Protein AF-0000000078361645 (afdb_homodimer)

Organism: NCBI:txid1165861

Solvent-accessible surface area (backbone atoms only — not comparable to full-atom values): 60610 Å² total; per-residue (Å²): 134,100,82,75,82,81,72,82,81,86,78,85,84,83,75,94,77,79,80,81,69,73,74,61,58,61,58,47,49,52,44,47,50,49,47,46,48,48,45,46,47,45,47,44,44,47,44,43,56,58,52,57,44,58,67,66,58,64,53,67,65,50,66,67,66,60,54,70,45,73,40,42,22,80,38,31,33,18,8,17,56,37,46,72,25,9,45,50,15,46,52,36,37,74,61,53,18,28,19,51,38,14,45,50,29,22,50,48,28,39,22,58,68,38,42,39,22,20,35,68,26,7,18,30,42,32,41,38,33,68,49,66,68,81,76,66,78,32,39,18,38,43,7,52,31,26,33,67,40,12,68,63,49,44,52,48,32,59,75,38,60,73,44,22,52,36,36,17,53,0,41,27,49,52,17,31,59,54,30,49,49,57,45,37,74,73,59,26,70,45,46,54,70,41,64,42,41,45,64,38,30,56,38,22,51,49,35,64,37,44,64,64,44,16,56,53,33,62,33,64,71,50,42,55,61,32,64,76,31,69,74,45,22,74,48,52,29,49,76,51,93,89,34,77,38,46,43,44,63,70,34,78,37,52,40,54,41,31,19,52,43,47,47,49,36,37,74,65,40,66,50,40,57,30,70,31,67,54,26,52,52,50,37,50,47,33,38,72,47,62,21,70,61,50,68,63,52,44,54,68,61,73,51,48,77,45,70,42,42,70,50,61,53,85,50,30,39,42,33,24,36,52,62,28,34,29,17,44,40,50,45,24,31,47,28,26,48,44,86,66,47,59,62,82,41,60,90,45,54,64,58,52,50,52,50,47,54,30,35,28,46,28,41,22,54,51,28,71,52,29,27,62,90,79,47,54,71,70,55,51,49,50,52,50,41,50,52,30,57,68,48,13,44,57,54,37,70,67,64,54,95,66,46,65,76,62,58,74,77,55,58,50,82,26,32,81,80,78,52,51,36,35,37,27,34,15,24,34,23,73,73,56,18,34,27,22,38,33,36,18,14,25,40,76,37,14,11,75,41,58,39,74,77,44,46,47,50,29,13,12,50,46,44,47,32,35,44,78,91,42,58,51,101,79,70,29,35,43,30,79,62,27,47,58,37,60,66,39,41,46,49,39,51,52,46,37,26,42,31,29,37,40,39,84,86,77,69,43,55,41,75,30,35,25,41,23,35,12,26,14,63,43,19,51,43,53,41,52,47,27,52,52,31,42,56,60,58,39,24,68,37,53,26,59,66,49,63,51,60,45,42,58,39,70,67,79,41,35,39,32,24,54,66,45,59,63,72,43,50,54,48,42,48,73,22,61,50,47,75,41,81,36,65,62,68,67,38,57,50,32,44,10,27,33,38,35,45,80,91,78,56,46,33,34,18,15,11,20,29,50,52,55,10,24,39,32,50,69,133,90,76,81,85,84,84,79,84,82,80,84,83,84,80,88,72,79,79,82,66,75,73,60,59,60,58,48,48,52,47,46,49,49,49,47,47,49,46,46,47,47,46,42,45,48,43,42,55,60,53,57,44,58,70,65,57,62,55,67,67,48,66,66,66,59,56,70,44,73,40,43,22,81,37,32,34,18,7,16,57,36,46,73,25,9,45,50,15,45,52,35,38,74,61,52,18,29,17,51,36,13,46,51,28,22,50,49,26,39,21,59,67,39,43,35,20,22,34,67,26,8,18,29,43,34,40,37,34,68,49,64,68,82,75,66,79,33,40,18,40,43,8,52,30,25,33,66,41,11,67,63,48,44,52,48,32,59,75,39,61,71,44,22,51,36,36,18,52,0,41,29,49,55,16,30,57,54,32,48,48,55,46,37,75,72,56,27,70,44,47,53,71,41,66,42,39,45,65,37,32,56,38,24,51,49,34,63,36,44,64,64,44,18,57,55,33,62,33,65,71,51,44,54,61,32,65,75,31,68,74,45,23,77,48,51,30,50,75,49,93,88,34,77,39,46,43,45,62,71,35,78,38,52,39,53,41,31,18,52,44,46,46,50,36,36,72,64,41,66,50,40,56,30,71,31,68,54,26,52,52,49,36,50,47,34,37,72,46,65,21,71,63,50,69,62,53,45,55,67,60,73,50,48,77,45,70,42,40,67,49,62,53,85,50,30,41,42,32,24,37,53,63,28,34,28,18,45,40,51,44,23,32,47,28,26,48,45,84,66,46,59,63,84,41,59,92,46,54,63,58,53,51,53,50,47,52,31,35,27,46,27,41,22,55,51,28,69,51,28,28,62,90,77,48,54,71,70,55,50,50,49,52,51,43,51,53,30,58,68,48,13,45,57,53,37,71,67,62,53,95,65,47,66,77,60,60,72,77,54,57,48,82,24,32,82,78,78,51,52,33,35,36,26,32,17,25,36,24,72,73,56,17,34,28,20,37,34,36,18,15,27,41,70,38,21,10,73,41,58,40,73,76,44,46,46,52,30,12,14,50,46,44,47,31,34,46,78,91,42,58,52,99,80,71,28,36,44,32,77,60,26,47,58,35,60,65,39,42,46,48,38,50,52,46,34,26,42,30,28,37,40,38,84,87,78,71,43,55,40,74,30,35,25,41,21,34,11,24,15,64,42,20,51,42,54,41,51,49,26,53,52,30,42,55,60,58,39,24,69,36,52,26,59,68,49,62,51,60,46,42,60,38,70,67,79,44,35,39,31,24,54,64,44,59,64,71,42,50,54,49,41,46,73,23,62,51,48,75,43,82,37,66,63,68,66,39,56,51,34,44,9,26,34,36,36,44,79,91,80,54,47,32,34,18,15,11,20,30,50,51,55,9,24,40,33,50,70

Foldseek 3Di:
DCPDDPPPDDDDPDDPDDDDPDPVVVVVVVVVVVVVVVVVVCCVCVCVVVVVVPCPVPVVPPPDFFDWDKDWFQFKWKWWLAPVLQVLLVVCLVLVKALLLSVLLSQQQCCQQVVQWFHQQAFFKKWKDFLDAQDDFIKMKGQGFAAAAQVVLLVVCQVPVVLLFFWLSLFGQGRHQQRSVVSCVVPTDSDALLSSLVVSLVVQQKNFHAQLQQVVQQDPVNQVVQVVPPLSQVFAFDQDPNDTGGDHGGDMGHNNLQSVLSNCCSVPNCCCCLQNDVVVLVCVQSVVRPHHHDSVSSNPDHMDMDGWDWDDLVQKIKTKHDPLELQLLLLLLSLLCSVVSPLVDADDLLSVLLSQQSLLLSLLLNLLHAFPVPDDPVSVVSSVLSSDSVNSPVSSVVDDSQADDALVSSPRQADGFWWARKIWMWMAGNSGMIMTIIMGLTGRLANVGARSNNGDRHHSQSSLAFRPPDADPVRGGRRPRRRRDRGTGGRFHWIWIWMWGQDPVPRGIHTFKTKFKGFTVCGSQQRSQLVSVVSNPDDNSCSNAAWTWDDSNPPQEIETEPPHDVVSVVSNVSNPRHYDYDHSLVLRMKMWMWGADPVPGMIITITHCSSDIDMDYD/DCDDDPDDDDPDDDDPDDDDPDPVVVVVVVVVVVVVVVVVVCCVCVCVVVVVVPCCCCVVPPPDFFDWDKDWDQFKWKWWLAPVLQVLLVVCLVLVKAQLLSVLLSQLQCCQQQVQWFHQQAFFKKWKDFLDFQDDFIKMKGQGFAAAAQVVLLVVCQVPVVLLFFWLSLFGQGRHQQRSVVSCVVPTDSDALLSSLVVSLVVQQKNFHAQLQQVQQQDPVNQVVQVVPDLSQVFAFDQDPNDTGGDHGGDMGHNNLQSVLSNCCSVPNCCCCQQNDVLVLVCVQSVVRPHHHDSVSSNPDHMDMDGWDWDDLVQKIKTKHDPLELQLLLLLLSLLCSVVSPLVDADDLLSVLLSQQSLLLSLLLNLLHFFPVPDDPVSVVSSVLSSDSVNSPVSSVVDDSQADDALVSSPRQADGFWWARKIWMWMAGNSGMIMTIMMGLTGRQANVGARSNNGDRHHSQSSLAFRPPDADPVRGGRRPRRRRDRGTGGRFHWIWIWMWGQDPVPRGIHTFKTKFKGFTVCGSQQRSQLVSVVSNPDDNSCSNAAWTWDDSNPPQEIETEPPHDVVSVVSCVSNPRHYDYDHSLVPRMKMWMWGADPVPGMIITITHCSSDIDMDYD

Sequence (1236 aa):
MNKNQQESSYLPLNNQNNNIKNTNNKKNLLGLLILSLISITFIYNWLYSNSTQSTDIYHKPVHQRNPAYLVSGKNGVVASEEGRCSKIGIQVLKDNGTATDAAIATALCVGVVNSFSSGIGGGGFMIIKPASDDNEIPTTIDFRETVPNGDYYSKAFINDPTKSEKGGLSIGIPGELAGFEAAYQKFGGGVSWKRIFQPSIDLAKNFSVGTALASKLSNQDTIDWMNNRQEWRSIFLPTLHHQKVGQEQGDWIQRVNYARTLEIIADQGIKPFYEGDIAKQLVDTINREGGKVSMDDFRTYKPIVDRAINTTYHEYNIWTTGPPSSGVILLHIMNILERYSLHLEPRTELSEHRFIEALKYAFSARTELGDPTFLNSTQLERINLIHSKSFGNNISAKIDDQLTYDYQHYQPKYDIVEDHGTTHLSVIDKFGSVVSLTSTVNLNFGSNVMDPDNGIILNDENDDFSIRGRSNAFDLFSSPLNYPITGKRSVSSMAPIIVDYMDPLSNRSEFFCAIGASGGSRIFSAVTATFLKLLWGYDLSHAIEDPRIHHQLLPNLLYVENSYRPDFLESLVSKNHNISMIDIFYGKAAVQGIHKRVSDGWLFGSSDSRKLGAPEAYMNKNQQESSYLPLNNQNNNIKNTNNKKNLLGLLILSLISITFIYNWLYSNSTQSTDIYHKPVHQRNPAYLVSGKNGVVASEEGRCSKIGIQVLKDNGTATDAAIATALCVGVVNSFSSGIGGGGFMIIKPASDDNEIPTTIDFRETVPNGDYYSKAFINDPTKSEKGGLSIGIPGELAGFEAAYQKFGGGVSWKRIFQPSIDLAKNFSVGTALASKLSNQDTIDWMNNRQEWRSIFLPTLHHQKVGQEQGDWIQRVNYARTLEIIADQGIKPFYEGDIAKQLVDTINREGGKVSMDDFRTYKPIVDRAINTTYHEYNIWTTGPPSSGVILLHIMNILERYSLHLEPRTELSEHRFIEALKYAFSARTELGDPTFLNSTQLERINLIHSKSFGNNISAKIDDQLTYDYQHYQPKYDIVEDHGTTHLSVIDKFGSVVSLTSTVNLNFGSNVMDPDNGIILNDENDDFSIRGRSNAFDLFSSPLNYPITGKRSVSSMAPIIVDYMDPLSNRSEFFCAIGASGGSRIFSAVTATFLKLLWGYDLSHAIEDPRIHHQLLPNLLYVENSYRPDFLESLVSKNHNISMIDIFYGKAAVQGIHKRVSDGWLFGSSDSRKLGAPEAY

Radius of gyration: 38.52 Å; Cα contacts (8 Å, |Δi|>4): 2884; chains: 2; bounding box: 99×131×145 Å

Structure (mmCIF, N/CA/C/O backbone):
data_AF-0000000078361645-model_v1
#
loop_
_entity.id
_entity.type
_entity.pdbx_description
1 polymer 'Glutathione hydrolase'
#
loop_
_atom_site.group_PDB
_atom_site.id
_atom_site.type_symbol
_atom_site.label_atom_id
_atom_site.label_alt_id
_atom_site.label_comp_id
_atom_site.label_asym_id
_atom_site.label_entity_id
_atom_site.label_seq_id
_atom_site.pdbx_PDB_ins_code
_atom_site.Cartn_x
_atom_site.Cartn_y
_atom_site.Cartn_z
_atom_site.occupancy
_atom_site.B_iso_or_equiv
_atom_site.auth_seq_id
_atom_site.auth_comp_id
_atom_site.auth_asym_id
_atom_site.auth_atom_id
_atom_site.pdbx_PDB_model_num
ATOM 1 N N . MET A 1 1 ? 60.5 86.312 -71.312 1 19.91 1 MET A N 1
ATOM 2 C CA . MET A 1 1 ? 60.938 85 -71.688 1 19.91 1 MET A CA 1
ATOM 3 C C . MET A 1 1 ? 59.812 84 -71.625 1 19.91 1 MET A C 1
ATOM 5 O O . MET A 1 1 ? 58.938 84.062 -70.75 1 19.91 1 MET A O 1
ATOM 9 N N . ASN A 1 2 ? 59.562 82.688 -72.5 1 18.84 2 ASN A N 1
ATOM 10 C CA . ASN A 1 2 ? 58.781 82.25 -73.625 1 18.84 2 ASN A CA 1
ATOM 11 C C . ASN A 1 2 ? 57.875 81.062 -73.188 1 18.84 2 ASN A C 1
ATOM 13 O O . ASN A 1 2 ? 58.312 79.875 -73.25 1 18.84 2 ASN A O 1
ATOM 17 N N . LYS A 1 3 ? 57.375 81 -71.938 1 20.67 3 LYS A N 1
ATOM 18 C CA . LYS A 1 3 ? 56.938 80.75 -70.562 1 20.67 3 LYS A CA 1
ATOM 19 C C . LYS A 1 3 ? 55.469 80.312 -70.562 1 20.67 3 LYS A C 1
ATOM 21 O O . LYS A 1 3 ? 54.844 80.375 -69.5 1 20.67 3 LYS A O 1
ATOM 26 N N . ASN A 1 4 ? 54.969 80 -72 1 18.62 4 ASN A N 1
ATOM 27 C CA . ASN A 1 4 ? 53.625 79.938 -72.5 1 18.62 4 ASN A CA 1
ATOM 28 C C . ASN A 1 4 ? 52.875 78.688 -72.062 1 18.62 4 ASN A C 1
ATOM 30 O O . ASN A 1 4 ? 51.781 78.75 -71.5 1 18.62 4 ASN A O 1
ATOM 34 N N . GLN A 1 5 ? 53.094 77.375 -72.875 1 18.81 5 GLN A N 1
ATOM 35 C CA . GLN A 1 5 ? 52.062 76.75 -73.688 1 18.81 5 GLN A CA 1
ATOM 36 C C . GLN A 1 5 ? 51.5 75.5 -73 1 18.81 5 GLN A C 1
ATOM 38 O O . GLN A 1 5 ? 52.062 74.438 -73.062 1 18.81 5 GLN A O 1
ATOM 43 N N . GLN A 1 6 ? 51.156 75.562 -71.75 1 20.77 6 GLN A N 1
ATOM 44 C CA . GLN A 1 6 ? 51.031 74.312 -70.938 1 20.77 6 GLN A CA 1
ATOM 45 C C . GLN A 1 6 ? 49.844 73.5 -71.438 1 20.77 6 GLN A C 1
ATOM 47 O O . GLN A 1 6 ? 48.688 73.812 -71.188 1 20.77 6 GLN A O 1
ATOM 52 N N . GLU A 1 7 ? 49.906 72.812 -72.688 1 19.25 7 GLU A N 1
ATOM 53 C CA . GLU A 1 7 ? 48.812 72.375 -73.562 1 19.25 7 GLU A CA 1
ATOM 54 C C . GLU A 1 7 ? 48.156 71.125 -73 1 19.25 7 GLU A C 1
ATOM 56 O O . GLU A 1 7 ? 48.562 70 -73.375 1 19.25 7 GLU A O 1
ATOM 61 N N . SER A 1 8 ? 48.156 70.812 -71.688 1 21 8 SER A N 1
ATOM 62 C CA . SER A 1 8 ? 48.062 69.375 -71.312 1 21 8 SER A CA 1
ATOM 63 C C . SER A 1 8 ? 46.75 68.75 -71.75 1 21 8 SER A C 1
ATOM 65 O O . SER A 1 8 ? 45.688 69.312 -71.438 1 21 8 SER A O 1
ATOM 67 N N . SER A 1 9 ? 46.781 68 -72.875 1 20.16 9 SER A N 1
ATOM 68 C CA . SER A 1 9 ? 45.844 67.375 -73.812 1 20.16 9 SER A CA 1
ATOM 69 C C . SER A 1 9 ? 44.906 66.438 -73.062 1 20.16 9 SER A C 1
ATOM 71 O O . SER A 1 9 ? 45.281 65.812 -72.062 1 20.16 9 SER A O 1
ATOM 73 N N . TYR A 1 10 ? 43.531 66.438 -73.5 1 19.66 10 TYR A N 1
ATOM 74 C CA . TYR A 1 10 ? 42.156 66.062 -73.25 1 19.66 10 TYR A CA 1
ATOM 75 C C . TYR A 1 10 ? 41.969 64.562 -73.375 1 19.66 10 TYR A C 1
ATOM 77 O O . TYR A 1 10 ? 42.594 63.938 -74.188 1 19.66 10 TYR A O 1
ATOM 85 N N . LEU A 1 11 ? 41.531 63.812 -72.312 1 21.48 11 LEU A N 1
ATOM 86 C CA . LEU A 1 11 ? 41.344 62.531 -71.625 1 21.48 11 LEU A CA 1
ATOM 87 C C . LEU A 1 11 ? 40.281 61.688 -72.312 1 21.48 11 LEU A C 1
ATOM 89 O O . LEU A 1 11 ? 39.969 60.594 -71.812 1 21.48 11 LEU A O 1
ATOM 93 N N . PRO A 1 12 ? 40.281 61.281 -73.75 1 19.36 12 PRO A N 1
ATOM 94 C CA . PRO A 1 12 ? 38.969 60.875 -74.25 1 19.36 12 PRO A CA 1
ATOM 95 C C . PRO A 1 12 ? 38.469 59.531 -73.688 1 19.36 12 PRO A C 1
ATOM 97 O O . PRO A 1 12 ? 39.281 58.625 -73.438 1 19.36 12 PRO A O 1
ATOM 100 N N . LEU A 1 13 ? 37.312 59.375 -73 1 21.39 13 LEU A N 1
ATOM 101 C CA . LEU A 1 13 ? 36.5 58.531 -72.125 1 21.39 13 LEU A CA 1
ATOM 102 C C . LEU A 1 13 ? 35.844 57.406 -72.938 1 21.39 13 LEU A C 1
ATOM 104 O O . LEU A 1 13 ? 34.875 57.656 -73.688 1 21.39 13 LEU A O 1
ATOM 108 N N . ASN A 1 14 ? 36.656 56.562 -73.75 1 19.61 14 ASN A N 1
ATOM 109 C CA . ASN A 1 14 ? 36 55.781 -74.75 1 19.61 14 ASN A CA 1
ATOM 110 C C . ASN A 1 14 ? 35 54.781 -74.188 1 19.61 14 ASN A C 1
ATOM 112 O O . ASN A 1 14 ? 35.156 54.375 -73 1 19.61 14 ASN A O 1
ATOM 116 N N . ASN A 1 15 ? 33.844 54.25 -74.938 1 19.78 15 ASN A N 1
ATOM 117 C CA . ASN A 1 15 ? 32.438 53.844 -75.125 1 19.78 15 ASN A CA 1
ATOM 118 C C . ASN A 1 15 ? 32.25 52.375 -74.875 1 19.78 15 ASN A C 1
ATOM 120 O O . ASN A 1 15 ? 31.141 51.844 -75.062 1 19.78 15 ASN A O 1
ATOM 124 N N . GLN A 1 16 ? 33.219 51.438 -74.625 1 21.81 16 GLN A N 1
ATOM 125 C CA . GLN A 1 16 ? 32.906 50.156 -75.25 1 21.81 16 GLN A CA 1
ATOM 126 C C . GLN A 1 16 ? 31.938 49.375 -74.375 1 21.81 16 GLN A C 1
ATOM 128 O O . GLN A 1 16 ? 32.312 48.906 -73.312 1 21.81 16 GLN A O 1
ATOM 133 N N . ASN A 1 17 ? 30.531 49.594 -74.312 1 19.88 17 ASN A N 1
ATOM 134 C CA . ASN A 1 17 ? 29.422 49.312 -73.375 1 19.88 17 ASN A CA 1
ATOM 135 C C . ASN A 1 17 ? 29.016 47.812 -73.5 1 19.88 17 ASN A C 1
ATOM 137 O O . ASN A 1 17 ? 28.656 47.219 -72.438 1 19.88 17 ASN A O 1
ATOM 141 N N . ASN A 1 18 ? 28.641 47.125 -74.625 1 20.11 18 ASN A N 1
ATOM 142 C CA . ASN A 1 18 ? 27.281 46.625 -74.75 1 20.11 18 ASN A CA 1
ATOM 143 C C . ASN A 1 18 ? 27.188 45.156 -74.25 1 20.11 18 ASN A C 1
ATOM 145 O O . ASN A 1 18 ? 26.125 44.719 -73.812 1 20.11 18 ASN A O 1
ATOM 149 N N . ASN A 1 19 ? 27.984 44.188 -74.688 1 21.91 19 ASN A N 1
ATOM 150 C CA . ASN A 1 19 ? 27.438 42.906 -75.125 1 21.91 19 ASN A CA 1
ATOM 151 C C . ASN A 1 19 ? 27.203 41.938 -74 1 21.91 19 ASN A C 1
ATOM 153 O O . ASN A 1 19 ? 26.922 40.75 -74.25 1 21.91 19 ASN A O 1
ATOM 157 N N . ILE A 1 20 ? 27.5 42.125 -72.812 1 23.05 20 ILE A N 1
ATOM 158 C CA . ILE A 1 20 ? 27.844 40.906 -72 1 23.05 20 ILE A CA 1
ATOM 159 C C . ILE A 1 20 ? 26.562 40.281 -71.438 1 23.05 20 ILE A C 1
ATOM 161 O O . ILE A 1 20 ? 26.625 39.469 -70.562 1 23.05 20 ILE A O 1
ATOM 165 N N . LYS A 1 21 ? 25.312 40.625 -71.938 1 25.45 21 LYS A N 1
ATOM 166 C CA . LYS A 1 21 ? 24.328 40.438 -70.875 1 25.45 21 LYS A CA 1
ATOM 167 C C . LYS A 1 21 ? 23.844 39 -70.812 1 25.45 21 LYS A C 1
ATOM 169 O O . LYS A 1 21 ? 23.125 38.625 -69.875 1 25.45 21 LYS A O 1
ATOM 174 N N . ASN A 1 22 ? 23.922 38.25 -71.875 1 24.81 22 ASN A N 1
ATOM 175 C CA . ASN A 1 22 ? 22.797 37.344 -72.062 1 24.81 22 ASN A CA 1
ATOM 176 C C . ASN A 1 22 ? 22.969 36.094 -71.188 1 24.81 22 ASN A C 1
ATOM 178 O O . ASN A 1 22 ? 22.109 35.219 -71.125 1 24.81 22 ASN A O 1
ATOM 182 N N . THR A 1 23 ? 24.125 35.719 -70.875 1 28.14 23 THR A N 1
ATOM 183 C CA . THR A 1 23 ? 24.281 34.312 -70.5 1 28.14 23 THR A CA 1
ATOM 184 C C . THR A 1 23 ? 23.766 34.062 -69.062 1 28.14 23 THR A C 1
ATOM 186 O O . THR A 1 23 ? 23.859 32.938 -68.562 1 28.14 23 THR A O 1
ATOM 189 N N . ASN A 1 24 ? 23.375 35.188 -68.375 1 28.42 24 ASN A N 1
ATOM 190 C CA . ASN A 1 24 ? 23.328 35 -66.938 1 28.42 24 ASN A CA 1
ATOM 191 C C . ASN A 1 24 ? 22.031 34.312 -66.5 1 28.42 24 ASN A C 1
ATOM 193 O O . ASN A 1 24 ? 21.781 34.156 -65.312 1 28.42 24 ASN A O 1
ATOM 197 N N . ASN A 1 25 ? 21.078 34.188 -67.562 1 32.34 25 ASN A N 1
ATOM 198 C CA . ASN A 1 25 ? 19.75 33.906 -67.062 1 32.34 25 ASN A CA 1
ATOM 199 C C . ASN A 1 25 ? 19.594 32.438 -66.688 1 32.34 25 ASN A C 1
ATOM 201 O O . ASN A 1 25 ? 18.625 32.031 -66 1 32.34 25 ASN A O 1
ATOM 205 N N . LYS A 1 26 ? 20.266 31.547 -67.5 1 39.62 26 LYS A N 1
ATOM 206 C CA . LYS A 1 26 ? 20.016 30.125 -67.312 1 39.62 26 LYS A CA 1
ATOM 207 C C . LYS A 1 26 ? 20.594 29.672 -65.938 1 39.62 26 LYS A C 1
ATOM 209 O O . LYS A 1 26 ? 20.125 28.688 -65.375 1 39.62 26 LYS A O 1
ATOM 214 N N . LYS A 1 27 ? 21.734 30.391 -65.688 1 41.84 27 LYS A N 1
ATOM 215 C CA . LYS A 1 27 ? 22.344 29.984 -64.438 1 41.84 27 LYS A CA 1
ATOM 216 C C . LYS A 1 27 ? 21.453 30.359 -63.25 1 41.84 27 LYS A C 1
ATOM 218 O O . LYS A 1 27 ? 21.453 29.656 -62.219 1 41.84 27 LYS A O 1
ATOM 223 N N . ASN A 1 28 ? 20.578 31.438 -63.656 1 43.75 28 ASN A N 1
ATOM 224 C CA . ASN A 1 28 ? 19.75 31.844 -62.5 1 43.75 28 ASN A CA 1
ATOM 225 C C . ASN A 1 28 ? 18.609 30.859 -62.281 1 43.75 28 ASN A C 1
ATOM 227 O O . ASN A 1 28 ? 18.219 30.625 -61.125 1 43.75 28 ASN A O 1
ATOM 231 N N . LEU A 1 29 ? 18.219 30.297 -63.469 1 51.12 29 LEU A N 1
ATOM 232 C CA . LEU A 1 29 ? 17.062 29.422 -63.312 1 51.12 29 LEU A CA 1
ATOM 233 C C . LEU A 1 29 ? 17.484 28.094 -62.656 1 51.12 29 LEU A C 1
ATOM 235 O O . LEU A 1 29 ? 16.781 27.578 -61.812 1 51.12 29 LEU A O 1
ATOM 239 N N . LEU A 1 30 ? 18.672 27.672 -63.188 1 50.97 30 LEU A N 1
ATOM 240 C CA . LEU A 1 30 ? 19.188 26.453 -62.594 1 50.97 30 LEU A CA 1
ATOM 241 C C . LEU A 1 30 ? 19.516 26.656 -61.094 1 50.97 30 LEU A C 1
ATOM 243 O O . LEU A 1 30 ? 19.266 25.781 -60.281 1 50.97 30 LEU A O 1
ATOM 247 N N . GLY A 1 31 ? 19.984 27.922 -60.875 1 50.28 31 GLY A N 1
ATOM 248 C CA . GLY A 1 31 ? 20.234 28.25 -59.469 1 50.28 31 GLY A CA 1
ATOM 249 C C . GLY A 1 31 ? 18.984 28.266 -58.625 1 50.28 31 GLY A C 1
ATOM 250 O O . GLY A 1 31 ? 19 27.812 -57.469 1 50.28 31 GLY A O 1
ATOM 251 N N . LEU A 1 32 ? 17.922 28.75 -59.375 1 57.38 32 LEU A N 1
ATOM 252 C CA . LEU A 1 32 ? 16.672 28.812 -58.625 1 57.38 32 LEU A CA 1
ATOM 253 C C . LEU A 1 32 ? 16.094 27.406 -58.406 1 57.38 32 LEU A C 1
ATOM 255 O O . LEU A 1 32 ? 15.547 27.125 -57.344 1 57.38 32 LEU A O 1
ATOM 259 N N . LEU A 1 33 ? 16.328 26.562 -59.406 1 57.03 33 LEU A N 1
ATOM 260 C CA . LEU A 1 33 ? 15.852 25.188 -59.25 1 57.03 33 LEU A CA 1
ATOM 261 C C . LEU A 1 33 ? 16.656 24.453 -58.188 1 57.03 33 LEU A C 1
ATOM 263 O O . LEU A 1 33 ? 16.094 23.703 -57.375 1 57.03 33 LEU A O 1
ATOM 267 N N . ILE A 1 34 ? 17.953 24.719 -58.281 1 56.28 34 ILE A N 1
ATOM 268 C CA . ILE A 1 34 ? 18.812 24.094 -57.25 1 56.28 34 ILE A CA 1
ATOM 269 C C . ILE A 1 34 ? 18.5 24.703 -55.875 1 56.28 34 ILE A C 1
ATOM 271 O O . ILE A 1 34 ? 18.406 23.984 -54.906 1 56.28 34 ILE A O 1
ATOM 275 N N . LEU A 1 35 ? 18.188 25.969 -55.875 1 57.94 35 LEU A N 1
ATOM 276 C CA . LEU A 1 35 ? 17.844 26.594 -54.625 1 57.94 35 LEU A CA 1
ATOM 277 C C . LEU A 1 35 ? 16.484 26.094 -54.125 1 57.94 35 LEU A C 1
ATOM 279 O O . LEU A 1 35 ? 16.297 25.875 -52.906 1 57.94 35 LEU A O 1
ATOM 283 N N . SER A 1 36 ? 15.609 25.859 -55.125 1 59.25 36 SER A N 1
ATOM 284 C CA . SER A 1 36 ? 14.32 25.297 -54.719 1 59.25 36 SER A CA 1
ATOM 285 C C . SER A 1 36 ? 14.461 23.859 -54.25 1 59.25 36 SER A C 1
ATOM 287 O O . SER A 1 36 ? 13.82 23.438 -53.281 1 59.25 36 SER A O 1
ATOM 289 N N . LEU A 1 37 ? 15.305 23.141 -54.906 1 58.62 37 LEU A N 1
ATOM 290 C CA . LEU A 1 37 ? 15.547 21.766 -54.469 1 58.62 37 LEU A CA 1
ATOM 291 C C . LEU A 1 37 ? 16.266 21.734 -53.125 1 58.62 37 LEU A C 1
ATOM 293 O O . LEU A 1 37 ? 15.953 20.922 -52.25 1 58.62 37 LEU A O 1
ATOM 297 N N . ILE A 1 38 ? 17.219 22.641 -52.938 1 57.59 38 ILE A N 1
ATOM 298 C CA . ILE A 1 38 ? 17.891 22.766 -51.656 1 57.59 38 ILE A CA 1
ATOM 299 C C . ILE A 1 38 ? 16.891 23.25 -50.594 1 57.59 38 ILE A C 1
ATOM 301 O O . ILE A 1 38 ? 16.875 22.734 -49.469 1 57.59 38 ILE A O 1
ATOM 305 N N . SER A 1 39 ? 16.016 24.125 -50.969 1 58.16 39 SER A N 1
ATOM 306 C CA . SER A 1 39 ? 14.992 24.562 -50.031 1 58.16 39 SER A CA 1
ATOM 307 C C . SER A 1 39 ? 14.008 23.438 -49.719 1 58.16 39 SER A C 1
ATOM 309 O O . SER A 1 39 ? 13.586 23.281 -48.594 1 58.16 39 SER A O 1
ATOM 311 N N . ILE A 1 40 ? 13.688 22.641 -50.688 1 57.28 40 ILE A N 1
ATOM 312 C CA . ILE A 1 40 ? 12.797 21.516 -50.469 1 57.28 40 ILE A CA 1
ATOM 313 C C . ILE A 1 40 ? 13.523 20.453 -49.625 1 57.28 40 ILE A C 1
ATOM 315 O O . ILE A 1 40 ? 12.945 19.875 -48.719 1 57.28 40 ILE A O 1
ATOM 319 N N . THR A 1 41 ? 14.781 20.156 -50 1 54.81 41 THR A N 1
ATOM 320 C CA . THR A 1 41 ? 15.547 19.234 -49.156 1 54.81 41 THR A CA 1
ATOM 321 C C . THR A 1 41 ? 15.789 19.828 -47.781 1 54.81 41 THR A C 1
ATOM 323 O O . THR A 1 41 ? 15.766 19.109 -46.781 1 54.81 41 THR A O 1
ATOM 326 N N . PHE A 1 42 ? 16.094 21.078 -47.625 1 54.31 42 PHE A N 1
ATOM 327 C CA . PHE A 1 42 ? 16.203 21.734 -46.344 1 54.31 42 PHE A CA 1
ATOM 328 C C . PHE A 1 42 ? 14.844 21.75 -45.625 1 54.31 42 PHE A C 1
ATOM 330 O O . PHE A 1 42 ? 14.766 21.5 -44.438 1 54.31 42 PHE A O 1
ATOM 337 N N . ILE A 1 43 ? 13.781 22.094 -46.344 1 53.03 43 ILE A N 1
ATOM 338 C CA . ILE A 1 43 ? 12.453 21.984 -45.781 1 53.03 43 ILE A CA 1
ATOM 339 C C . ILE A 1 43 ? 12.117 20.531 -45.5 1 53.03 43 ILE A C 1
ATOM 341 O O . ILE A 1 43 ? 11.578 20.203 -44.438 1 53.03 43 ILE A O 1
ATOM 345 N N . TYR A 1 44 ? 12.43 19.594 -46.375 1 48.28 44 TYR A N 1
ATOM 346 C CA . TYR A 1 44 ? 12.273 18.172 -46.125 1 48.28 44 TYR A CA 1
ATOM 347 C C . TYR A 1 44 ? 13.18 17.719 -44.969 1 48.28 44 TYR A C 1
ATOM 349 O O . TYR A 1 44 ? 12.742 17.016 -44.062 1 48.28 44 TYR A O 1
ATOM 357 N N . ASN A 1 45 ? 14.508 17.953 -45.031 1 46.97 45 ASN A N 1
ATOM 358 C CA . ASN A 1 45 ? 15.383 17.672 -43.906 1 46.97 45 ASN A CA 1
ATOM 359 C C . ASN A 1 45 ? 15 18.5 -42.688 1 46.97 45 ASN A C 1
ATOM 361 O O . ASN A 1 45 ? 15.078 18.016 -41.531 1 46.97 45 ASN A O 1
ATOM 365 N N . TRP A 1 46 ? 14.68 19.812 -42.812 1 46.94 46 TRP A N 1
ATOM 366 C CA . TRP A 1 46 ? 14.109 20.594 -41.719 1 46.94 46 TRP A CA 1
ATOM 367 C C . TRP A 1 46 ? 12.742 20.047 -41.312 1 46.94 46 TRP A C 1
ATOM 369 O O . TRP A 1 46 ? 12.453 19.906 -40.125 1 46.94 46 TRP A O 1
ATOM 379 N N . LEU A 1 47 ? 11.852 19.688 -42.25 1 42.72 47 LEU A N 1
ATOM 380 C CA . LEU A 1 47 ? 10.625 18.969 -41.906 1 42.72 47 LEU A CA 1
ATOM 381 C C . LEU A 1 47 ? 10.922 17.547 -41.469 1 42.72 47 LEU A C 1
ATOM 383 O O . LEU A 1 47 ? 10.273 17.031 -40.562 1 42.72 47 LEU A O 1
ATOM 387 N N . TYR A 1 48 ? 11.781 16.797 -42.188 1 39.53 48 TYR A N 1
ATOM 388 C CA . TYR A 1 48 ? 12.211 15.477 -41.719 1 39.53 48 TYR A CA 1
ATOM 389 C C . TYR A 1 48 ? 13.039 15.578 -40.438 1 39.53 48 TYR A C 1
ATOM 391 O O . TYR A 1 48 ? 12.914 14.742 -39.531 1 39.53 48 TYR A O 1
ATOM 399 N N . SER A 1 49 ? 14.164 16.391 -40.344 1 38.28 49 SER A N 1
ATOM 400 C CA . SER A 1 49 ? 14.836 16.625 -39.062 1 38.28 49 SER A CA 1
ATOM 401 C C . SER A 1 49 ? 13.875 17.219 -38.031 1 38.28 49 SER A C 1
ATOM 403 O O . SER A 1 49 ? 13.984 16.938 -36.844 1 38.28 49 SER A O 1
ATOM 405 N N . ASN A 1 50 ? 13.047 18.234 -38.375 1 33.28 50 ASN A N 1
ATOM 406 C CA . ASN A 1 50 ? 11.992 18.609 -37.438 1 33.28 50 ASN A CA 1
ATOM 407 C C . ASN A 1 50 ? 10.898 17.562 -37.375 1 33.28 50 ASN A C 1
ATOM 409 O O . ASN A 1 50 ? 10.086 17.562 -36.438 1 33.28 50 ASN A O 1
ATOM 413 N N . SER A 1 51 ? 10.594 16.828 -38.438 1 32.78 51 SER A N 1
ATOM 414 C CA . SER A 1 51 ? 9.609 15.766 -38.312 1 32.78 51 SER A CA 1
ATOM 415 C C . SER A 1 51 ? 10.188 14.555 -37.562 1 32.78 51 SER A C 1
ATOM 417 O O . SER A 1 51 ? 9.438 13.75 -37 1 32.78 51 SER 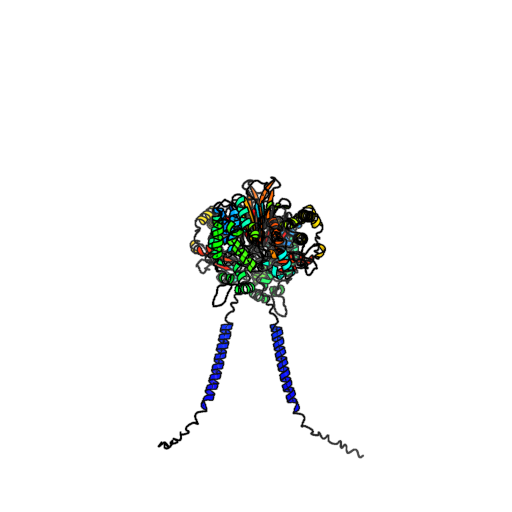A O 1
ATOM 419 N N . THR A 1 52 ? 11.438 14.211 -37.906 1 30.47 52 THR A N 1
ATOM 420 C CA . THR A 1 52 ? 11.992 13.117 -37.094 1 30.47 52 THR A CA 1
ATOM 421 C C . THR A 1 52 ? 12.375 13.609 -35.719 1 30.47 52 THR A C 1
ATOM 423 O O . THR A 1 52 ? 13.133 12.945 -35 1 30.47 52 THR A O 1
ATOM 426 N N . GLN A 1 53 ? 12.484 14.945 -35.469 1 27.61 53 GLN A N 1
ATOM 427 C CA . GLN A 1 53 ? 12.305 15.055 -34.031 1 27.61 53 GLN A CA 1
ATOM 428 C C . GLN A 1 53 ? 11.156 14.164 -33.562 1 27.61 53 GLN A C 1
ATOM 430 O O . GLN A 1 53 ? 9.992 14.461 -33.812 1 27.61 53 GLN A O 1
ATOM 435 N N . SER A 1 54 ? 11.406 12.938 -33.812 1 27.98 54 SER A N 1
ATOM 436 C CA . SER A 1 54 ? 10.586 12.062 -33 1 27.98 54 SER A CA 1
ATOM 437 C C . SER A 1 54 ? 10.172 12.75 -31.703 1 27.98 54 SER A C 1
ATOM 439 O O . SER A 1 54 ? 11.023 13.18 -30.922 1 27.98 54 SER A O 1
ATOM 441 N N . THR A 1 55 ? 9.273 13.664 -31.922 1 27.03 55 THR A N 1
ATOM 442 C CA . THR A 1 55 ? 8.594 13.969 -30.672 1 27.03 55 THR A CA 1
ATOM 443 C C . THR A 1 55 ? 8.641 12.773 -29.734 1 27.03 55 THR A C 1
ATOM 445 O O . THR A 1 55 ? 7.914 11.797 -29.922 1 27.03 55 THR A O 1
ATOM 448 N N . ASP A 1 56 ? 9.844 12.336 -29.578 1 26.55 56 ASP A N 1
ATOM 449 C CA . ASP A 1 56 ? 9.859 11.75 -28.234 1 26.55 56 ASP A CA 1
ATOM 450 C C . ASP A 1 56 ? 8.906 12.484 -27.297 1 26.55 56 ASP A C 1
ATOM 452 O O . ASP A 1 56 ? 9.266 13.5 -26.719 1 26.55 56 ASP A O 1
ATOM 456 N N . ILE A 1 57 ? 7.84 12.852 -27.938 1 27.53 57 ILE A N 1
ATOM 457 C CA . ILE A 1 57 ? 6.809 13.062 -26.938 1 27.53 57 ILE A CA 1
ATOM 458 C C . ILE A 1 57 ? 7.102 12.188 -25.719 1 27.53 57 ILE A C 1
ATOM 460 O O . ILE A 1 57 ? 6.957 10.969 -25.766 1 27.53 57 ILE A O 1
ATOM 464 N N . TYR A 1 58 ? 8.227 12.539 -25.172 1 26.67 58 TYR A N 1
ATOM 465 C CA . TYR A 1 58 ? 8.102 12.195 -23.75 1 26.67 58 TYR A CA 1
ATOM 466 C C . TYR A 1 58 ? 6.637 12.164 -23.328 1 26.67 58 TYR A C 1
ATOM 468 O O . TYR A 1 58 ? 5.984 13.203 -23.25 1 26.67 58 TYR A O 1
ATOM 476 N N . HIS A 1 59 ? 5.883 11.406 -24.109 1 29.8 59 HIS A N 1
ATOM 477 C CA . HIS A 1 59 ? 4.672 11.109 -23.344 1 29.8 59 HIS A CA 1
ATOM 478 C C . HIS A 1 59 ? 4.852 11.438 -21.875 1 29.8 59 HIS A C 1
ATOM 480 O O . HIS A 1 59 ? 5.832 11.016 -21.25 1 29.8 59 HIS A O 1
ATOM 486 N N . LYS A 1 60 ? 4.664 12.672 -21.703 1 34.16 60 LYS A N 1
ATOM 487 C CA . LYS A 1 60 ? 4.613 12.867 -20.25 1 34.16 60 LYS A CA 1
ATOM 488 C C . LYS A 1 60 ? 4.348 11.547 -19.531 1 34.16 60 LYS A C 1
ATOM 490 O O . LYS A 1 60 ? 3.332 10.891 -19.781 1 34.16 60 LYS A O 1
ATOM 495 N N . PRO A 1 61 ? 5.398 10.883 -19.328 1 35.53 61 PRO A N 1
ATOM 496 C CA . PRO A 1 61 ? 5.125 9.625 -18.625 1 35.53 61 PRO A CA 1
ATOM 497 C C . PRO A 1 61 ? 3.783 9.633 -17.906 1 35.53 61 PRO A C 1
ATOM 499 O O . PRO A 1 61 ? 3.342 10.68 -17.422 1 35.53 61 PRO A O 1
ATOM 502 N N . VAL A 1 62 ? 2.797 8.828 -18.297 1 41.41 62 VAL A N 1
ATOM 503 C CA . VAL A 1 62 ? 1.726 8.328 -17.438 1 41.41 62 VAL A CA 1
ATOM 504 C C . VAL A 1 62 ? 2.088 8.555 -15.969 1 41.41 62 VAL A C 1
ATOM 506 O O . VAL A 1 62 ? 3.195 8.219 -15.539 1 41.41 62 VAL A O 1
ATOM 509 N N . HIS A 1 63 ? 1.602 9.602 -15.43 1 49 63 HIS A N 1
ATOM 510 C CA . HIS A 1 63 ? 1.867 10.078 -14.078 1 49 63 HIS A CA 1
ATOM 511 C C . HIS A 1 63 ? 2.262 8.93 -13.156 1 49 63 HIS A C 1
ATOM 513 O O . HIS A 1 63 ? 1.481 7.992 -12.953 1 49 63 HIS A O 1
ATOM 519 N N . GLN A 1 64 ? 3.414 8.57 -13.242 1 62.78 64 GLN A N 1
ATOM 520 C CA . GLN A 1 64 ? 4.039 7.707 -12.242 1 62.78 64 GLN A CA 1
ATOM 521 C C . GLN A 1 64 ? 3.734 8.195 -10.828 1 62.78 64 GLN A C 1
ATOM 523 O O . GLN A 1 64 ? 3.744 9.398 -10.57 1 62.78 64 GLN A O 1
ATOM 528 N N . ARG A 1 65 ? 3.098 7.441 -10.078 1 74.31 65 ARG A N 1
ATOM 529 C CA . ARG A 1 65 ? 2.873 7.746 -8.672 1 74.31 65 ARG A CA 1
ATOM 530 C C . ARG A 1 65 ? 4.16 8.203 -7.996 1 74.31 65 ARG A C 1
ATOM 532 O O . ARG A 1 65 ? 5.25 7.738 -8.344 1 74.31 65 ARG A O 1
ATOM 539 N N . ASN A 1 66 ? 4.027 9.289 -7.215 1 84.44 66 ASN A N 1
ATOM 540 C CA . ASN A 1 66 ? 5.145 9.688 -6.367 1 84.44 66 ASN A CA 1
ATOM 541 C C . ASN A 1 66 ? 5.605 8.539 -5.477 1 84.44 66 ASN A C 1
ATOM 543 O O . ASN A 1 66 ? 4.812 7.672 -5.113 1 84.44 66 ASN A O 1
ATOM 547 N N . PRO A 1 67 ? 6.84 8.547 -5.215 1 87.75 67 PRO A N 1
ATOM 548 C CA . PRO A 1 67 ? 7.316 7.496 -4.309 1 87.75 67 PRO A CA 1
ATOM 549 C C . PRO A 1 67 ? 6.66 7.566 -2.932 1 87.75 67 PRO A C 1
ATOM 551 O O . PRO A 1 67 ? 6.449 8.656 -2.396 1 87.75 67 PRO A O 1
ATOM 554 N N . ALA A 1 68 ? 6.234 6.465 -2.432 1 92.25 68 ALA A N 1
ATOM 555 C CA . ALA A 1 68 ? 5.719 6.305 -1.075 1 92.25 68 ALA A CA 1
ATOM 556 C C . ALA A 1 68 ? 6.68 5.492 -0.213 1 92.25 68 ALA A C 1
ATOM 558 O O . ALA A 1 68 ? 7.312 4.551 -0.695 1 92.25 68 ALA A O 1
ATOM 559 N N . TYR A 1 69 ? 6.824 5.859 1.057 1 95.12 69 TYR A N 1
ATOM 560 C CA . TYR A 1 69 ? 7.828 5.242 1.915 1 95.12 69 TYR A CA 1
ATOM 561 C C . TYR A 1 69 ? 7.195 4.664 3.174 1 95.12 69 TYR A C 1
ATOM 563 O O . TYR A 1 69 ? 6.285 5.27 3.75 1 95.12 69 TYR A O 1
ATOM 571 N N . LEU A 1 70 ? 7.531 3.477 3.49 1 97.69 70 LEU A N 1
ATOM 572 C CA . LEU A 1 70 ? 7.367 2.906 4.824 1 97.69 70 LEU A CA 1
ATOM 573 C C . LEU A 1 70 ? 8.719 2.646 5.473 1 97.69 70 LEU A C 1
ATOM 575 O O . LEU A 1 70 ? 9.414 1.691 5.117 1 97.69 70 LEU A O 1
ATOM 579 N N . VAL A 1 71 ? 9.102 3.482 6.422 1 97.75 71 VAL A N 1
ATOM 580 C CA . VAL A 1 71 ? 10.375 3.295 7.105 1 97.75 71 VAL A CA 1
ATOM 581 C C . VAL A 1 71 ? 10.141 2.715 8.5 1 97.75 71 VAL A C 1
ATOM 583 O O . VAL A 1 71 ? 9.031 2.809 9.031 1 97.75 71 VAL A O 1
ATOM 586 N N . SER A 1 72 ? 11.141 2.113 9.023 1 97.88 72 SER A N 1
ATOM 587 C CA . SER A 1 72 ? 11.008 1.548 10.367 1 97.88 72 SER A CA 1
ATOM 588 C C . SER A 1 72 ? 12.289 1.716 11.172 1 97.88 72 SER A C 1
ATOM 590 O O . SER A 1 72 ? 13.367 1.916 10.602 1 97.88 72 SER A O 1
ATOM 592 N N . GLY A 1 73 ? 12.172 1.768 12.406 1 96.88 73 GLY A N 1
ATOM 593 C CA . GLY A 1 73 ? 13.273 1.853 13.352 1 96.88 73 GLY A CA 1
ATOM 594 C C . GLY A 1 73 ? 12.859 1.514 14.773 1 96.88 73 GLY A C 1
ATOM 595 O O . GLY A 1 73 ? 11.664 1.361 15.062 1 96.88 73 GLY A O 1
ATOM 596 N N . LYS A 1 74 ? 13.805 1.354 15.625 1 95.94 74 LYS A N 1
ATOM 597 C CA . LYS A 1 74 ? 13.516 0.945 17 1 95.94 74 LYS A CA 1
ATOM 598 C C . LYS A 1 74 ? 13.672 2.115 17.969 1 95.94 74 LYS A C 1
ATOM 600 O O . LYS A 1 74 ? 13.18 2.062 19.094 1 95.94 74 LYS A O 1
ATOM 605 N N . ASN A 1 75 ? 14.305 3.236 17.469 1 97.31 75 ASN A N 1
ATOM 606 C CA . ASN A 1 75 ? 14.672 4.285 18.406 1 97.31 75 ASN A CA 1
ATOM 607 C C . ASN A 1 75 ? 13.828 5.539 18.219 1 97.31 75 ASN A C 1
ATOM 609 O O . ASN A 1 75 ? 13.5 6.23 19.172 1 97.31 75 ASN A O 1
ATOM 613 N N . GLY A 1 76 ? 13.547 5.906 17.016 1 98.5 76 GLY A N 1
ATOM 614 C CA . GLY A 1 76 ? 12.789 7.117 16.75 1 98.5 76 GLY A CA 1
ATOM 615 C C . GLY A 1 76 ? 12.367 7.234 15.289 1 98.5 76 GLY A C 1
ATOM 616 O O . GLY A 1 76 ? 12.977 6.629 14.406 1 98.5 76 GLY A O 1
ATOM 617 N N . VAL A 1 77 ? 11.328 7.934 15.086 1 98.94 77 VAL A N 1
ATOM 618 C CA . VAL A 1 77 ? 10.781 8.172 13.75 1 98.94 77 VAL A CA 1
ATOM 619 C C . VAL A 1 77 ? 10.305 9.625 13.641 1 98.94 77 VAL A C 1
ATOM 621 O O . VAL A 1 77 ? 9.75 10.18 14.594 1 98.94 77 VAL A O 1
ATOM 624 N N . VAL A 1 78 ? 10.594 10.273 12.523 1 98.94 78 VAL A N 1
ATOM 625 C CA . VAL A 1 78 ? 10.086 11.594 12.156 1 98.94 78 VAL A CA 1
ATOM 626 C C . VAL A 1 78 ? 9.406 11.516 10.789 1 98.94 78 VAL A C 1
ATOM 628 O O . VAL A 1 78 ? 10.008 11.078 9.805 1 98.94 78 VAL A O 1
ATOM 631 N N . ALA A 1 79 ? 8.203 11.867 10.75 1 98.94 79 ALA A N 1
ATOM 632 C CA . ALA A 1 79 ? 7.461 11.945 9.492 1 98.94 79 ALA A CA 1
ATOM 633 C C . ALA A 1 79 ? 7.047 13.383 9.18 1 98.94 79 ALA A C 1
ATOM 635 O O . ALA A 1 79 ? 6.355 14.023 9.977 1 98.94 79 ALA A O 1
ATOM 636 N N . SER A 1 80 ? 7.43 13.898 8.055 1 98.5 80 SER A N 1
ATOM 637 C CA . SER A 1 80 ? 7.066 15.234 7.598 1 98.5 80 SER A CA 1
ATOM 638 C C . SER A 1 80 ? 6.906 15.273 6.082 1 98.5 80 SER A C 1
ATOM 640 O O . SER A 1 80 ? 7.078 14.258 5.406 1 98.5 80 SER A O 1
ATOM 642 N N . GLU A 1 81 ? 6.562 16.438 5.562 1 96.44 81 GLU A N 1
ATOM 643 C CA . GLU A 1 81 ? 6.262 16.594 4.141 1 96.44 81 GLU A CA 1
ATOM 644 C C . GLU A 1 81 ? 7.535 16.781 3.328 1 96.44 81 GLU A C 1
ATOM 646 O O . GLU A 1 81 ? 7.48 16.922 2.104 1 96.44 81 GLU A O 1
ATOM 651 N N . GLU A 1 82 ? 8.664 16.781 3.979 1 96.75 82 GLU A N 1
ATOM 652 C CA . GLU A 1 82 ? 9.938 17 3.295 1 96.75 82 GLU A CA 1
ATOM 653 C C . GLU A 1 82 ? 11.039 16.125 3.891 1 96.75 82 GLU A C 1
ATOM 655 O O . GLU A 1 82 ? 11.344 16.219 5.082 1 96.75 82 GLU A O 1
ATOM 660 N N . GLY A 1 83 ? 11.695 15.312 2.973 1 96.88 83 GLY A N 1
ATOM 661 C CA . GLY A 1 83 ? 12.68 14.336 3.426 1 96.88 83 GLY A CA 1
ATOM 662 C C . GLY A 1 83 ? 13.844 14.961 4.168 1 96.88 83 GLY A C 1
ATOM 663 O O . GLY A 1 83 ? 14.312 14.422 5.172 1 96.88 83 GLY A O 1
ATOM 664 N N . ARG A 1 84 ? 14.414 16.094 3.684 1 97.31 84 ARG A N 1
ATOM 665 C CA . ARG A 1 84 ? 15.508 16.797 4.352 1 97.31 84 ARG A CA 1
ATOM 666 C C . ARG A 1 84 ? 15.117 17.188 5.777 1 97.31 84 ARG A C 1
ATOM 668 O O . ARG A 1 84 ? 15.953 17.172 6.68 1 97.31 84 ARG A O 1
ATOM 675 N N . CYS A 1 85 ? 13.859 17.562 5.98 1 98.81 85 CYS A N 1
ATOM 676 C CA . CYS A 1 85 ? 13.391 18 7.285 1 98.81 85 CYS A CA 1
ATOM 677 C C . CYS A 1 85 ? 13.219 16.828 8.234 1 98.81 85 CYS A C 1
ATOM 679 O O . CYS A 1 85 ? 13.547 16.922 9.422 1 98.81 85 CYS A O 1
ATOM 681 N N . SER A 1 86 ? 12.688 15.727 7.73 1 98.81 86 SER A N 1
ATOM 682 C CA . SER A 1 86 ? 12.633 14.516 8.539 1 98.81 86 SER A CA 1
ATOM 683 C C . SER A 1 86 ? 14.031 14.094 8.984 1 98.81 86 SER A C 1
ATOM 685 O O . SER A 1 86 ? 14.227 13.672 10.133 1 98.81 86 SER A O 1
ATOM 687 N N . LYS A 1 87 ? 15.008 14.234 8.102 1 98.62 87 LYS A N 1
ATOM 688 C CA . LYS A 1 87 ? 16.391 13.875 8.43 1 98.62 87 LYS A CA 1
ATOM 689 C C . LYS A 1 87 ? 16.938 14.781 9.516 1 98.62 87 LYS A C 1
ATOM 691 O O . LYS A 1 87 ? 17.656 14.32 10.406 1 98.62 87 LYS A O 1
ATOM 696 N N . ILE A 1 88 ? 16.672 16.016 9.406 1 98.88 88 ILE A N 1
ATOM 697 C CA . ILE A 1 88 ? 17.109 16.969 10.422 1 98.88 88 ILE A CA 1
ATOM 698 C C . ILE A 1 88 ? 16.516 16.578 11.773 1 98.88 88 ILE A C 1
ATOM 700 O O . ILE A 1 88 ? 17.203 16.594 12.797 1 98.88 88 ILE A O 1
ATOM 704 N N . GLY A 1 89 ? 15.211 16.281 11.781 1 98.94 89 GLY A N 1
ATOM 705 C CA . GLY A 1 89 ? 14.594 15.82 13.008 1 98.94 89 GLY A CA 1
ATOM 706 C C . GLY A 1 89 ? 15.273 14.594 13.594 1 98.94 89 GLY A C 1
ATOM 707 O O . GLY A 1 89 ? 15.523 14.539 14.805 1 98.94 89 GLY A O 1
ATOM 708 N N . ILE A 1 90 ? 15.625 13.633 12.781 1 98.88 90 ILE A N 1
ATOM 709 C CA . ILE A 1 90 ? 16.266 12.406 13.227 1 98.88 90 ILE A CA 1
ATOM 710 C C . ILE A 1 90 ? 17.656 12.734 13.797 1 98.88 90 ILE A C 1
ATOM 712 O O . ILE A 1 90 ? 18.078 12.141 14.789 1 98.88 90 ILE A O 1
ATOM 716 N N . GLN A 1 91 ? 18.375 13.633 13.117 1 98.88 91 GLN A N 1
ATOM 717 C CA . GLN A 1 91 ? 19.688 14.008 13.625 1 98.88 91 GLN A CA 1
ATOM 718 C C . GLN A 1 91 ? 19.594 14.625 15.016 1 98.88 91 GLN A C 1
ATOM 720 O O . GLN A 1 91 ? 20.453 14.398 15.867 1 98.88 91 GLN A O 1
ATOM 725 N N . VAL A 1 92 ? 18.562 15.398 15.242 1 98.88 92 VAL A N 1
ATOM 726 C CA . VAL A 1 92 ? 18.328 15.953 16.578 1 98.88 92 VAL A CA 1
ATOM 727 C C . VAL A 1 92 ? 18.094 14.828 17.578 1 98.88 92 VAL A C 1
ATOM 729 O O . VAL A 1 92 ? 18.625 14.859 18.688 1 98.88 92 VAL A O 1
ATOM 732 N N . LEU A 1 93 ? 17.312 13.867 17.203 1 98.81 93 LEU A N 1
ATOM 733 C CA . LEU A 1 93 ? 17.062 12.727 18.062 1 98.81 93 LEU A CA 1
ATOM 734 C C . LEU A 1 93 ? 18.359 11.977 18.359 1 98.81 93 LEU A C 1
ATOM 736 O O . LEU A 1 93 ? 18.594 11.57 19.5 1 98.81 93 LEU A O 1
ATOM 740 N N . LYS A 1 94 ? 19.188 11.789 17.359 1 98.62 94 LYS A N 1
ATOM 741 C CA . LYS A 1 94 ? 20.453 11.086 17.516 1 98.62 94 LYS A CA 1
ATOM 742 C C . LYS A 1 94 ? 21.391 11.844 18.469 1 98.62 94 LYS A C 1
ATOM 744 O O . LYS A 1 94 ? 22.219 11.234 19.141 1 98.62 94 LYS A O 1
ATOM 749 N N . ASP A 1 95 ? 21.25 13.148 18.516 1 98.5 95 ASP A N 1
ATOM 750 C CA . ASP A 1 95 ? 22.031 13.992 19.422 1 98.5 95 ASP A CA 1
ATOM 751 C C . ASP A 1 95 ? 21.406 14.023 20.812 1 98.5 95 ASP A C 1
ATOM 753 O O . ASP A 1 95 ? 21.672 14.938 21.609 1 98.5 95 ASP A O 1
ATOM 757 N N . ASN A 1 96 ? 20.531 13.156 21.062 1 97.94 96 ASN A N 1
ATOM 758 C CA . ASN A 1 96 ? 19.875 12.969 22.344 1 97.94 96 ASN A CA 1
ATOM 759 C C . ASN A 1 96 ? 18.781 14.008 22.562 1 97.94 96 ASN A C 1
ATOM 761 O O . ASN A 1 96 ? 18.422 14.312 23.703 1 97.94 96 ASN A O 1
ATOM 765 N N . GLY A 1 97 ? 18.297 14.594 21.5 1 98.62 97 GLY A N 1
ATOM 766 C CA . GLY A 1 97 ? 17.141 15.469 21.594 1 98.62 97 GLY A CA 1
ATOM 767 C C . GLY A 1 97 ? 15.859 14.719 21.891 1 98.62 97 GLY A C 1
ATOM 768 O O . GLY A 1 97 ? 15.742 13.531 21.609 1 98.62 97 GLY A O 1
ATOM 769 N N . THR A 1 98 ? 14.898 15.453 22.469 1 98.31 98 THR A N 1
ATOM 770 C CA . THR A 1 98 ? 13.57 14.906 22.703 1 98.31 98 THR A CA 1
ATOM 771 C C . THR A 1 98 ? 12.719 14.977 21.453 1 98.31 98 THR A C 1
ATOM 773 O O . THR A 1 98 ? 13.117 15.594 20.453 1 98.31 98 THR A O 1
ATOM 776 N N . ALA A 1 99 ? 11.578 14.312 21.5 1 98.81 99 ALA A N 1
ATOM 777 C CA . ALA A 1 99 ? 10.625 14.43 20.406 1 98.81 99 ALA A CA 1
ATOM 778 C C . ALA A 1 99 ? 10.258 15.891 20.156 1 98.81 99 ALA A C 1
ATOM 780 O O . ALA A 1 99 ? 10.055 16.297 19.016 1 98.81 99 ALA A O 1
ATOM 781 N N . THR A 1 100 ? 10.117 16.656 21.203 1 98.81 100 THR A N 1
ATOM 782 C CA . THR A 1 100 ? 9.773 18.062 21.094 1 98.81 100 THR A CA 1
ATOM 783 C C . THR A 1 100 ? 10.883 18.828 20.375 1 98.81 100 THR A C 1
ATOM 785 O O . THR A 1 100 ? 10.609 19.625 19.469 1 98.81 100 THR A O 1
ATOM 788 N N . ASP A 1 101 ? 12.156 18.547 20.766 1 98.88 101 ASP A N 1
ATOM 789 C CA . ASP A 1 101 ? 13.281 19.172 20.078 1 98.88 101 ASP A CA 1
ATOM 790 C C . ASP A 1 101 ? 13.25 18.891 18.594 1 98.88 101 ASP A C 1
ATOM 792 O O . ASP A 1 101 ? 13.414 19.797 17.766 1 98.88 101 ASP A O 1
ATOM 796 N N . ALA A 1 102 ? 13.047 17.656 18.297 1 98.94 102 ALA A N 1
ATOM 797 C CA . ALA A 1 102 ? 13.055 17.203 16.906 1 98.94 102 ALA A CA 1
ATOM 798 C C . ALA A 1 102 ? 11.875 17.797 16.141 1 98.94 102 ALA A C 1
ATOM 800 O O . ALA A 1 102 ? 12.016 18.141 14.961 1 98.94 102 ALA A O 1
ATOM 801 N N . ALA A 1 103 ? 10.734 17.875 16.781 1 98.94 103 ALA A N 1
ATOM 802 C CA . ALA A 1 103 ? 9.555 18.438 16.125 1 98.94 103 ALA A CA 1
ATOM 803 C C . ALA A 1 103 ? 9.781 19.906 15.758 1 98.94 103 ALA A C 1
ATOM 805 O O . ALA A 1 103 ? 9.453 20.344 14.656 1 98.94 103 ALA A O 1
ATOM 806 N N . ILE A 1 104 ? 10.32 20.656 16.672 1 98.94 104 ILE A N 1
ATOM 807 C CA . ILE A 1 104 ? 10.586 22.062 16.438 1 98.94 104 ILE A CA 1
ATOM 808 C C . ILE A 1 104 ? 11.602 22.219 15.305 1 98.94 104 ILE A C 1
ATOM 810 O O . ILE A 1 104 ? 11.398 23.016 14.383 1 98.94 104 ILE A O 1
ATOM 814 N N . ALA A 1 105 ? 12.648 21.438 15.336 1 98.94 105 ALA A N 1
ATOM 815 C CA . ALA A 1 105 ? 13.664 21.484 14.289 1 98.94 105 ALA A CA 1
ATOM 816 C C . ALA A 1 105 ? 13.062 21.172 12.922 1 98.94 105 ALA A C 1
ATOM 818 O O . ALA A 1 105 ? 13.375 21.828 11.93 1 98.94 105 ALA A O 1
ATOM 819 N N . THR A 1 106 ? 12.266 20.141 12.898 1 98.94 106 THR A N 1
ATOM 820 C CA . THR A 1 106 ? 11.617 19.719 11.664 1 98.94 106 THR A CA 1
ATOM 821 C C . THR A 1 106 ? 10.688 20.812 11.133 1 98.94 106 THR A C 1
ATOM 823 O O . THR A 1 106 ? 10.695 21.109 9.938 1 98.94 106 THR A O 1
ATOM 826 N N . ALA A 1 107 ? 9.922 21.406 11.992 1 98.88 107 ALA A N 1
ATOM 827 C CA . ALA A 1 107 ? 8.984 22.453 11.594 1 98.88 107 ALA A CA 1
ATOM 828 C C . ALA A 1 107 ? 9.719 23.672 11.047 1 98.88 107 ALA A C 1
ATOM 830 O O . ALA A 1 107 ? 9.297 24.266 10.055 1 98.88 107 ALA A O 1
ATOM 831 N N . LEU A 1 108 ? 10.797 24.047 11.711 1 98.88 108 LEU A N 1
ATOM 832 C CA . LEU A 1 108 ? 11.594 25.172 11.25 1 98.88 108 LEU A CA 1
ATOM 833 C C . LEU A 1 108 ? 12.133 24.906 9.844 1 98.88 108 LEU A C 1
ATOM 835 O O . LEU A 1 108 ? 12.125 25.812 8.992 1 98.88 108 LEU A O 1
ATOM 839 N N . CYS A 1 109 ? 12.578 23.719 9.648 1 98.81 109 CYS A N 1
ATOM 840 C CA . CYS A 1 109 ? 13.078 23.328 8.336 1 98.81 109 CYS A CA 1
ATOM 841 C C . CYS A 1 109 ? 11.992 23.469 7.273 1 98.81 109 CYS A C 1
ATOM 843 O O . CYS A 1 109 ? 12.227 24.031 6.207 1 98.81 109 CYS A O 1
ATOM 845 N N . VAL A 1 110 ? 10.812 22.953 7.551 1 98.38 110 VAL A N 1
ATOM 846 C CA . VAL A 1 110 ? 9.703 23.031 6.602 1 98.38 110 VAL A CA 1
ATOM 847 C C . VAL A 1 110 ? 9.383 24.484 6.305 1 98.38 110 VAL A C 1
ATOM 849 O O . VAL A 1 110 ? 9.125 24.859 5.156 1 98.38 110 VAL A O 1
ATOM 852 N N . GLY A 1 111 ? 9.453 25.297 7.312 1 97.88 111 GLY A N 1
ATOM 853 C CA . GLY A 1 111 ? 9.211 26.719 7.156 1 97.88 111 GLY A CA 1
ATOM 854 C C . GLY A 1 111 ? 10.203 27.406 6.238 1 97.88 111 GLY A C 1
ATOM 855 O O . GLY A 1 111 ? 9.93 28.469 5.703 1 97.88 111 GLY A O 1
ATOM 856 N N . VAL A 1 112 ? 11.367 26.797 6.062 1 98.19 112 VAL A N 1
ATOM 857 C CA . VAL A 1 112 ? 12.383 27.344 5.168 1 98.19 112 VAL A CA 1
ATOM 858 C C . VAL A 1 112 ? 12.172 26.797 3.756 1 98.19 112 VAL A C 1
ATOM 860 O O . VAL A 1 112 ? 12.008 27.578 2.809 1 98.19 112 VAL A O 1
ATOM 863 N N . VAL A 1 113 ? 12.039 25.5 3.59 1 97.31 113 VAL A N 1
ATOM 864 C CA . VAL A 1 113 ? 12.141 24.891 2.268 1 97.31 113 VAL A CA 1
ATOM 865 C C . VAL A 1 113 ? 10.758 24.828 1.629 1 97.31 113 VAL A C 1
ATOM 867 O O . VAL A 1 113 ? 10.633 24.797 0.402 1 97.31 113 VAL A O 1
ATOM 870 N N . ASN A 1 114 ? 9.797 24.719 2.455 1 96.19 114 ASN A N 1
ATOM 871 C CA . ASN A 1 114 ? 8.406 24.781 2.016 1 96.19 114 ASN A CA 1
ATOM 872 C C . ASN A 1 114 ? 7.68 25.969 2.629 1 96.19 114 ASN A C 1
ATOM 874 O O . ASN A 1 114 ? 6.594 25.828 3.195 1 96.19 114 ASN A O 1
ATOM 878 N N . SER A 1 115 ? 8.242 27.094 2.418 1 96.19 115 SER A N 1
ATOM 879 C CA . SER A 1 115 ? 7.77 28.312 3.053 1 96.19 115 SER A CA 1
ATOM 880 C C . SER A 1 115 ? 6.375 28.688 2.561 1 96.19 115 SER A C 1
ATOM 882 O O . SER A 1 115 ? 5.723 29.578 3.131 1 96.19 115 SER A O 1
ATOM 884 N N . PHE A 1 116 ? 5.879 28.031 1.576 1 94.81 116 PHE A N 1
ATOM 885 C CA . PHE A 1 116 ? 4.543 28.328 1.065 1 94.81 116 PHE A CA 1
ATOM 886 C C . PHE A 1 116 ? 3.475 27.828 2.025 1 94.81 116 PHE A C 1
ATOM 888 O O . PHE A 1 116 ? 2.326 28.266 1.979 1 94.81 116 PHE A O 1
ATOM 895 N N . SER A 1 117 ? 3.83 26.938 2.906 1 93.25 117 SER A N 1
ATOM 896 C CA . SER A 1 117 ? 2.781 26.312 3.699 1 93.25 117 SER A CA 1
ATOM 897 C C . SER A 1 117 ? 2.908 26.672 5.176 1 93.25 117 SER A C 1
ATOM 899 O O . SER A 1 117 ? 1.939 26.562 5.93 1 93.25 117 SER A O 1
ATOM 901 N N . SER A 1 118 ? 4.105 26.969 5.594 1 95.69 118 SER A N 1
ATOM 902 C CA . SER A 1 118 ? 4.305 27.234 7.012 1 95.69 118 SER A CA 1
ATOM 903 C C . SER A 1 118 ? 5.551 28.078 7.242 1 95.69 118 SER A C 1
ATOM 905 O O . SER A 1 118 ? 6.273 28.406 6.297 1 95.69 118 SER A O 1
ATOM 907 N N . GLY A 1 119 ? 5.738 28.453 8.562 1 97.81 119 GLY A N 1
ATOM 908 C CA . GLY A 1 119 ? 6.863 29.266 8.992 1 97.81 119 GLY A CA 1
ATOM 909 C C . GLY A 1 119 ? 6.57 30.078 10.234 1 97.81 119 GLY A C 1
ATOM 910 O O . GLY A 1 119 ? 5.422 30.156 10.68 1 97.81 119 GLY A O 1
ATOM 911 N N . ILE A 1 120 ? 7.566 30.797 10.656 1 98.69 120 ILE A N 1
ATOM 912 C CA . ILE A 1 120 ? 7.477 31.469 11.953 1 98.69 120 ILE A CA 1
ATOM 913 C C . ILE A 1 120 ? 6.531 32.656 11.852 1 98.69 120 ILE A C 1
ATOM 915 O O . ILE A 1 120 ? 6.133 33.25 12.867 1 98.69 120 ILE A O 1
ATOM 919 N N . GLY A 1 121 ? 6.117 33.031 10.68 1 98.69 121 GLY A N 1
ATOM 920 C CA . GLY A 1 121 ? 5.098 34.062 10.477 1 98.69 121 GLY A CA 1
ATOM 921 C C . GLY A 1 121 ? 3.688 33.531 10.633 1 98.69 121 GLY A C 1
ATOM 922 O O . GLY A 1 121 ? 2.717 34.281 10.477 1 98.69 121 GLY A O 1
ATOM 923 N N . GLY A 1 122 ? 3.582 32.281 10.938 1 98.19 122 GLY A N 1
ATOM 924 C CA . GLY A 1 122 ? 2.283 31.625 11.062 1 98.19 122 GLY A CA 1
ATOM 925 C C . GLY A 1 122 ? 1.999 31.125 12.469 1 98.19 122 GLY A C 1
ATOM 926 O O . GLY A 1 122 ? 2.408 31.75 13.453 1 98.19 122 GLY A O 1
ATOM 927 N N . GLY A 1 123 ? 1.128 30.125 12.555 1 98.12 123 GLY A N 1
ATOM 928 C CA . GLY A 1 123 ? 0.702 29.5 13.797 1 98.12 123 GLY A CA 1
ATOM 929 C C . GLY A 1 123 ? 0.133 28.109 13.609 1 98.12 123 GLY A C 1
ATOM 930 O O . GLY A 1 123 ? 0.225 27.547 12.523 1 98.12 123 GLY A O 1
ATOM 931 N N . GLY A 1 124 ? -0.33 27.578 14.719 1 97.94 124 GLY A N 1
ATOM 932 C CA . GLY A 1 124 ? -0.822 26.219 14.633 1 97.94 124 GLY A CA 1
ATOM 933 C C . GLY A 1 124 ? -1.138 25.609 15.984 1 97.94 124 GLY A C 1
ATOM 934 O O . GLY A 1 124 ? -1.54 26.312 16.906 1 97.94 124 GLY A O 1
ATOM 935 N N . PHE A 1 125 ? -1.135 24.25 16.016 1 98.56 125 PHE A N 1
ATOM 936 C CA . PHE A 1 125 ? -1.457 23.453 17.203 1 98.56 125 PHE A CA 1
ATOM 937 C C . PHE A 1 125 ? -0.512 22.266 17.328 1 98.56 125 PHE A C 1
ATOM 939 O O . PHE A 1 125 ? -0.099 21.688 16.312 1 98.56 125 PHE A O 1
ATOM 946 N N . MET A 1 126 ? -0.193 21.922 18.547 1 98.44 126 MET A N 1
ATOM 947 C CA . MET A 1 126 ? 0.567 20.688 18.75 1 98.44 126 MET A CA 1
ATOM 948 C C . MET A 1 126 ? 0.081 19.953 19.984 1 98.44 126 MET A C 1
ATOM 950 O O . MET A 1 126 ? -0.468 20.578 20.906 1 98.44 126 MET A O 1
ATOM 954 N N . ILE A 1 127 ? 0.146 18.734 19.938 1 98.69 127 ILE A N 1
ATOM 955 C CA . ILE A 1 127 ? -0.086 17.875 21.094 1 98.69 127 ILE A CA 1
ATOM 956 C C . ILE A 1 127 ? 1.184 17.078 21.406 1 98.69 127 ILE A C 1
ATOM 958 O O . ILE A 1 127 ? 1.866 16.609 20.5 1 98.69 127 ILE A O 1
ATOM 962 N N . ILE A 1 128 ? 1.55 17.016 22.688 1 98.38 128 ILE A N 1
ATOM 963 C CA . ILE A 1 128 ? 2.771 16.375 23.156 1 98.38 128 ILE A CA 1
ATOM 964 C C . ILE A 1 128 ? 2.428 15.359 24.25 1 98.38 128 ILE A C 1
ATOM 966 O O . ILE A 1 128 ? 1.805 15.703 25.25 1 98.38 128 ILE A O 1
ATOM 970 N N . LYS A 1 129 ? 2.789 14.18 23.984 1 97.38 129 LYS A N 1
ATOM 971 C CA . LYS A 1 129 ? 2.689 13.125 25 1 97.38 129 LYS A CA 1
ATOM 972 C C . LYS A 1 129 ? 4.066 12.742 25.531 1 97.38 129 LYS A C 1
ATOM 974 O O . LYS A 1 129 ? 4.883 12.172 24.812 1 97.38 129 LYS A O 1
ATOM 979 N N . PRO A 1 130 ? 4.328 13.055 26.781 1 93.81 130 PRO A N 1
ATOM 980 C CA . PRO A 1 130 ? 5.633 12.703 27.344 1 93.81 130 PRO A CA 1
ATOM 981 C C . PRO A 1 130 ? 5.801 11.195 27.531 1 93.81 130 PRO A C 1
ATOM 983 O O . PRO A 1 130 ? 4.82 10.453 27.5 1 93.81 130 PRO A O 1
ATOM 986 N N . ALA A 1 131 ? 7.145 10.695 27.641 1 86.81 131 ALA A N 1
ATOM 987 C CA . ALA A 1 131 ? 7.492 9.289 27.781 1 86.81 131 ALA A CA 1
ATOM 988 C C . ALA A 1 131 ? 6.863 8.695 29.047 1 86.81 131 ALA A C 1
ATOM 990 O O . ALA A 1 131 ? 6.617 7.488 29.109 1 86.81 131 ALA A O 1
ATOM 991 N N . SER A 1 132 ? 6.441 9.516 29.922 1 70.19 132 SER A N 1
ATOM 992 C CA . SER A 1 132 ? 6.156 9.094 31.281 1 70.19 132 SER A CA 1
ATOM 993 C C . SER A 1 132 ? 5.02 8.078 31.328 1 70.19 132 SER A C 1
ATOM 995 O O . SER A 1 132 ? 4.387 7.812 30.312 1 70.19 132 SER A O 1
ATOM 997 N N . ASP A 1 133 ? 4.688 7.621 32.562 1 58.84 133 ASP A N 1
ATOM 998 C CA . ASP A 1 133 ? 3.787 6.59 33.062 1 58.84 133 ASP A CA 1
ATOM 999 C C . ASP A 1 133 ? 2.383 6.762 32.5 1 58.84 133 ASP A C 1
ATOM 1001 O O . ASP A 1 133 ? 1.985 7.867 32.125 1 58.84 133 ASP A O 1
ATOM 1005 N N . ASP A 1 134 ? 1.647 5.684 32.156 1 59.38 134 ASP A N 1
ATOM 1006 C CA . ASP A 1 134 ? 0.396 5.262 31.531 1 59.38 134 ASP A CA 1
ATOM 1007 C C . ASP A 1 134 ? -0.714 6.277 31.797 1 59.38 134 ASP A C 1
ATOM 1009 O O . ASP A 1 134 ? -1.643 6.406 30.984 1 59.38 134 ASP A O 1
ATOM 1013 N N . ASN A 1 135 ? -0.323 7.371 32.719 1 64.62 135 ASN A N 1
ATOM 1014 C CA . ASN A 1 135 ? -1.567 8.039 33.094 1 64.62 135 ASN A CA 1
ATOM 1015 C C . ASN A 1 135 ? -1.471 9.547 32.906 1 64.62 135 ASN A C 1
ATOM 1017 O O . ASN A 1 135 ? -2.365 10.289 33.312 1 64.62 135 ASN A O 1
ATOM 1021 N N . GLU A 1 136 ? -0.565 9.883 32.156 1 81.25 136 GLU A N 1
ATOM 1022 C CA . GLU A 1 136 ? -0.494 11.344 32.031 1 81.25 136 GLU A CA 1
ATOM 1023 C C . GLU A 1 136 ? -1.249 11.844 30.812 1 81.25 136 GLU A C 1
ATOM 1025 O O . GLU A 1 136 ? -1.155 11.258 29.734 1 81.25 136 GLU A O 1
ATOM 1030 N N . ILE A 1 137 ? -2.084 12.898 31.078 1 92.75 137 ILE A N 1
ATOM 1031 C CA . ILE A 1 137 ? -2.812 13.562 30 1 92.75 137 ILE A CA 1
ATOM 1032 C C . ILE A 1 137 ? -1.84 14.359 29.141 1 92.75 137 ILE A C 1
ATOM 1034 O O . ILE A 1 137 ? -1.056 15.164 29.656 1 92.75 137 ILE A O 1
ATOM 1038 N N . PRO A 1 138 ? -1.821 14.086 27.828 1 97.31 138 PRO A N 1
ATOM 1039 C CA . PRO A 1 138 ? -0.948 14.867 26.953 1 97.31 138 PRO A CA 1
ATOM 1040 C C . PRO A 1 138 ? -1.216 16.359 27.031 1 97.31 138 PRO A C 1
ATOM 1042 O O . PRO A 1 138 ? -2.311 16.781 27.422 1 97.31 138 PRO A O 1
ATOM 1045 N N . THR A 1 139 ? -0.232 17.109 26.719 1 98 139 THR A N 1
ATOM 1046 C CA . THR A 1 139 ? -0.318 18.562 26.719 1 98 139 THR A CA 1
ATOM 1047 C C . THR A 1 139 ? -0.56 19.094 25.312 1 98 139 THR A C 1
ATOM 1049 O O . THR A 1 139 ? 0.033 18.609 24.344 1 98 139 THR A O 1
ATOM 1052 N N . THR A 1 140 ? -1.458 20.062 25.234 1 98.56 140 THR A N 1
ATOM 1053 C CA . THR A 1 140 ? -1.646 20.75 23.969 1 98.56 140 THR A CA 1
ATOM 1054 C C . THR A 1 140 ? -1.138 22.188 24.047 1 98.56 140 THR A C 1
ATOM 1056 O O . THR A 1 140 ? -1.177 22.812 25.109 1 98.56 140 THR A O 1
ATOM 1059 N N . ILE A 1 141 ? -0.618 22.641 22.969 1 98.81 141 ILE A N 1
ATOM 1060 C CA . ILE A 1 141 ? -0.212 24.031 22.828 1 98.81 141 ILE A CA 1
ATOM 1061 C C . ILE A 1 141 ? -0.888 24.656 21.609 1 98.81 141 ILE A C 1
ATOM 1063 O O . ILE A 1 141 ? -0.643 24.234 20.469 1 98.81 141 ILE A O 1
ATOM 1067 N N . ASP A 1 142 ? -1.767 25.594 21.875 1 98.75 142 ASP A N 1
ATOM 1068 C CA . ASP A 1 142 ? -2.404 26.422 20.844 1 98.75 142 ASP A CA 1
ATOM 1069 C C . ASP A 1 142 ? -1.597 27.688 20.594 1 98.75 142 ASP A C 1
ATOM 1071 O O . ASP A 1 142 ? -1.541 28.594 21.438 1 98.75 142 ASP A O 1
ATOM 1075 N N . PHE A 1 143 ? -0.997 27.719 19.484 1 98.75 143 PHE A N 1
ATOM 1076 C CA . PHE A 1 143 ? -0.228 28.891 19.094 1 98.75 143 PHE A CA 1
ATOM 1077 C C . PHE A 1 143 ? -0.79 29.516 17.828 1 98.75 143 PHE A C 1
ATOM 1079 O O . PHE A 1 143 ? -0.036 30.016 16.984 1 98.75 143 PHE A O 1
ATOM 1086 N N . ARG A 1 144 ? -2.049 29.344 17.625 1 98.12 144 ARG A N 1
ATOM 1087 C CA . ARG A 1 144 ? -2.787 29.969 16.531 1 98.12 144 ARG A CA 1
ATOM 1088 C C . ARG A 1 144 ? -2.715 31.484 16.625 1 98.12 144 ARG A C 1
ATOM 1090 O O . ARG A 1 144 ? -2.67 32.031 17.734 1 98.12 144 ARG A O 1
ATOM 1097 N N . GLU A 1 145 ? -2.777 32.125 15.539 1 98.06 145 GLU A N 1
ATOM 1098 C CA . GLU A 1 145 ? -2.676 33.594 15.453 1 98.06 145 GLU A CA 1
ATOM 1099 C C . GLU A 1 145 ? -3.889 34.25 16.094 1 98.06 145 GLU A C 1
ATOM 1101 O O . GLU A 1 145 ? -4.98 33.688 16.125 1 98.06 145 GLU A O 1
ATOM 1106 N N . THR A 1 146 ? -3.693 35.469 16.562 1 98 146 THR A N 1
ATOM 1107 C CA . THR A 1 146 ? -4.789 36.281 17.094 1 98 146 THR A CA 1
ATOM 1108 C C . THR A 1 146 ? -5.039 37.5 16.219 1 98 146 THR A C 1
ATOM 1110 O O . THR A 1 146 ? -4.113 38.031 15.594 1 98 146 THR A O 1
ATOM 1113 N N . VAL A 1 147 ? -6.262 37.906 16.219 1 96.69 147 VAL A N 1
ATOM 1114 C CA . VAL A 1 147 ? -6.582 39.125 15.469 1 96.69 147 VAL A CA 1
ATOM 1115 C C . VAL A 1 147 ? -6.336 40.375 16.328 1 96.69 147 VAL A C 1
ATOM 1117 O O . VAL A 1 147 ? -6.84 40.438 17.453 1 96.69 147 VAL A O 1
ATOM 1120 N N . PRO A 1 148 ? -5.543 41.375 15.992 1 92.81 148 PRO A N 1
ATOM 1121 C CA . PRO A 1 148 ? -5.102 42.5 16.812 1 92.81 148 PRO A CA 1
ATOM 1122 C C . PRO A 1 148 ? -6.199 43.531 17.031 1 92.81 148 PRO A C 1
ATOM 1124 O O . PRO A 1 148 ? -6.293 44.125 18.094 1 92.81 148 PRO A O 1
ATOM 1127 N N . ASN A 1 149 ? -6.984 43.969 16.219 1 89.25 149 ASN A N 1
ATOM 1128 C CA . ASN A 1 149 ? -8.07 44.938 16.234 1 89.25 149 ASN A CA 1
ATOM 1129 C C . ASN A 1 149 ? -9.328 44.406 15.578 1 89.25 149 ASN A C 1
ATOM 1131 O O . ASN A 1 149 ? -9.664 44.781 14.461 1 89.25 149 ASN A O 1
ATOM 1135 N N . GLY A 1 150 ? -10.016 43.781 16.359 1 88.69 150 GLY A N 1
ATOM 1136 C CA . GLY A 1 150 ? -11.156 43.062 15.82 1 88.69 150 GLY A CA 1
ATOM 1137 C C . GLY A 1 150 ? -12.172 43.969 15.141 1 88.69 150 GLY A C 1
ATOM 1138 O O . GLY A 1 150 ? -12.742 43.594 14.109 1 88.69 150 GLY A O 1
ATOM 1139 N N . ASP A 1 151 ? -12.344 45.094 15.625 1 89.88 151 ASP A N 1
ATOM 1140 C CA . ASP A 1 151 ? -13.32 46 15.062 1 89.88 151 ASP A CA 1
ATOM 1141 C C . ASP A 1 151 ? -12.859 46.531 13.703 1 89.88 151 ASP A C 1
ATOM 1143 O O . ASP A 1 151 ? -13.656 46.594 12.766 1 89.88 151 ASP A O 1
ATOM 1147 N N . TYR A 1 152 ? -11.688 46.875 13.672 1 91.06 152 TYR A N 1
ATOM 1148 C CA . TYR A 1 152 ? -11.117 47.406 12.43 1 91.06 152 TYR A CA 1
ATOM 1149 C C . TYR A 1 152 ? -11.188 46.344 11.336 1 91.06 152 TYR A C 1
ATOM 1151 O O . TYR A 1 152 ? -11.641 46.625 10.219 1 91.06 152 TYR A O 1
ATOM 1159 N N . TYR A 1 153 ? -10.805 45.25 11.609 1 89.81 153 TYR A N 1
ATOM 1160 C CA . TYR A 1 153 ? -10.734 44.156 10.641 1 89.81 153 TYR A CA 1
ATOM 1161 C C . TYR A 1 153 ? -12.133 43.688 10.234 1 89.81 153 TYR A C 1
ATOM 1163 O O . TYR A 1 153 ? -12.398 43.438 9.055 1 89.81 153 TYR A O 1
ATOM 1171 N N . SER A 1 154 ? -12.992 43.594 11.211 1 90.94 154 SER A N 1
ATOM 1172 C CA . SER A 1 154 ? -14.367 43.188 10.914 1 90.94 154 SER A CA 1
ATOM 1173 C C . SER A 1 154 ? -15.008 44.156 9.922 1 90.94 154 SER A C 1
ATOM 1175 O O . SER A 1 154 ? -15.656 43.719 8.961 1 90.94 154 SER A O 1
ATOM 1177 N N . LYS A 1 155 ? -14.844 45.375 10.125 1 91.38 155 LYS A N 1
ATOM 1178 C CA . LYS A 1 155 ? -15.414 46.406 9.25 1 91.38 155 LYS A CA 1
ATOM 1179 C C . LYS A 1 155 ? -14.82 46.312 7.844 1 91.38 155 LYS A C 1
ATOM 1181 O O . LYS A 1 155 ? -15.547 46.469 6.852 1 91.38 155 LYS A O 1
ATOM 1186 N N . ALA A 1 156 ? -13.641 46.125 7.801 1 91 156 ALA A N 1
ATOM 1187 C CA . ALA A 1 156 ? -12.969 46.031 6.508 1 91 156 ALA A CA 1
ATOM 1188 C C . ALA A 1 156 ? -13.492 44.844 5.699 1 91 156 ALA A C 1
ATOM 1190 O O . ALA A 1 156 ? -13.688 44.969 4.488 1 91 156 ALA A O 1
ATOM 1191 N N . PHE A 1 157 ? -13.711 43.75 6.375 1 89.94 157 PHE A N 1
ATOM 1192 C CA . PHE A 1 157 ? -14.156 42.531 5.691 1 89.94 157 PHE A CA 1
ATOM 1193 C C . PHE A 1 157 ? -15.586 42.688 5.207 1 89.94 157 PHE A C 1
ATOM 1195 O O . PHE A 1 157 ? -15.953 42.156 4.16 1 89.94 157 PHE A O 1
ATOM 1202 N N . ILE A 1 158 ? -16.375 43.344 5.977 1 86.88 158 ILE A N 1
ATOM 1203 C CA . ILE A 1 158 ? -17.75 43.625 5.574 1 86.88 158 ILE A CA 1
ATOM 1204 C C . ILE A 1 158 ? -17.766 44.469 4.309 1 86.88 158 ILE A C 1
ATOM 1206 O O . ILE A 1 158 ? -18.547 44.219 3.391 1 86.88 158 ILE A O 1
ATOM 1210 N N . ASN A 1 159 ? -16.906 45.375 4.266 1 89.69 159 ASN A N 1
ATOM 1211 C CA . ASN A 1 159 ? -16.828 46.281 3.137 1 89.69 159 ASN A CA 1
ATOM 1212 C C . ASN A 1 159 ? -16.297 45.594 1.886 1 89.69 159 ASN A C 1
ATOM 1214 O O . ASN A 1 159 ? -16.734 45.906 0.772 1 89.69 159 ASN A O 1
ATOM 1218 N N . ASP A 1 160 ? -15.273 44.812 2.043 1 91.12 160 ASP A N 1
ATOM 1219 C CA . ASP A 1 160 ? -14.641 44.094 0.934 1 91.12 160 ASP A CA 1
ATOM 1220 C C . ASP A 1 160 ? -14.109 42.75 1.382 1 91.12 160 ASP A C 1
ATOM 1222 O O . ASP A 1 160 ? -12.961 42.625 1.809 1 91.12 160 ASP A O 1
ATOM 1226 N N . PRO A 1 161 ? -14.789 41.75 1.116 1 84.81 161 PRO A N 1
ATOM 1227 C CA . PRO A 1 161 ? -14.43 40.406 1.597 1 84.81 161 PRO A CA 1
ATOM 1228 C C . PRO A 1 161 ? -13.117 39.906 0.995 1 84.81 161 PRO A C 1
ATOM 1230 O O . PRO A 1 161 ? -12.461 39.031 1.581 1 84.81 161 PRO A O 1
ATOM 1233 N N . THR A 1 162 ? -12.711 40.344 -0.062 1 84.62 162 THR A N 1
ATOM 1234 C CA . THR A 1 162 ? -11.5 39.875 -0.722 1 84.62 162 THR A CA 1
ATOM 1235 C C . THR A 1 162 ? -10.258 40.344 0.039 1 84.62 162 THR A C 1
ATOM 1237 O O . THR A 1 162 ? -9.172 39.781 -0.145 1 84.62 162 THR A O 1
ATOM 1240 N N . LYS A 1 163 ? -10.445 41.25 0.885 1 88.94 163 LYS A N 1
ATOM 1241 C CA . LYS A 1 163 ? -9.32 41.844 1.61 1 88.94 163 LYS A CA 1
ATOM 1242 C C . LYS A 1 163 ? -8.883 40.938 2.76 1 88.94 163 LYS A C 1
ATOM 1244 O O . LYS A 1 163 ? -7.816 41.156 3.34 1 88.94 163 LYS A O 1
ATOM 1249 N N . SER A 1 164 ? -9.648 39.969 3.029 1 88.81 164 SER A N 1
ATOM 1250 C CA . SER A 1 164 ? -9.281 39.031 4.102 1 88.81 164 SER A CA 1
ATOM 1251 C C . SER A 1 164 ? -8.242 38.031 3.629 1 88.81 164 SER A C 1
ATOM 1253 O O . SER A 1 164 ? -7.602 37.375 4.445 1 88.81 164 SER A O 1
ATOM 1255 N N . GLU A 1 165 ? -7.953 37.938 2.371 1 91 165 GLU A N 1
ATOM 1256 C CA . GLU A 1 165 ? -7.141 36.875 1.83 1 91 165 GLU A CA 1
ATOM 1257 C C . GLU A 1 165 ? -5.684 37.312 1.664 1 91 165 GLU A C 1
ATOM 1259 O O . GLU A 1 165 ? -4.773 36.469 1.725 1 91 165 GLU A O 1
ATOM 1264 N N . LYS A 1 166 ? -5.516 38.562 1.419 1 94.69 166 LYS A N 1
ATOM 1265 C CA . LYS A 1 166 ? -4.172 39.031 1.11 1 94.69 166 LYS A CA 1
ATOM 1266 C C . LYS A 1 166 ? -3.904 40.375 1.768 1 94.69 166 LYS A C 1
ATOM 1268 O O . LYS A 1 166 ? -4.84 41.094 2.152 1 94.69 166 LYS A O 1
ATOM 1273 N N . GLY A 1 167 ? -2.643 40.656 1.974 1 96.25 167 GLY A N 1
ATOM 1274 C CA . GLY A 1 167 ? -2.252 41.969 2.484 1 96.25 167 GLY A CA 1
ATOM 1275 C C . GLY A 1 167 ? -2.336 42.062 3.996 1 96.25 167 GLY A C 1
ATOM 1276 O O . GLY A 1 167 ? -2.57 41.062 4.676 1 96.25 167 GLY A O 1
ATOM 1277 N N . GLY A 1 168 ? -2.135 43.25 4.48 1 96.62 168 GLY A N 1
ATOM 1278 C CA . GLY A 1 168 ? -2.016 43.469 5.91 1 96.62 168 GLY A CA 1
ATOM 1279 C C . GLY A 1 168 ? -3.285 43.156 6.676 1 96.62 168 GLY A C 1
ATOM 1280 O O . GLY A 1 168 ? -3.23 42.719 7.832 1 96.62 168 GLY A O 1
ATOM 1281 N N . LEU A 1 169 ? -4.414 43.344 6.035 1 95.12 169 LEU A N 1
ATOM 1282 C CA . LEU A 1 169 ? -5.699 43.062 6.672 1 95.12 169 LEU A CA 1
ATOM 1283 C C . LEU A 1 169 ? -5.891 41.594 6.934 1 95.12 169 LEU A C 1
ATOM 1285 O O . LEU A 1 169 ? -6.684 41.188 7.793 1 95.12 169 LEU A O 1
ATOM 1289 N N . SER A 1 170 ? -5.18 40.812 6.227 1 96.06 170 SER A N 1
ATOM 1290 C CA . SER A 1 170 ? -5.344 39.375 6.336 1 96.06 170 SER A CA 1
ATOM 1291 C C . SER A 1 170 ? -4.449 38.781 7.43 1 96.06 170 SER A C 1
ATOM 1293 O O . SER A 1 170 ? -4.586 37.625 7.801 1 96.06 170 SER A O 1
ATOM 1295 N N . ILE A 1 171 ? -3.6 39.531 8.008 1 97.81 171 ILE A N 1
ATOM 1296 C CA . ILE A 1 171 ? -2.514 39.031 8.844 1 97.81 171 ILE A CA 1
ATOM 1297 C C . ILE A 1 171 ? -2.939 39.062 10.312 1 97.81 171 ILE A C 1
ATOM 1299 O O . ILE A 1 171 ? -3.357 40.094 10.828 1 97.81 171 ILE A O 1
ATOM 1303 N N . GLY A 1 172 ? -2.906 37.906 10.984 1 97.88 172 GLY A N 1
ATOM 1304 C CA . GLY A 1 172 ? -2.961 37.812 12.438 1 97.88 172 GLY A CA 1
ATOM 1305 C C . GLY A 1 172 ? -1.59 37.812 13.086 1 97.88 172 GLY A C 1
ATOM 1306 O O . GLY A 1 172 ? -0.573 37.656 12.406 1 97.88 172 GLY A O 1
ATOM 1307 N N . ILE A 1 173 ? -1.548 38.094 14.414 1 98.69 173 ILE A N 1
ATOM 1308 C CA . ILE A 1 173 ? -0.282 38.094 15.133 1 98.69 173 ILE A CA 1
ATOM 1309 C C . ILE A 1 173 ? 0.31 36.688 15.133 1 98.69 173 ILE A C 1
ATOM 1311 O O . ILE A 1 173 ? -0.308 35.75 15.648 1 98.69 173 ILE A O 1
ATOM 1315 N N . PRO A 1 174 ? 1.503 36.469 14.594 1 98.69 174 PRO A N 1
ATOM 1316 C CA . PRO A 1 174 ? 2.086 35.156 14.484 1 98.69 174 PRO A CA 1
ATOM 1317 C C . PRO A 1 174 ? 2.328 34.5 15.852 1 98.69 174 PRO A C 1
ATOM 1319 O O . PRO A 1 174 ? 2.746 35.188 16.797 1 98.69 174 PRO A O 1
ATOM 1322 N N . GLY A 1 175 ? 2.078 33.156 15.961 1 98.81 175 GLY A N 1
ATOM 1323 C CA . GLY A 1 175 ? 2.203 32.531 17.25 1 98.81 175 GLY A CA 1
ATOM 1324 C C . GLY A 1 175 ? 3.186 31.359 17.25 1 98.81 175 GLY A C 1
ATOM 1325 O O . GLY A 1 175 ? 3.502 30.797 18.297 1 98.81 175 GLY A O 1
ATOM 1326 N N . GLU A 1 176 ? 3.773 30.969 16.125 1 98.62 176 GLU A N 1
ATOM 1327 C CA . GLU A 1 176 ? 4.547 29.734 15.984 1 98.62 176 GLU A CA 1
ATOM 1328 C C . GLU A 1 176 ? 5.738 29.734 16.938 1 98.62 176 GLU A C 1
ATOM 1330 O O . GLU A 1 176 ? 5.945 28.766 17.672 1 98.62 176 GLU A O 1
ATOM 1335 N N . LEU A 1 177 ? 6.504 30.828 16.984 1 98.81 177 LEU A N 1
ATOM 1336 C CA . LEU A 1 177 ? 7.695 30.875 17.812 1 98.81 177 LEU A CA 1
ATOM 1337 C C . LEU A 1 177 ? 7.328 30.812 19.297 1 98.81 177 LEU A C 1
ATOM 1339 O O . LEU A 1 177 ? 8.023 30.172 20.078 1 98.81 177 LEU A O 1
ATOM 1343 N N . ALA A 1 178 ? 6.305 31.531 19.672 1 98.88 178 ALA A N 1
ATOM 1344 C CA . ALA A 1 178 ? 5.855 31.469 21.062 1 98.88 178 ALA A CA 1
ATOM 1345 C C . ALA A 1 178 ? 5.441 30.062 21.453 1 98.88 178 ALA A C 1
ATOM 1347 O O . ALA A 1 178 ? 5.727 29.609 22.562 1 98.88 178 ALA A O 1
ATOM 1348 N N . GLY A 1 179 ? 4.754 29.406 20.562 1 98.88 179 GLY A N 1
ATOM 1349 C CA . GLY A 1 179 ? 4.391 28.016 20.797 1 98.88 179 GLY A CA 1
ATOM 1350 C C . GLY A 1 179 ? 5.59 27.109 20.938 1 98.88 179 GLY A C 1
ATOM 1351 O O . GLY A 1 179 ? 5.621 26.234 21.812 1 98.88 179 GLY A O 1
ATOM 1352 N N . PHE A 1 180 ? 6.562 27.266 20.078 1 98.88 180 PHE A N 1
ATOM 1353 C CA . PHE A 1 180 ? 7.777 26.453 20.094 1 98.88 180 PHE A CA 1
ATOM 1354 C C . PHE A 1 180 ? 8.547 26.672 21.391 1 98.88 180 PHE A C 1
ATOM 1356 O O . PHE A 1 180 ? 9.07 25.734 21.984 1 98.88 180 PHE A O 1
ATOM 1363 N N . GLU A 1 181 ? 8.617 27.891 21.781 1 98.81 181 GLU A N 1
ATOM 1364 C CA . GLU A 1 181 ? 9.312 28.172 23.031 1 98.81 181 GLU A CA 1
ATOM 1365 C C . GLU A 1 181 ? 8.609 27.516 24.219 1 98.81 181 GLU A C 1
ATOM 1367 O O . GLU A 1 181 ? 9.258 26.938 25.094 1 98.81 181 GLU A O 1
ATOM 1372 N N . ALA A 1 182 ? 7.277 27.688 24.266 1 98.81 182 ALA A N 1
ATOM 1373 C CA . ALA A 1 182 ? 6.512 27.062 25.344 1 98.81 182 ALA A CA 1
ATOM 1374 C C . ALA A 1 182 ? 6.754 25.547 25.391 1 98.81 182 ALA A C 1
ATOM 1376 O O . ALA A 1 182 ? 6.922 24.969 26.469 1 98.81 182 ALA A O 1
ATOM 1377 N N . ALA A 1 183 ? 6.777 24.922 24.281 1 98.81 183 ALA A N 1
ATOM 1378 C CA . ALA A 1 183 ? 7.027 23.5 24.172 1 98.81 183 ALA A CA 1
ATOM 1379 C C . ALA A 1 183 ? 8.438 23.141 24.641 1 98.81 183 ALA A C 1
ATOM 1381 O O . ALA A 1 183 ? 8.633 22.188 25.391 1 98.81 183 ALA A O 1
ATOM 1382 N N . TYR A 1 184 ? 9.406 23.891 24.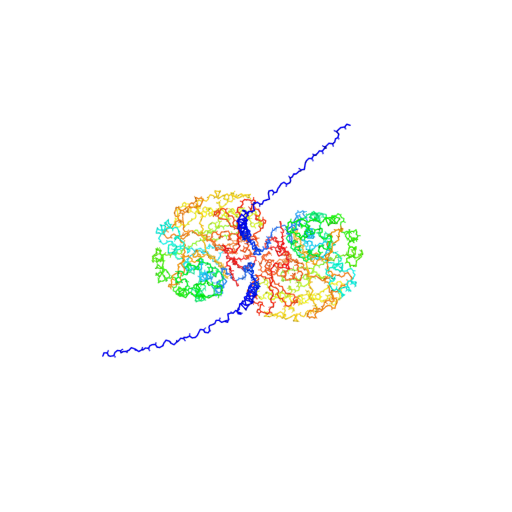156 1 98.69 184 TYR A N 1
ATOM 1383 C CA . TYR A 1 184 ? 10.805 23.641 24.469 1 98.69 184 TYR A CA 1
ATOM 1384 C C . TYR A 1 184 ? 11.047 23.75 25.969 1 98.69 184 TYR A C 1
ATOM 1386 O O . TYR A 1 184 ? 11.734 22.906 26.562 1 98.69 184 TYR A O 1
ATOM 1394 N N . GLN A 1 185 ? 10.484 24.75 26.578 1 98.25 185 GLN A N 1
ATOM 1395 C CA . GLN A 1 185 ? 10.68 24.984 28 1 98.25 185 GLN A CA 1
ATOM 1396 C C . GLN A 1 185 ? 10.102 23.844 28.828 1 98.25 185 GLN A C 1
ATOM 1398 O O . GLN A 1 185 ? 10.68 23.469 29.859 1 98.25 185 GLN A O 1
ATOM 1403 N N . LYS A 1 186 ? 9.094 23.312 28.344 1 97.25 186 LYS A N 1
ATOM 1404 C CA . LYS A 1 186 ? 8.398 22.297 29.141 1 97.25 186 LYS A CA 1
ATOM 1405 C C . LYS A 1 186 ? 8.914 20.906 28.828 1 97.25 186 LYS A C 1
ATOM 1407 O O . LYS A 1 186 ? 8.961 20.047 29.719 1 97.25 186 LYS A O 1
ATOM 1412 N N . PHE A 1 187 ? 9.211 20.625 27.578 1 96.94 187 PHE A N 1
ATOM 1413 C CA . PHE A 1 187 ? 9.422 19.234 27.188 1 96.94 187 PHE A CA 1
ATOM 1414 C C . PHE A 1 187 ? 10.719 19.094 26.406 1 96.94 187 PHE A C 1
ATOM 1416 O O . PHE A 1 187 ? 11.109 17.969 26.047 1 96.94 187 PHE A O 1
ATOM 1423 N N . GLY A 1 188 ? 11.305 20.219 26.062 1 97.38 188 GLY A N 1
ATOM 1424 C CA . GLY A 1 188 ? 12.555 20.188 25.312 1 97.38 188 GLY A CA 1
ATOM 1425 C C . GLY A 1 188 ? 13.781 20.125 26.203 1 97.38 188 GLY A C 1
ATOM 1426 O O . GLY A 1 188 ? 13.742 19.562 27.297 1 97.38 188 GLY A O 1
ATOM 1427 N N . GLY A 1 189 ? 14.922 20.469 25.656 1 96.75 189 GLY A N 1
ATOM 1428 C CA . GLY A 1 189 ? 16.141 20.594 26.453 1 96.75 189 GLY A CA 1
ATOM 1429 C C . GLY A 1 189 ? 17.094 19.438 26.266 1 96.75 189 GLY A C 1
ATOM 1430 O O . GLY A 1 189 ? 18.156 19.391 26.891 1 96.75 189 GLY A O 1
ATOM 1431 N N . GLY A 1 190 ? 16.734 18.469 25.484 1 97.69 190 GLY A N 1
ATOM 1432 C CA . GLY A 1 190 ? 17.719 17.438 25.156 1 97.69 190 GLY A CA 1
ATOM 1433 C C . GLY A 1 190 ? 18.906 17.969 24.391 1 97.69 190 GLY A C 1
ATOM 1434 O O . GLY A 1 190 ? 20.016 17.453 24.516 1 97.69 190 GLY A O 1
ATOM 1435 N N . VAL A 1 191 ? 18.594 18.953 23.547 1 98.56 191 VAL A N 1
ATOM 1436 C CA . VAL A 1 191 ? 19.625 19.75 22.891 1 98.56 191 VAL A CA 1
ATOM 1437 C C . VAL A 1 191 ? 19.344 21.234 23.094 1 98.56 191 VAL A C 1
ATOM 1439 O O . VAL A 1 191 ? 18.25 21.609 23.547 1 98.56 191 VAL A O 1
ATOM 1442 N N . SER A 1 192 ? 20.344 22 22.766 1 98.69 192 SER A N 1
ATOM 1443 C CA . SER A 1 192 ? 20.188 23.422 23 1 98.69 192 SER A CA 1
ATOM 1444 C C . SER A 1 192 ? 19.234 24.062 21.969 1 98.69 192 SER A C 1
ATOM 1446 O O . SER A 1 192 ? 19.109 23.547 20.859 1 98.69 192 SER A O 1
ATOM 1448 N N . TRP A 1 193 ? 18.594 25.156 22.422 1 98.62 193 TRP A N 1
ATOM 1449 C CA . TRP A 1 193 ? 17.75 25.953 21.531 1 98.62 193 TRP A CA 1
ATOM 1450 C C . TRP A 1 193 ? 18.516 26.328 20.266 1 98.62 193 TRP A C 1
ATOM 1452 O O . TRP A 1 193 ? 18 26.203 19.156 1 98.62 193 TRP A O 1
ATOM 1462 N N . LYS A 1 194 ? 19.719 26.703 20.344 1 98.62 194 LYS A N 1
ATOM 1463 C CA . LYS A 1 194 ? 20.547 27.094 19.219 1 98.62 194 LYS A CA 1
ATOM 1464 C C . LYS A 1 194 ? 20.797 25.906 18.281 1 98.62 194 LYS A C 1
ATOM 1466 O O . LYS A 1 194 ? 20.75 26.062 17.047 1 98.62 194 LYS A O 1
ATOM 1471 N N . ARG A 1 195 ? 21.047 24.75 18.875 1 98.5 195 ARG A N 1
ATOM 1472 C CA . ARG A 1 195 ? 21.281 23.562 18.078 1 98.5 195 ARG A CA 1
ATOM 1473 C C . ARG A 1 195 ? 20.062 23.219 17.219 1 98.5 195 ARG A C 1
ATOM 1475 O O . ARG A 1 195 ? 20.203 22.719 16.094 1 98.5 195 ARG A O 1
ATOM 1482 N N . ILE A 1 196 ? 18.891 23.469 17.734 1 98.88 196 ILE A N 1
ATOM 1483 C CA . ILE A 1 196 ? 17.641 23.172 17.047 1 98.88 196 ILE A CA 1
ATOM 1484 C C . ILE A 1 196 ? 17.516 24.047 15.797 1 98.88 196 ILE A C 1
ATOM 1486 O O . ILE A 1 196 ? 17.062 23.578 14.75 1 98.88 196 ILE A O 1
ATOM 1490 N N . PHE A 1 197 ? 17.953 25.266 15.82 1 98.88 197 PHE A N 1
ATOM 1491 C CA . PHE A 1 197 ? 17.766 26.25 14.766 1 98.88 197 PHE A CA 1
ATOM 1492 C C . PHE A 1 197 ? 18.828 26.125 13.695 1 98.88 197 PHE A C 1
ATOM 1494 O O . PHE A 1 197 ? 18.609 26.469 12.531 1 98.88 197 PHE A O 1
ATOM 1501 N N . GLN A 1 198 ? 19.984 25.594 14 1 98.81 198 GLN A N 1
ATOM 1502 C CA . GLN A 1 198 ? 21.188 25.703 13.18 1 98.81 198 GLN A CA 1
ATOM 1503 C C . GLN A 1 198 ? 20.969 25.094 11.797 1 98.81 198 GLN A C 1
ATOM 1505 O O . GLN A 1 198 ? 21.328 25.672 10.781 1 98.81 198 GLN A O 1
ATOM 1510 N N . PRO A 1 199 ? 20.391 23.906 11.734 1 98.81 199 PRO A N 1
ATOM 1511 C CA . PRO A 1 199 ? 20.219 23.328 10.398 1 98.81 199 PRO A CA 1
ATOM 1512 C C . PRO A 1 199 ? 19.344 24.203 9.484 1 98.81 199 PRO A C 1
ATOM 1514 O O . PRO A 1 199 ? 19.625 24.297 8.289 1 98.81 199 PRO A O 1
ATOM 1517 N N . SER A 1 200 ? 18.359 24.797 10.031 1 98.81 200 SER A N 1
ATOM 1518 C CA . SER A 1 200 ? 17.469 25.641 9.242 1 98.81 200 SER A CA 1
ATOM 1519 C C . SER A 1 200 ? 18.141 26.953 8.852 1 98.81 200 SER A C 1
ATOM 1521 O O . SER A 1 200 ? 17.891 27.5 7.773 1 98.81 200 SER A O 1
ATOM 1523 N N . ILE A 1 201 ? 19.016 27.484 9.742 1 98.88 201 ILE A N 1
ATOM 1524 C CA . ILE A 1 201 ? 19.828 28.641 9.414 1 98.88 201 ILE A CA 1
ATOM 1525 C C . ILE A 1 201 ? 20.703 28.344 8.203 1 98.88 201 ILE A C 1
ATOM 1527 O O . ILE A 1 201 ? 20.75 29.125 7.25 1 98.88 201 ILE A O 1
ATOM 1531 N N . ASP A 1 202 ? 21.328 27.203 8.211 1 98.75 202 ASP A N 1
ATOM 1532 C CA . ASP A 1 202 ? 22.203 26.781 7.121 1 98.75 202 ASP A CA 1
ATOM 1533 C C . ASP A 1 202 ? 21.422 26.609 5.82 1 98.75 202 ASP A C 1
ATOM 1535 O O . ASP A 1 202 ? 21.891 27.031 4.754 1 98.75 202 ASP A O 1
ATOM 1539 N N . LEU A 1 203 ? 20.25 26.062 5.898 1 98.5 203 LEU A N 1
ATOM 1540 C CA . LEU A 1 203 ? 19.422 25.859 4.715 1 98.5 203 LEU A CA 1
ATOM 1541 C C . LEU A 1 203 ? 18.953 27.203 4.152 1 98.5 203 LEU A C 1
ATOM 1543 O O . LEU A 1 203 ? 18.922 27.391 2.934 1 98.5 203 LEU A O 1
ATOM 1547 N N . ALA A 1 204 ? 18.562 28.062 5.059 1 98.56 204 ALA A N 1
ATOM 1548 C CA . ALA A 1 204 ? 18.031 29.344 4.609 1 98.56 204 ALA A CA 1
ATOM 1549 C C . ALA A 1 204 ? 19.094 30.125 3.836 1 98.56 204 ALA A C 1
ATOM 1551 O O . ALA A 1 204 ? 18.766 30.922 2.955 1 98.56 204 ALA A O 1
ATOM 1552 N N . LYS A 1 205 ? 20.359 29.906 4.105 1 98.38 205 LYS A N 1
ATOM 1553 C CA . LYS A 1 205 ? 21.453 30.562 3.391 1 98.38 205 LYS A CA 1
ATOM 1554 C C . LYS A 1 205 ? 21.5 30.125 1.931 1 98.38 205 LYS A C 1
ATOM 1556 O O . LYS A 1 205 ? 21.828 30.922 1.045 1 98.38 205 LYS A O 1
ATOM 1561 N N . ASN A 1 206 ? 21.234 28.859 1.814 1 96.75 206 ASN A N 1
ATOM 1562 C CA . ASN A 1 206 ? 21.203 28.297 0.465 1 96.75 206 ASN A CA 1
ATOM 1563 C C . ASN A 1 206 ? 20.609 26.906 0.451 1 96.75 206 ASN A C 1
ATOM 1565 O O . ASN A 1 206 ? 21.141 25.984 1.078 1 96.75 206 ASN A O 1
ATOM 1569 N N . PHE A 1 207 ? 19.531 26.719 -0.246 1 96.81 207 PHE A N 1
ATOM 1570 C CA . PHE A 1 207 ? 18.953 25.375 -0.343 1 96.81 207 PHE A CA 1
ATOM 1571 C C . PHE A 1 207 ? 18.469 25.094 -1.759 1 96.81 207 PHE A C 1
ATOM 1573 O O . PHE A 1 207 ? 18.156 26.031 -2.504 1 96.81 207 PHE A O 1
ATOM 1580 N N . SER A 1 208 ? 18.422 23.828 -2.127 1 95.31 208 SER A N 1
ATOM 1581 C CA . SER A 1 208 ? 17.875 23.406 -3.414 1 95.31 208 SER A CA 1
ATOM 1582 C C . SER A 1 208 ? 16.359 23.328 -3.373 1 95.31 208 SER A C 1
ATOM 1584 O O . SER A 1 208 ? 15.781 22.859 -2.385 1 95.31 208 SER A O 1
ATOM 1586 N N . VAL A 1 209 ? 15.727 23.781 -4.41 1 95.25 209 VAL A N 1
ATOM 1587 C CA . VAL A 1 209 ? 14.273 23.797 -4.512 1 95.25 209 VAL A CA 1
ATOM 1588 C C . VAL A 1 209 ? 13.758 22.359 -4.656 1 95.25 209 VAL A C 1
ATOM 1590 O O . VAL A 1 209 ? 14.18 21.625 -5.559 1 95.25 209 VAL A O 1
ATOM 1593 N N . GLY A 1 210 ? 12.922 21.922 -3.752 1 92.5 210 GLY A N 1
ATOM 1594 C CA . GLY A 1 210 ? 12.266 20.625 -3.854 1 92.5 210 GLY A CA 1
ATOM 1595 C C . GLY A 1 210 ? 11.07 20.641 -4.785 1 92.5 210 GLY A C 1
ATOM 1596 O O . GLY A 1 210 ? 10.633 21.703 -5.238 1 92.5 210 GLY A O 1
ATOM 1597 N N . THR A 1 211 ? 10.508 19.5 -4.992 1 88.69 211 THR A N 1
ATOM 1598 C CA . THR A 1 211 ? 9.43 19.328 -5.961 1 88.69 211 THR A CA 1
ATOM 1599 C C . THR A 1 211 ? 8.172 20.078 -5.508 1 88.69 211 THR A C 1
ATOM 1601 O O . THR A 1 211 ? 7.469 20.672 -6.324 1 88.69 211 THR A O 1
ATOM 1604 N N . ALA A 1 212 ? 7.875 20.016 -4.219 1 90 212 ALA A N 1
ATOM 1605 C CA . ALA A 1 212 ? 6.664 20.656 -3.711 1 90 212 ALA A CA 1
ATOM 1606 C C . ALA A 1 212 ? 6.723 22.172 -3.912 1 90 212 ALA A C 1
ATOM 1608 O O . ALA A 1 212 ? 5.754 22.781 -4.379 1 90 212 ALA A O 1
ATOM 1609 N N . LEU A 1 213 ? 7.781 22.781 -3.58 1 93.62 213 LEU A N 1
ATOM 1610 C CA . LEU A 1 213 ? 7.945 24.219 -3.758 1 93.62 213 LEU A CA 1
ATOM 1611 C C . LEU A 1 213 ? 7.953 24.578 -5.238 1 93.62 213 LEU A C 1
ATOM 1613 O O . LEU A 1 213 ? 7.34 25.578 -5.637 1 93.62 213 LEU A O 1
ATOM 1617 N N . ALA A 1 214 ? 8.633 23.812 -6.047 1 92.75 214 ALA A N 1
ATOM 1618 C CA . ALA A 1 214 ? 8.695 24.047 -7.484 1 92.75 214 ALA A CA 1
ATOM 1619 C C . ALA A 1 214 ? 7.297 24.078 -8.102 1 92.75 214 ALA A C 1
ATOM 1621 O O . ALA A 1 214 ? 7.016 24.891 -8.984 1 92.75 214 ALA A O 1
ATOM 1622 N N . SER A 1 215 ? 6.531 23.188 -7.621 1 88.25 215 SER A N 1
ATOM 1623 C CA . SER A 1 215 ? 5.172 23.109 -8.141 1 88.25 215 SER A CA 1
ATOM 1624 C C . SER A 1 215 ? 4.398 24.391 -7.863 1 88.25 215 SER A C 1
ATOM 1626 O O . SER A 1 215 ? 3.629 24.859 -8.711 1 88.25 215 SER A O 1
ATOM 1628 N N . LYS A 1 216 ? 4.594 24.984 -6.723 1 91.69 216 LYS A N 1
ATOM 1629 C CA . LYS A 1 216 ? 3.922 26.234 -6.375 1 91.69 216 LYS A CA 1
ATOM 1630 C C . LYS A 1 216 ? 4.484 27.406 -7.18 1 91.69 216 LYS A C 1
ATOM 1632 O O . LYS A 1 216 ? 3.738 28.297 -7.605 1 91.69 216 LYS A O 1
ATOM 1637 N N . LEU A 1 217 ? 5.715 27.359 -7.434 1 93.88 217 LEU A N 1
ATOM 1638 C CA . LEU A 1 217 ? 6.395 28.453 -8.102 1 93.88 217 LEU A CA 1
ATOM 1639 C C . LEU A 1 217 ? 6.168 28.406 -9.609 1 93.88 217 LEU A C 1
ATOM 1641 O O . LEU A 1 217 ? 6.418 29.375 -10.32 1 93.88 217 LEU A O 1
ATOM 1645 N N . SER A 1 218 ? 5.684 27.266 -10.078 1 91.06 218 SER A N 1
ATOM 1646 C CA . SER A 1 218 ? 5.426 27.109 -11.508 1 91.06 218 SER A CA 1
ATOM 1647 C C . SER A 1 218 ? 4.027 27.594 -11.875 1 91.06 218 SER A C 1
ATOM 1649 O O . SER A 1 218 ? 3.713 27.781 -13.047 1 91.06 218 SER A O 1
ATOM 1651 N N . ASN A 1 219 ? 3.283 27.859 -10.875 1 91.25 219 ASN A N 1
ATOM 1652 C CA . ASN A 1 219 ? 1.938 28.359 -11.109 1 91.25 219 ASN A CA 1
ATOM 1653 C C . ASN A 1 219 ? 1.966 29.797 -11.625 1 91.25 219 ASN A C 1
ATOM 1655 O O . ASN A 1 219 ? 2.551 30.688 -10.992 1 91.25 219 ASN A O 1
ATOM 1659 N N . GLN A 1 220 ? 1.241 30.062 -12.68 1 91.56 220 GLN A N 1
ATOM 1660 C CA . GLN A 1 220 ? 1.292 31.359 -13.336 1 91.56 220 GLN A CA 1
ATOM 1661 C C . GLN A 1 220 ? 0.749 32.469 -12.422 1 91.56 220 GLN A C 1
ATOM 1663 O O . GLN A 1 220 ? 1.254 33.594 -12.422 1 91.56 220 GLN A O 1
ATOM 1668 N N . ASP A 1 221 ? -0.281 32.156 -11.711 1 92.25 221 ASP A N 1
ATOM 1669 C CA . ASP A 1 221 ? -0.825 33.156 -10.766 1 92.25 221 ASP A CA 1
ATOM 1670 C C . ASP A 1 221 ? 0.217 33.531 -9.727 1 92.25 221 ASP A C 1
ATOM 1672 O O . ASP A 1 221 ? 0.315 34.719 -9.359 1 92.25 221 ASP A O 1
ATOM 1676 N N . THR A 1 222 ? 0.97 32.594 -9.25 1 93.94 222 THR A N 1
ATOM 1677 C CA . THR A 1 222 ? 2.029 32.844 -8.273 1 93.94 222 THR A CA 1
ATOM 1678 C C . THR A 1 222 ? 3.133 33.719 -8.875 1 93.94 222 THR A C 1
ATOM 1680 O O . THR A 1 222 ? 3.592 34.656 -8.25 1 93.94 222 THR A O 1
ATOM 1683 N N . ILE A 1 223 ? 3.484 33.406 -10.102 1 92.5 223 ILE A N 1
ATOM 1684 C CA . ILE A 1 223 ? 4.523 34.156 -10.797 1 92.5 223 ILE A CA 1
ATOM 1685 C C . ILE A 1 223 ? 4.078 35.625 -10.977 1 92.5 223 ILE A C 1
ATOM 1687 O O . ILE A 1 223 ? 4.859 36.531 -10.758 1 92.5 223 ILE A O 1
ATOM 1691 N N . ASP A 1 224 ? 2.867 35.781 -11.312 1 93.06 224 ASP A N 1
ATOM 1692 C CA . ASP A 1 224 ? 2.348 37.125 -11.625 1 93.06 224 ASP A CA 1
ATOM 1693 C C . ASP A 1 224 ? 2.4 38.031 -10.406 1 93.06 224 ASP A C 1
ATOM 1695 O O . ASP A 1 224 ? 2.916 39.156 -10.484 1 93.06 224 ASP A O 1
ATOM 1699 N N . TRP A 1 225 ? 1.882 37.594 -9.305 1 93.5 225 TRP A N 1
ATOM 1700 C CA . TRP A 1 225 ? 1.855 38.5 -8.164 1 93.5 225 TRP A CA 1
ATOM 1701 C C . TRP A 1 225 ? 3.248 38.656 -7.562 1 93.5 225 TRP A C 1
ATOM 1703 O O . TRP A 1 225 ? 3.6 39.75 -7.078 1 93.5 225 TRP A O 1
ATOM 1713 N N . MET A 1 226 ? 4.09 37.688 -7.598 1 94.69 226 MET A N 1
ATOM 1714 C CA . MET A 1 226 ? 5.449 37.781 -7.074 1 94.69 226 MET A CA 1
ATOM 1715 C C . MET A 1 226 ? 6.281 38.75 -7.906 1 94.69 226 MET A C 1
ATOM 1717 O O . MET A 1 226 ? 7.137 39.469 -7.375 1 94.69 226 MET A O 1
ATOM 1721 N N . ASN A 1 227 ? 6.039 38.719 -9.164 1 91.94 227 ASN A N 1
ATOM 1722 C CA . ASN A 1 227 ? 6.789 39.594 -10.078 1 91.94 227 ASN A CA 1
ATOM 1723 C C . ASN A 1 227 ? 6.555 41.062 -9.773 1 91.94 227 ASN A C 1
ATOM 1725 O O . ASN A 1 227 ? 7.41 41.906 -10.055 1 91.94 227 ASN A O 1
ATOM 1729 N N . ASN A 1 228 ? 5.52 41.344 -9.211 1 92.31 228 ASN A N 1
ATOM 1730 C CA . ASN A 1 228 ? 5.16 42.75 -8.93 1 92.31 228 ASN A CA 1
ATOM 1731 C C . ASN A 1 228 ? 5.676 43.188 -7.562 1 92.31 228 ASN A C 1
ATOM 1733 O O . ASN A 1 228 ? 5.461 44.312 -7.156 1 92.31 228 ASN A O 1
ATOM 1737 N N . ARG A 1 229 ? 6.375 42.312 -6.895 1 94.12 229 ARG A N 1
ATOM 1738 C CA . ARG A 1 229 ? 6.914 42.625 -5.57 1 94.12 229 ARG A CA 1
ATOM 1739 C C . ARG A 1 229 ? 8.406 42.312 -5.504 1 94.12 229 ARG A C 1
ATOM 1741 O O . ARG A 1 229 ? 8.805 41.125 -5.453 1 94.12 229 ARG A O 1
ATOM 1748 N N . GLN A 1 230 ? 9.148 43.281 -5.305 1 92.38 230 GLN A N 1
ATOM 1749 C CA . GLN A 1 230 ? 10.594 43.188 -5.434 1 92.38 230 GLN A CA 1
ATOM 1750 C C . GLN A 1 230 ? 11.164 42.188 -4.434 1 92.38 230 GLN A C 1
ATOM 1752 O O . GLN A 1 230 ? 12.086 41.406 -4.762 1 92.38 230 GLN A O 1
ATOM 1757 N N . GLU A 1 231 ? 10.688 42.188 -3.17 1 93.62 231 GLU A N 1
ATOM 1758 C CA . GLU A 1 231 ? 11.227 41.312 -2.131 1 93.62 231 GLU A CA 1
ATOM 1759 C C . GLU A 1 231 ? 10.953 39.844 -2.447 1 93.62 231 GLU A C 1
ATOM 1761 O O . GLU A 1 231 ? 11.672 38.969 -1.983 1 93.62 231 GLU A O 1
ATOM 1766 N N . TRP A 1 232 ? 9.938 39.562 -3.242 1 95.88 232 TRP A N 1
ATOM 1767 C CA . TRP A 1 232 ? 9.625 38.188 -3.658 1 95.88 232 TRP A CA 1
ATOM 1768 C C . TRP A 1 232 ? 10.398 37.812 -4.914 1 95.88 232 TRP A C 1
ATOM 1770 O O . TRP A 1 232 ? 10.984 36.719 -4.984 1 95.88 232 TRP A O 1
ATOM 1780 N N . ARG A 1 233 ? 10.344 38.688 -5.906 1 92.75 233 ARG A N 1
ATOM 1781 C CA . ARG A 1 233 ? 10.961 38.469 -7.207 1 92.75 233 ARG A CA 1
ATOM 1782 C C . ARG A 1 233 ? 12.453 38.156 -7.062 1 92.75 233 ARG A C 1
ATOM 1784 O O . ARG A 1 233 ? 12.984 37.281 -7.742 1 92.75 233 ARG A O 1
ATOM 1791 N N . SER A 1 234 ? 13.078 38.812 -6.23 1 91.31 234 SER A N 1
ATOM 1792 C CA . SER A 1 234 ? 14.523 38.656 -6.051 1 91.31 234 SER A CA 1
ATOM 1793 C C . SER A 1 234 ? 14.883 37.312 -5.441 1 91.31 234 SER A C 1
ATOM 1795 O O . SER A 1 234 ? 16 36.844 -5.609 1 91.31 234 SER A O 1
ATOM 1797 N N . ILE A 1 235 ? 13.984 36.656 -4.793 1 93.81 235 ILE A N 1
ATOM 1798 C CA . ILE A 1 235 ? 14.273 35.438 -4.078 1 93.81 235 ILE A CA 1
ATOM 1799 C C . ILE A 1 235 ? 13.766 34.25 -4.891 1 93.81 235 ILE A C 1
ATOM 1801 O O . ILE A 1 235 ? 14.477 33.25 -5.055 1 93.81 235 ILE A O 1
ATOM 1805 N N . PHE A 1 236 ? 12.578 34.344 -5.469 1 94.06 236 PHE A N 1
ATOM 1806 C CA . PHE A 1 236 ? 11.891 33.156 -5.957 1 94.06 236 PHE A CA 1
ATOM 1807 C C . PHE A 1 236 ? 11.828 33.156 -7.477 1 94.06 236 PHE A C 1
ATOM 1809 O O . PHE A 1 236 ? 11.539 32.125 -8.086 1 94.06 236 PHE A O 1
ATOM 1816 N N . LEU A 1 237 ? 12.102 34.312 -8.039 1 89.69 237 LEU A N 1
ATOM 1817 C CA . LEU A 1 237 ? 12 34.406 -9.492 1 89.69 237 LEU A CA 1
ATOM 1818 C C . LEU A 1 237 ? 13.32 34.844 -10.102 1 89.69 237 LEU A C 1
ATOM 1820 O O . LEU A 1 237 ? 13.477 36.031 -10.453 1 89.69 237 LEU A O 1
ATOM 1824 N N . PRO A 1 238 ? 14.164 33.906 -10.234 1 74.69 238 PRO A N 1
ATOM 1825 C CA . PRO A 1 238 ? 15.414 34.312 -10.883 1 74.69 238 PRO A CA 1
ATOM 1826 C C . PRO A 1 238 ? 15.203 34.75 -12.328 1 74.69 238 PRO A C 1
ATOM 1828 O O . PRO A 1 238 ? 14.195 34.406 -12.945 1 74.69 238 PRO A O 1
ATOM 1831 N N . THR A 1 239 ? 16 35.688 -12.617 1 67.56 239 THR A N 1
ATOM 1832 C CA . THR A 1 239 ? 15.961 36.125 -14 1 67.56 239 THR A CA 1
ATOM 1833 C C . THR A 1 239 ? 16.766 35.219 -14.906 1 67.56 239 THR A C 1
ATOM 1835 O O . THR A 1 239 ? 17.969 35.031 -14.703 1 67.56 239 THR A O 1
ATOM 1838 N N . LEU A 1 240 ? 16 34.375 -15.602 1 58.5 240 LEU A N 1
ATOM 1839 C CA . LEU A 1 240 ? 16.656 33.562 -16.641 1 58.5 240 LEU A CA 1
ATOM 1840 C C . LEU A 1 240 ? 16.266 34.062 -18.031 1 58.5 240 LEU A C 1
ATOM 1842 O O . LEU A 1 240 ? 15.078 34.156 -18.344 1 58.5 240 LEU A O 1
ATOM 1846 N N . HIS A 1 241 ? 17.234 34.312 -18.844 1 51.66 241 HIS A N 1
ATOM 1847 C CA . HIS A 1 241 ? 17.078 34.812 -20.203 1 51.66 241 HIS A CA 1
ATOM 1848 C C . HIS A 1 241 ? 16.078 35.969 -20.266 1 51.66 241 HIS A C 1
ATOM 1850 O O . HIS A 1 241 ? 15.172 35.969 -21.094 1 51.66 241 HIS A O 1
ATOM 1856 N N . HIS A 1 242 ? 16.203 36.75 -19.406 1 56.75 242 HIS A N 1
ATOM 1857 C CA . HIS A 1 242 ? 15.445 38 -19.359 1 56.75 242 HIS A CA 1
ATOM 1858 C C . HIS A 1 242 ? 13.984 37.75 -18.984 1 56.75 242 HIS A C 1
ATOM 1860 O O . HIS A 1 242 ? 13.125 38.594 -19.219 1 56.75 242 HIS A O 1
ATOM 1866 N N . GLN A 1 243 ? 13.711 36.531 -18.766 1 60.75 243 GLN A N 1
ATOM 1867 C CA . GLN A 1 243 ? 12.359 36.219 -18.297 1 60.75 243 GLN A CA 1
ATOM 1868 C C . GLN A 1 243 ? 12.375 35.719 -16.844 1 60.75 243 GLN A C 1
ATOM 1870 O O . GLN A 1 243 ? 13.305 35.031 -16.438 1 60.75 243 GLN A O 1
ATOM 1875 N N . LYS A 1 244 ? 11.406 36.188 -16.172 1 62.53 244 LYS A N 1
ATOM 1876 C CA . LYS A 1 244 ? 11.203 35.719 -14.805 1 62.53 244 LYS A CA 1
ATOM 1877 C C . LYS A 1 244 ? 10.492 34.375 -14.789 1 62.53 244 LYS A C 1
ATOM 1879 O O . LYS A 1 244 ? 9.414 34.219 -15.367 1 62.53 244 LYS A O 1
ATOM 1884 N N . VAL A 1 245 ? 11.234 33.469 -14.383 1 72.56 245 VAL A N 1
ATOM 1885 C CA . VAL A 1 245 ? 10.68 32.094 -14.359 1 72.56 245 VAL A CA 1
ATOM 1886 C C . VAL A 1 245 ? 10.727 31.547 -12.938 1 72.56 245 VAL A C 1
ATOM 1888 O O . VAL A 1 245 ? 11.656 31.844 -12.18 1 72.56 245 VAL A O 1
ATOM 1891 N N . GLY A 1 246 ? 9.586 30.953 -12.602 1 79.94 246 GLY A N 1
ATOM 1892 C CA . GLY A 1 246 ? 9.602 30.266 -11.312 1 79.94 246 GLY A CA 1
ATOM 1893 C C . GLY A 1 246 ? 10.734 29.266 -11.188 1 79.94 246 GLY A C 1
ATOM 1894 O O . GLY A 1 246 ? 11.07 28.578 -12.148 1 79.94 246 GLY A O 1
ATOM 1895 N N . GLN A 1 247 ? 11.273 29.219 -9.961 1 79.5 247 GLN A N 1
ATOM 1896 C CA . GLN A 1 247 ? 12.352 28.266 -9.703 1 79.5 247 GLN A CA 1
ATOM 1897 C C . GLN A 1 247 ? 11.867 26.828 -9.906 1 79.5 247 GLN A C 1
ATOM 1899 O O . GLN A 1 247 ? 10.734 26.5 -9.57 1 79.5 247 GLN A O 1
ATOM 1904 N N . GLU A 1 248 ? 12.688 26.047 -10.562 1 81.88 248 GLU A N 1
ATOM 1905 C CA . GLU A 1 248 ? 12.406 24.641 -10.844 1 81.88 248 GLU A CA 1
ATOM 1906 C C . GLU A 1 248 ? 13.109 23.734 -9.844 1 81.88 248 GLU A C 1
ATOM 1908 O O . GLU A 1 248 ? 14 24.172 -9.117 1 81.88 248 GLU A O 1
ATOM 1913 N N . GLN A 1 249 ? 12.625 22.547 -9.82 1 86.69 249 GLN A N 1
ATOM 1914 C CA . GLN A 1 249 ? 13.273 21.562 -8.961 1 86.69 249 GLN A CA 1
ATOM 1915 C C . GLN A 1 249 ? 14.773 21.5 -9.227 1 86.69 249 GLN A C 1
ATOM 1917 O O . GLN A 1 249 ? 15.211 21.469 -10.375 1 86.69 249 GLN A O 1
ATOM 1922 N N . GLY A 1 250 ? 15.555 21.562 -8.148 1 88.31 250 GLY A N 1
ATOM 1923 C CA . GLY A 1 250 ? 17 21.484 -8.281 1 88.31 250 GLY A CA 1
ATOM 1924 C C . GLY A 1 250 ? 17.672 22.844 -8.305 1 88.31 250 GLY A C 1
ATOM 1925 O O . GLY A 1 250 ? 18.891 22.938 -8.07 1 88.31 250 GLY A O 1
ATOM 1926 N N . ASP A 1 251 ? 16.906 23.875 -8.578 1 90.38 251 ASP A N 1
ATOM 1927 C CA . ASP A 1 251 ? 17.469 25.219 -8.477 1 90.38 251 ASP A CA 1
ATOM 1928 C C . ASP A 1 251 ? 17.828 25.562 -7.027 1 90.38 251 ASP A C 1
ATOM 1930 O O . ASP A 1 251 ? 17.484 24.812 -6.109 1 90.38 251 ASP A O 1
ATOM 1934 N N . TRP A 1 252 ? 18.562 26.734 -6.941 1 93.12 252 TRP A N 1
ATOM 1935 C CA . TRP A 1 252 ? 19 27.125 -5.605 1 93.12 252 TRP A CA 1
ATOM 1936 C C . TRP A 1 252 ? 18.359 28.438 -5.184 1 93.12 252 TRP A C 1
ATOM 1938 O O . TRP A 1 252 ? 18.219 29.359 -5.996 1 93.12 252 TRP A O 1
ATOM 1948 N N . ILE A 1 253 ? 17.938 28.531 -3.943 1 95.25 253 ILE A N 1
ATOM 1949 C CA . ILE A 1 253 ? 17.344 29.719 -3.359 1 95.25 253 ILE A CA 1
ATOM 1950 C C . ILE A 1 253 ? 18.125 30.141 -2.123 1 95.25 253 ILE A C 1
ATOM 1952 O O . ILE A 1 253 ? 18.578 29.297 -1.342 1 95.25 253 ILE A O 1
ATOM 1956 N N . GLN A 1 254 ? 18.312 31.438 -2.092 1 96.19 254 GLN A N 1
ATOM 1957 C CA . GLN A 1 254 ? 18.938 32.031 -0.91 1 96.19 254 GLN A CA 1
ATOM 1958 C C . GLN A 1 254 ? 17.969 32.969 -0.202 1 96.19 254 GLN A C 1
ATOM 1960 O O . GLN A 1 254 ? 17.5 33.938 -0.802 1 96.19 254 GLN A O 1
ATOM 1965 N N . ARG A 1 255 ? 17.719 32.688 1.059 1 97.62 255 ARG A N 1
ATOM 1966 C CA . ARG A 1 255 ? 16.938 33.594 1.91 1 97.62 255 ARG A CA 1
ATOM 1967 C C . ARG A 1 255 ? 17.797 34.156 3.035 1 97.62 255 ARG A C 1
ATOM 1969 O O . ARG A 1 255 ? 17.531 33.906 4.211 1 97.62 255 ARG A O 1
ATOM 1976 N N . VAL A 1 256 ? 18.656 35 2.658 1 97.62 256 VAL A N 1
ATOM 1977 C CA . VAL A 1 256 ? 19.734 35.469 3.523 1 97.62 256 VAL A CA 1
ATOM 1978 C C . VAL A 1 256 ? 19.172 36.281 4.676 1 97.62 256 VAL A C 1
ATOM 1980 O O . VAL A 1 256 ? 19.625 36.188 5.812 1 97.62 256 VAL A O 1
ATOM 1983 N N . ASN A 1 257 ? 18.234 37.188 4.434 1 98.31 257 ASN A N 1
ATOM 1984 C CA . ASN A 1 257 ? 17.609 37.969 5.504 1 98.31 257 ASN A CA 1
ATOM 1985 C C . ASN A 1 257 ? 16.906 37.062 6.516 1 98.31 257 ASN A C 1
ATOM 1987 O O . ASN A 1 257 ? 16.984 37.312 7.723 1 98.31 257 ASN A O 1
ATOM 1991 N N . TYR A 1 258 ? 16.281 36.062 5.996 1 98.69 258 TYR A N 1
ATOM 1992 C CA . TYR A 1 258 ? 15.602 35.125 6.879 1 98.69 258 TYR A CA 1
ATOM 1993 C C . TYR A 1 258 ? 16.594 34.312 7.707 1 98.69 258 TYR A C 1
ATOM 1995 O O . TYR A 1 258 ? 16.359 34.062 8.891 1 98.69 258 TYR A O 1
ATOM 2003 N N . ALA A 1 259 ? 17.719 33.938 7.094 1 98.81 259 ALA A N 1
ATOM 2004 C CA . ALA A 1 259 ? 18.781 33.219 7.828 1 98.81 259 ALA A CA 1
ATOM 2005 C C . ALA A 1 259 ? 19.266 34.062 9.008 1 98.81 259 ALA A C 1
ATOM 2007 O O . ALA A 1 259 ? 19.453 33.531 10.109 1 98.81 259 ALA A O 1
ATOM 2008 N N . ARG A 1 260 ? 19.469 35.312 8.727 1 98.69 260 ARG A N 1
ATOM 2009 C CA . ARG A 1 260 ? 19.906 36.219 9.781 1 98.69 260 ARG A CA 1
ATOM 2010 C C . ARG A 1 260 ? 18.859 36.312 10.891 1 98.69 260 ARG A C 1
ATOM 2012 O O . ARG A 1 260 ? 19.203 36.344 12.07 1 98.69 260 ARG A O 1
ATOM 2019 N N . THR A 1 261 ? 17.656 36.406 10.484 1 98.88 261 THR A N 1
ATOM 2020 C CA . THR A 1 261 ? 16.562 36.469 11.453 1 98.88 261 THR A CA 1
ATOM 2021 C C . THR A 1 261 ? 16.562 35.219 12.336 1 98.88 261 THR A C 1
ATOM 2023 O O . THR A 1 261 ? 16.453 35.312 13.555 1 98.88 261 THR A O 1
ATOM 2026 N N . LEU A 1 262 ? 16.656 34 11.766 1 98.88 262 LEU A N 1
ATOM 2027 C CA . LEU A 1 262 ? 16.703 32.781 12.523 1 98.88 262 LEU A CA 1
ATOM 2028 C C . LEU A 1 262 ? 17.922 32.75 13.453 1 98.88 262 LEU A C 1
ATOM 2030 O O . LEU A 1 262 ? 17.844 32.219 14.57 1 98.88 262 LEU A O 1
ATOM 2034 N N . GLU A 1 263 ? 19 33.281 12.977 1 98.81 263 GLU A N 1
ATOM 2035 C CA . GLU A 1 263 ? 20.203 33.344 13.805 1 98.81 263 GLU A CA 1
ATOM 2036 C C . GLU A 1 263 ? 19.969 34.219 15.047 1 98.81 263 GLU A C 1
ATOM 2038 O O . GLU A 1 263 ? 20.406 33.875 16.141 1 98.81 263 GLU A O 1
ATOM 2043 N N . ILE A 1 264 ? 19.375 35.344 14.859 1 98.81 264 ILE A N 1
ATOM 2044 C CA . ILE A 1 264 ? 19.062 36.219 15.977 1 98.81 264 ILE A CA 1
ATOM 2045 C C . ILE A 1 264 ? 18.188 35.5 17 1 98.81 264 ILE A C 1
ATOM 2047 O O . ILE A 1 264 ? 18.453 35.531 18.203 1 98.81 264 ILE A O 1
ATOM 2051 N N . ILE A 1 265 ? 17.203 34.844 16.547 1 98.81 265 ILE A N 1
ATOM 2052 C CA . ILE A 1 265 ? 16.281 34.125 17.422 1 98.81 265 ILE A CA 1
ATOM 2053 C C . ILE A 1 265 ? 17.016 32.969 18.109 1 98.81 265 ILE A C 1
ATOM 2055 O O . ILE A 1 265 ? 16.781 32.688 19.281 1 98.81 265 ILE A O 1
ATOM 2059 N N . ALA A 1 266 ? 17.875 32.25 17.359 1 98.81 266 ALA A N 1
ATOM 2060 C CA . ALA A 1 266 ? 18.656 31.156 17.906 1 98.81 266 ALA A CA 1
ATOM 2061 C C . ALA A 1 266 ? 19.531 31.656 19.062 1 98.81 266 ALA A C 1
ATOM 2063 O O . ALA A 1 266 ? 19.703 30.953 20.062 1 98.81 266 ALA A O 1
ATOM 2064 N N . ASP A 1 267 ? 20.031 32.844 18.938 1 98.5 267 ASP A N 1
ATOM 2065 C CA . ASP A 1 267 ? 21.016 33.375 19.891 1 98.5 267 ASP A CA 1
ATOM 2066 C C . ASP A 1 267 ? 20.328 34.062 21.062 1 98.5 267 ASP A C 1
ATOM 2068 O O . ASP A 1 267 ? 20.781 34 22.203 1 98.5 267 ASP A O 1
ATOM 2072 N N . GLN A 1 268 ? 19.234 34.719 20.766 1 98.38 268 GLN A N 1
ATOM 2073 C CA . GLN A 1 268 ? 18.688 35.656 21.766 1 98.38 268 GLN A CA 1
ATOM 2074 C C . GLN A 1 268 ? 17.312 35.188 22.25 1 98.38 268 GLN A C 1
ATOM 2076 O O . GLN A 1 268 ? 16.703 35.844 23.094 1 98.38 268 GLN A O 1
ATOM 2081 N N . GLY A 1 269 ? 16.891 34.094 21.766 1 98.19 269 GLY A N 1
ATOM 2082 C CA . GLY A 1 269 ? 15.531 33.688 22.062 1 98.19 269 GLY A CA 1
ATOM 2083 C C . GLY A 1 269 ? 14.484 34.406 21.25 1 98.19 269 GLY A C 1
ATOM 2084 O O . GLY A 1 269 ? 14.805 35.031 20.234 1 98.19 269 GLY A O 1
ATOM 2085 N N . ILE A 1 270 ? 13.234 34.375 21.734 1 98.62 270 ILE A N 1
ATOM 2086 C CA . ILE A 1 270 ? 12.156 34.844 20.859 1 98.62 270 ILE A CA 1
ATOM 2087 C C . ILE A 1 270 ? 11.859 36.312 21.172 1 98.62 270 ILE A C 1
ATOM 2089 O O . ILE A 1 270 ? 11.016 36.938 20.5 1 98.62 270 ILE A O 1
ATOM 2093 N N . LYS A 1 271 ? 12.477 36.969 22.078 1 98.06 271 LYS A N 1
ATOM 2094 C CA . LYS A 1 271 ? 12.203 38.344 22.5 1 98.06 271 LYS A CA 1
ATOM 2095 C C . LYS A 1 271 ? 12.336 39.312 21.344 1 98.06 271 LYS A C 1
ATOM 2097 O O . LYS A 1 271 ? 11.508 40.219 21.188 1 98.06 271 LYS A O 1
ATOM 2102 N N . PRO A 1 272 ? 13.359 39.219 20.5 1 98.56 272 PRO A N 1
ATOM 2103 C CA . PRO A 1 272 ? 13.453 40.156 19.375 1 98.56 272 PRO A CA 1
ATOM 2104 C C . PRO A 1 272 ? 12.219 40.094 18.469 1 98.56 272 PRO A C 1
ATOM 2106 O O . PRO A 1 272 ? 11.844 41.094 17.875 1 98.56 272 PRO A O 1
ATOM 2109 N N . PHE A 1 273 ? 11.609 39 18.391 1 98.75 273 PHE A N 1
ATOM 2110 C CA . PHE A 1 273 ? 10.461 38.781 17.516 1 98.75 273 PHE A CA 1
ATOM 2111 C C . PHE A 1 273 ? 9.211 39.438 18.094 1 98.75 273 PHE A C 1
ATOM 2113 O O . PHE A 1 273 ? 8.367 39.938 17.359 1 98.75 273 PHE A O 1
ATOM 2120 N N . TYR A 1 274 ? 9.078 39.5 19.375 1 98.62 274 TYR A N 1
ATOM 2121 C CA . TYR A 1 274 ? 7.828 39.938 19.984 1 98.62 274 TYR A CA 1
ATOM 2122 C C . TYR A 1 274 ? 7.984 41.312 20.625 1 98.62 274 TYR A C 1
ATOM 2124 O O . TYR A 1 274 ? 7 42.031 20.828 1 98.62 274 TYR A O 1
ATOM 2132 N N . GLU A 1 275 ? 9.234 41.719 20.891 1 98 275 GLU A N 1
ATOM 2133 C CA . GLU A 1 275 ? 9.422 42.969 21.625 1 98 275 GLU A CA 1
ATOM 2134 C C . GLU A 1 275 ? 10.555 43.812 21.031 1 98 275 GLU A C 1
ATOM 2136 O O . GLU A 1 275 ? 10.688 45 21.328 1 98 275 GLU A O 1
ATOM 2141 N N . GLY A 1 276 ? 11.281 43.25 20.172 1 98 276 GLY A N 1
ATOM 2142 C CA . GLY A 1 276 ? 12.492 43.875 19.703 1 98 276 GLY A CA 1
ATOM 2143 C C . GLY A 1 276 ? 12.367 44.438 18.297 1 98 276 GLY A C 1
ATOM 2144 O O . GLY A 1 276 ? 11.297 44.906 17.891 1 98 276 GLY A O 1
ATOM 2145 N N . ASP A 1 277 ? 13.547 44.469 17.656 1 97.56 277 ASP A N 1
ATOM 2146 C CA . ASP A 1 277 ? 13.648 45.125 16.344 1 97.56 277 ASP A CA 1
ATOM 2147 C C . ASP A 1 277 ? 12.844 44.344 15.297 1 97.56 277 ASP A C 1
ATOM 2149 O O . ASP A 1 277 ? 12.258 44.938 14.391 1 97.56 277 ASP A O 1
ATOM 2153 N N . ILE A 1 278 ? 12.836 43.062 15.414 1 98.69 278 ILE A N 1
ATOM 2154 C CA . ILE A 1 278 ? 12.07 42.281 14.461 1 98.69 278 ILE A CA 1
ATOM 2155 C C . ILE A 1 278 ? 10.586 42.594 14.594 1 98.69 278 ILE A C 1
ATOM 2157 O O . ILE A 1 278 ? 9.883 42.75 13.594 1 98.69 278 ILE A O 1
ATOM 2161 N N . ALA A 1 279 ? 10.117 42.719 15.812 1 98.62 279 ALA A N 1
ATOM 2162 C CA . ALA A 1 279 ? 8.727 43.094 16.047 1 98.62 279 ALA A CA 1
ATOM 2163 C C . ALA A 1 279 ? 8.406 44.438 15.406 1 98.62 279 ALA A C 1
ATOM 2165 O O . ALA A 1 279 ? 7.355 44.594 14.773 1 98.62 279 ALA A O 1
ATOM 2166 N N . LYS A 1 280 ? 9.289 45.406 15.578 1 98.5 280 LYS A N 1
ATOM 2167 C CA . LYS A 1 280 ? 9.102 46.719 15.008 1 98.5 280 LYS A CA 1
ATOM 2168 C C . LYS A 1 280 ? 8.992 46.656 13.484 1 98.5 280 LYS A C 1
ATOM 2170 O O . LYS A 1 280 ? 8.148 47.312 12.883 1 98.5 280 LYS A O 1
ATOM 2175 N N . GLN A 1 281 ? 9.867 45.938 12.938 1 98.62 281 GLN A N 1
ATOM 2176 C CA . GLN A 1 281 ? 9.859 45.781 11.492 1 98.62 281 GLN A CA 1
ATOM 2177 C C . GLN A 1 281 ? 8.547 45.156 11.016 1 98.62 281 GLN A C 1
ATOM 2179 O O . GLN A 1 281 ? 7.969 45.594 10.023 1 98.62 281 GLN A O 1
ATOM 2184 N N . LEU A 1 282 ? 8.086 44.156 11.719 1 98.75 282 LEU A N 1
ATOM 2185 C CA . LEU A 1 282 ? 6.855 43.469 11.352 1 98.75 282 LEU A CA 1
ATOM 2186 C C . LEU A 1 282 ? 5.648 44.406 11.484 1 98.75 282 LEU A C 1
ATOM 2188 O O . LEU A 1 282 ? 4.766 44.406 10.625 1 98.75 282 LEU A O 1
ATOM 2192 N N . VAL A 1 283 ? 5.59 45.156 12.586 1 98.44 283 VAL A N 1
ATOM 2193 C CA . VAL A 1 283 ? 4.512 46.125 12.789 1 98.44 283 VAL A CA 1
ATOM 2194 C C . VAL A 1 283 ? 4.48 47.125 11.625 1 98.44 283 VAL A C 1
ATOM 2196 O O . VAL A 1 283 ? 3.42 47.406 11.062 1 98.44 283 VAL A O 1
ATOM 2199 N N . ASP A 1 284 ? 5.648 47.594 11.25 1 98.5 284 ASP A N 1
ATOM 2200 C CA . ASP A 1 284 ? 5.754 48.562 10.148 1 98.5 284 ASP A CA 1
ATOM 2201 C C . ASP A 1 284 ? 5.281 47.938 8.844 1 98.5 284 ASP A C 1
ATOM 2203 O O . ASP A 1 284 ? 4.508 48.531 8.102 1 98.5 284 ASP A O 1
ATOM 2207 N N . THR A 1 285 ? 5.738 46.812 8.602 1 98.31 285 THR A N 1
ATOM 2208 C CA . THR A 1 285 ? 5.406 46.125 7.359 1 98.31 285 THR A CA 1
ATOM 2209 C C . THR A 1 285 ? 3.91 45.844 7.273 1 98.31 285 THR A C 1
ATOM 2211 O O . THR A 1 285 ? 3.281 46.094 6.246 1 98.31 285 THR A O 1
ATOM 2214 N N . ILE A 1 286 ? 3.287 45.281 8.312 1 98.31 286 ILE A N 1
ATOM 2215 C CA . ILE A 1 286 ? 1.867 44.938 8.328 1 98.31 286 ILE A CA 1
ATOM 2216 C C . ILE A 1 286 ? 1.034 46.188 8.102 1 98.31 286 ILE A C 1
ATOM 2218 O O . ILE A 1 286 ? 0.103 46.188 7.289 1 98.31 286 ILE A O 1
ATOM 2222 N N . ASN A 1 287 ? 1.413 47.25 8.727 1 97.75 287 ASN A N 1
ATOM 2223 C CA . ASN A 1 287 ? 0.666 48.5 8.617 1 97.75 287 ASN A CA 1
ATOM 2224 C C . ASN A 1 287 ? 0.845 49.156 7.238 1 97.75 287 ASN A C 1
ATOM 2226 O O . ASN A 1 287 ? -0.101 49.688 6.68 1 97.75 287 ASN A O 1
ATOM 2230 N N . ARG A 1 288 ? 1.984 49 6.707 1 97.5 288 ARG A N 1
ATOM 2231 C CA . ARG A 1 288 ? 2.232 49.531 5.359 1 97.5 288 ARG A CA 1
ATOM 2232 C C . ARG A 1 288 ? 1.382 48.781 4.332 1 97.5 288 ARG A C 1
ATOM 2234 O O . ARG A 1 288 ? 0.974 49.375 3.324 1 97.5 288 ARG A O 1
ATOM 2241 N N . GLU A 1 289 ? 1.099 47.625 4.633 1 96.75 289 GLU A N 1
ATOM 2242 C CA . GLU A 1 289 ? 0.347 46.781 3.705 1 96.75 289 GLU A CA 1
ATOM 2243 C C . GLU A 1 289 ? -1.149 46.844 4 1 96.75 289 GLU A C 1
ATOM 2245 O O . GLU A 1 289 ? -1.912 46 3.527 1 96.75 289 GLU A O 1
ATOM 2250 N N . GLY A 1 290 ? -1.561 47.688 4.836 1 95.06 290 GLY A N 1
ATOM 2251 C CA . GLY A 1 290 ? -2.977 47.969 5.023 1 95.06 290 GLY A CA 1
ATOM 2252 C C . GLY A 1 290 ? -3.523 47.406 6.328 1 95.06 290 GLY A C 1
ATOM 2253 O O . GLY A 1 290 ? -4.703 47.594 6.637 1 95.06 290 GLY A O 1
ATOM 2254 N N . GLY A 1 291 ? -2.664 46.812 7.148 1 96.19 291 GLY A N 1
ATOM 2255 C CA . GLY A 1 291 ? -3.098 46.312 8.445 1 96.19 291 GLY A CA 1
ATOM 2256 C C . GLY A 1 291 ? -3.104 47.375 9.523 1 96.19 291 GLY A C 1
ATOM 2257 O O . GLY A 1 291 ? -2.852 48.531 9.25 1 96.19 291 GLY A O 1
ATOM 2258 N N . LYS A 1 292 ? -3.518 46.969 10.648 1 96.19 292 LYS A N 1
ATOM 2259 C CA . LYS A 1 292 ? -3.486 47.812 11.844 1 96.19 292 LYS A CA 1
ATOM 2260 C C . LYS A 1 292 ? -3.055 47 13.062 1 96.19 292 LYS A C 1
ATOM 2262 O O . LYS A 1 292 ? -3.887 46.375 13.734 1 96.19 292 LYS A O 1
ATOM 2267 N N . VAL A 1 293 ? -1.817 47.125 13.359 1 97.38 293 VAL A N 1
ATOM 2268 C CA . VAL A 1 293 ? -1.226 46.406 14.469 1 97.38 293 VAL A CA 1
ATOM 2269 C C . VAL A 1 293 ? -0.303 47.312 15.266 1 97.38 293 VAL A C 1
ATOM 2271 O O . VAL A 1 293 ? 0.161 48.344 14.75 1 97.38 293 VAL A O 1
ATOM 2274 N N . SER A 1 294 ? -0.124 46.969 16.516 1 97.19 294 SER A N 1
ATOM 2275 C CA . SER A 1 294 ? 0.763 47.75 17.391 1 97.19 294 SER A CA 1
ATOM 2276 C C . SER A 1 294 ? 1.831 46.844 18.016 1 97.19 294 SER A C 1
ATOM 2278 O O . SER A 1 294 ? 1.729 45.625 17.953 1 97.19 294 SER A O 1
ATOM 2280 N N . MET A 1 295 ? 2.816 47.5 18.562 1 97.94 295 MET A N 1
ATOM 2281 C CA . MET A 1 295 ? 3.834 46.75 19.312 1 97.94 295 MET A CA 1
ATOM 2282 C C . MET A 1 295 ? 3.211 46 20.469 1 97.94 295 MET A C 1
ATOM 2284 O O . MET A 1 295 ? 3.67 44.906 20.828 1 97.94 295 MET A O 1
ATOM 2288 N N . ASP A 1 296 ? 2.211 46.531 21.047 1 97.62 296 ASP A N 1
ATOM 2289 C CA . ASP A 1 296 ? 1.553 45.875 22.172 1 97.62 296 ASP A CA 1
ATOM 2290 C C . ASP A 1 296 ? 0.9 44.562 21.766 1 97.62 296 ASP A C 1
ATOM 2292 O O . ASP A 1 296 ? 0.871 43.594 22.531 1 97.62 296 ASP A O 1
ATOM 2296 N N . ASP A 1 297 ? 0.369 44.531 20.578 1 97.81 297 ASP A N 1
ATOM 2297 C CA . ASP A 1 297 ? -0.214 43.281 20.062 1 97.81 297 ASP A CA 1
ATOM 2298 C C . ASP A 1 297 ? 0.82 42.156 20.047 1 97.81 297 ASP A C 1
ATOM 2300 O O . ASP A 1 297 ? 0.51 41.031 20.391 1 97.81 297 ASP A O 1
ATOM 2304 N N . PHE A 1 298 ? 2.014 42.438 19.594 1 98.44 298 PHE A N 1
ATOM 2305 C CA . PHE A 1 298 ? 3.094 41.438 19.578 1 98.44 298 PHE A CA 1
ATOM 2306 C C . PHE A 1 298 ? 3.551 41.094 20.984 1 98.44 298 PHE A C 1
ATOM 2308 O O . PHE A 1 298 ? 3.684 39.938 21.328 1 98.44 298 PHE A O 1
ATOM 2315 N N . ARG A 1 299 ? 3.719 42.062 21.781 1 97.62 299 ARG A N 1
ATOM 2316 C CA . ARG A 1 299 ? 4.258 41.906 23.125 1 97.62 299 ARG A CA 1
ATOM 2317 C C . ARG A 1 299 ? 3.324 41.031 23.984 1 97.62 299 ARG A C 1
ATOM 2319 O O . ARG A 1 299 ? 3.779 40.281 24.844 1 97.62 299 ARG A O 1
ATOM 2326 N N . THR A 1 300 ? 2.068 41.156 23.781 1 96.94 300 THR A N 1
ATOM 2327 C CA . THR A 1 300 ? 1.104 40.531 24.688 1 96.94 300 THR A CA 1
ATOM 2328 C C . THR A 1 300 ? 0.678 39.156 24.156 1 96.94 300 THR A C 1
ATOM 2330 O O . THR A 1 300 ? -0.081 38.438 24.812 1 96.94 300 THR A O 1
ATOM 2333 N N . TYR A 1 301 ? 1.135 38.812 22.984 1 98.06 301 TYR A N 1
ATOM 2334 C CA . TYR A 1 301 ? 0.763 37.5 22.469 1 98.06 301 TYR A CA 1
ATOM 2335 C C . TYR A 1 301 ? 1.263 36.406 23.375 1 98.06 301 TYR A C 1
ATOM 2337 O O . TYR A 1 301 ? 2.414 36.406 23.812 1 98.06 301 TYR A O 1
ATOM 2345 N N . LYS A 1 302 ? 0.38 35.406 23.594 1 97.75 302 LYS A N 1
ATOM 2346 C CA . LYS A 1 302 ? 0.737 34.219 24.344 1 97.75 302 LYS A CA 1
ATOM 2347 C C . LYS A 1 302 ? 0.06 32.969 23.75 1 97.75 302 LYS A C 1
ATOM 2349 O O . LYS A 1 302 ? -1.119 33.031 23.391 1 97.75 302 LYS A O 1
ATOM 2354 N N . PRO A 1 303 ? 0.865 31.891 23.656 1 98.56 303 PRO A N 1
ATOM 2355 C CA . PRO A 1 303 ? 0.187 30.641 23.344 1 98.56 303 PRO A CA 1
ATOM 2356 C C . PRO A 1 303 ? -0.661 30.109 24.5 1 98.56 303 PRO A C 1
ATOM 2358 O O . PRO A 1 303 ? -0.495 30.562 25.641 1 98.56 303 PRO A O 1
ATOM 2361 N N . ILE A 1 304 ? -1.591 29.234 24.203 1 98.56 304 ILE A N 1
ATOM 2362 C CA . ILE A 1 304 ? -2.4 28.609 25.234 1 98.56 304 ILE A CA 1
ATOM 2363 C C . ILE A 1 304 ? -1.91 27.172 25.469 1 98.56 304 ILE A C 1
ATOM 2365 O O . ILE A 1 304 ? -1.938 26.344 24.562 1 98.56 304 ILE A O 1
ATOM 2369 N N . VAL A 1 305 ? -1.352 26.906 26.609 1 98.38 305 VAL A N 1
ATOM 2370 C CA . VAL A 1 305 ? -0.942 25.578 27.047 1 98.38 305 VAL A CA 1
ATOM 2371 C C . VAL A 1 305 ? -2.055 24.938 27.859 1 98.38 305 VAL A C 1
ATOM 2373 O O . VAL A 1 305 ? -2.455 25.469 28.906 1 98.38 305 VAL A O 1
ATOM 2376 N N . ASP A 1 306 ? -2.549 23.844 27.422 1 97.44 306 ASP A N 1
ATOM 2377 C CA . ASP A 1 306 ? -3.703 23.219 28.062 1 97.44 306 ASP A CA 1
ATOM 2378 C C . ASP A 1 306 ? -3.604 21.688 28 1 97.44 306 ASP A C 1
ATOM 2380 O O . ASP A 1 306 ? -2.613 21.141 27.5 1 97.44 306 ASP A O 1
ATOM 2384 N N . ARG A 1 307 ? -4.602 21.031 28.578 1 97.31 307 ARG A N 1
ATOM 2385 C CA . ARG A 1 307 ? -4.707 19.578 28.516 1 97.31 307 ARG A CA 1
ATOM 2386 C C . ARG A 1 307 ? -5.387 19.141 27.219 1 97.31 307 ARG A C 1
ATOM 2388 O O . ARG A 1 307 ? -6.328 19.781 26.75 1 97.31 307 ARG A O 1
ATOM 2395 N N . ALA A 1 308 ? -4.891 17.984 26.734 1 98.12 308 ALA A N 1
ATOM 2396 C CA . ALA A 1 308 ? -5.539 17.391 25.562 1 98.12 308 ALA A CA 1
ATOM 2397 C C . ALA A 1 308 ? -6.949 16.922 25.891 1 98.12 308 ALA A C 1
ATOM 2399 O O . ALA A 1 308 ? -7.242 16.594 27.047 1 98.12 308 ALA A O 1
ATOM 2400 N N . ILE A 1 309 ? -7.812 16.922 24.922 1 98.38 309 ILE A N 1
ATOM 2401 C CA . ILE A 1 309 ? -9.117 16.281 25.047 1 98.38 309 ILE A CA 1
ATOM 2402 C C . ILE A 1 309 ? -9.07 14.906 24.375 1 98.38 309 ILE A C 1
ATOM 2404 O O . ILE A 1 309 ? -8.141 14.602 23.625 1 98.38 309 ILE A O 1
ATOM 2408 N N . ASN A 1 310 ? -10.039 14.039 24.719 1 98.12 310 ASN A N 1
ATOM 2409 C CA . ASN A 1 310 ? -9.969 12.688 24.172 1 98.12 310 ASN A CA 1
ATOM 2410 C C . ASN A 1 310 ? -11.352 12.047 24.094 1 98.12 310 ASN A C 1
ATOM 2412 O O . ASN A 1 310 ? -12.32 12.586 24.609 1 98.12 310 ASN A O 1
ATOM 2416 N N . THR A 1 311 ? -11.555 11.109 23.359 1 98.25 311 THR A N 1
ATOM 2417 C CA . THR A 1 311 ? -12.562 10.062 23.469 1 98.25 311 THR A CA 1
ATOM 2418 C C . THR A 1 311 ? -11.93 8.68 23.297 1 98.25 311 THR A C 1
ATOM 2420 O O . THR A 1 311 ? -10.727 8.57 23.047 1 98.25 311 THR A O 1
ATOM 2423 N N . THR A 1 312 ? -12.688 7.641 23.594 1 97.5 312 THR A N 1
ATOM 2424 C CA . THR A 1 312 ? -12.25 6.281 23.312 1 97.5 312 THR A CA 1
ATOM 2425 C C . THR A 1 312 ? -13.039 5.691 22.141 1 97.5 312 THR A C 1
ATOM 2427 O O . THR A 1 312 ? -14.219 5.992 21.969 1 97.5 312 THR A O 1
ATOM 2430 N N . TYR A 1 313 ? -12.406 5.047 21.312 1 98.12 313 TYR A N 1
ATOM 2431 C CA . TYR A 1 313 ? -12.984 4.109 20.359 1 98.12 313 TYR A CA 1
ATOM 2432 C C . TYR A 1 313 ? -12.648 2.67 20.734 1 98.12 313 TYR A C 1
ATOM 2434 O O . TYR A 1 313 ? -11.648 2.119 20.266 1 98.12 313 TYR A O 1
ATOM 2442 N N . HIS A 1 314 ? -13.523 2.113 21.641 1 96.19 314 HIS A N 1
ATOM 2443 C CA . HIS A 1 314 ? -13.258 0.826 22.266 1 96.19 314 HIS A CA 1
ATOM 2444 C C . HIS A 1 314 ? -11.906 0.832 22.984 1 96.19 314 HIS A C 1
ATOM 2446 O O . HIS A 1 314 ? -11.68 1.636 23.891 1 96.19 314 HIS A O 1
ATOM 2452 N N . GLU A 1 315 ? -10.906 0.093 22.5 1 95.38 315 GLU A N 1
ATOM 2453 C CA . GLU A 1 315 ? -9.625 -0.057 23.188 1 95.38 315 GLU A CA 1
ATOM 2454 C C . GLU A 1 315 ? -8.633 1.02 22.75 1 95.38 315 GLU A C 1
ATOM 2456 O O . GLU A 1 315 ? -7.453 0.963 23.094 1 95.38 315 GLU A O 1
ATOM 2461 N N . TYR A 1 316 ? -9.094 1.996 22.016 1 97.25 316 TYR A N 1
ATOM 2462 C CA . TYR A 1 316 ? -8.203 3.041 21.531 1 97.25 316 TYR A CA 1
ATOM 2463 C C . TYR A 1 316 ? -8.57 4.395 22.125 1 97.25 316 TYR A C 1
ATOM 2465 O O . TYR A 1 316 ? -9.695 4.863 21.969 1 97.25 316 TYR A O 1
ATOM 2473 N N . ASN A 1 317 ? -7.617 4.984 22.828 1 97.12 317 ASN A N 1
ATOM 2474 C CA . ASN A 1 317 ? -7.773 6.332 23.359 1 97.12 317 ASN A CA 1
ATOM 2475 C C . ASN A 1 317 ? -7.211 7.387 22.422 1 97.12 317 ASN A C 1
ATOM 2477 O O . ASN A 1 317 ? -6.004 7.445 22.188 1 97.12 317 ASN A O 1
ATOM 2481 N N . ILE A 1 318 ? -8.039 8.242 21.891 1 98.62 318 ILE A N 1
ATOM 2482 C CA . ILE A 1 318 ? -7.656 9.227 20.891 1 98.62 318 ILE A CA 1
ATOM 2483 C C . ILE A 1 318 ? -7.535 10.602 21.531 1 98.62 318 ILE A C 1
ATOM 2485 O O . ILE A 1 318 ? -8.531 11.18 21.984 1 98.62 318 ILE A O 1
ATOM 2489 N N . TRP A 1 319 ? -6.348 11.109 21.562 1 98.31 319 TRP A N 1
ATOM 2490 C CA . TRP A 1 319 ? -6.051 12.422 22.109 1 98.31 319 TRP A CA 1
ATOM 2491 C C . TRP A 1 319 ? -5.91 13.461 21.016 1 98.31 319 TRP A C 1
ATOM 2493 O O . TRP A 1 319 ? -5.352 13.172 19.953 1 98.31 319 TRP A O 1
ATOM 2503 N N . THR A 1 320 ? -6.395 14.672 21.25 1 98.69 320 THR A N 1
ATOM 2504 C CA . THR A 1 320 ? -6.254 15.75 20.281 1 98.69 320 THR A CA 1
ATOM 2505 C C . THR A 1 320 ? -6.387 17.109 20.953 1 98.69 320 THR A C 1
ATOM 2507 O O . THR A 1 320 ? -6.391 17.203 22.188 1 98.69 320 THR A O 1
ATOM 2510 N N . THR A 1 321 ? -6.312 18.156 20.188 1 98.19 321 THR A N 1
ATOM 2511 C CA . THR A 1 321 ? -6.398 19.531 20.672 1 98.19 321 THR A CA 1
ATOM 2512 C C . THR A 1 321 ? -7.852 19.984 20.766 1 98.19 321 THR A C 1
ATOM 2514 O O . THR A 1 321 ? -8.719 19.469 20.062 1 98.19 321 THR A O 1
ATOM 2517 N N . GLY A 1 322 ? -8.141 20.906 21.656 1 97.56 322 GLY A N 1
ATOM 2518 C CA . GLY A 1 322 ? -9.453 21.5 21.797 1 97.56 322 GLY A CA 1
ATOM 2519 C C . GLY A 1 322 ? -9.672 22.688 20.875 1 97.56 322 GLY A C 1
ATOM 2520 O O . GLY A 1 322 ? -8.75 23.109 20.172 1 97.56 322 GLY A O 1
ATOM 2521 N N . PRO A 1 323 ? -10.938 23.234 20.828 1 96.94 323 PRO A N 1
ATOM 2522 C CA . PRO A 1 323 ? -11.188 24.438 20.047 1 96.94 323 PRO A CA 1
ATOM 2523 C C . PRO A 1 323 ? -10.25 25.578 20.406 1 96.94 323 PRO A C 1
ATOM 2525 O O . PRO A 1 323 ? -9.797 25.688 21.547 1 96.94 323 PRO A O 1
ATOM 2528 N N . PRO A 1 324 ? -9.914 26.453 19.484 1 96.19 324 PRO A N 1
ATOM 2529 C CA . PRO A 1 324 ? -10.609 26.609 18.188 1 96.19 324 PRO A CA 1
ATOM 2530 C C . PRO A 1 324 ? -10.109 25.609 17.141 1 96.19 324 PRO A C 1
ATOM 2532 O O . PRO A 1 324 ? -10.539 25.672 15.984 1 96.19 324 PRO A O 1
ATOM 2535 N N . SER A 1 325 ? -9.172 24.672 17.484 1 96.25 325 SER A N 1
ATOM 2536 C CA . SER A 1 325 ? -8.906 23.562 16.578 1 96.25 325 SER A CA 1
ATOM 2537 C C . SER A 1 325 ? -10.125 22.672 16.438 1 96.25 325 SER A C 1
ATOM 2539 O O . SER A 1 325 ? -11.109 22.828 17.156 1 96.25 325 SER A O 1
ATOM 2541 N N . SER A 1 326 ? -10.039 21.766 15.5 1 95.88 326 SER A N 1
ATOM 2542 C CA . SER A 1 326 ? -11.219 20.953 15.258 1 95.88 326 SER A CA 1
ATOM 2543 C C . SER A 1 326 ? -11.023 19.531 15.773 1 95.88 326 SER A C 1
ATOM 2545 O O . SER A 1 326 ? -11.578 18.578 15.219 1 95.88 326 SER A O 1
ATOM 2547 N N . GLY A 1 327 ? -10.25 19.375 16.781 1 97.94 327 GLY A N 1
ATOM 2548 C CA . GLY A 1 327 ? -10.117 18.078 17.438 1 97.94 327 GLY A CA 1
ATOM 2549 C C . GLY A 1 327 ? -11.438 17.5 17.906 1 97.94 327 GLY A C 1
ATOM 2550 O O . GLY A 1 327 ? -11.688 16.312 17.75 1 97.94 327 GLY A O 1
ATOM 2551 N N . VAL A 1 328 ? -12.32 18.359 18.438 1 98.12 328 VAL A N 1
ATOM 2552 C CA . VAL A 1 328 ? -13.617 17.953 18.969 1 98.12 328 VAL A CA 1
ATOM 2553 C C . VAL A 1 328 ? -14.453 17.328 17.844 1 98.12 328 VAL A C 1
ATOM 2555 O O . VAL A 1 328 ? -15.211 16.391 18.078 1 98.12 328 VAL A O 1
ATOM 2558 N N . ILE A 1 329 ? -14.305 17.844 16.688 1 97.62 329 ILE A N 1
ATOM 2559 C CA . ILE A 1 329 ? -15.07 17.375 15.539 1 97.62 329 ILE A CA 1
ATOM 2560 C C . ILE A 1 329 ? -14.586 15.992 15.125 1 97.62 329 ILE A C 1
ATOM 2562 O O . ILE A 1 329 ? -15.383 15.102 14.82 1 97.62 329 ILE A O 1
ATOM 2566 N N . LEU A 1 330 ? -13.289 15.812 15.078 1 98.44 330 LEU A N 1
ATOM 2567 C CA . LEU A 1 330 ? -12.727 14.492 14.781 1 98.44 330 LEU A CA 1
ATOM 2568 C C . LEU A 1 330 ? -13.172 13.469 15.812 1 98.44 330 LEU A C 1
ATOM 2570 O O . LEU A 1 330 ? -13.547 12.344 15.461 1 98.44 330 LEU A O 1
ATOM 2574 N N . LEU A 1 331 ? -13.117 13.852 17.094 1 98.81 331 LEU A N 1
ATOM 2575 C CA . LEU A 1 331 ? -13.586 12.953 18.141 1 98.81 331 LEU A CA 1
ATOM 2576 C C . LEU A 1 331 ? -15.062 12.633 17.969 1 98.81 331 LEU A C 1
ATOM 2578 O O . LEU A 1 331 ? -15.492 11.508 18.25 1 98.81 331 LEU A O 1
ATOM 2582 N N . HIS A 1 332 ? -15.836 13.617 17.531 1 98.81 332 HIS A N 1
ATOM 2583 C CA . HIS A 1 332 ? -17.25 13.414 17.281 1 98.81 332 HIS A CA 1
ATOM 2584 C C . HIS A 1 332 ? -17.484 12.367 16.188 1 98.81 332 HIS A C 1
ATOM 2586 O O . HIS A 1 332 ? -18.375 11.523 16.312 1 98.81 332 HIS A O 1
ATOM 2592 N N . ILE A 1 333 ? -16.719 12.375 15.125 1 98.88 333 ILE A N 1
ATOM 2593 C CA . ILE A 1 333 ? -16.781 11.359 14.078 1 98.88 333 ILE A CA 1
ATOM 2594 C C . ILE A 1 333 ? -16.594 9.977 14.695 1 98.88 333 ILE A C 1
ATOM 2596 O O . ILE A 1 333 ? -17.344 9.047 14.422 1 98.88 333 ILE A O 1
ATOM 2600 N N . MET A 1 334 ? -15.562 9.844 15.516 1 98.81 334 MET A N 1
ATOM 2601 C CA . MET A 1 334 ? -15.234 8.555 16.109 1 98.81 334 MET A CA 1
ATOM 2602 C C . MET A 1 334 ? -16.328 8.102 17.062 1 98.81 334 MET A C 1
ATOM 2604 O O . MET A 1 334 ? -16.625 6.906 17.156 1 98.81 334 MET A O 1
ATOM 2608 N N . ASN A 1 335 ? -16.938 9.086 17.828 1 98.88 335 ASN A N 1
ATOM 2609 C CA . ASN A 1 335 ? -18.062 8.758 18.688 1 98.88 335 ASN A CA 1
ATOM 2610 C C . ASN A 1 335 ? -19.25 8.227 17.875 1 98.88 335 ASN A C 1
ATOM 2612 O O . ASN A 1 335 ? -19.922 7.285 18.297 1 98.88 335 ASN A O 1
ATOM 2616 N N . ILE A 1 336 ? -19.516 8.836 16.75 1 98.88 336 ILE A N 1
ATOM 2617 C CA . ILE A 1 336 ? -20.625 8.414 15.883 1 98.88 336 ILE A CA 1
ATOM 2618 C C . ILE A 1 336 ? -20.375 6.992 15.391 1 98.88 336 ILE A C 1
ATOM 2620 O O . ILE A 1 336 ? -21.297 6.172 15.344 1 98.88 336 ILE A O 1
ATOM 2624 N N . LEU A 1 337 ? -19.156 6.652 15.086 1 98.75 337 LEU A N 1
ATOM 2625 C CA . LEU A 1 337 ? -18.828 5.387 14.438 1 98.75 337 LEU A CA 1
ATOM 2626 C C . LEU A 1 337 ? -18.688 4.273 15.469 1 98.75 337 LEU A C 1
ATOM 2628 O O . LEU A 1 337 ? -18.672 3.092 15.117 1 98.75 337 LEU A O 1
ATOM 2632 N N . GLU A 1 338 ? -18.562 4.617 16.75 1 98.38 338 GLU A N 1
ATOM 2633 C CA . GLU A 1 338 ? -18.203 3.643 17.781 1 98.38 338 GLU A CA 1
ATOM 2634 C C . GLU A 1 338 ? -19.234 2.512 17.844 1 98.38 338 GLU A C 1
ATOM 2636 O O . GLU A 1 338 ? -18.859 1.348 18.016 1 98.38 338 GLU A O 1
ATOM 2641 N N . ARG A 1 339 ? -20.484 2.824 17.703 1 97 339 ARG A N 1
ATOM 2642 C CA . ARG A 1 339 ? -21.547 1.836 17.844 1 97 339 ARG A CA 1
ATOM 2643 C C . ARG A 1 339 ? -21.406 0.721 16.812 1 97 339 ARG A C 1
ATOM 2645 O O . ARG A 1 339 ? -21.891 -0.395 17.031 1 97 339 ARG A O 1
ATOM 2652 N N . TYR A 1 340 ? -20.781 0.992 15.711 1 97.94 340 TYR A N 1
ATOM 2653 C CA . TYR A 1 340 ? -20.719 0.038 14.617 1 97.94 340 TYR A CA 1
ATOM 2654 C C . TYR A 1 340 ? -19.531 -0.909 14.773 1 97.94 340 TYR A C 1
ATOM 2656 O O . TYR A 1 340 ? -19.438 -1.918 14.078 1 97.94 340 TYR A O 1
ATOM 2664 N N . SER A 1 341 ? -18.594 -0.622 15.656 1 97.5 341 SER A N 1
ATOM 2665 C CA . SER A 1 341 ? -17.422 -1.468 15.891 1 97.5 341 SER A CA 1
ATOM 2666 C C . SER A 1 341 ? -16.781 -1.904 14.578 1 97.5 341 SER A C 1
ATOM 2668 O O . SER A 1 341 ? -16.547 -3.096 14.367 1 97.5 341 SER A O 1
ATOM 2670 N N . LEU A 1 342 ? -16.469 -0.914 13.758 1 97.12 342 LEU A N 1
ATOM 2671 C CA . LEU A 1 342 ? -16.047 -1.173 12.391 1 97.12 342 LEU A CA 1
ATOM 2672 C C . LEU A 1 342 ? -14.781 -2.021 12.367 1 97.12 342 LEU A C 1
ATOM 2674 O O . LEU A 1 342 ? -14.57 -2.812 11.445 1 97.12 342 LEU A O 1
ATOM 2678 N N . HIS A 1 343 ? -13.891 -1.895 13.344 1 93.06 343 HIS A N 1
ATOM 2679 C CA . HIS A 1 343 ? -12.594 -2.555 13.367 1 93.06 343 HIS A CA 1
ATOM 2680 C C . HIS A 1 343 ? -12.734 -4.047 13.648 1 93.06 343 HIS A C 1
ATOM 2682 O O . HIS A 1 343 ? -11.781 -4.812 13.469 1 93.06 343 HIS A O 1
ATOM 2688 N N . LEU A 1 344 ? -13.914 -4.465 14.133 1 94.25 344 LEU A N 1
ATOM 2689 C CA . LEU A 1 344 ? -14.164 -5.871 14.422 1 94.25 344 LEU A CA 1
ATOM 2690 C C . LEU A 1 344 ? -14.695 -6.594 13.188 1 94.25 344 LEU A C 1
ATOM 2692 O O . LEU A 1 344 ? -14.875 -7.816 13.211 1 94.25 344 LEU A O 1
ATOM 2696 N N . GLU A 1 345 ? -14.922 -5.848 12.094 1 94.88 345 GLU A N 1
ATOM 2697 C CA . GLU A 1 345 ? -15.375 -6.375 10.812 1 94.88 345 GLU A CA 1
ATOM 2698 C C . GLU A 1 345 ? -14.438 -5.969 9.68 1 94.88 345 GLU A C 1
ATOM 2700 O O . GLU A 1 345 ? -13.633 -5.047 9.836 1 94.88 345 GLU A O 1
ATOM 2705 N N . PRO A 1 346 ? -14.555 -6.758 8.531 1 95.5 346 PRO A N 1
ATOM 2706 C CA . PRO A 1 346 ? -13.773 -6.301 7.375 1 95.5 346 PRO A CA 1
ATOM 2707 C C . PRO A 1 346 ? -14.25 -4.949 6.844 1 95.5 346 PRO A C 1
ATOM 2709 O O . PRO A 1 346 ? -15.367 -4.523 7.137 1 95.5 346 PRO A O 1
ATOM 2712 N N . ARG A 1 347 ? -13.359 -4.215 6.168 1 96.56 347 ARG A N 1
ATOM 2713 C CA . ARG A 1 347 ? -13.758 -3.023 5.43 1 96.56 347 ARG A CA 1
ATOM 2714 C C . ARG A 1 347 ? -14.789 -3.367 4.359 1 96.56 347 ARG A C 1
ATOM 2716 O O . ARG A 1 347 ? -14.539 -4.203 3.49 1 96.56 347 ARG A O 1
ATOM 2723 N N . THR A 1 348 ? -15.984 -2.775 4.418 1 96.19 348 THR A N 1
ATOM 2724 C CA . THR A 1 348 ? -17.094 -3.092 3.518 1 96.19 348 THR A CA 1
ATOM 2725 C C . THR A 1 348 ? -17.672 -1.822 2.896 1 96.19 348 THR A C 1
ATOM 2727 O O . THR A 1 348 ? -17.312 -0.712 3.297 1 96.19 348 THR A O 1
ATOM 2730 N N . GLU A 1 349 ? -18.547 -2.035 1.932 1 96.44 349 GLU A N 1
ATOM 2731 C CA . GLU A 1 349 ? -19.266 -0.932 1.307 1 96.44 349 GLU A CA 1
ATOM 2732 C C . GLU A 1 349 ? -20.094 -0.165 2.332 1 96.44 349 GLU A C 1
ATOM 2734 O O . GLU A 1 349 ? -20.188 1.063 2.273 1 96.44 349 GLU A O 1
ATOM 2739 N N . LEU A 1 350 ? -20.656 -0.883 3.268 1 97.88 350 LEU A N 1
ATOM 2740 C CA . LEU A 1 350 ? -21.5 -0.26 4.281 1 97.88 350 LEU A CA 1
ATOM 2741 C C . LEU A 1 350 ? -20.672 0.588 5.234 1 97.88 350 LEU A C 1
ATOM 2743 O O . LEU A 1 350 ? -21.094 1.665 5.652 1 97.88 350 LEU A O 1
ATOM 2747 N N . SER A 1 351 ? -19.547 0.058 5.652 1 98.06 351 SER A N 1
ATOM 2748 C CA . SER A 1 351 ? -18.672 0.834 6.531 1 98.06 351 SER A CA 1
ATOM 2749 C C . SER A 1 351 ? -18.266 2.15 5.879 1 98.06 351 SER A C 1
ATOM 2751 O O . SER A 1 351 ? -18.156 3.174 6.559 1 98.06 351 SER A O 1
ATOM 2753 N N . GLU A 1 352 ? -18.016 2.16 4.531 1 98.12 352 GLU A N 1
ATOM 2754 C CA . GLU A 1 352 ? -17.688 3.387 3.811 1 98.12 352 GLU A CA 1
ATOM 2755 C C . GLU A 1 352 ? -18.844 4.387 3.869 1 98.12 352 GLU A C 1
ATOM 2757 O O . GLU A 1 352 ? -18.609 5.582 4.09 1 98.12 352 GLU A O 1
ATOM 2762 N N . HIS A 1 353 ? -20.031 3.887 3.629 1 98.69 353 HIS A N 1
ATOM 2763 C CA . HIS A 1 353 ? -21.219 4.727 3.703 1 98.69 353 HIS A CA 1
ATOM 2764 C C . HIS A 1 353 ? -21.359 5.355 5.086 1 98.69 353 HIS A C 1
ATOM 2766 O O . HIS A 1 353 ? -21.609 6.559 5.199 1 98.69 353 HIS A O 1
ATOM 2772 N N . ARG A 1 354 ? -21.234 4.559 6.125 1 98.81 354 ARG A N 1
ATOM 2773 C CA . ARG A 1 354 ? -21.375 5.027 7.5 1 98.81 354 ARG A CA 1
ATOM 2774 C C . ARG A 1 354 ? -20.312 6.078 7.828 1 98.81 354 ARG A C 1
ATOM 2776 O O . ARG A 1 354 ? -20.594 7.055 8.531 1 98.81 354 ARG A O 1
ATOM 2783 N N . PHE A 1 355 ? -19.156 5.883 7.309 1 98.75 355 PHE A N 1
ATOM 2784 C CA . PHE A 1 355 ? -18.078 6.855 7.484 1 98.75 355 PHE A CA 1
ATOM 2785 C C . PHE A 1 355 ? -18.453 8.188 6.84 1 98.75 355 PHE A C 1
ATOM 2787 O O . PHE A 1 355 ? -18.281 9.25 7.453 1 98.75 355 PHE A O 1
ATOM 2794 N N . ILE A 1 356 ? -18.969 8.141 5.621 1 98.81 356 ILE A N 1
ATOM 2795 C CA . ILE A 1 356 ? -19.375 9.344 4.895 1 98.81 356 ILE A CA 1
ATOM 2796 C C . ILE A 1 356 ? -20.484 10.062 5.656 1 98.81 356 ILE A C 1
ATOM 2798 O O . ILE A 1 356 ? -20.438 11.289 5.816 1 98.81 356 ILE A O 1
ATOM 2802 N N . GLU A 1 357 ? -21.438 9.305 6.133 1 98.88 357 GLU A N 1
ATOM 2803 C CA . GLU A 1 357 ? -22.531 9.898 6.898 1 98.88 357 GLU A CA 1
ATOM 2804 C C . GLU A 1 357 ? -22.016 10.547 8.18 1 98.88 357 GLU A C 1
ATOM 2806 O O . GLU A 1 357 ? -22.484 11.617 8.57 1 98.88 357 GLU A O 1
ATOM 2811 N N . ALA A 1 358 ? -21.109 9.898 8.828 1 98.88 358 ALA A N 1
ATOM 2812 C CA . ALA A 1 358 ? -20.5 10.469 10.031 1 98.88 358 ALA A CA 1
ATOM 2813 C C . ALA A 1 358 ? -19.812 11.789 9.719 1 98.88 358 ALA A C 1
ATOM 2815 O O . ALA A 1 358 ? -19.875 12.734 10.508 1 98.88 358 ALA A O 1
ATOM 2816 N N . LEU A 1 359 ? -19.141 11.859 8.594 1 98.62 359 LEU A N 1
ATOM 2817 C CA . LEU A 1 359 ? -18.5 13.102 8.172 1 98.62 359 LEU A CA 1
ATOM 2818 C C . LEU A 1 359 ? -19.531 14.219 8.016 1 98.62 359 LEU A C 1
ATOM 2820 O O . LEU A 1 359 ? -19.297 15.344 8.477 1 98.62 359 LEU A O 1
ATOM 2824 N N . LYS A 1 360 ? -20.609 13.93 7.379 1 98.44 360 LYS A N 1
ATOM 2825 C CA . LYS A 1 360 ? -21.625 14.938 7.141 1 98.44 360 LYS A CA 1
ATOM 2826 C C . LYS A 1 360 ? -22.156 15.508 8.453 1 98.44 360 LYS A C 1
ATOM 2828 O O . LYS A 1 360 ? -22.297 16.719 8.602 1 98.44 360 LYS A O 1
ATOM 2833 N N . TYR A 1 361 ? -22.438 14.625 9.391 1 98.62 361 TYR A N 1
ATOM 2834 C CA . TYR A 1 361 ? -22.922 15.078 10.695 1 98.62 361 TYR A CA 1
ATOM 2835 C C . TYR A 1 361 ? -21.844 15.867 11.43 1 98.62 361 TYR A C 1
ATOM 2837 O O . TYR A 1 361 ? -22.141 16.844 12.125 1 98.62 361 TYR A O 1
ATOM 2845 N N . ALA A 1 362 ? -20.656 15.438 11.305 1 97.94 362 ALA A N 1
ATOM 2846 C CA . ALA A 1 362 ? -19.547 16.125 11.961 1 97.94 362 ALA A CA 1
ATOM 2847 C C . ALA A 1 362 ? -19.359 17.531 11.398 1 97.94 362 ALA A C 1
ATOM 2849 O O . ALA A 1 362 ? -19.109 18.484 12.148 1 97.94 362 ALA A O 1
ATOM 2850 N N . PHE A 1 363 ? -19.484 17.641 10.109 1 96.94 363 PHE A N 1
ATOM 2851 C CA . PHE A 1 363 ? -19.328 18.953 9.484 1 96.94 363 PHE A CA 1
ATOM 2852 C C . PHE A 1 363 ? -20.484 19.859 9.867 1 96.94 363 PHE A C 1
ATOM 2854 O O . PHE A 1 363 ? -20.312 21.078 9.984 1 96.94 363 PHE A O 1
ATOM 2861 N N . SER A 1 364 ? -21.656 19.297 10.023 1 97.19 364 SER A N 1
ATOM 2862 C CA . SER A 1 364 ? -22.75 20.078 10.562 1 97.19 364 SER A CA 1
ATOM 2863 C C . SER A 1 364 ? -22.422 20.625 11.953 1 97.19 364 SER A C 1
ATOM 2865 O O . SER A 1 364 ? -22.625 21.812 12.227 1 97.19 364 SER A O 1
ATOM 2867 N N . ALA A 1 365 ? -21.859 19.812 12.773 1 97.44 365 ALA A N 1
ATOM 2868 C CA . ALA A 1 365 ? -21.5 20.219 14.125 1 97.44 365 ALA A CA 1
ATOM 2869 C C . ALA A 1 365 ? -20.391 21.266 14.117 1 97.44 365 ALA A C 1
ATOM 2871 O O . ALA A 1 365 ? -20.375 22.156 14.969 1 97.44 365 ALA A O 1
ATOM 2872 N N . ARG A 1 366 ? -19.484 21.219 13.195 1 96.25 366 ARG A N 1
ATOM 2873 C CA . ARG A 1 366 ? -18.344 22.109 13.117 1 96.25 366 ARG A CA 1
ATOM 2874 C C . ARG A 1 366 ? -18.781 23.562 12.969 1 96.25 366 ARG A C 1
ATOM 2876 O O . ARG A 1 366 ? -18.062 24.469 13.375 1 96.25 366 ARG A O 1
ATOM 2883 N N . THR A 1 367 ? -19.969 23.75 12.414 1 95.25 367 THR A N 1
ATOM 2884 C CA . THR A 1 367 ? -20.453 25.109 12.188 1 95.25 367 THR A CA 1
ATOM 2885 C C . THR A 1 367 ? -20.672 25.844 13.516 1 95.25 367 THR A C 1
ATOM 2887 O O . THR A 1 367 ? -20.828 27.062 13.539 1 95.25 367 THR A O 1
ATOM 2890 N N . GLU A 1 368 ? -20.625 25.094 14.57 1 96.12 368 GLU A N 1
ATOM 2891 C CA . GLU A 1 368 ? -20.953 25.656 15.883 1 96.12 368 GLU A CA 1
ATOM 2892 C C . GLU A 1 368 ? -19.688 25.844 16.734 1 96.12 368 GLU A C 1
ATOM 2894 O O . GLU A 1 368 ? -19.781 26.156 17.922 1 96.12 368 GLU A O 1
ATOM 2899 N N . LEU A 1 369 ? -18.562 25.719 16.141 1 95.69 369 LEU A N 1
ATOM 2900 C CA . LEU A 1 369 ? -17.297 25.875 16.859 1 95.69 369 LEU A CA 1
ATOM 2901 C C . LEU A 1 369 ? -16.875 27.328 16.906 1 95.69 369 LEU A C 1
ATOM 2903 O O . LEU A 1 369 ? -17.266 28.125 16.047 1 95.69 369 LEU A O 1
ATOM 2907 N N . GLY A 1 370 ? -16.094 27.688 17.875 1 96.31 370 GLY A N 1
ATOM 2908 C CA . GLY A 1 370 ? -15.492 29 18.062 1 96.31 370 GLY A CA 1
ATOM 2909 C C . GLY A 1 370 ? -14.375 28.984 19.094 1 96.31 370 GLY A C 1
ATOM 2910 O O . GLY A 1 370 ? -14.086 27.953 19.703 1 96.31 370 GLY A O 1
ATOM 2911 N N . ASP A 1 371 ? -13.758 30.062 19.234 1 97.62 371 ASP A N 1
ATOM 2912 C CA . ASP A 1 371 ? -12.773 30.266 20.281 1 97.62 371 ASP A CA 1
ATOM 2913 C C . ASP A 1 371 ? -13.43 30.281 21.656 1 97.62 371 ASP A C 1
ATOM 2915 O O . ASP A 1 371 ? -14.219 31.188 21.969 1 97.62 371 ASP A O 1
ATOM 2919 N N . PRO A 1 372 ? -13.031 29.344 22.484 1 97.81 372 PRO A N 1
ATOM 2920 C CA . PRO A 1 372 ? -13.727 29.219 23.766 1 97.81 372 PRO A CA 1
ATOM 2921 C C . PRO A 1 372 ? -13.641 30.469 24.625 1 97.81 372 PRO A C 1
ATOM 2923 O O . PRO A 1 372 ? -14.547 30.766 25.406 1 97.81 372 PRO A O 1
ATOM 2926 N N . THR A 1 373 ? -12.617 31.219 24.5 1 96.56 373 THR A N 1
ATOM 2927 C CA . THR A 1 373 ? -12.414 32.406 25.297 1 96.56 373 THR A CA 1
ATOM 2928 C C . THR A 1 373 ? -13.492 33.438 25 1 96.56 373 THR A C 1
ATOM 2930 O O . THR A 1 373 ? -13.742 34.344 25.828 1 96.56 373 THR A O 1
ATOM 2933 N N . PHE A 1 374 ? -14.156 33.312 23.953 1 97.25 374 PHE A N 1
ATOM 2934 C CA . PHE A 1 374 ? -15.102 34.344 23.516 1 97.25 374 PHE A CA 1
ATOM 2935 C C . PHE A 1 374 ? -16.516 33.781 23.422 1 97.25 374 PHE A C 1
ATOM 2937 O O . PHE A 1 374 ? -17.391 34.375 22.797 1 97.25 374 PHE A O 1
ATOM 2944 N N . LEU A 1 375 ? -16.688 32.656 23.953 1 97.75 375 LEU A N 1
ATOM 2945 C CA . LEU A 1 375 ? -18 32 23.953 1 97.75 375 LEU A CA 1
ATOM 2946 C C . LEU A 1 375 ? -18.672 32.125 25.312 1 97.75 375 LEU A C 1
ATOM 2948 O O . LEU A 1 375 ? -18 32.125 26.344 1 97.75 375 LEU A O 1
ATOM 295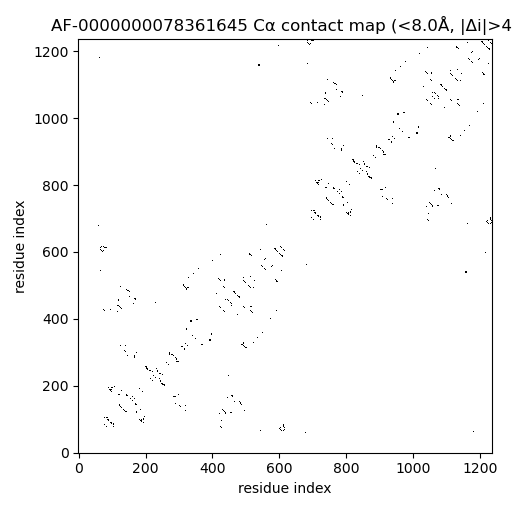2 N N . ASN A 1 376 ? -20 32.156 25.297 1 97.38 376 ASN A N 1
ATOM 2953 C CA . ASN A 1 376 ? -20.75 32.156 26.562 1 97.38 376 ASN A CA 1
ATOM 2954 C C . ASN A 1 376 ? -20.984 30.734 27.078 1 97.38 376 ASN A C 1
ATOM 2956 O O . ASN A 1 376 ? -20.547 29.766 26.453 1 97.38 376 ASN A O 1
ATOM 2960 N N . SER A 1 377 ? -21.656 30.656 28.188 1 97.56 377 SER A N 1
ATOM 2961 C CA . SER A 1 377 ? -21.812 29.375 28.875 1 97.56 377 SER A CA 1
ATOM 2962 C C . SER A 1 377 ? -22.625 28.391 28.031 1 97.56 377 SER A C 1
ATOM 2964 O O . SER A 1 377 ? -22.312 27.203 27.984 1 97.56 377 SER A O 1
ATOM 2966 N N . THR A 1 378 ? -23.625 28.891 27.422 1 97.38 378 THR A N 1
ATOM 2967 C CA . THR A 1 378 ? -24.484 28.047 26.609 1 97.38 378 THR A CA 1
ATOM 2968 C C . THR A 1 378 ? -23.719 27.5 25.406 1 97.38 378 THR A C 1
ATOM 2970 O O . THR A 1 378 ? -23.859 26.328 25.047 1 97.38 378 THR A O 1
ATOM 2973 N N . GLN A 1 379 ? -22.922 28.344 24.828 1 97.06 379 GLN A N 1
ATOM 2974 C CA . GLN A 1 379 ? -22.109 27.953 23.672 1 97.06 379 GLN A CA 1
ATOM 2975 C C . GLN A 1 379 ? -21.031 26.969 24.062 1 97.06 379 GLN A C 1
ATOM 2977 O O . GLN A 1 379 ? -20.734 26.031 23.328 1 97.06 379 GLN A O 1
ATOM 2982 N N . LEU A 1 380 ? -20.438 27.141 25.172 1 97.94 380 LEU A N 1
ATOM 2983 C CA . LEU A 1 380 ? -19.438 26.203 25.688 1 97.94 380 LEU A CA 1
ATOM 2984 C C . LEU A 1 380 ? -20.062 24.844 26 1 97.94 380 LEU A C 1
ATOM 2986 O O . LEU A 1 380 ? -19.453 23.812 25.734 1 97.94 380 LEU A O 1
ATOM 2990 N N . GLU A 1 381 ? -21.281 24.844 26.547 1 97.94 381 GLU A N 1
ATOM 2991 C CA . GLU A 1 381 ? -22 23.594 26.812 1 97.94 381 GLU A CA 1
ATOM 2992 C C . GLU A 1 381 ? -22.297 22.844 25.516 1 97.94 381 GLU A C 1
ATOM 2994 O O . GLU A 1 381 ? -22.281 21.609 25.5 1 97.94 381 GLU A O 1
ATOM 2999 N N . ARG A 1 382 ? -22.594 23.578 24.5 1 97.81 382 ARG A N 1
ATOM 3000 C CA . ARG A 1 382 ? -22.859 22.969 23.203 1 97.81 382 ARG A CA 1
ATOM 3001 C C . ARG A 1 382 ? -21.609 22.25 22.688 1 97.81 382 ARG A C 1
ATOM 3003 O O . ARG A 1 382 ? -21.703 21.141 22.156 1 97.81 382 ARG A O 1
ATOM 3010 N N . ILE A 1 383 ? -20.469 22.875 22.797 1 97.88 383 ILE A N 1
ATOM 3011 C CA . ILE A 1 383 ? -19.219 22.266 22.391 1 97.88 383 ILE A CA 1
ATOM 3012 C C . ILE A 1 383 ? -18.969 20.984 23.203 1 97.88 383 ILE A C 1
ATOM 3014 O O . ILE A 1 383 ? -18.547 19.969 22.656 1 97.88 383 ILE A O 1
ATOM 3018 N N . ASN A 1 384 ? -19.281 21.062 24.469 1 98.12 384 ASN A N 1
ATOM 3019 C CA . ASN A 1 384 ? -19.141 19.891 25.328 1 98.12 384 ASN A CA 1
ATOM 3020 C C . ASN A 1 384 ? -20.094 18.766 24.891 1 98.12 384 ASN A C 1
ATOM 3022 O O . ASN A 1 384 ? -19.734 17.594 24.953 1 98.12 384 ASN A O 1
ATOM 3026 N N . LEU A 1 385 ? -21.25 19.156 24.516 1 98.38 385 LEU A N 1
ATOM 3027 C CA . LEU A 1 385 ? -22.219 18.188 24.047 1 98.38 385 LEU A CA 1
ATOM 3028 C C . LEU A 1 385 ? -21.719 17.5 22.766 1 98.38 385 LEU A C 1
ATOM 3030 O O . LEU A 1 385 ? -21.812 16.281 22.641 1 98.38 385 LEU A O 1
ATOM 3034 N N . ILE A 1 386 ? -21.188 18.25 21.891 1 98.31 386 ILE A N 1
ATOM 3035 C CA . ILE A 1 386 ? -20.641 17.734 20.641 1 98.31 386 ILE A CA 1
ATOM 3036 C C . ILE A 1 386 ? -19.531 16.734 20.938 1 98.31 386 ILE A C 1
ATOM 3038 O O . ILE A 1 386 ? -19.406 15.703 20.266 1 98.31 386 ILE A O 1
ATOM 3042 N N . HIS A 1 387 ? -18.766 17.031 21.938 1 98.06 387 HIS A N 1
ATOM 3043 C CA . HIS A 1 387 ? -17.641 16.203 22.344 1 98.06 387 HIS A CA 1
ATOM 3044 C C . HIS A 1 387 ? -18.109 14.914 23.016 1 98.06 387 HIS A C 1
ATOM 3046 O O . HIS A 1 387 ? -17.375 13.922 23.047 1 98.06 387 HIS A O 1
ATOM 3052 N N . SER A 1 388 ? -19.328 14.805 23.469 1 98.56 388 SER A N 1
ATOM 3053 C CA . SER A 1 388 ? -19.797 13.742 24.344 1 98.56 388 SER A CA 1
ATOM 3054 C C . SER A 1 388 ? -20.125 12.477 23.562 1 98.56 388 SER A C 1
ATOM 3056 O O . SER A 1 388 ? -20.578 12.555 22.422 1 98.56 388 SER A O 1
ATOM 3058 N N . LYS A 1 389 ? -19.953 11.359 24.156 1 98.19 389 LYS A N 1
ATOM 3059 C CA . LYS A 1 389 ? -20.297 10.062 23.578 1 98.19 389 LYS A CA 1
ATOM 3060 C C . LYS A 1 389 ? -21.812 9.945 23.375 1 98.19 389 LYS A C 1
ATOM 3062 O O . LYS A 1 389 ? -22.266 9.336 22.406 1 98.19 389 LYS A O 1
ATOM 3067 N N . SER A 1 390 ? -22.578 10.469 24.344 1 98.19 390 SER A N 1
ATOM 3068 C CA . SER A 1 390 ? -24.047 10.391 24.266 1 98.19 390 SER A CA 1
ATOM 3069 C C . SER A 1 390 ? -24.562 11.07 23.016 1 98.19 390 SER A C 1
ATOM 3071 O O . SER A 1 390 ? -25.438 10.531 22.328 1 98.19 390 SER A O 1
ATOM 3073 N N . PHE A 1 391 ? -24.031 12.25 22.734 1 98.5 391 PHE A N 1
ATOM 3074 C CA . PHE A 1 391 ? -24.438 12.953 21.516 1 98.5 391 PHE A CA 1
ATOM 3075 C C . PHE A 1 391 ? -24.031 12.164 20.281 1 98.5 391 PHE A C 1
ATOM 3077 O O . PHE A 1 391 ? -24.828 12.023 19.344 1 98.5 391 PHE A O 1
ATOM 3084 N N . GLY A 1 392 ? -22.797 11.648 20.25 1 98.62 392 GLY A N 1
ATOM 3085 C CA . GLY A 1 392 ? -22.344 10.812 19.156 1 98.62 392 GLY A CA 1
ATOM 3086 C C . GLY A 1 392 ? -23.25 9.617 18.906 1 98.62 392 GLY A C 1
ATOM 3087 O O . GLY A 1 392 ? -23.578 9.305 17.766 1 98.62 392 GLY A O 1
ATOM 3088 N N . ASN A 1 393 ? -23.609 8.93 19.922 1 98.25 393 ASN A N 1
ATOM 3089 C CA . ASN A 1 393 ? -24.5 7.773 19.828 1 98.25 393 ASN A CA 1
ATOM 3090 C C . ASN A 1 393 ? -25.875 8.156 19.281 1 98.25 393 ASN A C 1
ATOM 3092 O O . ASN A 1 393 ? -26.453 7.406 18.5 1 98.25 393 ASN A O 1
ATOM 3096 N N . ASN A 1 394 ? -26.406 9.25 19.797 1 98.31 394 ASN A N 1
ATOM 3097 C CA . ASN A 1 394 ? -27.688 9.742 19.297 1 98.31 394 ASN A CA 1
ATOM 3098 C C . ASN A 1 394 ? -27.641 10.039 17.797 1 98.31 394 ASN A C 1
ATOM 3100 O O . ASN A 1 394 ? -28.578 9.734 17.078 1 98.31 394 ASN A O 1
ATOM 3104 N N . ILE A 1 395 ? -26.562 10.688 17.391 1 98.62 395 ILE A N 1
ATOM 3105 C CA . ILE A 1 395 ? -26.406 11 15.977 1 98.62 395 ILE A CA 1
ATOM 3106 C C . ILE A 1 395 ? -26.234 9.711 15.18 1 98.62 395 ILE A C 1
ATOM 3108 O O . ILE A 1 395 ? -26.781 9.57 14.086 1 98.62 395 ILE A O 1
ATOM 3112 N N . SER A 1 396 ? -25.422 8.797 15.719 1 98.5 396 SER A N 1
ATOM 3113 C CA . SER A 1 396 ? -25.203 7.508 15.07 1 98.5 396 SER A CA 1
ATOM 3114 C C . SER A 1 396 ? -26.516 6.82 14.742 1 98.5 396 SER A C 1
ATOM 3116 O O . SER A 1 396 ? -26.656 6.207 13.688 1 98.5 396 SER A O 1
ATOM 3118 N N . ALA A 1 397 ? -27.5 6.898 15.617 1 98 397 ALA A N 1
ATOM 3119 C CA . ALA A 1 397 ? -28.797 6.254 15.469 1 98 397 ALA A CA 1
ATOM 3120 C C . ALA A 1 397 ? -29.578 6.871 14.312 1 98 397 ALA A C 1
ATOM 3122 O O . ALA A 1 397 ? -30.531 6.27 13.812 1 98 397 ALA A O 1
ATOM 3123 N N . LYS A 1 398 ? -29.203 7.992 13.852 1 98.12 398 LYS A N 1
ATOM 3124 C CA . LYS A 1 398 ? -29.906 8.688 12.781 1 98.12 398 LYS A CA 1
ATOM 3125 C C . LYS A 1 398 ? -29.375 8.273 11.414 1 98.12 398 LYS A C 1
ATOM 3127 O O . LYS A 1 398 ? -30.016 8.547 10.391 1 98.12 398 LYS A O 1
ATOM 3132 N N . ILE A 1 399 ? -28.266 7.625 11.359 1 98.62 399 ILE A N 1
ATOM 3133 C CA . ILE A 1 399 ? -27.672 7.215 10.086 1 98.62 399 ILE A CA 1
ATOM 3134 C C . ILE A 1 399 ? -28.531 6.121 9.453 1 98.62 399 ILE A C 1
ATOM 3136 O O . ILE A 1 399 ? -28.859 5.121 10.102 1 98.62 399 ILE A O 1
ATOM 3140 N N . ASP A 1 400 ? -28.938 6.348 8.211 1 98.38 400 ASP A N 1
ATOM 3141 C CA . ASP A 1 400 ? -29.641 5.363 7.391 1 98.38 400 ASP A CA 1
ATOM 3142 C C . ASP A 1 400 ? -28.656 4.527 6.574 1 98.38 400 ASP A C 1
ATOM 3144 O O . ASP A 1 400 ? -27.953 5.059 5.707 1 98.38 400 ASP A O 1
ATOM 3148 N N . ASP A 1 401 ? -28.672 3.264 6.773 1 98.25 401 ASP A N 1
ATOM 3149 C CA . ASP A 1 401 ? -27.703 2.375 6.137 1 98.25 401 ASP A CA 1
ATOM 3150 C C . ASP A 1 401 ? -28 2.203 4.652 1 98.25 401 ASP A C 1
ATOM 3152 O O . ASP A 1 401 ? -27.188 1.685 3.898 1 98.25 401 ASP A O 1
ATOM 3156 N N . GLN A 1 402 ? -29.125 2.732 4.184 1 97.5 402 GLN A N 1
ATOM 3157 C CA . GLN A 1 402 ? -29.547 2.428 2.824 1 97.5 402 GLN A CA 1
ATOM 3158 C C . GLN A 1 402 ? -29.438 3.652 1.923 1 97.5 402 GLN A C 1
ATOM 3160 O O . GLN A 1 402 ? -29.391 3.525 0.697 1 97.5 402 GLN A O 1
ATOM 3165 N N . LEU A 1 403 ? -29.469 4.816 2.549 1 96.75 403 LEU A N 1
ATOM 3166 C CA . LEU A 1 403 ? -29.484 5.996 1.689 1 96.75 403 LEU A CA 1
ATOM 3167 C C . LEU A 1 403 ? -28.875 7.199 2.404 1 96.75 403 LEU A C 1
ATOM 3169 O O . LEU A 1 403 ? -28.812 7.227 3.637 1 96.75 403 LEU A O 1
ATOM 3173 N N . THR A 1 404 ? -28.375 8.133 1.659 1 98.25 404 THR A N 1
ATOM 3174 C CA . THR A 1 404 ? -27.938 9.438 2.131 1 98.25 404 THR A CA 1
ATOM 3175 C C . THR A 1 404 ? -29 10.5 1.83 1 98.25 404 THR A C 1
ATOM 3177 O O . THR A 1 404 ? -29.984 10.219 1.151 1 98.25 404 THR A O 1
ATOM 3180 N N . TYR A 1 405 ? -28.859 11.703 2.375 1 97.69 405 TYR A N 1
ATOM 3181 C CA . TYR A 1 405 ? -29.875 12.742 2.273 1 97.69 405 TYR A CA 1
ATOM 3182 C C . TYR A 1 405 ? -29.266 14.07 1.856 1 97.69 405 TYR A C 1
ATOM 3184 O O . TYR A 1 405 ? -28.031 14.195 1.771 1 97.69 405 TYR A O 1
ATOM 3192 N N . ASP A 1 406 ? -30.125 15.016 1.578 1 95.94 406 ASP A N 1
ATOM 3193 C CA . ASP A 1 406 ? -29.672 16.375 1.306 1 95.94 406 ASP A CA 1
ATOM 3194 C C . ASP A 1 406 ? -29.203 17.062 2.586 1 95.94 406 ASP A C 1
ATOM 3196 O O . ASP A 1 406 ? -29.469 16.578 3.689 1 95.94 406 ASP A O 1
ATOM 3200 N N . TYR A 1 407 ? -28.547 18.188 2.424 1 94.12 407 TYR A N 1
ATOM 3201 C CA . TYR A 1 407 ? -27.828 18.828 3.521 1 94.12 407 TYR A CA 1
ATOM 3202 C C . TYR A 1 407 ? -28.781 19.219 4.648 1 94.12 407 TYR A C 1
ATOM 3204 O O . TYR A 1 407 ? -28.391 19.219 5.82 1 94.12 407 TYR A O 1
ATOM 3212 N N . GLN A 1 408 ? -30.094 19.469 4.336 1 95.25 408 GLN A N 1
ATOM 3213 C CA . GLN A 1 408 ? -31.047 19.938 5.336 1 95.25 408 GLN A CA 1
ATOM 3214 C C . GLN A 1 408 ? -31.281 18.875 6.398 1 95.25 408 GLN A C 1
ATOM 3216 O O . GLN A 1 408 ? -31.531 19.188 7.566 1 95.25 408 GLN A O 1
ATOM 3221 N N . HIS A 1 409 ? -31.125 17.672 5.949 1 96.81 409 HIS A N 1
ATOM 3222 C CA . HIS A 1 409 ? -31.328 16.547 6.836 1 96.81 409 HIS A CA 1
ATOM 3223 C C . HIS A 1 409 ? -30.359 16.578 8.008 1 96.81 409 HIS A C 1
ATOM 3225 O O . HIS A 1 409 ? -30.703 16.172 9.125 1 96.81 409 HIS A O 1
ATOM 3231 N N . TYR A 1 410 ? -29.188 17.094 7.84 1 97.44 410 TYR A N 1
ATOM 3232 C CA . TYR A 1 410 ? -28.094 17.062 8.812 1 97.44 410 TYR A CA 1
ATOM 3233 C C . TYR A 1 410 ? -28.109 18.312 9.688 1 97.44 410 TYR A C 1
ATOM 3235 O O . TYR A 1 410 ? -27.328 18.406 10.633 1 97.44 410 TYR A O 1
ATOM 3243 N N . GLN A 1 411 ? -28.859 19.312 9.359 1 94.81 411 GLN A N 1
ATOM 3244 C CA . GLN A 1 411 ? -29.25 20.469 10.156 1 94.81 411 GLN A CA 1
ATOM 3245 C C . GLN A 1 411 ? -28.031 21.312 10.539 1 94.81 411 GLN A C 1
ATOM 3247 O O . GLN A 1 411 ? -27.812 21.609 11.719 1 94.81 411 GLN A O 1
ATOM 3252 N N . PRO A 1 412 ? -27.219 21.75 9.547 1 95.5 412 PRO A N 1
ATOM 3253 C CA . PRO A 1 412 ? -26.172 22.703 9.891 1 95.5 412 PRO A CA 1
ATOM 3254 C C . PRO A 1 412 ? -26.734 24.031 10.398 1 95.5 412 PRO A C 1
ATOM 3256 O O . PRO A 1 412 ? -27.734 24.531 9.859 1 95.5 412 PRO A O 1
ATOM 3259 N N . LYS A 1 413 ? -26.141 24.531 11.43 1 93.5 413 LYS A N 1
ATOM 3260 C CA . LYS A 1 413 ? -26.625 25.812 11.977 1 93.5 413 LYS A CA 1
ATOM 3261 C C . LYS A 1 413 ? -26.094 26.984 11.156 1 93.5 413 LYS A C 1
ATOM 3263 O O . LYS A 1 413 ? -26.797 27.984 10.992 1 93.5 413 LYS A O 1
ATOM 3268 N N . TYR A 1 414 ? -24.875 26.859 10.688 1 92.25 414 TYR A N 1
ATOM 3269 C CA . TYR A 1 414 ? -24.219 27.922 9.922 1 92.25 414 TYR A CA 1
ATOM 3270 C C . TYR A 1 414 ? -23.516 27.359 8.703 1 92.25 414 TYR A C 1
ATOM 3272 O O . TYR A 1 414 ? -23.594 26.156 8.422 1 92.25 414 TYR A O 1
ATOM 3280 N N . ASP A 1 415 ? -22.875 28.266 8 1 87.31 415 ASP A N 1
ATOM 3281 C CA . ASP A 1 415 ? -22.172 27.875 6.781 1 87.31 415 ASP A CA 1
ATOM 3282 C C . ASP A 1 415 ? -20.875 27.141 7.105 1 87.31 415 ASP A C 1
ATOM 3284 O O . ASP A 1 415 ? -20.359 27.234 8.227 1 87.31 415 ASP A O 1
ATOM 3288 N N . ILE A 1 416 ? -20.469 26.422 6.098 1 80.88 416 ILE A N 1
ATOM 3289 C CA . ILE A 1 416 ? -19.234 25.656 6.223 1 80.88 416 ILE A CA 1
ATOM 3290 C C . ILE A 1 416 ? -18.031 26.531 5.879 1 80.88 416 ILE A C 1
ATOM 3292 O O . ILE A 1 416 ? -18.047 27.234 4.863 1 80.88 416 ILE A O 1
ATOM 3296 N N . VAL A 1 417 ? -17.094 26.547 6.773 1 73.5 417 VAL A N 1
ATOM 3297 C CA . VAL A 1 417 ? -15.891 27.328 6.562 1 73.5 417 VAL A CA 1
ATOM 3298 C C . VAL A 1 417 ? -14.82 26.469 5.898 1 73.5 417 VAL A C 1
ATOM 3300 O O . VAL A 1 417 ? -14.602 25.328 6.301 1 73.5 417 VAL A O 1
ATOM 3303 N N . GLU A 1 418 ? -14.266 26.984 4.793 1 71.38 418 GLU A N 1
ATOM 3304 C CA . GLU A 1 418 ? -13.156 26.266 4.164 1 71.38 418 GLU A CA 1
ATOM 3305 C C . GLU A 1 418 ? -11.812 26.906 4.52 1 71.38 418 GLU A C 1
ATOM 3307 O O . GLU A 1 418 ? -11.648 28.125 4.398 1 71.38 418 GLU A O 1
ATOM 3312 N N . ASP A 1 419 ? -11.055 26.188 5.211 1 69.25 419 ASP A N 1
ATOM 3313 C CA . ASP A 1 419 ? -9.688 26.641 5.426 1 69.25 419 ASP A CA 1
ATOM 3314 C C . ASP A 1 419 ? -8.703 25.844 4.57 1 69.25 419 ASP A C 1
ATOM 3316 O O . ASP A 1 419 ? -9.102 24.969 3.814 1 69.25 419 ASP A O 1
ATOM 3320 N N . HIS A 1 420 ? -7.332 26.359 4.527 1 70.19 420 HIS A N 1
ATOM 3321 C CA . HIS A 1 420 ? -6.449 25.891 3.465 1 70.19 420 HIS A CA 1
ATOM 3322 C C . HIS A 1 420 ? -5.129 25.375 4.031 1 70.19 420 HIS A C 1
ATOM 3324 O O . HIS A 1 420 ? -5.117 24.641 5.02 1 70.19 420 HIS A O 1
ATOM 3330 N N . GLY A 1 421 ? -4.094 25.578 3.301 1 65.12 421 GLY A N 1
ATOM 3331 C CA . GLY A 1 421 ? -2.697 25.172 3.283 1 65.12 421 GLY A CA 1
ATOM 3332 C C . GLY A 1 421 ? -2.137 24.906 4.668 1 65.12 421 GLY A C 1
ATOM 3333 O O . GLY A 1 421 ? -2.359 25.688 5.594 1 65.12 421 GLY A O 1
ATOM 3334 N N . THR A 1 422 ? -1.531 23.906 4.859 1 82.69 422 THR A N 1
ATOM 3335 C CA . THR A 1 422 ? -1.076 23.453 6.172 1 82.69 422 THR A CA 1
ATOM 3336 C C . THR A 1 422 ? 0.067 22.453 6.035 1 82.69 422 THR A C 1
ATOM 3338 O O . THR A 1 422 ? 0.373 22 4.934 1 82.69 422 THR A O 1
ATOM 3341 N N . THR A 1 423 ? 0.943 22.453 7.023 1 94.88 423 THR A N 1
ATOM 3342 C CA . THR A 1 423 ? 1.898 21.359 7.191 1 94.88 423 THR A CA 1
ATOM 3343 C C . THR A 1 423 ? 1.575 20.547 8.438 1 94.88 423 THR A C 1
ATOM 3345 O O . THR A 1 423 ? 0.848 21.016 9.32 1 94.88 423 THR A O 1
ATOM 3348 N N . HIS A 1 424 ? 2 19.312 8.414 1 98.12 424 HIS A N 1
ATOM 3349 C CA . HIS A 1 424 ? 1.914 18.453 9.594 1 98.12 424 HIS A CA 1
ATOM 3350 C C . HIS A 1 424 ? 3.176 17.625 9.75 1 98.12 424 HIS A C 1
ATOM 3352 O O . HIS A 1 424 ? 3.854 17.312 8.766 1 98.12 424 HIS A O 1
ATOM 3358 N N . LEU A 1 425 ? 3.531 17.312 11 1 98.75 425 LEU A N 1
ATOM 3359 C CA . LEU A 1 425 ? 4.598 16.359 11.258 1 98.75 425 LEU A CA 1
ATOM 3360 C C . LEU A 1 425 ? 4.301 15.531 12.508 1 98.75 425 LEU A C 1
ATOM 3362 O O . LEU A 1 425 ? 3.561 15.984 13.391 1 98.75 425 LEU A O 1
ATOM 3366 N N . SER A 1 426 ? 4.785 14.344 12.602 1 98.94 426 SER A N 1
ATOM 3367 C CA . SER A 1 426 ? 4.707 13.422 13.727 1 98.94 426 SER A CA 1
ATOM 3368 C C . SER A 1 426 ? 6.082 12.891 14.109 1 98.94 426 SER A C 1
ATOM 3370 O O . SER A 1 426 ? 6.871 12.523 13.234 1 98.94 426 SER A O 1
ATOM 3372 N N . VAL A 1 427 ? 6.387 12.883 15.445 1 98.94 427 VAL A N 1
ATOM 3373 C CA . VAL A 1 427 ? 7.703 12.477 15.922 1 98.94 427 VAL A CA 1
ATOM 3374 C C . VAL A 1 427 ? 7.555 11.578 17.141 1 98.94 427 VAL A C 1
ATOM 3376 O O . VAL A 1 427 ? 6.703 11.82 18 1 98.94 427 VAL A O 1
ATOM 3379 N N . ILE A 1 428 ? 8.328 10.555 17.234 1 98.75 428 ILE A N 1
ATOM 3380 C CA . ILE A 1 428 ? 8.516 9.781 18.453 1 98.75 428 ILE A CA 1
ATOM 3381 C C . ILE A 1 428 ? 10.008 9.602 18.734 1 98.75 428 ILE A C 1
ATOM 3383 O O . ILE A 1 428 ? 10.797 9.383 17.812 1 98.75 428 ILE A O 1
ATOM 3387 N N . ASP A 1 429 ? 10.445 9.781 19.953 1 98.56 429 ASP A N 1
ATOM 3388 C CA . ASP A 1 429 ? 11.852 9.633 20.312 1 98.56 429 ASP A CA 1
ATOM 3389 C C . ASP A 1 429 ? 12.094 8.32 21.062 1 98.56 429 ASP A C 1
ATOM 3391 O 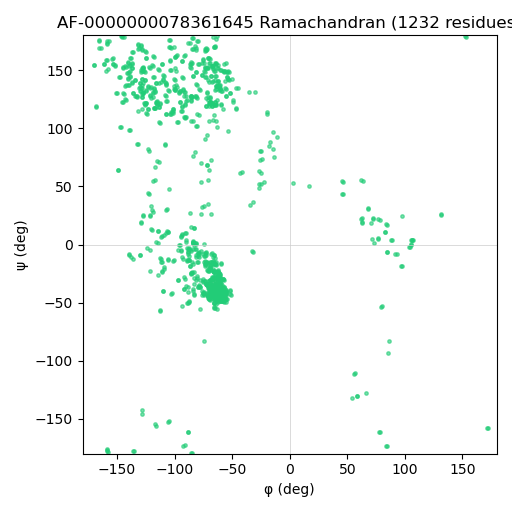O . ASP A 1 429 ? 11.156 7.559 21.297 1 98.56 429 ASP A O 1
ATOM 3395 N N . LYS A 1 430 ? 13.344 8.023 21.375 1 97.19 430 LYS A N 1
ATOM 3396 C CA . LYS A 1 430 ? 13.742 6.762 22 1 97.19 430 LYS A CA 1
ATOM 3397 C C . LYS A 1 430 ? 13.227 6.66 23.422 1 97.19 430 LYS A C 1
ATOM 3399 O O . LYS A 1 430 ? 13.188 5.57 24 1 97.19 430 LYS A O 1
ATOM 3404 N N . PHE A 1 431 ? 12.805 7.758 23.984 1 95.38 431 PHE A N 1
ATOM 3405 C CA . PHE A 1 431 ? 12.312 7.773 25.359 1 95.38 431 PHE A CA 1
ATOM 3406 C C . PHE A 1 431 ? 10.828 7.434 25.406 1 95.38 431 PHE A C 1
ATOM 3408 O O . PHE A 1 431 ? 10.289 7.133 26.484 1 95.38 431 PHE A O 1
ATOM 3415 N N . GLY A 1 432 ? 10.148 7.562 24.25 1 95.31 432 GLY A N 1
ATOM 3416 C CA . GLY A 1 432 ? 8.734 7.254 24.172 1 9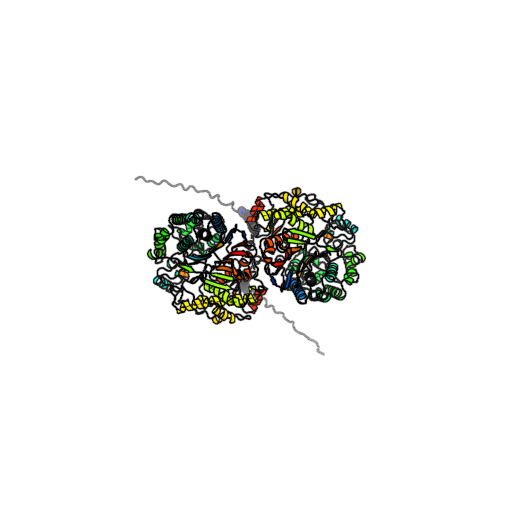5.31 432 GLY A CA 1
ATOM 3417 C C . GLY A 1 432 ? 7.855 8.492 24.094 1 95.31 432 GLY A C 1
ATOM 3418 O O . GLY A 1 432 ? 6.629 8.383 24.062 1 95.31 432 GLY A O 1
ATOM 3419 N N . SER A 1 433 ? 8.453 9.672 24.109 1 97.31 433 SER A N 1
ATOM 3420 C CA . SER A 1 433 ? 7.676 10.898 23.922 1 97.31 433 SER A CA 1
ATOM 3421 C C . SER A 1 433 ? 7.227 11.055 22.469 1 97.31 433 SER A C 1
ATOM 3423 O O . SER A 1 433 ? 7.965 10.711 21.547 1 97.31 433 SER A O 1
ATOM 3425 N N . VAL A 1 434 ? 6.039 11.594 22.328 1 98.38 434 VAL A N 1
ATOM 3426 C CA . VAL A 1 434 ? 5.449 11.727 21 1 98.38 434 VAL A CA 1
ATOM 3427 C C . VAL A 1 434 ? 4.949 13.156 20.812 1 98.38 434 VAL A C 1
ATOM 3429 O O . VAL A 1 434 ? 4.395 13.758 21.734 1 98.38 434 VAL A O 1
ATOM 3432 N N . VAL A 1 435 ? 5.176 13.688 19.609 1 98.88 435 VAL A N 1
ATOM 3433 C CA . VAL A 1 435 ? 4.652 14.992 19.234 1 98.88 435 VAL A CA 1
ATOM 3434 C C . VAL A 1 435 ? 3.891 14.891 17.922 1 98.88 435 VAL A C 1
ATOM 3436 O O . VAL A 1 435 ? 4.359 14.25 16.969 1 98.88 435 VAL A O 1
ATOM 3439 N N . SER A 1 436 ? 2.738 15.391 17.844 1 98.88 436 SER A N 1
ATOM 3440 C CA . SER A 1 436 ? 1.945 15.648 16.641 1 98.88 436 SER A CA 1
ATOM 3441 C C . SER A 1 436 ? 1.677 17.141 16.469 1 98.88 436 SER A C 1
ATOM 3443 O O . SER A 1 436 ? 1.021 17.766 17.312 1 98.88 436 SER A O 1
ATOM 3445 N N . LEU A 1 437 ? 2.201 17.719 15.352 1 98.75 437 LEU A N 1
ATOM 3446 C CA . LEU A 1 437 ? 2.232 19.172 15.203 1 98.75 437 LEU A CA 1
ATOM 3447 C C . LEU A 1 437 ? 1.712 19.578 13.828 1 98.75 437 LEU A C 1
ATOM 3449 O O . LEU A 1 437 ? 2.152 19.047 12.805 1 98.75 437 LEU A O 1
ATOM 3453 N N . THR A 1 438 ? 0.74 20.484 13.789 1 98 438 THR A N 1
ATOM 3454 C CA . THR A 1 438 ? 0.244 21.109 12.57 1 98 438 THR A CA 1
ATOM 3455 C C . THR A 1 438 ? 0.457 22.609 12.602 1 98 438 THR A C 1
ATOM 3457 O O . THR A 1 438 ? 0.157 23.266 13.602 1 98 438 THR A O 1
ATOM 3460 N N . SER A 1 439 ? 1.019 23.125 11.555 1 97.31 439 SER A N 1
ATOM 3461 C CA . SER A 1 439 ? 1.302 24.547 11.453 1 97.31 439 SER A CA 1
ATOM 3462 C C . SER A 1 439 ? 0.962 25.078 10.062 1 97.31 439 SER A C 1
ATOM 3464 O O . SER A 1 439 ? 0.801 24.312 9.117 1 97.31 439 SER A O 1
ATOM 3466 N N . THR A 1 440 ? 0.779 26.469 9.977 1 96.75 440 THR A N 1
ATOM 3467 C CA . THR A 1 440 ? 0.357 27 8.688 1 96.75 440 THR A CA 1
ATOM 3468 C C . THR A 1 440 ? 0.645 28.5 8.617 1 96.75 440 THR A C 1
ATOM 3470 O O . THR A 1 440 ? 0.794 29.156 9.648 1 96.75 440 THR A O 1
ATOM 3473 N N . VAL A 1 441 ? 0.775 28.922 7.379 1 96.88 441 VAL A N 1
ATOM 3474 C CA . VAL A 1 441 ? 0.584 30.328 7.078 1 96.88 441 VAL A CA 1
ATOM 3475 C C . VAL A 1 441 ? -0.738 30.531 6.34 1 96.88 441 VAL A C 1
ATOM 3477 O O . VAL A 1 441 ? -0.986 31.594 5.777 1 96.88 441 VAL A O 1
ATOM 3480 N N . ASN A 1 442 ? -1.534 29.453 6.301 1 93.94 442 ASN A N 1
ATOM 3481 C CA . ASN A 1 442 ? -2.906 29.391 5.809 1 93.94 442 ASN A CA 1
ATOM 3482 C C . ASN A 1 442 ? -2.949 29.172 4.301 1 93.94 442 ASN A C 1
ATOM 3484 O O . ASN A 1 442 ? -2.783 28.047 3.826 1 93.94 442 ASN A O 1
ATOM 3488 N N . LEU A 1 443 ? -3.033 30.219 3.447 1 92.5 443 LEU A N 1
ATOM 3489 C CA . LEU A 1 443 ? -2.943 30.016 2.004 1 92.5 443 LEU A CA 1
ATOM 3490 C C . LEU A 1 443 ? -1.49 29.891 1.562 1 92.5 443 LEU A C 1
ATOM 3492 O O . LEU A 1 443 ? -0.574 30.109 2.355 1 92.5 443 LEU A O 1
ATOM 3496 N N . ASN A 1 444 ? -1.316 29.453 0.316 1 92.56 444 ASN A N 1
ATOM 3497 C CA . ASN A 1 444 ? 0.053 29.344 -0.178 1 92.56 444 ASN A CA 1
ATOM 3498 C C . ASN A 1 444 ? 0.78 30.688 -0.107 1 92.56 444 ASN A C 1
ATOM 3500 O O . ASN A 1 444 ? 0.348 31.656 -0.719 1 92.56 444 ASN A O 1
ATOM 3504 N N . PHE A 1 445 ? 1.796 30.688 0.696 1 95.56 445 PHE A N 1
ATOM 3505 C CA . PHE A 1 445 ? 2.65 31.844 0.945 1 95.56 445 PHE A CA 1
ATOM 3506 C C . PHE A 1 445 ? 1.911 32.906 1.755 1 95.56 445 PHE A C 1
ATOM 3508 O O . PHE A 1 445 ? 2.264 34.094 1.712 1 95.56 445 PHE A O 1
ATOM 3515 N N . GLY A 1 446 ? 0.865 32.5 2.387 1 95.69 446 GLY A N 1
ATOM 3516 C CA . GLY A 1 446 ? 0.17 33.344 3.344 1 95.69 446 GLY A CA 1
ATOM 3517 C C . GLY A 1 446 ? -0.479 34.562 2.707 1 95.69 446 GLY A C 1
ATOM 3518 O O . GLY A 1 446 ? -1.204 34.438 1.718 1 95.69 446 GLY A O 1
ATOM 3519 N N . SER A 1 447 ? -0.165 35.75 3.268 1 96.81 447 SER A N 1
ATOM 3520 C CA . SER A 1 447 ? -0.773 37.031 2.889 1 96.81 447 SER A CA 1
ATOM 3521 C C . SER A 1 447 ? -0.111 37.625 1.644 1 96.81 447 SER A C 1
ATOM 3523 O O . SER A 1 447 ? -0.469 38.719 1.194 1 96.81 447 SER A O 1
ATOM 3525 N N . ASN A 1 448 ? 0.82 36.938 1.13 1 96.94 448 ASN A N 1
ATOM 3526 C CA . ASN A 1 448 ? 1.687 37.438 0.073 1 96.94 448 ASN A CA 1
ATOM 3527 C C . ASN A 1 448 ? 2.51 38.656 0.55 1 96.94 448 ASN A C 1
ATOM 3529 O O . ASN A 1 448 ? 2.871 39.5 -0.245 1 96.94 448 ASN A O 1
ATOM 3533 N N . VAL A 1 449 ? 2.672 38.75 1.826 1 98.12 449 VAL A N 1
ATOM 3534 C CA . VAL A 1 449 ? 3.506 39.781 2.418 1 98.12 449 VAL A CA 1
ATOM 3535 C C . VAL A 1 449 ? 4.742 39.156 3.057 1 98.12 449 VAL A C 1
ATOM 3537 O O . VAL A 1 449 ? 4.629 38.25 3.895 1 98.12 449 VAL A O 1
ATOM 3540 N N . MET A 1 450 ? 5.863 39.594 2.584 1 98.44 450 MET A N 1
ATOM 3541 C CA . MET A 1 450 ? 7.148 39.219 3.186 1 98.44 450 MET A CA 1
ATOM 3542 C C . MET A 1 450 ? 7.883 40.469 3.66 1 98.44 450 MET A C 1
ATOM 3544 O O . MET A 1 450 ? 8 41.469 2.916 1 98.44 450 MET A O 1
ATOM 3548 N N . ASP A 1 451 ? 8.258 40.469 4.898 1 98.31 451 ASP A N 1
ATOM 3549 C CA . ASP A 1 451 ? 9.062 41.594 5.363 1 98.31 451 ASP A CA 1
ATOM 3550 C C . ASP A 1 451 ? 10.438 41.594 4.699 1 98.31 451 ASP A C 1
ATOM 3552 O O . ASP A 1 451 ? 11.203 40.656 4.836 1 98.31 451 ASP A O 1
ATOM 3556 N N . PRO A 1 452 ? 10.805 42.625 4.016 1 96.12 452 PRO A N 1
ATOM 3557 C CA . PRO A 1 452 ? 12.055 42.625 3.246 1 96.12 452 PRO A CA 1
ATOM 3558 C C . PRO A 1 452 ? 13.297 42.656 4.137 1 96.12 452 PRO A C 1
ATOM 3560 O O . PRO A 1 452 ? 14.383 42.25 3.699 1 96.12 452 PRO A O 1
ATOM 3563 N N . ASP A 1 453 ? 13.164 43.125 5.344 1 96.75 453 ASP A N 1
ATOM 3564 C CA . ASP A 1 453 ? 14.312 43.281 6.227 1 96.75 453 ASP A CA 1
ATOM 3565 C C . ASP A 1 453 ? 14.641 41.969 6.938 1 96.75 453 ASP A C 1
ATOM 3567 O O . ASP A 1 453 ? 15.812 41.625 7.113 1 96.75 453 ASP A O 1
ATOM 3571 N N . ASN A 1 454 ? 13.625 41.281 7.336 1 98.19 454 ASN A N 1
ATOM 3572 C CA . ASN A 1 454 ? 13.867 40.094 8.125 1 98.19 454 ASN A CA 1
ATOM 3573 C C . ASN A 1 454 ? 13.5 38.844 7.348 1 98.19 454 ASN A C 1
ATOM 3575 O O . ASN A 1 454 ? 13.875 37.719 7.734 1 98.19 454 ASN A O 1
ATOM 3579 N N . GLY A 1 455 ? 12.836 38.906 6.258 1 98.44 455 GLY A N 1
ATOM 3580 C CA . GLY A 1 455 ? 12.57 37.781 5.363 1 98.44 455 GLY A CA 1
ATOM 3581 C C . GLY A 1 455 ? 11.398 36.938 5.805 1 98.44 455 GLY A C 1
ATOM 3582 O O . GLY A 1 455 ? 11.148 35.875 5.234 1 98.44 455 GLY A O 1
ATOM 3583 N N . ILE A 1 456 ? 10.586 37.344 6.777 1 98.81 456 ILE A N 1
ATOM 3584 C CA . ILE A 1 456 ? 9.484 36.531 7.309 1 98.81 456 ILE A CA 1
ATOM 3585 C C . ILE A 1 456 ? 8.273 36.656 6.383 1 98.81 456 ILE A C 1
ATOM 3587 O O . ILE A 1 456 ? 7.859 37.75 6.023 1 98.81 456 ILE A O 1
ATOM 3591 N N . ILE A 1 457 ? 7.793 35.5 5.98 1 98.5 457 ILE A N 1
ATOM 3592 C CA . ILE A 1 457 ? 6.52 35.438 5.27 1 98.5 457 ILE A CA 1
ATOM 3593 C C . ILE A 1 457 ? 5.371 35.375 6.273 1 98.5 457 ILE A C 1
ATOM 3595 O O . ILE A 1 457 ? 5.348 34.531 7.16 1 98.5 457 ILE A O 1
ATOM 3599 N N . LEU A 1 458 ? 4.438 36.281 6.105 1 98.62 458 LEU A N 1
ATOM 3600 C CA . LEU A 1 458 ? 3.395 36.469 7.109 1 98.62 458 LEU A CA 1
ATOM 3601 C C . LEU A 1 458 ? 2.115 35.75 6.691 1 98.62 458 LEU A C 1
ATOM 3603 O O . LEU A 1 458 ? 1.803 35.656 5.5 1 98.62 458 LEU A O 1
ATOM 3607 N N . ASN A 1 459 ? 1.379 35.312 7.668 1 97.69 459 ASN A N 1
ATOM 3608 C CA . ASN A 1 459 ? 0.157 34.531 7.484 1 97.69 459 ASN A CA 1
ATOM 3609 C C . ASN A 1 459 ? -0.983 35.406 6.957 1 97.69 459 ASN A C 1
ATOM 3611 O O . ASN A 1 459 ? -0.859 36.625 6.887 1 97.69 459 ASN A O 1
ATOM 3615 N N . ASP A 1 460 ? -2.07 34.688 6.496 1 96.62 460 ASP A N 1
ATOM 3616 C CA . ASP A 1 460 ? -3.344 35.344 6.219 1 96.62 460 ASP A CA 1
ATOM 3617 C C . ASP A 1 460 ? -4.473 34.719 7.035 1 96.62 460 ASP A C 1
ATOM 3619 O O . ASP A 1 460 ? -5.559 34.469 6.512 1 96.62 460 ASP A O 1
ATOM 3623 N N . GLU A 1 461 ? -4.188 34.469 8.281 1 95.12 461 GLU A N 1
ATOM 3624 C CA . GLU A 1 461 ? -5.066 33.688 9.133 1 95.12 461 GLU A CA 1
ATOM 3625 C C . GLU A 1 461 ? -6.391 34.406 9.375 1 95.12 461 GLU A C 1
ATOM 3627 O O . GLU A 1 461 ? -7.395 33.781 9.711 1 95.12 461 GLU A O 1
ATOM 3632 N N . ASN A 1 462 ? -6.449 35.719 9.234 1 94.38 462 ASN A N 1
ATOM 3633 C CA . ASN A 1 462 ? -7.707 36.406 9.43 1 94.38 462 ASN A CA 1
ATOM 3634 C C . ASN A 1 462 ? -8.758 36 8.398 1 94.38 462 ASN A C 1
ATOM 3636 O O . ASN A 1 462 ? -9.945 36.25 8.586 1 94.38 462 ASN A O 1
ATOM 3640 N N . ASP A 1 463 ? -8.242 35.375 7.367 1 92.81 463 ASP A N 1
ATOM 3641 C CA . ASP A 1 463 ? -9.141 34.875 6.336 1 92.81 463 ASP A CA 1
ATOM 3642 C C . ASP A 1 463 ? -10.031 33.75 6.879 1 92.81 463 ASP A C 1
ATOM 3644 O O . ASP A 1 463 ? -11.055 33.438 6.281 1 92.81 463 ASP A O 1
ATOM 3648 N N . ASP A 1 464 ? -9.695 33.219 7.926 1 92.44 464 ASP A N 1
ATOM 3649 C CA . ASP A 1 464 ? -10.43 32.062 8.484 1 92.44 464 ASP A CA 1
ATOM 3650 C C . ASP A 1 464 ? -11.594 32.531 9.352 1 92.44 464 ASP A C 1
ATOM 3652 O O . ASP A 1 464 ? -12.414 31.734 9.789 1 92.44 464 ASP A O 1
ATOM 3656 N N . PHE A 1 465 ? -11.711 33.812 9.555 1 93.06 465 PHE A N 1
ATOM 3657 C CA . PHE A 1 465 ? -12.836 34.344 10.305 1 93.06 465 PHE A CA 1
ATOM 3658 C C . PHE A 1 465 ? -14.086 34.438 9.43 1 93.06 465 PHE A C 1
ATOM 3660 O O . PHE A 1 465 ? -13.984 34.562 8.211 1 93.06 465 PHE A O 1
ATOM 3667 N N . SER A 1 466 ? -15.164 34.406 10.102 1 91.19 466 SER A N 1
ATOM 3668 C CA . SER A 1 466 ? -16.453 34.625 9.445 1 91.19 466 SER A CA 1
ATOM 3669 C C . SER A 1 466 ? -16.625 36.125 9.109 1 91.19 466 SER A C 1
ATOM 3671 O O . SER A 1 466 ? -16.062 36.969 9.773 1 91.19 466 SER A O 1
ATOM 3673 N N . ILE A 1 467 ? -17.328 36.281 8.055 1 88.5 467 ILE A N 1
ATOM 3674 C CA . ILE A 1 467 ? -17.672 37.625 7.672 1 88.5 467 ILE A CA 1
ATOM 3675 C C . ILE A 1 467 ? -19.156 37.875 7.949 1 88.5 467 ILE A C 1
ATOM 3677 O O . ILE A 1 467 ? -20.016 37.219 7.395 1 88.5 467 ILE A O 1
ATOM 3681 N N . ARG A 1 468 ? -19.391 38.875 8.711 1 87.31 468 ARG A N 1
ATOM 3682 C CA . ARG A 1 468 ? -20.75 39.188 9.133 1 87.31 468 ARG A CA 1
ATOM 3683 C C . ARG A 1 468 ? -21.641 39.5 7.938 1 87.31 468 ARG A C 1
ATOM 3685 O O . ARG A 1 468 ? -21.25 40.25 7.047 1 87.31 468 ARG A O 1
ATOM 3692 N N . GLY A 1 469 ? -22.828 38.875 7.965 1 80.38 469 GLY A N 1
ATOM 3693 C CA . GLY A 1 469 ? -23.844 39.188 6.969 1 80.38 469 GLY A CA 1
ATOM 3694 C C . GLY A 1 469 ? -23.672 38.406 5.688 1 80.38 469 GLY A C 1
ATOM 3695 O O . GLY A 1 469 ? -24.516 38.469 4.797 1 80.38 469 GLY A O 1
ATOM 3696 N N . ARG A 1 470 ? -22.672 37.688 5.543 1 78.56 470 ARG A N 1
ATOM 3697 C CA . ARG A 1 470 ? -22.422 36.906 4.336 1 78.56 470 ARG A CA 1
ATOM 3698 C C . ARG A 1 470 ? -23.125 35.531 4.414 1 78.56 470 ARG A C 1
ATOM 3700 O O . ARG A 1 470 ? -23.062 34.875 5.441 1 78.56 470 ARG A O 1
ATOM 3707 N N . SER A 1 471 ? -23.875 35.25 3.395 1 75.62 471 SER A N 1
ATOM 3708 C CA . SER A 1 471 ? -24.547 33.969 3.273 1 75.62 471 SER A CA 1
ATOM 3709 C C . SER A 1 471 ? -24.094 33.219 2.012 1 75.62 471 SER A C 1
ATOM 3711 O O . SER A 1 471 ? -23.594 33.844 1.068 1 75.62 471 SER A O 1
ATOM 3713 N N . ASN A 1 472 ? -24.203 31.875 2.064 1 73.88 472 ASN A N 1
ATOM 3714 C CA . ASN A 1 472 ? -23.828 31.078 0.895 1 73.88 472 ASN A CA 1
ATOM 3715 C C . ASN A 1 472 ? -25.047 30.812 -0.004 1 73.88 472 ASN A C 1
ATOM 3717 O O . ASN A 1 472 ? -26.094 31.438 0.161 1 73.88 472 ASN A O 1
ATOM 3721 N N . ALA A 1 473 ? -24.75 29.938 -1.03 1 67.81 473 ALA A N 1
ATOM 3722 C CA . ALA A 1 473 ? -25.766 29.656 -2.039 1 67.81 473 ALA A CA 1
ATOM 3723 C C . ALA A 1 473 ? -26.938 28.875 -1.434 1 67.81 473 ALA A C 1
ATOM 3725 O O . ALA A 1 473 ? -28 28.781 -2.045 1 67.81 473 ALA A O 1
ATOM 3726 N N . PHE A 1 474 ? -26.766 28.484 -0.202 1 70.06 474 PHE A N 1
ATOM 3727 C CA . PHE A 1 474 ? -27.781 27.672 0.446 1 70.06 474 PHE A CA 1
ATOM 3728 C C . PHE A 1 474 ? -28.469 28.453 1.568 1 70.06 474 PHE A C 1
ATOM 3730 O O . PHE A 1 474 ? -29.125 27.875 2.43 1 70.06 474 PHE A O 1
ATOM 3737 N N . ASP A 1 475 ? -28.156 29.688 1.666 1 74.25 475 ASP A N 1
ATOM 3738 C CA . ASP A 1 475 ? -28.766 30.641 2.598 1 74.25 475 ASP A CA 1
ATOM 3739 C C . ASP A 1 475 ? -28.312 30.375 4.027 1 74.25 475 ASP A C 1
ATOM 3741 O O . ASP A 1 475 ? -29.062 30.578 4.977 1 74.25 475 ASP A O 1
ATOM 3745 N N . LEU A 1 476 ? -27.297 29.781 4.121 1 78.69 476 LEU A N 1
ATOM 3746 C CA . LEU A 1 476 ? -26.656 29.656 5.43 1 78.69 476 LEU A CA 1
ATOM 3747 C C . LEU A 1 476 ? -25.672 30.797 5.668 1 78.69 476 LEU A C 1
ATOM 3749 O O . LEU A 1 476 ? -24.812 31.062 4.824 1 78.69 476 LEU A O 1
ATOM 3753 N N . PHE A 1 477 ? -25.828 31.359 6.797 1 86.12 477 PHE A N 1
ATOM 3754 C CA . PHE A 1 477 ? -24.953 32.469 7.152 1 86.12 477 PHE A CA 1
ATOM 3755 C C . PHE A 1 477 ? -23.656 31.969 7.762 1 86.12 477 PHE A C 1
ATOM 3757 O O . PHE A 1 477 ? -23.609 30.875 8.32 1 86.12 477 PHE A O 1
ATOM 3764 N N . SER A 1 478 ? -22.672 32.906 7.621 1 90.25 478 SER A N 1
ATOM 3765 C CA . SER A 1 478 ? -21.438 32.625 8.328 1 90.25 478 SER A CA 1
ATOM 3766 C C . SER A 1 478 ? -21.641 32.625 9.836 1 90.25 478 SER A C 1
ATOM 3768 O O . SER A 1 478 ? -22.453 33.406 10.352 1 90.25 478 SER A O 1
ATOM 3770 N N . SER A 1 479 ? -20.938 31.891 10.57 1 93.38 479 SER A N 1
ATOM 3771 C CA . SER A 1 479 ? -21.141 31.688 12 1 93.38 479 SER A CA 1
ATOM 3772 C C . SER A 1 479 ? -20.734 32.906 12.805 1 93.38 479 SER A C 1
ATOM 3774 O O . SER A 1 479 ? -19.609 33.375 12.711 1 93.38 479 SER A O 1
ATOM 3776 N N . PRO A 1 480 ? -21.625 33.375 13.609 1 93.94 480 PRO A N 1
ATOM 3777 C CA . PRO A 1 480 ? -21.266 34.5 14.492 1 93.94 480 PRO A CA 1
ATOM 3778 C C . PRO A 1 480 ? -20.25 34.094 15.562 1 93.94 480 PRO A C 1
ATOM 3780 O O . PRO A 1 480 ? -19.625 34.969 16.188 1 93.94 480 PRO A O 1
ATOM 3783 N N . LEU A 1 481 ? -20.109 32.875 15.797 1 95.75 481 LEU A N 1
ATOM 3784 C CA . LEU A 1 481 ? -19.203 32.375 16.812 1 95.75 481 LEU A CA 1
ATOM 3785 C C . LEU A 1 481 ? -17.75 32.531 16.359 1 95.75 481 LEU A C 1
ATOM 3787 O O . LEU A 1 481 ? -16.828 32.438 17.172 1 95.75 481 LEU A O 1
ATOM 3791 N N . ASN A 1 482 ? -17.531 32.906 15.102 1 95.19 482 ASN A N 1
ATOM 3792 C CA . ASN A 1 482 ? -16.188 33.031 14.531 1 95.19 482 ASN A CA 1
ATOM 3793 C C . ASN A 1 482 ? -15.969 34.406 13.891 1 95.19 482 ASN A C 1
ATOM 3795 O O . ASN A 1 482 ? -15.164 34.531 12.969 1 95.19 482 ASN A O 1
ATOM 3799 N N . TYR A 1 483 ? -16.672 35.406 14.312 1 94.44 483 TYR A N 1
ATOM 3800 C CA . TYR A 1 483 ? -16.391 36.781 13.891 1 94.44 483 TYR A CA 1
ATOM 3801 C C . TYR A 1 483 ? -15.117 37.281 14.547 1 94.44 483 TYR A C 1
ATOM 3803 O O . TYR A 1 483 ? -14.766 36.875 15.656 1 94.44 483 TYR A O 1
ATOM 3811 N N . PRO A 1 484 ? -14.461 38.188 13.891 1 94.88 484 PRO A N 1
ATOM 3812 C CA . PRO A 1 484 ? -13.25 38.75 14.492 1 94.88 484 PRO A CA 1
ATOM 3813 C C . PRO A 1 484 ? -13.547 39.625 15.711 1 94.88 484 PRO A C 1
ATOM 3815 O O . PRO A 1 484 ? -14.336 40.562 15.617 1 94.88 484 PRO A O 1
ATOM 3818 N N . ILE A 1 485 ? -12.984 39.281 16.75 1 96 485 ILE A N 1
ATOM 3819 C CA . ILE A 1 485 ? -12.93 40.062 17.984 1 96 485 ILE A CA 1
ATOM 3820 C C . ILE A 1 485 ? -11.477 40.188 18.469 1 96 485 ILE A C 1
ATOM 3822 O O . ILE A 1 485 ? -10.727 39.188 18.391 1 96 485 ILE A O 1
ATOM 3826 N N . THR A 1 486 ? -11.117 41.406 18.906 1 96.62 486 THR A N 1
ATOM 3827 C CA . THR A 1 486 ? -9.727 41.656 19.281 1 96.62 486 THR A CA 1
ATOM 3828 C C . THR A 1 486 ? -9.234 40.562 20.219 1 96.62 486 THR A C 1
ATOM 3830 O O . THR A 1 486 ? -9.844 40.281 21.25 1 96.62 486 THR A O 1
ATOM 3833 N N . GLY A 1 487 ? -8.117 39.875 19.781 1 97.06 487 GLY A N 1
ATOM 3834 C CA . GLY A 1 487 ? -7.496 38.844 20.594 1 97.06 487 GLY A CA 1
ATOM 3835 C C . GLY A 1 487 ? -8.023 37.438 20.281 1 97.06 487 GLY A C 1
ATOM 3836 O O . GLY A 1 487 ? -7.473 36.469 20.766 1 97.06 487 GLY A O 1
ATOM 3837 N N . LYS A 1 488 ? -9.047 37.344 19.484 1 97.62 488 LYS A N 1
ATOM 3838 C CA . LYS A 1 488 ? -9.695 36.094 19.172 1 97.62 488 LYS A CA 1
ATOM 3839 C C . LYS A 1 488 ? -8.875 35.281 18.188 1 97.62 488 LYS A C 1
ATOM 3841 O O . LYS A 1 488 ? -8.141 35.844 17.359 1 97.62 488 LYS A O 1
ATOM 3846 N N . ARG A 1 489 ? -8.922 33.969 18.344 1 97.62 489 ARG A N 1
ATOM 3847 C CA . ARG A 1 489 ? -8.359 33 17.406 1 97.62 489 ARG A CA 1
ATOM 3848 C C . ARG A 1 489 ? -9.445 32.406 16.516 1 97.62 489 ARG A C 1
ATOM 3850 O O . ARG A 1 489 ? -10.508 32 17.016 1 97.62 489 ARG A O 1
ATOM 3857 N N . SER A 1 490 ? -9.172 32.344 15.234 1 95.19 490 SER A N 1
ATOM 3858 C CA . SER A 1 490 ? -10.164 31.812 14.305 1 95.19 490 SER A CA 1
ATOM 3859 C C . SER A 1 490 ? -10.242 30.297 14.383 1 95.19 490 SER A C 1
ATOM 3861 O O . SER A 1 490 ? -9.273 29.641 14.789 1 95.19 490 SER A O 1
ATOM 3863 N N . VAL A 1 491 ? -11.375 29.75 13.992 1 95.25 491 VAL A N 1
ATOM 3864 C CA . VAL A 1 491 ? -11.57 28.312 13.945 1 95.25 491 VAL A CA 1
ATOM 3865 C C . VAL A 1 491 ? -10.664 27.703 12.875 1 95.25 491 VAL A C 1
ATOM 3867 O O . VAL A 1 491 ? -10.469 28.281 11.805 1 95.25 491 VAL A O 1
ATOM 3870 N N . SER A 1 492 ? -10.109 26.531 13.211 1 95.06 492 SER A N 1
ATOM 3871 C CA . SER A 1 492 ? -9.227 25.812 12.297 1 95.06 492 SER A CA 1
ATOM 3872 C C . SER A 1 492 ? -9.656 24.359 12.125 1 95.06 492 SER A C 1
ATOM 3874 O O . SER A 1 492 ? -10.188 23.766 13.062 1 95.06 492 SER A O 1
ATOM 3876 N N . SER A 1 493 ? -9.398 23.781 10.922 1 94.25 493 SER A N 1
ATOM 3877 C CA . SER A 1 493 ? -9.664 22.375 10.68 1 94.25 493 SER A CA 1
ATOM 3878 C C . SER A 1 493 ? -8.562 21.484 11.25 1 94.25 493 SER A C 1
ATOM 3880 O O . SER A 1 493 ? -8.695 20.266 11.273 1 94.25 493 SER A O 1
ATOM 3882 N N . MET A 1 494 ? -7.469 22.062 11.742 1 96.25 494 MET A N 1
ATOM 3883 C CA . MET A 1 494 ? -6.348 21.281 12.258 1 96.25 494 MET A CA 1
ATOM 3884 C C . MET A 1 494 ? -6.789 20.391 13.406 1 96.25 494 MET A C 1
ATOM 3886 O O . MET A 1 494 ? -7.531 20.812 14.289 1 96.25 494 MET A O 1
ATOM 3890 N N . ALA A 1 495 ? -6.398 19.125 13.328 1 97.12 495 ALA A N 1
ATOM 3891 C CA . ALA A 1 495 ? -6.773 18.156 14.344 1 97.12 495 ALA A CA 1
ATOM 3892 C C . ALA A 1 495 ? -5.695 17.078 14.492 1 97.12 495 ALA A C 1
ATOM 3894 O O . ALA A 1 495 ? -5.961 15.891 14.289 1 97.12 495 ALA A O 1
ATOM 3895 N N . PRO A 1 496 ? -4.48 17.422 14.922 1 98.38 496 PRO A N 1
ATOM 3896 C CA . PRO A 1 496 ? -3.469 16.391 15.18 1 98.38 496 PRO A CA 1
ATOM 3897 C C . PRO A 1 496 ? -3.875 15.43 16.281 1 98.38 496 PRO A C 1
ATOM 3899 O O . PRO A 1 496 ? -4.434 15.852 17.297 1 98.38 496 PRO A O 1
ATOM 3902 N N . ILE A 1 497 ? -3.564 14.141 16.094 1 98.81 497 ILE A N 1
ATOM 3903 C CA . ILE A 1 497 ? -3.994 13.188 17.109 1 98.81 497 ILE A CA 1
ATOM 3904 C C . ILE A 1 497 ? -2.807 12.336 17.562 1 98.81 497 ILE A C 1
ATOM 3906 O O . ILE A 1 497 ? -1.835 12.18 16.812 1 98.81 497 ILE A O 1
ATOM 3910 N N . ILE A 1 498 ? -2.834 11.875 18.766 1 98.56 498 ILE A N 1
ATOM 3911 C CA . ILE A 1 498 ? -2.055 10.781 19.344 1 98.56 498 ILE A CA 1
ATOM 3912 C C . ILE A 1 498 ? -2.992 9.703 19.891 1 98.56 498 ILE A C 1
ATOM 3914 O O . ILE A 1 498 ? -3.924 10.008 20.641 1 98.56 498 ILE A O 1
ATOM 3918 N N . VAL A 1 499 ? -2.764 8.477 19.484 1 98.25 499 VAL A N 1
ATOM 3919 C CA . VAL A 1 499 ? -3.652 7.383 19.875 1 98.25 499 VAL A CA 1
ATOM 3920 C C . VAL A 1 499 ? -2.881 6.359 20.703 1 98.25 499 VAL A C 1
ATOM 3922 O O . VAL A 1 499 ? -1.79 5.934 20.312 1 98.25 499 VAL A O 1
ATOM 3925 N N . ASP A 1 500 ? -3.498 6.008 21.797 1 96.12 500 ASP A N 1
ATOM 3926 C CA . ASP A 1 500 ? -2.982 4.926 22.625 1 96.12 500 ASP A CA 1
ATOM 3927 C C . ASP A 1 500 ? -3.861 3.68 22.516 1 96.12 500 ASP A C 1
ATOM 3929 O O . ASP A 1 500 ? -5.086 3.785 22.422 1 96.12 500 ASP A O 1
ATOM 3933 N N . TYR A 1 501 ? -3.219 2.568 22.469 1 95.25 501 TYR A N 1
ATOM 3934 C CA . TYR A 1 501 ? -3.918 1.295 22.594 1 95.25 501 TYR A CA 1
ATOM 3935 C C . TYR A 1 501 ? -4.004 0.87 24.062 1 95.25 501 TYR A C 1
ATOM 3937 O O . TYR A 1 501 ? -2.984 0.778 24.75 1 95.25 501 TYR A O 1
ATOM 3945 N N . MET A 1 502 ? -5.234 0.663 24.484 1 93.38 502 MET A N 1
ATOM 3946 C CA . MET A 1 502 ? -5.473 0.195 25.844 1 93.38 502 MET A CA 1
ATOM 3947 C C . MET A 1 502 ? -5.668 -1.316 25.875 1 93.38 502 MET A C 1
ATOM 3949 O O . MET A 1 502 ? -6.746 -1.812 25.547 1 93.38 502 MET A O 1
ATOM 3953 N N . ASP A 1 503 ? -4.73 -2.027 26.312 1 88.62 503 ASP A N 1
ATOM 3954 C CA . ASP A 1 503 ? -4.82 -3.482 26.375 1 88.62 503 ASP A CA 1
ATOM 3955 C C . ASP A 1 503 ? -5.898 -3.92 27.375 1 88.62 503 ASP A C 1
ATOM 3957 O O . ASP A 1 503 ? -5.777 -3.672 28.578 1 88.62 503 ASP A O 1
ATOM 3961 N N . PRO A 1 504 ? -6.82 -4.594 26.906 1 85.56 504 PRO A N 1
ATOM 3962 C CA . PRO A 1 504 ? -7.91 -4.969 27.797 1 85.56 504 PRO A CA 1
ATOM 3963 C C . PRO A 1 504 ? -7.48 -6 28.844 1 85.56 504 PRO A C 1
ATOM 3965 O O . PRO A 1 504 ? -8.117 -6.117 29.891 1 85.56 504 PRO A O 1
ATOM 3968 N N . LEU A 1 505 ? -6.461 -6.73 28.578 1 85.31 505 LEU A N 1
ATOM 3969 C CA . LEU A 1 505 ? -6.016 -7.773 29.5 1 85.31 505 LEU A CA 1
ATOM 3970 C C . LEU A 1 505 ? -5.133 -7.191 30.594 1 85.31 505 LEU A C 1
ATOM 3972 O O . LEU A 1 505 ? -5.309 -7.512 31.766 1 85.31 505 LEU A O 1
ATOM 3976 N N . SER A 1 506 ? -4.219 -6.312 30.281 1 81.69 506 SER A N 1
ATOM 3977 C CA . SER A 1 506 ? -3.254 -5.793 31.25 1 81.69 506 SER A CA 1
ATOM 3978 C C . SER A 1 506 ? -3.666 -4.414 31.75 1 81.69 506 SER A C 1
ATOM 3980 O O . SER A 1 506 ? -3.123 -3.926 32.75 1 81.69 506 SER A O 1
ATOM 3982 N N . ASN A 1 507 ? -4.559 -3.811 31.125 1 80.94 507 ASN A N 1
ATOM 3983 C CA . ASN A 1 507 ? -4.984 -2.449 31.438 1 80.94 507 ASN A CA 1
ATOM 3984 C C . ASN A 1 507 ? -3.848 -1.45 31.25 1 80.94 507 ASN A C 1
ATOM 3986 O O . ASN A 1 507 ? -3.824 -0.402 31.906 1 80.94 507 ASN A O 1
ATOM 3990 N N . ARG A 1 508 ? -2.953 -1.89 30.562 1 84.81 508 ARG A N 1
ATOM 3991 C CA . ARG A 1 508 ? -1.858 -0.986 30.219 1 84.81 508 ARG A CA 1
ATOM 3992 C C . ARG A 1 508 ? -2.111 -0.294 28.891 1 84.81 508 ARG A C 1
ATOM 3994 O O . ARG A 1 508 ? -2.738 -0.867 28 1 84.81 508 ARG A O 1
ATOM 4001 N N . SER A 1 509 ? -1.676 0.987 28.859 1 90.31 509 SER A N 1
ATOM 4002 C CA . SER A 1 509 ? -1.792 1.769 27.641 1 90.31 509 SER A CA 1
ATOM 4003 C C . SER A 1 509 ? -0.44 1.926 26.953 1 90.31 509 SER A C 1
ATOM 4005 O O . SER A 1 509 ? 0.582 2.111 27.609 1 90.31 509 SER A O 1
ATOM 4007 N N . GLU A 1 510 ? -0.413 1.695 25.719 1 91.75 510 GLU A N 1
ATOM 4008 C CA . GLU A 1 510 ? 0.803 1.924 24.938 1 91.75 510 GLU A CA 1
ATOM 4009 C C . GLU A 1 510 ? 0.52 2.775 23.703 1 91.75 510 GLU A C 1
ATOM 4011 O O . GLU A 1 510 ? -0.582 2.73 23.156 1 91.75 510 GLU A O 1
ATOM 4016 N N . PHE A 1 511 ? 1.576 3.541 23.359 1 95.62 511 PHE A N 1
ATOM 4017 C CA . PHE A 1 511 ? 1.464 4.355 22.156 1 95.62 511 PHE A CA 1
ATOM 4018 C C . PHE A 1 511 ? 1.109 3.494 20.938 1 95.62 511 PHE A C 1
ATOM 4020 O O . PHE A 1 511 ? 1.678 2.416 20.75 1 95.62 511 PHE A O 1
ATOM 4027 N N . PHE A 1 512 ? 0.153 3.957 20.172 1 97.19 512 PHE A N 1
ATOM 4028 C CA . PHE A 1 512 ? -0.272 3.213 18.984 1 97.19 512 PHE A CA 1
ATOM 4029 C C . PHE A 1 512 ? 0.087 3.969 17.719 1 97.19 512 PHE A C 1
ATOM 4031 O O . PHE A 1 512 ? 0.807 3.449 16.859 1 97.19 512 PHE A O 1
ATOM 4038 N N . CYS A 1 513 ? -0.382 5.215 17.578 1 98.75 513 CYS A N 1
ATOM 4039 C CA . CYS A 1 513 ? -0.005 5.996 16.406 1 98.75 513 CYS A CA 1
ATOM 4040 C C . CYS A 1 513 ? -0.188 7.488 16.672 1 98.75 513 CYS A C 1
ATOM 4042 O O . CYS A 1 513 ? -0.861 7.879 17.625 1 98.75 513 CYS A O 1
ATOM 4044 N N . ALA A 1 514 ? 0.458 8.328 15.938 1 98.88 514 ALA A N 1
ATOM 4045 C CA . ALA A 1 514 ? 0.24 9.766 15.805 1 98.88 514 ALA A CA 1
ATOM 4046 C C . ALA A 1 514 ? 0.052 10.164 14.344 1 98.88 514 ALA A C 1
ATOM 4048 O O . ALA A 1 514 ? 0.906 9.875 13.5 1 98.88 514 ALA A O 1
ATOM 4049 N N . ILE A 1 515 ? -1.086 10.75 14.086 1 98.75 515 ILE A N 1
ATOM 4050 C CA . ILE A 1 515 ? -1.471 11.07 12.711 1 98.75 515 ILE A CA 1
ATOM 4051 C C . ILE A 1 515 ? -2.014 12.492 12.648 1 98.75 515 ILE A C 1
ATOM 4053 O O . ILE A 1 515 ? -2.727 12.938 13.555 1 98.75 515 ILE A O 1
ATOM 4057 N N . GLY A 1 516 ? -1.706 13.172 11.641 1 98.25 516 GLY A N 1
ATOM 4058 C CA . GLY A 1 516 ? -2.26 14.461 11.266 1 98.25 516 GLY A CA 1
ATOM 4059 C C . GLY A 1 516 ? -2.088 14.789 9.797 1 98.25 516 GLY A C 1
ATOM 4060 O O . GLY A 1 516 ? -1.427 14.047 9.062 1 98.25 516 GLY A O 1
ATOM 4061 N N . ALA A 1 517 ? -2.701 15.852 9.43 1 97 517 ALA A N 1
ATOM 4062 C CA . ALA A 1 517 ? -2.68 16.141 8 1 97 517 ALA A CA 1
ATOM 4063 C C . ALA A 1 517 ? -2.777 17.641 7.75 1 97 517 ALA A C 1
ATOM 4065 O O . ALA A 1 517 ? -3.254 18.391 8.609 1 97 517 ALA A O 1
ATOM 4066 N N . SER A 1 518 ? -2.25 17.984 6.637 1 94.31 518 SER A N 1
ATOM 4067 C CA . SER A 1 518 ? -2.602 19.266 6.008 1 94.31 518 SER A CA 1
ATOM 4068 C C . SER A 1 518 ? -3.738 19.078 5.004 1 94.31 518 SER A C 1
ATOM 4070 O O . SER A 1 518 ? -4.051 17.953 4.605 1 94.31 518 SER A O 1
ATOM 4072 N N . GLY A 1 519 ? -4.434 20.156 4.711 1 91 519 GLY A N 1
ATOM 4073 C CA . GLY A 1 519 ? -5.434 20.047 3.66 1 91 519 GLY A CA 1
ATOM 4074 C C . GLY A 1 519 ? -6.781 20.609 4.055 1 91 519 GLY A C 1
ATOM 4075 O O . GLY A 1 519 ? -7.82 20.172 3.566 1 91 519 GLY A O 1
ATOM 4076 N N . GLY A 1 520 ? -6.805 21.531 4.961 1 89.81 520 GLY A N 1
ATOM 4077 C CA . GLY A 1 520 ? -8.047 22.188 5.328 1 89.81 520 GLY A CA 1
ATOM 4078 C C . GLY A 1 520 ? -9.109 21.234 5.832 1 89.81 520 GLY A C 1
ATOM 4079 O O . GLY A 1 520 ? -8.836 20.391 6.703 1 89.81 520 GLY A O 1
ATOM 4080 N N . SER A 1 521 ? -10.273 21.391 5.262 1 88.88 521 SER A N 1
ATOM 4081 C CA . SER A 1 521 ? -11.406 20.609 5.746 1 88.88 521 SER A CA 1
ATOM 4082 C C . SER A 1 521 ? -11.211 19.109 5.477 1 88.88 521 SER A C 1
ATOM 4084 O O . SER A 1 521 ? -11.852 18.266 6.105 1 88.88 521 SER A O 1
ATOM 4086 N N . ARG A 1 522 ? -10.312 18.781 4.656 1 93.06 522 ARG A N 1
ATOM 4087 C CA . ARG A 1 522 ? -10.102 17.391 4.277 1 93.06 522 ARG A CA 1
ATOM 4088 C C . ARG A 1 522 ? -9.266 16.656 5.32 1 93.06 522 ARG A C 1
ATOM 4090 O O . ARG A 1 522 ? -9.094 15.438 5.238 1 93.06 522 ARG A O 1
ATOM 4097 N N . ILE A 1 523 ? -8.828 17.375 6.305 1 94.62 523 ILE A N 1
ATOM 4098 C CA . ILE A 1 523 ? -8.023 16.781 7.375 1 94.62 523 ILE A CA 1
ATOM 4099 C C . ILE A 1 523 ? -8.836 15.711 8.094 1 94.62 523 ILE A C 1
ATOM 4101 O O . ILE A 1 523 ? -8.32 14.633 8.391 1 94.62 523 ILE A O 1
ATOM 4105 N N . PHE A 1 524 ? -10.156 15.922 8.281 1 93.94 524 PHE A N 1
ATOM 4106 C CA . PHE A 1 524 ? -10.977 15.008 9.062 1 93.94 524 PHE A CA 1
ATOM 4107 C C . PHE A 1 524 ? -11.07 13.648 8.383 1 93.94 524 PHE A C 1
ATOM 4109 O O . PHE A 1 524 ? -10.828 12.617 9.008 1 93.94 524 PHE A O 1
ATOM 4116 N N . SER A 1 525 ? -11.414 13.734 7.094 1 96 525 SER A N 1
ATOM 4117 C CA . SER A 1 525 ? -11.57 12.477 6.371 1 96 525 SER A CA 1
ATOM 4118 C C . SER A 1 525 ? -10.227 11.766 6.215 1 96 525 SER A C 1
ATOM 4120 O O . SER A 1 525 ? -10.156 10.539 6.355 1 96 525 SER A O 1
ATOM 4122 N N . ALA A 1 526 ? -9.164 12.516 5.953 1 96.69 526 ALA A N 1
ATOM 4123 C CA . ALA A 1 526 ? -7.855 11.922 5.719 1 96.69 526 ALA A CA 1
ATOM 4124 C C . ALA A 1 526 ? -7.328 11.242 6.984 1 96.69 526 ALA A C 1
ATOM 4126 O O . ALA A 1 526 ? -6.875 10.102 6.941 1 96.69 526 ALA A O 1
ATOM 4127 N N . VAL A 1 527 ? -7.406 11.922 8.102 1 98.38 527 VAL A N 1
ATOM 4128 C CA . VAL A 1 527 ? -6.859 11.43 9.367 1 98.38 527 VAL A CA 1
ATOM 4129 C C . VAL A 1 527 ? -7.699 10.258 9.867 1 98.38 527 VAL A C 1
ATOM 4131 O O . VAL A 1 527 ? -7.16 9.211 10.234 1 98.38 527 VAL A O 1
ATOM 4134 N N . THR A 1 528 ? -9.031 10.375 9.859 1 98.56 528 THR A N 1
ATOM 4135 C CA . THR A 1 528 ? -9.922 9.344 10.375 1 98.56 528 THR A CA 1
ATOM 4136 C C . THR A 1 528 ? -9.844 8.086 9.508 1 98.56 528 THR A C 1
ATOM 4138 O O . THR A 1 528 ? -9.797 6.969 10.023 1 98.56 528 THR A O 1
ATOM 4141 N N . ALA A 1 529 ? -9.82 8.32 8.219 1 98.25 529 ALA A N 1
ATOM 4142 C CA . ALA A 1 529 ? -9.727 7.18 7.312 1 98.25 529 ALA A CA 1
ATOM 4143 C C . ALA A 1 529 ? -8.422 6.422 7.52 1 98.25 529 ALA A C 1
ATOM 4145 O O . ALA A 1 529 ? -8.398 5.191 7.5 1 98.25 529 ALA A O 1
ATOM 4146 N N . THR A 1 530 ? -7.309 7.121 7.629 1 98.69 530 THR A N 1
ATOM 4147 C CA . THR A 1 530 ? -6.016 6.484 7.859 1 98.69 530 THR A CA 1
ATOM 4148 C C . THR A 1 530 ? -6.043 5.648 9.133 1 98.69 530 THR A C 1
ATOM 4150 O O . THR A 1 530 ? -5.574 4.512 9.148 1 98.69 530 THR A O 1
ATOM 4153 N N . PHE A 1 531 ? -6.641 6.219 10.211 1 98.81 531 PHE A N 1
ATOM 4154 C CA . PHE A 1 531 ? -6.754 5.504 11.477 1 98.81 531 PHE A CA 1
ATOM 4155 C C . PHE A 1 531 ? -7.594 4.242 11.312 1 98.81 531 PHE A C 1
ATOM 4157 O O . PHE A 1 531 ? -7.191 3.162 11.75 1 98.81 531 PHE A O 1
ATOM 4164 N N . LEU A 1 532 ? -8.727 4.348 10.672 1 98.69 532 LEU A N 1
ATOM 4165 C CA . LEU A 1 532 ? -9.602 3.199 10.461 1 98.69 532 LEU A CA 1
ATOM 4166 C C . LEU A 1 532 ? -8.898 2.123 9.641 1 98.69 532 LEU A C 1
ATOM 4168 O O . LEU A 1 532 ? -9.039 0.931 9.922 1 98.69 532 LEU A O 1
ATOM 4172 N N . LYS A 1 533 ? -8.172 2.518 8.656 1 98.44 533 LYS A N 1
ATOM 4173 C CA . LYS A 1 533 ? -7.469 1.557 7.812 1 98.44 533 LYS A CA 1
ATOM 4174 C C . LYS A 1 533 ? -6.387 0.821 8.602 1 98.44 533 LYS A C 1
ATOM 4176 O O . LYS A 1 533 ? -6.164 -0.373 8.391 1 98.44 533 LYS A O 1
ATOM 4181 N N . LEU A 1 534 ? -5.68 1.532 9.484 1 98.12 534 LEU A N 1
ATOM 4182 C CA . LEU A 1 534 ? -4.754 0.84 10.375 1 98.12 534 LEU A CA 1
ATOM 4183 C C . LEU A 1 534 ? -5.477 -0.248 11.164 1 98.12 534 LEU A C 1
ATOM 4185 O O . LEU A 1 534 ? -4.953 -1.353 11.328 1 98.12 534 LEU A O 1
ATOM 4189 N N . LEU A 1 535 ? -6.68 0.095 11.625 1 97.31 535 LEU A N 1
ATOM 4190 C CA . LEU A 1 535 ? -7.449 -0.865 12.414 1 97.31 535 LEU A CA 1
ATOM 4191 C C . LEU A 1 535 ? -7.891 -2.043 11.547 1 97.31 535 LEU A C 1
ATOM 4193 O O . LEU A 1 535 ? -8.062 -3.156 12.047 1 97.31 535 LEU A O 1
ATOM 4197 N N . TRP A 1 536 ? -8.055 -1.773 10.266 1 97.38 536 TRP A N 1
ATOM 4198 C CA . TRP A 1 536 ? -8.484 -2.82 9.344 1 97.38 536 TRP A CA 1
ATOM 4199 C C . TRP A 1 536 ? -7.297 -3.641 8.859 1 97.38 536 TRP A C 1
ATOM 4201 O O . TRP A 1 536 ? -7.438 -4.492 7.98 1 97.38 536 TRP A O 1
ATOM 4211 N N . GLY A 1 537 ? -6.129 -3.338 9.312 1 95.94 537 GLY A N 1
ATOM 4212 C CA . GLY A 1 537 ? -4.988 -4.207 9.078 1 95.94 537 GLY A CA 1
ATOM 4213 C C . GLY A 1 537 ? -4.027 -3.664 8.039 1 95.94 537 GLY A C 1
ATOM 4214 O O . GLY A 1 537 ? -3.045 -4.32 7.691 1 95.94 537 GLY A O 1
ATOM 4215 N N . TYR A 1 538 ? -4.238 -2.494 7.523 1 97.94 538 TYR A N 1
ATOM 4216 C CA . TYR A 1 538 ? -3.293 -1.87 6.605 1 97.94 538 TYR A CA 1
ATOM 4217 C C . TYR A 1 538 ? -2.002 -1.495 7.32 1 97.94 538 TYR A C 1
ATOM 4219 O O . TYR A 1 538 ? -2.016 -1.164 8.508 1 97.94 538 TYR A O 1
ATOM 4227 N N . ASP A 1 539 ? -0.834 -1.614 6.605 1 98.25 539 ASP A N 1
ATOM 4228 C CA . ASP A 1 539 ? 0.33 -0.926 7.152 1 98.25 539 ASP A CA 1
ATOM 4229 C C . ASP A 1 539 ? 0.206 0.586 6.98 1 98.25 539 ASP A C 1
ATOM 4231 O O . ASP A 1 539 ? -0.688 1.065 6.281 1 98.25 539 ASP A O 1
ATOM 4235 N N . LEU A 1 540 ? 1.053 1.294 7.617 1 98.75 540 LEU A N 1
ATOM 4236 C CA . LEU A 1 540 ? 0.896 2.74 7.711 1 98.75 540 LEU A CA 1
ATOM 4237 C C . LEU A 1 540 ? 0.991 3.389 6.336 1 98.75 540 LEU A C 1
ATOM 4239 O O . LEU A 1 540 ? 0.216 4.293 6.012 1 98.75 540 LEU A O 1
ATOM 4243 N N . SER A 1 541 ? 1.962 3.01 5.523 1 98.38 541 SER A N 1
ATOM 4244 C CA . SER A 1 541 ? 2.107 3.604 4.195 1 98.38 541 SER A CA 1
ATOM 4245 C C . SER A 1 541 ? 0.888 3.32 3.328 1 98.38 541 SER A C 1
ATOM 4247 O O . SER A 1 541 ? 0.369 4.223 2.666 1 98.38 541 SER A O 1
ATOM 4249 N N . HIS A 1 542 ? 0.453 2.09 3.311 1 98.19 542 HIS A N 1
ATOM 4250 C CA . HIS A 1 542 ? -0.737 1.73 2.549 1 98.19 542 HIS A CA 1
ATOM 4251 C C . HIS A 1 542 ? -1.959 2.502 3.039 1 98.19 542 HIS A C 1
ATOM 4253 O O . HIS A 1 542 ? -2.781 2.945 2.234 1 98.19 542 HIS A O 1
ATOM 4259 N N . ALA A 1 543 ? -2.111 2.643 4.312 1 98.5 543 ALA A N 1
ATOM 4260 C CA . ALA A 1 543 ? -3.234 3.373 4.895 1 98.5 543 ALA A CA 1
ATOM 4261 C C . ALA A 1 543 ? -3.256 4.82 4.418 1 98.5 543 ALA A C 1
ATOM 4263 O O . ALA A 1 543 ? -4.324 5.383 4.16 1 98.5 543 ALA A O 1
ATOM 4264 N N . ILE A 1 544 ? -2.111 5.391 4.309 1 97.56 544 ILE A N 1
ATOM 4265 C CA . ILE A 1 544 ? -1.977 6.793 3.924 1 97.56 544 ILE A CA 1
ATOM 4266 C C . ILE A 1 544 ? -2.162 6.934 2.414 1 97.56 544 ILE A C 1
ATOM 4268 O O . ILE A 1 544 ? -2.811 7.871 1.946 1 97.56 544 ILE A O 1
ATOM 4272 N N . GLU A 1 545 ? -1.673 5.961 1.645 1 95.12 545 GLU A N 1
ATOM 4273 C CA . GLU A 1 545 ? -1.615 6.082 0.191 1 95.12 545 GLU A CA 1
ATOM 4274 C C . GLU A 1 545 ? -2.93 5.648 -0.452 1 95.12 545 GLU A C 1
ATOM 4276 O O . GLU A 1 545 ? -3.229 6.031 -1.585 1 95.12 545 GLU A O 1
ATOM 4281 N N . ASP A 1 546 ? -3.664 4.812 0.243 1 94.81 546 ASP A N 1
ATOM 4282 C CA . ASP A 1 546 ? -4.914 4.297 -0.31 1 94.81 546 ASP A CA 1
ATOM 4283 C C . ASP A 1 546 ? -5.84 5.438 -0.731 1 94.81 546 ASP A C 1
ATOM 4285 O O . ASP A 1 546 ? -5.914 6.465 -0.054 1 94.81 546 ASP A O 1
ATOM 4289 N N . PRO A 1 547 ? -6.617 5.27 -1.841 1 93.5 547 PRO A N 1
ATOM 4290 C CA . PRO A 1 547 ? -7.523 6.324 -2.303 1 93.5 547 PRO A CA 1
ATOM 4291 C C . PRO A 1 547 ? -8.539 6.738 -1.238 1 93.5 547 PRO A C 1
ATOM 4293 O O . PRO A 1 547 ? -9.039 5.891 -0.499 1 93.5 547 PRO A O 1
ATOM 4296 N N . ARG A 1 548 ? -8.922 8.039 -1.312 1 94.88 548 ARG A N 1
ATOM 4297 C CA . ARG A 1 548 ? -9.719 8.594 -0.225 1 94.88 548 ARG A CA 1
ATOM 4298 C C . ARG A 1 548 ? -11.078 9.062 -0.731 1 94.88 548 ARG A C 1
ATOM 4300 O O . ARG A 1 548 ? -11.258 9.273 -1.933 1 94.88 548 ARG A O 1
ATOM 4307 N N . ILE A 1 549 ? -11.953 9.211 0.237 1 96.56 549 ILE A N 1
ATOM 4308 C CA . ILE A 1 549 ? -13.25 9.867 0.038 1 96.56 549 ILE A CA 1
ATOM 4309 C C . ILE A 1 549 ? -13.375 11.055 0.984 1 96.56 549 ILE A C 1
ATOM 4311 O O . ILE A 1 549 ? -12.734 11.094 2.039 1 96.56 549 ILE A O 1
ATOM 4315 N N . HIS A 1 550 ? -14.164 12.039 0.571 1 95.88 550 HIS A N 1
ATOM 4316 C CA . HIS A 1 550 ? -14.391 13.219 1.398 1 95.88 550 HIS A CA 1
ATOM 4317 C C . HIS A 1 550 ? -15.766 13.82 1.138 1 95.88 550 HIS A C 1
ATOM 4319 O O . HIS A 1 550 ? -16.172 13.992 -0.016 1 95.88 550 HIS A O 1
ATOM 4325 N N . HIS A 1 551 ? -16.469 14.062 2.143 1 96.88 551 HIS A N 1
ATOM 4326 C CA . HIS A 1 551 ? -17.719 14.82 2.119 1 96.88 551 HIS A CA 1
ATOM 4327 C C . HIS A 1 551 ? -17.75 15.844 3.248 1 96.88 551 HIS A C 1
ATOM 4329 O O . HIS A 1 551 ? -17.578 15.5 4.418 1 96.88 551 HIS A O 1
ATOM 4335 N N . GLN A 1 552 ? -18.016 17.094 2.949 1 94.88 552 GLN A N 1
ATOM 4336 C CA . GLN A 1 552 ? -18 18.125 3.973 1 94.88 552 GLN A CA 1
ATOM 4337 C C . GLN A 1 552 ? -19.344 18.828 4.078 1 94.88 552 GLN A C 1
ATOM 4339 O O . GLN A 1 552 ? -19.406 20 4.477 1 94.88 552 GLN A O 1
ATOM 4344 N N . LEU A 1 553 ? -20.422 18.125 3.65 1 95.12 553 LEU A N 1
ATOM 4345 C CA . LEU A 1 553 ? -21.828 18.5 3.754 1 95.12 553 LEU A CA 1
ATOM 4346 C C . LEU A 1 553 ? -22.203 19.5 2.654 1 95.12 553 LEU A C 1
ATOM 4348 O O . LEU A 1 553 ? -23.172 19.281 1.929 1 95.12 553 LEU A O 1
ATOM 4352 N N . LEU A 1 554 ? -21.438 20.625 2.521 1 92.12 554 LEU A N 1
ATOM 4353 C CA . LEU A 1 554 ? -21.672 21.578 1.444 1 92.12 554 LEU A CA 1
ATOM 4354 C C . LEU A 1 554 ? -20.391 21.875 0.671 1 92.12 554 LEU A C 1
ATOM 4356 O O . LEU A 1 554 ? -19.375 22.234 1.263 1 92.12 554 LEU A O 1
ATOM 4360 N N . PRO A 1 555 ? -20.359 21.797 -0.658 1 91.44 555 PRO A N 1
ATOM 4361 C CA . PRO A 1 555 ? -21.484 21.328 -1.472 1 91.44 555 PRO A CA 1
ATOM 4362 C C . PRO A 1 555 ? -21.828 19.859 -1.221 1 91.44 555 PRO A C 1
ATOM 4364 O O . PRO A 1 555 ? -21 19.109 -0.676 1 91.44 555 PRO A O 1
ATOM 4367 N N . ASN A 1 556 ? -23.031 19.562 -1.507 1 94.19 556 ASN A N 1
ATOM 4368 C CA . ASN A 1 556 ? -23.469 18.188 -1.317 1 94.19 556 ASN A CA 1
ATOM 4369 C C . ASN A 1 556 ? -22.859 17.25 -2.361 1 94.19 556 ASN A C 1
ATOM 4371 O O . ASN A 1 556 ? -23.578 16.688 -3.188 1 94.19 556 ASN A O 1
ATOM 4375 N N . LEU A 1 557 ? -21.609 17.062 -2.27 1 95.44 557 LEU A N 1
ATOM 4376 C CA . LEU A 1 557 ? -20.828 16.266 -3.205 1 95.44 557 LEU A CA 1
ATOM 4377 C C . LEU A 1 557 ? -19.844 15.359 -2.461 1 95.44 557 LEU A C 1
ATOM 4379 O O . LEU A 1 557 ? -19.172 15.797 -1.528 1 95.44 557 LEU A O 1
ATOM 4383 N N . LEU A 1 558 ? -19.891 14.117 -2.865 1 97.44 558 LEU A N 1
ATOM 4384 C CA . LEU A 1 558 ? -18.875 13.172 -2.385 1 97.44 558 LEU A CA 1
ATOM 4385 C C . LEU A 1 558 ? -17.672 13.141 -3.312 1 97.44 558 LEU A C 1
ATOM 4387 O O . LEU A 1 558 ? -17.766 12.664 -4.445 1 97.44 558 LEU A O 1
ATOM 4391 N N . TYR A 1 559 ? -16.578 13.656 -2.857 1 95.31 559 TYR A N 1
ATOM 4392 C CA . TYR A 1 559 ? -15.336 13.586 -3.623 1 95.31 559 TYR A CA 1
ATOM 4393 C C . TYR A 1 559 ? -14.656 12.234 -3.432 1 95.31 559 TYR A C 1
ATOM 4395 O O . TYR A 1 559 ? -14.461 11.789 -2.301 1 95.31 559 TYR A O 1
ATOM 4403 N N . VAL A 1 560 ? -14.32 11.578 -4.527 1 95.19 560 VAL A N 1
ATOM 4404 C CA . VAL A 1 560 ? -13.672 10.273 -4.5 1 95.19 560 VAL A CA 1
ATOM 4405 C C . VAL A 1 560 ? -12.414 10.305 -5.375 1 95.19 560 VAL A C 1
ATOM 4407 O O . VAL A 1 560 ? -12.469 10.727 -6.531 1 95.19 560 VAL A O 1
ATOM 4410 N N . GLU A 1 561 ? -11.312 9.906 -4.793 1 92.06 561 GLU A N 1
ATOM 4411 C CA . GLU A 1 561 ? -10.078 9.859 -5.562 1 92.06 561 GLU A CA 1
ATOM 4412 C C . GLU A 1 561 ? -10.102 8.719 -6.578 1 92.06 561 GLU A C 1
ATOM 4414 O O . GLU A 1 561 ? -10.672 7.656 -6.312 1 92.06 561 GLU A O 1
ATOM 4419 N N . ASN A 1 562 ? -9.398 8.922 -7.605 1 86.88 562 ASN A N 1
ATOM 4420 C CA . ASN A 1 562 ? -9.312 7.883 -8.625 1 86.88 562 ASN A CA 1
ATOM 4421 C C . ASN A 1 562 ? -8.672 6.609 -8.078 1 86.88 562 ASN A C 1
ATOM 4423 O O . ASN A 1 562 ? -7.895 6.66 -7.121 1 86.88 562 ASN A O 1
ATOM 4427 N N . SER A 1 563 ? -9.039 5.406 -8.672 1 83.44 563 SER A N 1
ATOM 4428 C CA . SER A 1 563 ? -8.547 4.074 -8.336 1 83.44 563 SER A CA 1
ATOM 4429 C C . SER A 1 563 ? -9.188 3.551 -7.059 1 83.44 563 SER A C 1
ATOM 4431 O O . SER A 1 563 ? -8.727 2.561 -6.484 1 83.44 563 SER A O 1
ATOM 4433 N N . TYR A 1 564 ? -10.18 4.398 -6.574 1 91.62 564 TYR A N 1
ATOM 4434 C CA . TYR A 1 564 ? -10.984 3.863 -5.484 1 91.62 564 TYR A CA 1
ATOM 4435 C C . TYR A 1 564 ? -11.648 2.555 -5.887 1 91.62 564 TYR A C 1
ATOM 4437 O O . TYR A 1 564 ? -11.922 2.328 -7.066 1 91.62 564 TYR A O 1
ATOM 4445 N N . ARG A 1 565 ? -11.875 1.673 -4.969 1 91.31 565 ARG A N 1
ATOM 4446 C CA . ARG A 1 565 ? -12.438 0.356 -5.242 1 91.31 565 ARG A CA 1
ATOM 4447 C C . ARG A 1 565 ? -13.766 0.473 -5.984 1 91.31 565 ARG A C 1
ATOM 4449 O O . ARG A 1 565 ? -14.688 1.139 -5.512 1 91.31 565 ARG A O 1
ATOM 4456 N N . PRO A 1 566 ? -13.914 -0.207 -7.102 1 89.38 566 PRO A N 1
ATOM 4457 C CA . PRO A 1 566 ? -15.125 -0.065 -7.918 1 89.38 566 PRO A CA 1
ATOM 4458 C C . PRO A 1 566 ? -16.375 -0.613 -7.227 1 89.38 566 PRO A C 1
ATOM 4460 O O . PRO A 1 566 ? -17.469 -0.07 -7.395 1 89.38 566 PRO A O 1
ATOM 4463 N N . ASP A 1 567 ? -16.203 -1.659 -6.488 1 89.69 567 ASP A N 1
ATOM 4464 C CA . ASP A 1 567 ? -17.359 -2.234 -5.805 1 89.69 567 ASP A CA 1
ATOM 4465 C C . ASP A 1 567 ? -17.906 -1.278 -4.742 1 89.69 567 ASP A C 1
ATOM 4467 O O . ASP A 1 567 ? -19.109 -1.18 -4.547 1 89.69 567 ASP A O 1
ATOM 4471 N N . PHE A 1 568 ? -17.047 -0.558 -4.051 1 95.88 568 PHE A N 1
ATOM 4472 C CA . PHE A 1 568 ? -17.469 0.453 -3.09 1 95.88 568 PHE A CA 1
ATOM 4473 C C . PHE A 1 568 ? -18.188 1.602 -3.793 1 95.88 568 PHE A C 1
ATOM 4475 O O . PHE A 1 568 ? -19.219 2.088 -3.314 1 95.88 568 PHE A O 1
ATOM 4482 N N . LEU A 1 569 ? -17.656 1.989 -4.941 1 95.62 569 LEU A N 1
ATOM 4483 C CA . LEU A 1 569 ? -18.234 3.092 -5.703 1 95.62 569 LEU A CA 1
ATOM 4484 C C . LEU A 1 569 ? -19.656 2.764 -6.141 1 95.62 569 LEU A C 1
ATOM 4486 O O . LEU A 1 569 ? -20.547 3.607 -6.047 1 95.62 569 LEU A O 1
ATOM 4490 N N . GLU A 1 570 ? -19.844 1.58 -6.645 1 95.12 570 GLU A N 1
ATOM 4491 C CA . GLU A 1 570 ? -21.172 1.151 -7.098 1 95.12 570 GLU A CA 1
ATOM 4492 C C . GLU A 1 570 ? -22.172 1.182 -5.957 1 95.12 570 GLU A C 1
ATOM 4494 O O . GLU A 1 570 ? -23.328 1.598 -6.145 1 95.12 570 GLU A O 1
ATOM 4499 N N . SER A 1 571 ? -21.719 0.752 -4.82 1 97.06 571 SER A N 1
ATOM 4500 C CA . SER A 1 571 ? -22.594 0.75 -3.648 1 97.06 571 SER A CA 1
ATOM 4501 C C . SER A 1 571 ? -22.953 2.17 -3.229 1 97.06 571 SER A C 1
ATOM 4503 O O . SER A 1 571 ? -24.094 2.438 -2.846 1 97.06 571 SER A O 1
ATOM 4505 N N . LEU A 1 572 ? -22.031 3.088 -3.256 1 98.12 572 LEU A N 1
ATOM 4506 C CA . LEU A 1 572 ? -22.266 4.473 -2.863 1 98.12 572 LEU A CA 1
ATOM 4507 C C . LEU A 1 572 ? -23.25 5.152 -3.812 1 98.12 572 LEU A C 1
ATOM 4509 O O . LEU A 1 572 ? -24.109 5.918 -3.377 1 98.12 572 LEU A O 1
ATOM 4513 N N . VAL A 1 573 ? -23.141 4.832 -5.094 1 97.31 573 VAL A N 1
ATOM 4514 C CA . VAL A 1 573 ? -24.078 5.352 -6.078 1 97.31 573 VAL A CA 1
ATOM 4515 C C . VAL A 1 573 ? -25.469 4.824 -5.785 1 97.31 573 VAL A C 1
ATOM 4517 O O . VAL A 1 573 ? -26.453 5.582 -5.809 1 97.31 573 VAL A O 1
ATOM 4520 N N . SER A 1 574 ? -25.547 3.566 -5.508 1 97.56 574 SER A N 1
ATOM 4521 C CA . SER A 1 574 ? -26.828 2.93 -5.242 1 97.56 574 SER A CA 1
ATOM 4522 C C . SER A 1 574 ? -27.5 3.514 -3.994 1 97.56 574 SER A C 1
ATOM 4524 O O . SER A 1 574 ? -28.719 3.426 -3.83 1 97.56 574 SER A O 1
ATOM 4526 N N . LYS A 1 575 ? -26.719 4.086 -3.098 1 98.25 575 LYS A N 1
ATOM 4527 C CA . LYS A 1 575 ? -27.234 4.691 -1.872 1 98.25 575 LYS A CA 1
ATOM 4528 C C . LYS A 1 575 ? -27.453 6.191 -2.055 1 98.25 575 LYS A C 1
ATOM 4530 O O . LYS A 1 575 ? -27.625 6.922 -1.077 1 98.25 575 LYS A O 1
ATOM 4535 N N . ASN A 1 576 ? -27.312 6.703 -3.277 1 97.62 576 ASN A N 1
ATOM 4536 C CA . ASN A 1 576 ? -27.703 8.031 -3.742 1 97.62 576 ASN A CA 1
ATOM 4537 C C . ASN A 1 576 ? -26.625 9.07 -3.434 1 97.62 576 ASN A C 1
ATOM 4539 O O . ASN A 1 576 ? -26.906 10.258 -3.342 1 97.62 576 ASN A O 1
ATOM 4543 N N . HIS A 1 577 ? -25.438 8.625 -3.139 1 98.38 577 HIS A N 1
ATOM 4544 C CA . HIS A 1 577 ? -24.359 9.594 -3.027 1 98.38 577 HIS A CA 1
ATOM 4545 C C . HIS A 1 577 ? -24.094 10.273 -4.367 1 98.38 577 HIS A C 1
ATOM 4547 O O . HIS A 1 577 ? -24.078 9.617 -5.41 1 98.38 577 HIS A O 1
ATOM 4553 N N . ASN A 1 578 ? -23.953 11.609 -4.375 1 97.56 578 ASN A N 1
ATOM 4554 C CA . ASN A 1 578 ? -23.531 12.359 -5.551 1 97.56 578 ASN A CA 1
ATOM 4555 C C . ASN A 1 578 ? -22 12.414 -5.652 1 97.56 578 ASN A C 1
ATOM 4557 O O . ASN A 1 578 ? -21.359 13.227 -4.992 1 97.56 578 ASN A O 1
ATOM 4561 N N . ILE A 1 579 ? -21.453 11.656 -6.578 1 96.81 579 ILE A N 1
ATOM 4562 C CA . ILE A 1 579 ? -20.016 11.398 -6.566 1 96.81 579 ILE A CA 1
ATOM 4563 C C . ILE A 1 579 ? -19.312 12.312 -7.574 1 96.81 579 ILE A C 1
ATOM 4565 O O . ILE A 1 579 ? -19.797 12.477 -8.703 1 96.81 579 ILE A O 1
ATOM 4569 N N . SER A 1 580 ? -18.266 12.914 -7.164 1 94.69 580 SER A N 1
ATOM 4570 C CA . SER A 1 580 ? -17.312 13.609 -8.023 1 94.69 580 SER A CA 1
ATOM 4571 C C . SER A 1 580 ? -15.938 12.969 -7.941 1 94.69 580 SER A C 1
ATOM 4573 O O . SER A 1 580 ? -15.297 12.992 -6.891 1 94.69 580 SER A O 1
ATOM 4575 N N . MET A 1 581 ? -15.469 12.438 -9.094 1 92.12 581 MET A N 1
ATOM 4576 C CA . MET A 1 581 ? -14.141 11.828 -9.133 1 92.12 581 MET A CA 1
ATOM 4577 C C . MET A 1 581 ? -13.055 12.891 -9.203 1 92.12 581 MET A C 1
ATOM 4579 O O . MET A 1 581 ? -13.172 13.859 -9.953 1 92.12 581 MET A O 1
ATOM 4583 N N . ILE A 1 582 ? -12.062 12.68 -8.336 1 88.81 582 ILE A N 1
ATOM 4584 C CA . ILE A 1 582 ? -10.953 13.625 -8.375 1 88.81 582 ILE A CA 1
ATOM 4585 C C . ILE A 1 582 ? -9.633 12.875 -8.508 1 88.81 582 ILE A C 1
ATOM 4587 O O . ILE A 1 582 ? -9.539 11.695 -8.141 1 88.81 582 ILE A O 1
ATOM 4591 N N . ASP A 1 583 ? -8.711 13.578 -9.102 1 85.56 583 ASP A N 1
ATOM 4592 C CA . ASP A 1 583 ? -7.387 12.984 -9.25 1 85.56 583 ASP A CA 1
ATOM 4593 C C . ASP A 1 583 ? -6.676 12.883 -7.902 1 85.56 583 ASP A C 1
ATOM 4595 O O . ASP A 1 583 ? -6.762 13.797 -7.082 1 85.56 583 ASP A O 1
ATOM 4599 N N . ILE A 1 584 ? -6.012 11.805 -7.727 1 77.69 584 ILE A N 1
ATOM 4600 C CA . ILE A 1 584 ? -5.336 11.508 -6.465 1 77.69 584 ILE A CA 1
ATOM 4601 C C . ILE A 1 584 ? -4.227 12.523 -6.227 1 77.69 584 ILE A C 1
ATOM 4603 O O . ILE A 1 584 ? -3.891 12.828 -5.078 1 77.69 584 ILE A O 1
ATOM 4607 N N . PHE A 1 585 ? -3.629 13.133 -7.219 1 68.12 585 PHE A N 1
ATOM 4608 C CA . PHE A 1 585 ? -2.504 14.047 -7.047 1 68.12 585 PHE A CA 1
ATOM 4609 C C . PHE A 1 585 ? -2.992 15.477 -6.844 1 68.12 585 PHE A C 1
ATOM 4611 O O . PHE A 1 585 ? -2.189 16.391 -6.629 1 68.12 585 PHE A O 1
ATOM 4618 N N . TYR A 1 586 ? -4.289 15.539 -6.93 1 60.78 586 TYR A N 1
ATOM 4619 C CA . TYR A 1 586 ? -4.773 16.875 -6.605 1 60.78 586 TYR A CA 1
ATOM 4620 C C . TYR A 1 586 ? -4.566 17.188 -5.129 1 60.78 586 TYR A C 1
ATOM 4622 O O . TYR A 1 586 ? -4.773 18.328 -4.695 1 60.78 586 TYR A O 1
ATOM 4630 N N . GLY A 1 587 ? -3.637 16.578 -4.586 1 58 587 GLY A N 1
ATOM 4631 C CA . GLY A 1 587 ? -2.945 16.688 -3.311 1 58 587 GLY A CA 1
ATOM 4632 C C . GLY A 1 587 ? -3.703 17.516 -2.285 1 58 587 GLY A C 1
ATOM 4633 O O . GLY A 1 587 ? -3.111 18.328 -1.58 1 58 587 GLY A O 1
ATOM 4634 N N . LYS A 1 588 ? -4.965 17.156 -2.133 1 72.5 588 LYS A N 1
ATOM 4635 C CA . LYS A 1 588 ? -5.645 18.156 -1.305 1 72.5 588 LYS A CA 1
ATOM 4636 C C . LYS A 1 588 ? -5.406 17.875 0.179 1 72.5 588 LYS A C 1
ATOM 4638 O O . LYS A 1 588 ? -5.293 18.812 0.974 1 72.5 588 LYS A O 1
ATOM 4643 N N . ALA A 1 589 ? -5.207 16.719 0.604 1 90.31 589 ALA A N 1
ATOM 4644 C CA . ALA A 1 589 ? -4.84 16.438 1.99 1 90.31 589 ALA A CA 1
ATOM 4645 C C . ALA A 1 589 ? -3.607 15.539 2.061 1 90.31 589 ALA A C 1
ATOM 4647 O O . ALA A 1 589 ? -3.475 14.594 1.28 1 90.31 589 ALA A O 1
ATOM 4648 N N . ALA A 1 590 ? -2.625 15.906 2.883 1 94.94 590 ALA A N 1
ATOM 4649 C CA . ALA A 1 590 ? -1.394 15.133 3.018 1 94.94 590 ALA A CA 1
ATOM 4650 C C . ALA A 1 590 ? -1.168 14.711 4.469 1 94.94 590 ALA A C 1
ATOM 4652 O O . ALA A 1 590 ? -0.99 15.555 5.348 1 94.94 590 ALA A O 1
ATOM 4653 N N . VAL A 1 591 ? -1.172 13.43 4.695 1 97.75 591 VAL A N 1
ATOM 4654 C CA . VAL A 1 591 ? -1.047 12.852 6.031 1 97.75 591 VAL A CA 1
ATOM 4655 C C . VAL A 1 591 ? 0.42 12.555 6.328 1 97.75 591 VAL A C 1
ATOM 4657 O O . VAL A 1 591 ? 1.156 12.094 5.453 1 97.75 591 VAL A O 1
ATOM 4660 N N . GLN A 1 592 ? 0.913 12.922 7.496 1 98.56 592 GLN A N 1
ATOM 4661 C CA . GLN A 1 592 ? 2.172 12.477 8.086 1 98.56 592 GLN A CA 1
ATOM 4662 C C . GLN A 1 592 ? 1.929 11.648 9.336 1 98.56 592 GLN A C 1
ATOM 4664 O O . GLN A 1 592 ? 1.314 12.125 10.297 1 98.56 592 GLN A O 1
ATOM 4669 N N . GLY A 1 593 ? 2.363 10.359 9.312 1 98.81 593 GLY A N 1
ATOM 4670 C CA . GLY A 1 593 ? 1.995 9.492 10.422 1 98.81 593 GLY A CA 1
ATOM 4671 C C . GLY A 1 593 ? 3.143 8.625 10.906 1 98.81 593 GLY A C 1
ATOM 4672 O O . GLY A 1 593 ? 4.078 8.352 10.156 1 98.81 593 GLY A O 1
ATOM 4673 N N . ILE A 1 594 ? 3.1 8.273 12.195 1 98.88 594 ILE A N 1
ATOM 4674 C CA . ILE A 1 594 ? 3.947 7.254 12.812 1 98.88 594 ILE A CA 1
ATOM 4675 C C . ILE A 1 594 ? 3.078 6.215 13.516 1 98.88 594 ILE A C 1
ATOM 4677 O O . ILE A 1 594 ? 1.964 6.516 13.945 1 98.88 594 ILE A O 1
ATOM 4681 N N . HIS A 1 595 ? 3.529 5.016 13.562 1 98.81 595 HIS A N 1
ATOM 4682 C CA . HIS A 1 595 ? 2.789 3.881 14.109 1 98.81 595 HIS A CA 1
ATOM 4683 C C . HIS A 1 595 ? 3.719 2.91 14.828 1 98.81 595 HIS A C 1
ATOM 4685 O O . HIS A 1 595 ? 4.805 2.598 14.328 1 98.81 595 HIS A O 1
ATOM 4691 N N . LYS A 1 596 ? 3.354 2.566 16.016 1 97.31 596 LYS A N 1
ATOM 4692 C CA . LYS A 1 596 ? 4.059 1.516 16.734 1 97.31 596 LYS A CA 1
ATOM 4693 C C . LYS A 1 596 ? 3.285 0.201 16.688 1 97.31 596 LYS A C 1
ATOM 4695 O O . LYS A 1 596 ? 2.146 0.125 17.156 1 97.31 596 LYS A O 1
ATOM 4700 N N . ARG A 1 597 ? 3.859 -0.753 16.094 1 93.38 597 ARG A N 1
ATOM 4701 C CA . ARG A 1 597 ? 3.227 -2.068 16.109 1 93.38 597 ARG A CA 1
ATOM 4702 C C . ARG A 1 597 ? 3.334 -2.711 17.5 1 93.38 597 ARG A C 1
ATOM 4704 O O . ARG A 1 597 ? 4.43 -3.068 17.938 1 93.38 597 ARG A O 1
ATOM 4711 N N . VAL A 1 598 ? 2.318 -2.977 18.094 1 85.75 598 VAL A N 1
ATOM 4712 C CA . VAL A 1 598 ? 2.24 -3.355 19.5 1 85.75 598 VAL A CA 1
ATOM 4713 C C . VAL A 1 598 ? 2.857 -4.738 19.703 1 85.75 598 VAL A C 1
ATOM 4715 O O . VAL A 1 598 ? 3.457 -5.012 20.75 1 85.75 598 VAL A O 1
ATOM 4718 N N . SER A 1 599 ? 2.785 -5.602 18.719 1 83.62 599 SER A N 1
ATOM 4719 C CA . SER A 1 599 ? 3.205 -6.992 18.844 1 83.62 599 SER A CA 1
ATOM 4720 C C . SER A 1 599 ? 4.715 -7.098 19.031 1 83.62 599 SER A C 1
ATOM 4722 O O . SER A 1 599 ? 5.199 -8 19.719 1 83.62 599 SER A O 1
ATOM 4724 N N . ASP A 1 600 ? 5.488 -6.172 18.484 1 87.88 600 ASP A N 1
ATOM 4725 C CA . ASP A 1 600 ? 6.938 -6.344 18.531 1 87.88 600 ASP A CA 1
ATOM 4726 C C . ASP A 1 600 ? 7.641 -5.02 18.828 1 87.88 600 ASP A C 1
ATOM 4728 O O . ASP A 1 600 ? 8.859 -4.98 19 1 87.88 600 ASP A O 1
ATOM 4732 N N . GLY A 1 601 ? 6.91 -3.994 18.812 1 91.62 601 GLY A N 1
ATOM 4733 C CA . GLY A 1 601 ? 7.434 -2.715 19.25 1 91.62 601 GLY A CA 1
ATOM 4734 C C . GLY A 1 601 ? 8.109 -1.924 18.156 1 91.62 601 GLY A C 1
ATOM 4735 O O . GLY A 1 601 ? 8.641 -0.838 18.391 1 91.62 601 GLY A O 1
ATOM 4736 N N . TRP A 1 602 ? 8.125 -2.363 16.891 1 95.75 602 TRP A N 1
ATOM 4737 C CA . TRP A 1 602 ? 8.703 -1.624 15.766 1 95.75 602 TRP A CA 1
ATOM 4738 C C . TRP A 1 602 ? 7.949 -0.316 15.539 1 95.75 602 TRP A C 1
ATOM 4740 O O . TRP A 1 602 ? 6.723 -0.268 15.656 1 95.75 602 TRP A O 1
ATOM 4750 N N . LEU A 1 603 ? 8.75 0.702 15.32 1 98.38 603 LEU A N 1
ATOM 4751 C CA . LEU A 1 603 ? 8.195 2 14.953 1 98.38 603 LEU A CA 1
ATOM 4752 C C . LEU A 1 603 ? 8.211 2.191 13.445 1 98.38 603 LEU A C 1
ATOM 4754 O O . LEU A 1 603 ? 9.219 1.903 12.789 1 98.38 603 LEU A O 1
ATOM 4758 N N . PHE A 1 604 ? 7.09 2.605 12.93 1 98.81 604 PHE A N 1
ATOM 4759 C CA . PHE A 1 604 ? 6.969 2.848 11.492 1 98.81 604 PHE A CA 1
ATOM 4760 C C . PHE A 1 604 ? 6.637 4.309 11.219 1 98.81 604 PHE A C 1
ATOM 4762 O O . PHE A 1 604 ? 5.945 4.957 12.008 1 98.81 604 PHE A O 1
ATOM 4769 N N . GLY A 1 605 ? 7.172 4.867 10.141 1 98.81 605 GLY A N 1
ATOM 4770 C CA . GLY A 1 605 ? 6.84 6.195 9.656 1 98.81 605 GLY A CA 1
ATOM 4771 C C . GLY A 1 605 ? 6.461 6.215 8.188 1 98.81 605 GLY A C 1
ATOM 4772 O O . GLY A 1 605 ? 7.027 5.465 7.383 1 98.81 605 GLY A O 1
ATOM 4773 N N . SER A 1 606 ? 5.539 7.004 7.875 1 98.75 606 SER A N 1
ATOM 4774 C CA . SER A 1 606 ? 5.141 7.242 6.488 1 98.75 606 SER A CA 1
ATOM 4775 C C . SER A 1 606 ? 4.645 8.672 6.293 1 98.75 606 SER A C 1
ATOM 4777 O O . SER A 1 606 ? 4.09 9.273 7.215 1 98.75 606 SER A O 1
ATOM 4779 N N . SER A 1 607 ? 4.941 9.227 5.145 1 97.88 607 SER A N 1
ATOM 4780 C CA . SER A 1 607 ? 4.516 10.562 4.727 1 97.88 607 SER A CA 1
ATOM 4781 C C . SER A 1 607 ? 3.797 10.516 3.385 1 97.88 607 SER A C 1
ATOM 4783 O O . SER A 1 607 ? 4.188 9.766 2.49 1 97.88 607 SER A O 1
ATOM 4785 N N . ASP A 1 608 ? 2.852 11.258 3.26 1 96.38 608 ASP A N 1
ATOM 4786 C CA . ASP A 1 608 ? 1.938 11.211 2.121 1 96.38 608 ASP A CA 1
ATOM 4787 C C . ASP A 1 608 ? 2.654 11.586 0.827 1 96.38 608 ASP A C 1
ATOM 4789 O O . ASP A 1 608 ? 3.162 12.703 0.696 1 96.38 608 ASP A O 1
ATOM 4793 N N . SER A 1 609 ? 2.605 10.688 -0.117 1 92.5 609 SER A N 1
ATOM 4794 C CA . SER A 1 609 ? 3.281 10.93 -1.387 1 92.5 609 SER A CA 1
ATOM 4795 C C . SER A 1 609 ? 2.592 12.031 -2.182 1 92.5 609 SER A C 1
ATOM 4797 O O . SER A 1 609 ? 3.199 12.641 -3.066 1 92.5 609 SER A O 1
ATOM 4799 N N . ARG A 1 610 ? 1.36 12.328 -1.878 1 90.44 610 ARG A N 1
ATOM 4800 C CA . ARG A 1 610 ? 0.592 13.359 -2.562 1 90.44 610 ARG A CA 1
ATOM 4801 C C . ARG A 1 610 ? 1.294 14.711 -2.473 1 90.44 610 ARG A C 1
ATOM 4803 O O . ARG A 1 610 ? 1.144 15.555 -3.359 1 90.44 610 ARG A O 1
ATOM 4810 N N . LYS A 1 611 ? 2.02 14.891 -1.411 1 89.62 611 LYS A N 1
ATOM 4811 C CA . LYS A 1 611 ? 2.783 16.125 -1.225 1 89.62 611 LYS A CA 1
ATOM 4812 C C . LYS A 1 611 ? 4.285 15.844 -1.237 1 89.62 611 LYS A C 1
ATOM 4814 O O . LYS A 1 611 ? 5.07 16.641 -0.729 1 89.62 611 LYS A O 1
ATOM 4819 N N . LEU A 1 612 ? 4.613 14.641 -1.637 1 90.25 612 LEU A N 1
ATOM 4820 C CA . LEU A 1 612 ? 5.992 14.195 -1.81 1 90.25 612 LEU A CA 1
ATOM 4821 C C . LEU A 1 612 ? 6.707 14.102 -0.466 1 90.25 612 LEU A C 1
ATOM 4823 O O . LEU A 1 612 ? 7.906 14.383 -0.376 1 90.25 612 LEU A O 1
ATOM 4827 N N . GLY A 1 613 ? 5.945 13.797 0.547 1 93.88 613 GLY A N 1
ATOM 4828 C CA . GLY A 1 613 ? 6.527 13.648 1.871 1 93.88 613 GLY A CA 1
ATOM 4829 C C . GLY A 1 613 ? 7.445 12.445 1.987 1 93.88 613 GLY A C 1
ATOM 4830 O O . GLY A 1 613 ? 7.312 11.484 1.231 1 93.88 613 GLY A O 1
ATOM 4831 N N . ALA A 1 614 ? 8.406 12.539 2.91 1 96.25 614 ALA A N 1
ATOM 4832 C CA . ALA A 1 614 ? 9.305 11.422 3.182 1 96.25 614 ALA A CA 1
ATOM 4833 C C . ALA A 1 614 ? 9.672 11.359 4.66 1 96.25 614 ALA A C 1
ATOM 4835 O O . ALA A 1 614 ? 10.156 12.344 5.23 1 96.25 614 ALA A O 1
ATOM 4836 N N . PRO A 1 615 ? 9.414 10.266 5.297 1 98.38 615 PRO A N 1
ATOM 4837 C CA . PRO A 1 615 ? 9.773 10.062 6.699 1 98.38 615 PRO A CA 1
ATOM 4838 C C . PRO A 1 615 ? 11.219 9.594 6.875 1 98.38 615 PRO A C 1
ATOM 4840 O O . PRO A 1 615 ? 11.898 9.297 5.891 1 98.38 615 PRO A O 1
ATOM 4843 N N . GLU A 1 616 ? 11.656 9.625 8.055 1 98.44 616 GLU A N 1
ATOM 4844 C CA . GLU A 1 616 ? 12.953 9.062 8.43 1 98.44 616 GLU A CA 1
ATOM 4845 C C . GLU A 1 616 ? 12.883 8.359 9.781 1 98.44 616 GLU A C 1
ATOM 4847 O O . GLU A 1 616 ? 12.125 8.773 10.664 1 98.44 616 GLU A O 1
ATOM 4852 N N . ALA A 1 617 ? 13.602 7.246 9.914 1 98.44 617 ALA A N 1
ATOM 4853 C CA . ALA A 1 617 ? 13.664 6.477 11.156 1 98.44 617 ALA A CA 1
ATOM 4854 C C . ALA A 1 617 ? 15.094 6.047 11.461 1 98.44 617 ALA A C 1
ATOM 4856 O O . ALA A 1 617 ? 15.977 6.145 10.602 1 98.44 617 ALA A O 1
ATOM 4857 N N . TYR A 1 618 ? 15.336 5.602 12.711 1 96.38 618 TYR A N 1
ATOM 4858 C CA . TYR A 1 618 ? 16.641 5.027 13.047 1 96.38 618 TYR A CA 1
ATOM 4859 C C . TYR A 1 618 ? 16.516 4.004 14.164 1 96.38 618 TYR A C 1
ATOM 4861 O O . TYR A 1 618 ? 15.562 4.047 14.953 1 96.38 618 TYR A O 1
ATOM 4869 N N . MET B 1 1 ? -38.156 -9.695 -111.875 1 19.69 1 MET B N 1
ATOM 4870 C CA . MET B 1 1 ? -36.781 -9.281 -111.562 1 19.69 1 MET B CA 1
ATOM 4871 C C . MET B 1 1 ? -36.719 -7.781 -111.312 1 19.69 1 MET B C 1
ATOM 4873 O O . MET B 1 1 ? -35.625 -7.23 -111.188 1 19.69 1 MET B O 1
ATOM 4877 N N . ASN B 1 2 ? -37.812 -7.055 -111.438 1 19 2 ASN B N 1
ATOM 4878 C CA . ASN B 1 2 ? -37.969 -5.68 -111.938 1 19 2 ASN B CA 1
ATOM 4879 C C . ASN B 1 2 ? -37.688 -4.676 -110.812 1 19 2 ASN B C 1
ATOM 4881 O O . ASN B 1 2 ? -38.531 -4.48 -109.938 1 19 2 ASN B O 1
ATOM 4885 N N . LYS B 1 3 ? -36.375 -4.387 -110.375 1 20.56 3 LYS B N 1
ATOM 4886 C CA . LYS B 1 3 ? -35.656 -4.02 -109.188 1 20.56 3 LYS B CA 1
ATOM 4887 C C . LYS B 1 3 ? -35.688 -2.508 -108.938 1 20.56 3 LYS B C 1
ATOM 4889 O O . LYS B 1 3 ? -35 -1.991 -108.062 1 20.56 3 LYS B O 1
ATOM 4894 N N . ASN B 1 4 ? -36.375 -1.712 -109.75 1 19.94 4 ASN B N 1
ATOM 4895 C CA . ASN B 1 4 ? -35.781 -0.415 -110.062 1 19.94 4 ASN B CA 1
ATOM 4896 C C . ASN B 1 4 ? -35.719 0.475 -108.812 1 19.94 4 ASN B C 1
ATOM 4898 O O . ASN B 1 4 ? -36.469 0.249 -107.812 1 19.94 4 ASN B O 1
ATOM 4902 N N . GLN B 1 5 ? -35.125 1.854 -108.875 1 20.78 5 GLN B N 1
ATOM 4903 C CA . GLN B 1 5 ? -34.031 2.762 -108.5 1 20.78 5 GLN B CA 1
ATOM 4904 C C . GLN B 1 5 ? -34.531 3.916 -107.625 1 20.78 5 GLN B C 1
ATOM 4906 O O . GLN B 1 5 ? -35.219 4.816 -108.125 1 20.78 5 GLN B O 1
ATOM 4911 N N . GLN B 1 6 ? -35 3.732 -106.375 1 23.27 6 GLN B N 1
ATOM 4912 C CA . GLN B 1 6 ? -35.812 4.648 -105.625 1 23.27 6 GLN B CA 1
ATOM 4913 C C . GLN B 1 6 ? -35 5.863 -105.125 1 23.27 6 GLN B C 1
ATOM 4915 O O . GLN B 1 6 ? -34 5.719 -104.438 1 23.27 6 GLN B O 1
ATOM 4920 N N . GLU B 1 7 ? -34.938 7.008 -105.938 1 21.06 7 GLU B N 1
ATOM 4921 C CA . GLU B 1 7 ? -34.062 8.195 -106 1 21.06 7 GLU B CA 1
ATOM 4922 C C . GLU B 1 7 ? -34.219 9.023 -104.688 1 21.06 7 GLU B C 1
ATOM 4924 O O . GLU B 1 7 ? -35.344 9.383 -104.312 1 21.06 7 GLU B O 1
ATOM 4929 N N . SER B 1 8 ? -33.219 9.016 -103.75 1 21.52 8 SER B N 1
ATOM 4930 C CA . SER B 1 8 ? -32.875 9.281 -102.375 1 21.52 8 SER B CA 1
ATOM 4931 C C . SER B 1 8 ? -32.719 10.773 -102.125 1 21.52 8 SER B C 1
ATOM 4933 O O . SER B 1 8 ? -31.781 11.391 -102.625 1 21.52 8 SER B O 1
ATOM 4935 N N . SER B 1 9 ? -33.812 11.633 -102.125 1 21.11 9 SER B N 1
ATOM 4936 C CA . SER B 1 9 ? -33.812 13.094 -102.188 1 21.11 9 SER B CA 1
ATOM 4937 C C . SER B 1 9 ? -33.188 13.703 -100.938 1 21.11 9 SER B C 1
ATOM 4939 O O . SER B 1 9 ? -33.438 13.273 -99.812 1 21.11 9 SER B O 1
ATOM 4941 N N . TYR B 1 10 ? -31.906 14.398 -101 1 19.97 10 TYR B N 1
ATOM 4942 C CA . TYR B 1 10 ? -30.781 14.93 -100.25 1 19.97 10 TYR B CA 1
ATOM 4943 C C . TYR B 1 10 ? -31.203 16.172 -99.438 1 19.97 10 TYR B C 1
ATOM 4945 O O . TYR B 1 10 ? -31.5 17.219 -100 1 19.97 10 TYR B O 1
ATOM 4953 N N . LEU B 1 11 ? -32.156 16.156 -98.375 1 21.84 11 LEU B N 1
ATOM 4954 C CA . LEU B 1 11 ? -32.75 17.359 -97.812 1 21.84 11 LEU B CA 1
ATOM 4955 C C . LEU B 1 11 ? -31.688 18.156 -97 1 21.84 11 LEU B C 1
ATOM 4957 O O . LEU B 1 11 ? -30.984 17.609 -96.188 1 21.84 11 LEU B O 1
ATOM 4961 N N . PRO B 1 12 ? -31.078 19.391 -97.438 1 21.88 12 PRO B N 1
ATOM 4962 C CA . PRO B 1 12 ? -29.906 20.172 -97 1 21.88 12 PRO B CA 1
ATOM 4963 C C . PRO B 1 12 ? -30.109 20.859 -95.688 1 21.88 12 PRO B C 1
ATOM 4965 O O . PRO B 1 12 ? -31.109 21.578 -95.5 1 21.88 12 PRO B O 1
ATOM 4968 N N . LEU B 1 13 ? -29.719 20.297 -94.5 1 21.7 13 LEU B N 1
ATOM 4969 C CA . LEU B 1 13 ? -29.938 20.656 -93.125 1 21.7 13 LEU B CA 1
ATOM 4970 C C . LEU B 1 13 ? -29.234 21.969 -92.75 1 21.7 13 LEU B C 1
ATOM 4972 O O . LEU B 1 13 ? -28.062 22.141 -93.062 1 21.7 13 LEU B O 1
ATOM 4976 N N . ASN B 1 14 ? -29.953 23.109 -92.562 1 21.56 14 ASN B N 1
ATOM 4977 C CA . ASN B 1 14 ? -29.703 24.531 -92.375 1 21.56 14 ASN B CA 1
ATOM 4978 C C . ASN B 1 14 ? -28.906 24.766 -91.062 1 21.56 14 ASN B C 1
ATOM 4980 O O . ASN B 1 14 ? -29.141 24.125 -90.062 1 21.56 14 ASN B O 1
ATOM 4984 N N . ASN B 1 15 ? -27.641 25.484 -91.062 1 20.66 15 ASN B N 1
ATOM 4985 C CA . ASN B 1 15 ? -26.375 25.812 -90.375 1 20.66 15 ASN B CA 1
ATOM 4986 C C . ASN B 1 15 ? -26.594 26.75 -89.25 1 20.66 15 ASN B C 1
ATOM 4988 O O . ASN B 1 15 ? -25.703 27.547 -88.875 1 20.66 15 ASN B O 1
ATOM 4992 N N . GLN B 1 16 ? -27.688 26.812 -88.438 1 22.41 16 GLN B N 1
ATOM 4993 C CA . GLN B 1 16 ? -27.906 28.031 -87.625 1 22.41 16 GLN B CA 1
ATOM 4994 C C . GLN B 1 16 ? -26.984 28.062 -86.438 1 22.41 16 GLN B C 1
ATOM 4996 O O . GLN B 1 16 ? -27.422 27.828 -85.312 1 22.41 16 GLN B O 1
ATOM 5001 N N . ASN B 1 17 ? -25.688 27.562 -86.312 1 21.02 17 ASN B N 1
ATOM 5002 C CA . ASN B 1 17 ? -25.094 27.078 -85.062 1 21.02 17 ASN B CA 1
ATOM 5003 C C . ASN B 1 17 ? -24.578 28.219 -84.188 1 21.02 17 ASN B C 1
ATOM 5005 O O . ASN B 1 17 ? -24.25 28.016 -83 1 21.02 17 ASN B O 1
ATOM 5009 N N . ASN B 1 18 ? -24.078 29.453 -84.625 1 20.56 18 ASN B N 1
ATOM 5010 C CA . ASN B 1 18 ? -22.734 29.781 -84.125 1 20.56 18 ASN B CA 1
ATOM 5011 C C . ASN B 1 18 ? -22.781 30.484 -82.812 1 20.56 18 ASN B C 1
ATOM 5013 O O . ASN B 1 18 ? -21.766 30.531 -82.062 1 20.56 18 ASN B O 1
ATOM 5017 N N . ASN B 1 19 ? -23.641 31.438 -82.438 1 22.53 19 ASN B N 1
ATOM 5018 C CA . ASN B 1 19 ? -23.125 32.656 -81.812 1 22.53 19 ASN B CA 1
ATOM 5019 C C . ASN B 1 19 ? -22.984 32.5 -80.312 1 22.53 19 ASN B C 1
ATOM 5021 O O . ASN B 1 19 ? -22.641 33.438 -79.625 1 22.53 19 ASN B O 1
ATOM 5025 N N . ILE B 1 20 ? -23.5 31.547 -79.625 1 24.09 20 ILE B N 1
ATOM 5026 C CA . ILE B 1 20 ? -23.922 31.891 -78.25 1 24.09 20 ILE B CA 1
ATOM 5027 C C . ILE B 1 20 ? -22.734 31.734 -77.312 1 24.09 20 ILE B C 1
ATOM 5029 O O . ILE B 1 20 ? -22.922 31.438 -76.125 1 24.09 20 ILE B O 1
ATOM 5033 N N . LYS B 1 21 ? -21.453 31.859 -77.688 1 25.3 21 LYS B N 1
ATOM 5034 C CA . LYS B 1 21 ? -20.484 31.141 -76.875 1 25.3 21 LYS B CA 1
ATOM 5035 C C . LYS B 1 21 ? -20.125 31.969 -75.625 1 25.3 21 LYS B C 1
ATOM 5037 O O . LYS B 1 21 ? -19.625 31.422 -74.625 1 25.3 21 LYS B O 1
ATOM 5042 N N . ASN B 1 22 ? -20.094 33.219 -75.688 1 25.34 22 ASN B N 1
ATOM 5043 C CA . ASN B 1 22 ? -18.984 33.844 -75 1 25.34 22 ASN B CA 1
ATOM 5044 C C . ASN B 1 22 ? -19.281 34 -73.5 1 25.34 22 ASN B C 1
ATOM 5046 O O . ASN B 1 22 ? -18.469 34.562 -72.75 1 25.34 22 ASN B O 1
ATOM 5050 N N . THR B 1 23 ? -20.484 34.031 -73.125 1 28.7 23 THR B N 1
ATOM 5051 C CA . THR B 1 23 ? -20.766 34.656 -71.812 1 28.7 23 THR B CA 1
ATOM 5052 C C . THR B 1 23 ? -20.359 33.719 -70.688 1 28.7 23 THR B C 1
ATOM 5054 O O . THR B 1 23 ? -20.531 34.062 -69.5 1 28.7 23 THR B O 1
ATOM 5057 N N . ASN B 1 24 ? -20 32.469 -71.062 1 28.78 24 ASN B N 1
ATOM 5058 C CA . ASN B 1 24 ? -20.062 31.5 -70 1 28.78 24 ASN B CA 1
ATOM 5059 C C . ASN B 1 24 ? -18.844 31.578 -69.062 1 28.78 24 ASN B C 1
ATOM 5061 O O . ASN B 1 24 ? -18.688 30.766 -68.188 1 28.78 24 ASN B O 1
ATOM 5065 N N . ASN B 1 25 ? -17.844 32.469 -69.5 1 32.06 25 ASN B N 1
ATOM 5066 C CA . ASN B 1 25 ? -16.562 32.25 -68.875 1 32.06 25 ASN B CA 1
ATOM 5067 C C . ASN B 1 25 ? -16.531 32.875 -67.438 1 32.06 25 ASN B C 1
ATOM 5069 O O . ASN B 1 25 ? -15.648 32.562 -66.625 1 32.06 25 ASN B O 1
ATOM 5073 N N . LYS B 1 26 ? -17.234 34.031 -67.312 1 40.03 26 LYS B N 1
ATOM 5074 C CA . LYS B 1 26 ? -17.078 34.75 -66.062 1 40.03 26 LYS B CA 1
ATOM 5075 C C . LYS B 1 26 ? -17.766 34.031 -64.938 1 40.03 26 LYS B C 1
ATOM 5077 O O . LYS B 1 26 ? -17.375 34.156 -63.75 1 40.03 26 LYS B O 1
ATOM 5082 N N . LYS B 1 27 ? -18.891 33.438 -65.375 1 41.94 27 LYS B N 1
ATOM 5083 C CA . LYS B 1 27 ? -19.625 32.719 -64.375 1 41.94 27 LYS B CA 1
ATOM 5084 C C . LYS B 1 27 ? -18.828 31.547 -63.812 1 41.94 27 LYS B C 1
ATOM 5086 O O . LYS B 1 27 ? -18.953 31.172 -62.656 1 41.94 27 LYS B O 1
ATOM 5091 N N . ASN B 1 28 ? -17.891 31.109 -64.812 1 42.94 28 ASN B N 1
ATOM 5092 C CA . ASN B 1 28 ? -17.141 29.953 -64.375 1 42.94 28 ASN B CA 1
ATOM 5093 C C . ASN B 1 28 ? -16.062 30.344 -63.344 1 42.94 28 ASN B C 1
ATOM 5095 O O . ASN B 1 28 ? -15.773 29.578 -62.406 1 42.94 28 ASN B O 1
ATOM 5099 N N . LEU B 1 29 ? -15.648 31.641 -63.594 1 50.94 29 LEU B N 1
ATOM 5100 C CA . LEU B 1 29 ? -14.562 32.031 -62.688 1 50.94 29 LEU B CA 1
ATOM 5101 C C . LEU B 1 29 ? -15.086 32.344 -61.312 1 50.94 29 LEU B C 1
ATOM 5103 O O . LEU B 1 29 ? -14.469 31.953 -60.312 1 50.94 29 LEU B O 1
ATOM 5107 N N . LEU B 1 30 ? -16.25 33.031 -61.375 1 51.69 30 LEU B N 1
ATOM 5108 C CA . LEU B 1 30 ? -16.859 33.344 -60.094 1 51.69 30 LEU B CA 1
ATOM 5109 C C . LEU B 1 30 ? -17.281 32.062 -59.375 1 51.69 30 LEU B C 1
ATOM 5111 O O . LEU B 1 30 ? -17.125 31.938 -58.156 1 51.69 30 LEU B O 1
ATOM 5115 N N . GLY B 1 31 ? -17.75 31.125 -60.25 1 50.56 31 GLY B N 1
ATOM 5116 C CA . GLY B 1 31 ? -18.109 29.828 -59.656 1 50.56 31 GLY B CA 1
ATOM 5117 C C . GLY B 1 31 ? -16.922 29.109 -59.062 1 50.56 31 GLY B C 1
ATOM 5118 O O . GLY B 1 31 ? -17.031 28.5 -58 1 50.56 31 GLY B O 1
ATOM 5119 N N . LEU B 1 32 ? -15.773 29.359 -59.812 1 57.06 32 LEU B N 1
ATOM 5120 C CA . LEU B 1 32 ? -14.57 28.703 -59.312 1 57.06 32 LEU B CA 1
ATOM 5121 C C . LEU B 1 32 ? -14.078 29.375 -58.031 1 57.06 32 LEU B C 1
ATOM 5123 O O . LEU B 1 32 ? -13.602 28.703 -57.125 1 57.06 32 LEU B O 1
ATOM 5127 N N . LEU B 1 33 ? -14.281 30.688 -57.969 1 57.19 33 LEU B N 1
ATOM 5128 C CA . LEU B 1 33 ? -13.867 31.391 -56.781 1 57.19 33 LEU B CA 1
ATOM 5129 C C . LEU B 1 33 ? -14.766 31.047 -55.594 1 57.19 33 LEU B C 1
ATOM 5131 O O . LEU B 1 33 ? -14.281 30.844 -54.469 1 57.19 33 LEU B O 1
ATOM 5135 N N . ILE B 1 34 ? -16.031 30.984 -55.938 1 56.81 34 ILE B N 1
ATOM 5136 C CA . ILE B 1 34 ? -16.969 30.609 -54.875 1 56.81 34 ILE B CA 1
ATOM 5137 C C . ILE B 1 34 ? -16.75 29.141 -54.469 1 56.81 34 ILE B C 1
ATOM 5139 O O . ILE B 1 34 ? -16.734 28.812 -53.281 1 56.81 34 ILE B O 1
ATOM 5143 N N . LEU B 1 35 ? -16.422 28.344 -55.469 1 57.56 35 LEU B N 1
ATOM 5144 C CA . LEU B 1 35 ? -16.141 26.938 -55.156 1 57.56 35 LEU B CA 1
ATOM 5145 C C . LEU B 1 35 ? -14.828 26.812 -54.375 1 57.56 35 LEU B C 1
ATOM 5147 O O . LEU B 1 35 ? -14.734 26 -53.438 1 57.56 35 LEU B O 1
ATOM 5151 N N . SER B 1 36 ? -13.914 27.719 -54.719 1 59.25 36 SER B N 1
ATOM 5152 C CA . SER B 1 36 ? -12.672 27.734 -53.969 1 59.25 36 SER B CA 1
ATOM 5153 C C . SER B 1 36 ? -12.898 28.25 -52.562 1 59.25 36 SER B C 1
ATOM 5155 O O . SER B 1 36 ? -12.328 27.719 -51.594 1 59.25 36 SER B O 1
ATOM 5157 N N . LEU B 1 37 ? -13.719 29.188 -52.406 1 59.16 37 LEU B N 1
ATOM 5158 C CA . LEU B 1 37 ? -14.023 29.703 -51.094 1 59.16 37 LEU B CA 1
ATOM 5159 C C . LEU B 1 37 ? -14.828 28.688 -50.281 1 59.16 37 LEU B C 1
ATOM 5161 O O . LEU B 1 37 ? -14.586 28.516 -49.094 1 59.16 37 LEU B O 1
ATOM 5165 N N . ILE B 1 38 ? -15.773 28.031 -50.906 1 57.53 38 ILE B N 1
ATOM 5166 C CA . ILE B 1 38 ? -16.516 26.969 -50.25 1 57.53 38 ILE B CA 1
ATOM 5167 C C . ILE B 1 38 ? -15.578 25.812 -49.938 1 57.53 38 ILE B C 1
ATOM 5169 O O . ILE B 1 38 ? -15.633 25.234 -48.844 1 57.53 38 ILE B O 1
ATOM 5173 N N . SER B 1 39 ? -14.656 25.516 -50.812 1 57.78 39 SER B N 1
ATOM 5174 C CA . SER B 1 39 ? -13.68 24.484 -50.531 1 57.78 39 SER B CA 1
ATOM 5175 C C . SER B 1 39 ? -12.75 24.891 -49.375 1 57.78 39 SER B C 1
ATOM 5177 O O . SER B 1 39 ? -12.398 24.078 -48.531 1 57.78 39 SER B O 1
ATOM 5179 N N . ILE B 1 40 ? -12.414 26.125 -49.344 1 57.44 40 ILE B N 1
ATOM 5180 C CA . ILE B 1 40 ? -11.578 26.609 -48.25 1 57.44 40 ILE B CA 1
ATOM 5181 C C . ILE B 1 40 ? -12.375 26.641 -46.938 1 57.44 40 ILE B C 1
ATOM 5183 O O . ILE B 1 40 ? -11.875 26.234 -45.906 1 57.44 40 ILE B O 1
ATOM 5187 N N . THR B 1 41 ? -13.609 27.125 -47 1 54.66 41 THR B N 1
ATOM 5188 C CA . THR B 1 41 ? -14.438 27.062 -45.812 1 54.66 41 THR B CA 1
ATOM 5189 C C . THR B 1 41 ? -14.75 25.625 -45.438 1 54.66 41 THR B C 1
ATOM 5191 O O . THR B 1 41 ? -14.797 25.281 -44.25 1 54.66 41 THR B O 1
ATOM 5194 N N . PHE B 1 42 ? -15.055 24.734 -46.344 1 54.56 42 PHE B N 1
ATOM 5195 C CA . PHE B 1 42 ? -15.219 23.312 -46.062 1 54.56 42 PHE B CA 1
ATOM 5196 C C . PHE B 1 42 ? -13.906 22.703 -45.562 1 54.56 42 PHE B C 1
ATOM 5198 O O . PHE B 1 42 ? -13.891 21.922 -44.625 1 54.56 42 PHE B O 1
ATOM 5205 N N . ILE B 1 43 ? -12.797 23.047 -46.219 1 52.72 43 ILE B N 1
ATOM 5206 C CA . ILE B 1 43 ? -11.5 22.609 -45.719 1 52.72 43 ILE B CA 1
ATOM 5207 C C . ILE B 1 43 ? -11.219 23.281 -44.375 1 52.72 43 ILE B C 1
ATOM 5209 O O . ILE B 1 43 ? -10.742 22.625 -43.438 1 52.72 43 ILE B O 1
ATOM 5213 N N . TYR B 1 44 ? -11.523 24.547 -44.188 1 48.25 44 TYR B N 1
ATOM 5214 C CA . TYR B 1 44 ? -11.406 25.203 -42.906 1 48.25 44 TYR B CA 1
ATOM 5215 C C . TYR B 1 44 ? -12.375 24.609 -41.875 1 48.25 44 TYR B C 1
ATOM 5217 O O . TYR B 1 44 ? -12 24.312 -40.75 1 48.25 44 TYR B O 1
ATOM 5225 N N . ASN B 1 45 ? -13.703 24.547 -42.156 1 47.12 45 ASN B N 1
ATOM 5226 C CA . ASN B 1 45 ? -14.641 23.859 -41.281 1 47.12 45 ASN B CA 1
ATOM 5227 C C . ASN B 1 45 ? -14.312 22.375 -41.156 1 47.12 45 ASN B C 1
ATOM 5229 O O . ASN B 1 45 ? -14.453 21.797 -40.094 1 47.12 45 ASN B O 1
ATOM 5233 N N . TRP B 1 46 ? -13.977 21.656 -42.25 1 46.88 46 TRP B N 1
ATOM 5234 C CA . TRP B 1 46 ? -13.445 20.312 -42.156 1 46.88 46 TRP B CA 1
ATOM 5235 C C . TRP B 1 46 ? -12.117 20.281 -41.438 1 46.88 46 TRP B C 1
ATOM 5237 O O . TRP B 1 46 ? -11.883 19.422 -40.594 1 46.88 46 TRP B O 1
ATOM 5247 N N . LEU B 1 47 ? -11.18 21.219 -41.656 1 42.41 47 LEU B N 1
ATOM 5248 C CA . LEU B 1 47 ? -9.984 21.375 -40.844 1 42.41 47 LEU B CA 1
ATOM 5249 C C . LEU B 1 47 ? -10.344 21.891 -39.469 1 42.41 47 LEU B C 1
ATOM 5251 O O . LEU B 1 47 ? -9.766 21.453 -38.469 1 42.41 47 LEU B O 1
ATOM 5255 N N . TYR B 1 48 ? -11.18 22.938 -39.344 1 39.53 48 TYR B N 1
ATOM 5256 C CA . TYR B 1 48 ? -11.656 23.406 -38.031 1 39.53 48 TYR B CA 1
ATOM 5257 C C . TYR B 1 48 ? -12.547 22.359 -37.375 1 39.53 48 TYR B C 1
ATOM 5259 O O . TYR B 1 48 ? -12.477 22.156 -36.156 1 39.53 48 TYR B O 1
ATOM 5267 N N . SER B 1 49 ? -13.672 21.812 -37.969 1 38.53 49 SER B N 1
ATOM 5268 C CA . SER B 1 49 ? -14.406 20.688 -37.406 1 38.53 49 SER B CA 1
ATOM 5269 C C . SER B 1 49 ? -13.492 19.484 -37.188 1 38.53 49 SER B C 1
ATOM 5271 O O . SER B 1 49 ? -13.664 18.719 -36.25 1 38.53 49 SER B O 1
ATOM 5273 N N . ASN B 1 50 ? -12.625 19.094 -38.188 1 32.91 50 ASN B N 1
ATOM 5274 C CA . ASN B 1 50 ? -11.609 18.094 -37.875 1 32.91 50 ASN B CA 1
ATOM 5275 C C . ASN B 1 50 ? -10.547 18.656 -36.938 1 32.91 50 ASN B C 1
ATOM 5277 O O . ASN B 1 50 ? -9.781 17.891 -36.312 1 32.91 50 ASN B O 1
ATOM 5281 N N . SER B 1 51 ? -10.242 19.922 -36.969 1 32.59 51 SER B N 1
ATOM 5282 C CA . SER B 1 51 ? -9.281 20.453 -36 1 32.59 51 SER B CA 1
ATOM 5283 C C . SER B 1 51 ? -9.914 20.625 -34.625 1 32.59 51 SER B C 1
ATOM 5285 O O . SER B 1 51 ? -9.219 20.641 -33.625 1 32.59 51 SER B O 1
ATOM 5287 N N . THR B 1 52 ? -11.148 21.172 -34.594 1 30.83 52 THR B N 1
ATOM 5288 C CA . THR B 1 52 ? -11.766 21.219 -33.281 1 30.83 52 THR B CA 1
ATOM 5289 C C . THR B 1 52 ? -12.227 19.828 -32.844 1 30.83 52 THR B C 1
ATOM 5291 O O . THR B 1 52 ? -13.031 19.688 -31.922 1 30.83 52 THR B O 1
ATOM 5294 N N . GLN B 1 53 ? -12.352 18.844 -33.781 1 27.41 53 GLN B N 1
ATOM 5295 C CA . GLN B 1 53 ? -12.258 17.625 -32.969 1 27.41 53 GLN B CA 1
ATOM 5296 C C . GLN B 1 53 ? -11.172 17.734 -31.906 1 27.41 53 GLN B C 1
ATOM 5298 O O . GLN B 1 53 ? -9.984 17.734 -32.219 1 27.41 53 GLN B O 1
ATOM 5303 N N . SER B 1 54 ? -11.477 18.688 -31.094 1 27.84 54 SER B N 1
ATOM 5304 C CA . SER B 1 54 ? -10.75 18.547 -29.828 1 27.84 54 SER B CA 1
ATOM 5305 C C . SER B 1 54 ? -10.344 17.094 -29.578 1 27.84 54 SER B C 1
ATOM 5307 O O . SER B 1 54 ? -11.195 16.203 -29.547 1 27.84 54 SER B O 1
ATOM 5309 N N . THR B 1 55 ? -9.375 16.75 -30.344 1 26.95 55 THR B N 1
ATOM 5310 C CA . THR B 1 55 ? -8.703 15.578 -29.781 1 26.95 55 THR B CA 1
ATOM 5311 C C . THR B 1 55 ? -8.875 15.531 -28.266 1 26.95 55 THR B C 1
ATOM 5313 O O . THR B 1 55 ? -8.195 16.266 -27.547 1 26.95 55 THR B O 1
ATOM 5316 N N . ASP B 1 56 ? -10.125 15.703 -27.938 1 26.16 56 ASP B N 1
ATOM 5317 C CA . ASP B 1 56 ? -10.219 14.969 -26.672 1 26.16 56 ASP B CA 1
ATOM 5318 C C . ASP B 1 56 ? -9.305 13.742 -26.688 1 26.16 56 ASP B C 1
ATOM 5320 O O . ASP B 1 56 ? -9.695 12.68 -27.172 1 26.16 56 ASP B O 1
ATOM 5324 N N . ILE B 1 57 ? -8.242 13.961 -27.359 1 27.48 57 ILE B N 1
ATOM 5325 C CA . ILE B 1 57 ? -7.273 12.992 -26.859 1 27.48 57 ILE B CA 1
ATOM 5326 C C . ILE B 1 57 ? -7.637 12.578 -25.438 1 27.48 57 ILE B C 1
ATOM 5328 O O . ILE B 1 57 ? -7.512 13.367 -24.5 1 27.48 57 ILE B O 1
ATOM 5332 N N . TYR B 1 58 ? -8.812 12.008 -25.422 1 27.38 58 TYR B N 1
ATOM 5333 C CA . TYR B 1 58 ? -8.766 11.102 -24.281 1 27.38 58 TYR B CA 1
ATOM 5334 C C . TYR B 1 58 ? -7.328 10.75 -23.922 1 27.38 58 TYR B C 1
ATOM 5336 O O . TYR B 1 58 ? -6.652 10.031 -24.656 1 27.38 58 TYR B O 1
ATOM 5344 N N . HIS B 1 59 ? -6.559 11.773 -23.734 1 30.06 59 HIS B N 1
ATOM 5345 C CA . HIS B 1 59 ? -5.402 11.359 -22.953 1 30.06 59 HIS B CA 1
ATOM 5346 C C . HIS B 1 59 ? -5.621 9.984 -22.328 1 30.06 59 HIS B C 1
ATOM 5348 O O . HIS B 1 59 ? -6.625 9.75 -21.656 1 30.06 59 HIS B O 1
ATOM 5354 N N . LYS B 1 60 ? -5.484 9.102 -23.266 1 34.09 60 LYS B N 1
ATOM 5355 C CA . LYS B 1 60 ? -5.453 7.836 -22.531 1 34.09 60 LYS B CA 1
ATOM 5356 C C . LYS B 1 60 ? -5.172 8.062 -21.062 1 34.09 60 LYS B C 1
ATOM 5358 O O . LYS B 1 60 ? -4.152 8.648 -20.688 1 34.09 60 LYS B O 1
ATOM 5363 N N . PRO B 1 61 ? -6.215 8.258 -20.391 1 35.94 61 PRO B N 1
ATOM 5364 C CA . PRO B 1 61 ? -5.918 8.43 -18.953 1 35.94 61 PRO B CA 1
ATOM 5365 C C . PRO B 1 61 ? -4.559 7.859 -18.562 1 35.94 61 PRO B C 1
ATOM 5367 O O . PRO B 1 61 ? -4.105 6.875 -19.156 1 35.94 61 PRO B O 1
ATOM 5370 N N . VAL B 1 62 ? -3.566 8.641 -18.188 1 41.22 62 VAL B N 1
ATOM 5371 C CA . VAL B 1 62 ? -2.479 8.312 -17.266 1 41.22 62 VAL B CA 1
ATOM 5372 C C . VAL B 1 62 ? -2.781 6.996 -16.562 1 41.22 62 VAL B C 1
ATOM 5374 O O . VAL B 1 62 ? -3.875 6.812 -16.016 1 41.22 62 VAL B O 1
ATOM 5377 N N . HIS B 1 63 ? -2.303 5.98 -17.125 1 48.94 63 HIS B N 1
ATOM 5378 C CA . HIS B 1 63 ? -2.512 4.613 -16.672 1 48.94 63 HIS B CA 1
ATOM 5379 C C . HIS B 1 63 ? -2.822 4.574 -15.172 1 48.94 63 HIS B C 1
ATOM 5381 O O . HIS B 1 63 ? -2.006 4.996 -14.352 1 48.94 63 HIS B O 1
ATOM 5387 N N . GLN B 1 64 ? -3.959 4.824 -14.883 1 62.75 64 GLN B N 1
ATOM 5388 C CA . GLN B 1 64 ? -4.5 4.547 -13.555 1 62.75 64 GLN B CA 1
ATOM 5389 C C . GLN B 1 64 ? -4.133 3.135 -13.094 1 62.75 64 GLN B C 1
ATOM 5391 O O . GLN B 1 64 ? -4.172 2.193 -13.891 1 62.75 64 GLN B O 1
ATOM 5396 N N . ARG B 1 65 ? -3.412 3.01 -12.078 1 74.06 65 ARG B N 1
ATOM 5397 C CA . ARG B 1 65 ? -3.119 1.713 -11.484 1 74.06 65 ARG B CA 1
ATOM 5398 C C . ARG B 1 65 ? -4.383 0.864 -11.375 1 74.06 65 ARG B C 1
ATOM 5400 O O . ARG B 1 65 ? -5.473 1.392 -11.156 1 74.06 65 ARG B O 1
ATOM 5407 N N . ASN B 1 66 ? -4.223 -0.404 -11.781 1 84.62 66 ASN B N 1
ATOM 5408 C CA . ASN B 1 66 ? -5.305 -1.35 -11.531 1 84.62 66 ASN B CA 1
ATOM 5409 C C . ASN B 1 66 ? -5.695 -1.382 -10.055 1 84.62 66 ASN B C 1
ATOM 5411 O O . ASN B 1 66 ? -4.863 -1.119 -9.188 1 84.62 66 ASN B O 1
ATOM 5415 N N . PRO B 1 67 ? -6.914 -1.633 -9.844 1 87.62 67 PRO B N 1
ATOM 5416 C CA . PRO B 1 67 ? -7.316 -1.735 -8.445 1 87.62 67 PRO B CA 1
ATOM 5417 C C . PRO B 1 67 ? -6.586 -2.852 -7.699 1 87.62 67 PRO B C 1
ATOM 5419 O O . PRO B 1 67 ? -6.371 -3.932 -8.258 1 87.62 67 PRO B O 1
ATOM 5422 N N . ALA B 1 68 ? -6.113 -2.574 -6.539 1 92.31 68 ALA B N 1
ATOM 5423 C CA . ALA B 1 68 ? -5.516 -3.539 -5.621 1 92.31 68 ALA B CA 1
ATOM 5424 C C . ALA B 1 68 ? -6.41 -3.764 -4.406 1 92.31 68 ALA B C 1
ATOM 5426 O O . ALA B 1 68 ? -7.043 -2.826 -3.91 1 92.31 68 ALA B O 1
ATOM 5427 N N . TYR B 1 69 ? -6.488 -4.992 -3.932 1 95.06 69 TYR B N 1
ATOM 5428 C CA . TYR B 1 69 ? -7.434 -5.332 -2.873 1 95.06 69 TYR B CA 1
ATOM 5429 C C . TYR B 1 69 ? -6.715 -5.969 -1.688 1 95.06 69 TYR B C 1
ATOM 5431 O O . TYR B 1 69 ? -5.785 -6.758 -1.868 1 95.06 69 TYR B O 1
ATOM 5439 N N . LEU B 1 70 ? -7.012 -5.523 -0.529 1 97.69 70 LEU B N 1
ATOM 5440 C CA . LEU B 1 70 ? -6.762 -6.238 0.719 1 97.69 70 LEU B CA 1
ATOM 5441 C C . LEU B 1 70 ? -8.078 -6.637 1.387 1 97.69 70 LEU B C 1
ATOM 5443 O O . LEU B 1 70 ? -8.766 -5.793 1.966 1 97.69 70 LEU B O 1
ATOM 5447 N N . VAL B 1 71 ? -8.43 -7.898 1.316 1 97.75 71 VAL B N 1
ATOM 5448 C CA . VAL B 1 71 ? -9.656 -8.367 1.942 1 97.75 71 VAL B CA 1
ATOM 5449 C C . VAL B 1 71 ? -9.328 -9.117 3.229 1 97.75 71 VAL B C 1
ATOM 5451 O O . VAL B 1 71 ? -8.203 -9.578 3.418 1 97.75 71 VAL B O 1
ATOM 5454 N N . SER B 1 72 ? -10.297 -9.203 4.07 1 97.88 72 SER B N 1
ATOM 5455 C CA . SER B 1 72 ? -10.078 -9.922 5.32 1 97.88 72 SER B CA 1
ATOM 5456 C C . SER B 1 72 ? -11.32 -10.703 5.734 1 97.88 72 SER B C 1
ATOM 5458 O O . SER B 1 72 ? -12.43 -10.398 5.285 1 97.88 72 SER B O 1
ATOM 5460 N N . GLY B 1 73 ? -11.133 -11.711 6.453 1 96.88 73 GLY B N 1
ATOM 5461 C CA . GLY B 1 73 ? -12.188 -12.547 7.016 1 96.88 73 GLY B CA 1
ATOM 5462 C C . GLY B 1 73 ? -11.688 -13.469 8.117 1 96.88 73 GLY B C 1
ATOM 5463 O O . GLY B 1 73 ? -10.484 -13.586 8.336 1 96.88 73 GLY B O 1
ATOM 5464 N N . LYS B 1 74 ? -12.594 -14.07 8.797 1 95.88 74 LYS B N 1
ATOM 5465 C CA . LYS B 1 74 ? -12.219 -14.914 9.93 1 95.88 74 LYS B CA 1
ATOM 5466 C C . LYS B 1 74 ? -12.359 -16.391 9.586 1 95.88 74 LYS B C 1
ATOM 5468 O O . LYS B 1 74 ? -11.812 -17.25 10.281 1 95.88 74 LYS B O 1
ATOM 5473 N N . ASN B 1 75 ? -13.047 -16.688 8.422 1 97.31 75 ASN B N 1
ATOM 5474 C CA . ASN B 1 75 ? -13.391 -18.078 8.164 1 97.31 75 ASN B CA 1
ATOM 5475 C C . ASN B 1 75 ? -12.586 -18.656 7.008 1 97.31 75 ASN B C 1
ATOM 5477 O O . ASN B 1 75 ? -12.234 -19.828 7.016 1 97.31 75 ASN B O 1
ATOM 5481 N N . GLY B 1 76 ? -12.375 -17.922 5.98 1 98.5 76 GLY B N 1
ATOM 5482 C CA . GLY B 1 76 ? -11.664 -18.406 4.812 1 98.5 76 GLY B CA 1
ATOM 5483 C C . GLY B 1 76 ? -11.32 -17.312 3.822 1 98.5 76 GLY B C 1
ATOM 5484 O O . GLY B 1 76 ? -11.961 -16.266 3.801 1 98.5 76 GLY B O 1
ATOM 5485 N N . VAL B 1 77 ? -10.305 -17.547 3.082 1 98.94 77 VAL B N 1
ATOM 5486 C CA . VAL B 1 77 ? -9.836 -16.609 2.061 1 98.94 77 VAL B CA 1
ATOM 5487 C C . VAL B 1 77 ? -9.406 -17.391 0.815 1 98.94 77 VAL B C 1
ATOM 5489 O O . VAL B 1 77 ? -8.82 -18.469 0.919 1 98.94 77 VAL B O 1
ATOM 5492 N N . VAL B 1 78 ? -9.773 -16.891 -0.362 1 98.94 78 VAL B N 1
ATOM 5493 C CA . VAL B 1 78 ? -9.312 -17.375 -1.657 1 98.94 78 VAL B CA 1
ATOM 5494 C C . VAL B 1 78 ? -8.703 -16.234 -2.455 1 98.94 78 VAL B C 1
ATOM 5496 O O . VAL B 1 78 ? -9.344 -15.203 -2.668 1 98.94 78 VAL B O 1
ATOM 5499 N N . ALA B 1 79 ? -7.52 -16.375 -2.826 1 98.94 79 ALA B N 1
ATOM 5500 C CA . ALA B 1 79 ? -6.848 -15.406 -3.68 1 98.94 79 ALA B CA 1
ATOM 5501 C C . ALA B 1 79 ? -6.488 -16.016 -5.031 1 98.94 79 ALA B C 1
ATOM 5503 O O . ALA B 1 79 ? -5.766 -17.016 -5.094 1 98.94 79 ALA B O 1
ATOM 5504 N N . SER B 1 80 ? -6.934 -15.438 -6.082 1 98.5 80 SER B N 1
ATOM 5505 C CA . SER B 1 80 ? -6.625 -15.875 -7.445 1 98.5 80 SER B CA 1
ATOM 5506 C C . SER B 1 80 ? -6.551 -14.688 -8.398 1 98.5 80 SER B C 1
ATOM 5508 O O . SER B 1 80 ? -6.734 -13.539 -7.984 1 98.5 80 SER B O 1
ATOM 5510 N N . GLU B 1 81 ? -6.262 -14.969 -9.656 1 96.44 81 GLU B N 1
ATOM 5511 C CA . GLU B 1 81 ? -6.043 -13.922 -10.648 1 96.44 81 GLU B CA 1
ATOM 5512 C C . GLU B 1 81 ? -7.363 -13.43 -11.234 1 96.44 81 GLU B C 1
ATOM 5514 O O . GLU B 1 81 ? -7.375 -12.547 -12.094 1 96.44 81 GLU B O 1
ATOM 5519 N N . GLU B 1 82 ? -8.461 -13.969 -10.781 1 96.75 82 GLU B N 1
ATOM 5520 C CA . GLU B 1 82 ? -9.766 -13.586 -11.305 1 96.75 82 GLU B CA 1
ATOM 5521 C C . GLU B 1 82 ? -10.82 -13.562 -10.195 1 96.75 82 GLU B C 1
ATOM 5523 O O . GLU B 1 82 ? -11.062 -14.578 -9.539 1 96.75 82 GLU B O 1
ATOM 5528 N N . GLY B 1 83 ? -11.5 -12.359 -10.07 1 96.88 83 GLY B N 1
ATOM 5529 C CA . GLY B 1 83 ? -12.43 -12.156 -8.969 1 96.88 83 GLY B CA 1
ATOM 5530 C C . GLY B 1 83 ? -13.57 -13.156 -8.961 1 96.88 83 GLY B C 1
ATOM 5531 O O . GLY B 1 83 ? -13.969 -13.641 -7.902 1 96.88 83 GLY B O 1
ATOM 5532 N N . ARG B 1 84 ? -14.195 -13.477 -10.133 1 97.25 84 ARG B N 1
ATOM 5533 C CA . ARG B 1 84 ? -15.266 -14.461 -10.227 1 97.25 84 ARG B CA 1
ATOM 5534 C C . ARG B 1 84 ? -14.812 -15.82 -9.695 1 97.25 84 ARG B C 1
ATOM 5536 O O . ARG B 1 84 ? -15.602 -16.547 -9.094 1 97.25 84 ARG B O 1
ATOM 5543 N N . CYS B 1 85 ? -13.555 -16.156 -9.945 1 98.81 85 CYS B N 1
ATOM 5544 C CA . CYS B 1 85 ? -13.023 -17.453 -9.539 1 98.81 85 CYS B CA 1
ATOM 5545 C C . CYS B 1 85 ? -12.781 -17.5 -8.039 1 98.81 85 CYS B C 1
ATOM 5547 O O . CYS B 1 85 ? -13.047 -18.516 -7.387 1 98.81 85 CYS B O 1
ATOM 5549 N N . SER B 1 86 ? -12.242 -16.422 -7.488 1 98.81 86 SER B N 1
ATOM 5550 C CA . SER B 1 86 ? -12.125 -16.344 -6.039 1 98.81 86 SER B CA 1
ATOM 5551 C C . SER B 1 86 ? -13.484 -16.484 -5.363 1 98.81 86 SER B C 1
ATOM 5553 O O . SER B 1 86 ? -13.602 -17.141 -4.328 1 98.81 86 SER B O 1
ATOM 5555 N N . LYS B 1 87 ? -14.508 -15.875 -5.953 1 98.62 87 LYS B N 1
ATOM 5556 C CA . LYS B 1 87 ? -15.852 -15.953 -5.402 1 98.62 87 LYS B CA 1
ATOM 5557 C C . LYS B 1 87 ? -16.375 -17.391 -5.441 1 98.62 87 LYS B C 1
ATOM 5559 O O . LYS B 1 87 ? -17.031 -17.844 -4.496 1 98.62 87 LYS B O 1
ATOM 5564 N N . ILE B 1 88 ? -16.141 -18.031 -6.508 1 98.88 88 ILE B N 1
ATOM 5565 C CA . ILE B 1 88 ? -16.547 -19.422 -6.629 1 98.88 88 ILE B CA 1
ATOM 5566 C C . ILE B 1 88 ? -15.867 -20.266 -5.539 1 98.88 88 ILE B C 1
ATOM 5568 O O . ILE B 1 88 ? -16.516 -21.094 -4.902 1 98.88 88 ILE B O 1
ATOM 5572 N N . GLY B 1 89 ? -14.562 -20.062 -5.375 1 98.94 89 GLY B N 1
ATOM 5573 C CA . GLY B 1 89 ? -13.867 -20.75 -4.297 1 98.94 89 GLY B CA 1
ATOM 5574 C C . GLY B 1 89 ? -14.492 -20.5 -2.936 1 98.94 89 GLY B C 1
ATOM 5575 O O . GLY B 1 89 ? -14.664 -21.422 -2.146 1 98.94 89 GLY B O 1
ATOM 5576 N N . ILE B 1 90 ? -14.852 -19.266 -2.637 1 98.88 90 ILE B N 1
ATOM 5577 C CA . ILE B 1 90 ? -15.445 -18.891 -1.353 1 98.88 90 ILE B CA 1
ATOM 5578 C C . ILE B 1 90 ? -16.797 -19.578 -1.197 1 98.88 90 ILE B C 1
ATOM 5580 O O . ILE B 1 90 ? -17.156 -20.031 -0.104 1 98.88 90 ILE B O 1
ATOM 5584 N N . GLN B 1 91 ? -17.594 -19.609 -2.279 1 98.88 91 GLN B N 1
ATOM 5585 C CA . GLN B 1 91 ? -18.891 -20.266 -2.207 1 98.88 91 GLN B CA 1
ATOM 5586 C C . GLN B 1 91 ? -18.719 -21.75 -1.86 1 98.88 91 GLN B C 1
ATOM 5588 O O . GLN B 1 91 ? -19.547 -22.312 -1.127 1 98.88 91 GLN B O 1
ATOM 5593 N N . VAL B 1 92 ? -17.719 -22.375 -2.398 1 98.88 92 VAL B N 1
ATOM 5594 C CA . VAL B 1 92 ? -17.422 -23.766 -2.059 1 98.88 92 VAL B CA 1
ATOM 5595 C C . VAL B 1 92 ? -17.109 -23.875 -0.567 1 98.88 92 VAL B C 1
ATOM 5597 O O . VAL B 1 92 ? -17.578 -24.797 0.105 1 98.88 92 VAL B O 1
ATOM 5600 N N . LEU B 1 93 ? -16.312 -22.969 -0.063 1 98.81 93 LEU B N 1
ATOM 5601 C CA . LEU B 1 93 ? -15.984 -22.969 1.359 1 98.81 93 LEU B CA 1
ATOM 5602 C C . LEU B 1 93 ? -17.234 -22.781 2.203 1 98.81 93 LEU B C 1
ATOM 5604 O O . LEU B 1 93 ? -17.406 -23.453 3.225 1 98.81 93 LEU B O 1
ATOM 5608 N N . LYS B 1 94 ? -18.125 -21.891 1.776 1 98.62 94 LYS B N 1
ATOM 5609 C CA . LYS B 1 94 ? -19.359 -21.625 2.502 1 98.62 94 LYS B CA 1
ATOM 5610 C C . LYS B 1 94 ? -20.266 -22.859 2.516 1 98.62 94 LYS B C 1
ATOM 5612 O O . LYS B 1 94 ? -21.047 -23.062 3.449 1 98.62 94 LYS B O 1
ATOM 5617 N N . ASP B 1 95 ? -20.156 -23.703 1.505 1 98.5 95 ASP B N 1
ATOM 5618 C CA . ASP B 1 95 ? -20.906 -24.953 1.416 1 98.5 95 ASP B CA 1
ATOM 5619 C C . ASP B 1 95 ? -20.219 -26.062 2.197 1 98.5 95 ASP B C 1
ATOM 5621 O O . ASP B 1 95 ? -20.453 -27.25 1.946 1 98.5 95 ASP B O 1
ATOM 5625 N N . ASN B 1 96 ? -19.328 -25.703 2.992 1 97.94 96 ASN B N 1
ATOM 5626 C CA . ASN B 1 96 ? -18.578 -26.594 3.881 1 97.94 96 ASN B CA 1
ATOM 5627 C C . ASN B 1 96 ? -17.5 -27.375 3.133 1 97.94 96 ASN B C 1
ATOM 5629 O O . ASN B 1 96 ? -17.094 -28.453 3.561 1 97.94 96 ASN B O 1
ATOM 5633 N N . GLY B 1 97 ? -17.094 -26.859 2.004 1 98.62 97 GLY B N 1
ATOM 5634 C CA . GLY B 1 97 ? -15.953 -27.422 1.3 1 98.62 97 GLY B CA 1
ATOM 5635 C C . GLY B 1 97 ? -14.633 -27.188 2.014 1 98.62 97 GLY B C 1
ATOM 5636 O O . GLY B 1 97 ? -14.508 -26.234 2.793 1 98.62 97 GLY B O 1
ATOM 5637 N N . THR B 1 98 ? -13.664 -28.062 1.71 1 98.31 98 THR B N 1
ATOM 5638 C CA . THR B 1 98 ? -12.312 -27.875 2.225 1 98.31 98 THR B CA 1
ATOM 5639 C C . THR B 1 98 ? -11.531 -26.891 1.367 1 98.31 98 THR B C 1
ATOM 5641 O O . THR B 1 98 ? -11.992 -26.484 0.302 1 98.31 98 THR B O 1
ATOM 5644 N N . ALA B 1 99 ? -10.375 -26.516 1.863 1 98.81 99 ALA B N 1
ATOM 5645 C CA . ALA B 1 99 ? -9.484 -25.688 1.059 1 98.81 99 ALA B CA 1
ATOM 5646 C C . ALA B 1 99 ? -9.164 -26.359 -0.273 1 98.81 99 ALA B C 1
ATOM 5648 O O . ALA B 1 99 ? -9.031 -25.688 -1.299 1 98.81 99 ALA B O 1
ATOM 5649 N N . THR B 1 100 ? -8.992 -27.641 -0.244 1 98.81 100 THR B N 1
ATOM 5650 C CA . THR B 1 100 ? -8.695 -28.406 -1.456 1 98.81 100 THR B CA 1
ATOM 5651 C C . THR B 1 100 ? -9.859 -28.328 -2.441 1 98.81 100 THR B C 1
ATOM 5653 O O . THR B 1 100 ? -9.656 -28.078 -3.631 1 98.81 100 THR B O 1
ATOM 5656 N N . ASP B 1 101 ? -11.094 -28.5 -1.923 1 98.88 101 ASP B N 1
ATOM 5657 C CA . ASP B 1 101 ? -12.273 -28.375 -2.771 1 98.88 101 ASP B CA 1
ATOM 5658 C C . ASP B 1 101 ? -12.312 -27 -3.445 1 98.88 101 ASP B C 1
ATOM 5660 O O . ASP B 1 101 ? -12.539 -26.906 -4.652 1 98.88 101 ASP B O 1
ATOM 5664 N N . ALA B 1 102 ? -12.094 -26.016 -2.639 1 98.94 102 ALA B N 1
ATOM 5665 C CA . ALA B 1 102 ? -12.156 -24.641 -3.121 1 98.94 102 ALA B CA 1
ATOM 5666 C C . ALA B 1 102 ? -11.039 -24.344 -4.121 1 98.94 102 ALA B C 1
ATOM 5668 O O . ALA B 1 102 ? -11.242 -23.625 -5.102 1 98.94 102 ALA B O 1
ATOM 5669 N N . ALA B 1 103 ? -9.867 -24.875 -3.861 1 98.94 103 ALA B N 1
ATOM 5670 C CA . ALA B 1 103 ? -8.742 -24.656 -4.77 1 98.94 103 ALA B CA 1
ATOM 5671 C C . ALA B 1 103 ? -9.023 -25.266 -6.141 1 98.94 103 ALA B C 1
ATOM 5673 O O . ALA B 1 103 ? -8.766 -24.641 -7.168 1 98.94 103 ALA B O 1
ATOM 5674 N N . ILE B 1 104 ? -9.539 -26.453 -6.148 1 98.94 104 ILE B N 1
ATOM 5675 C CA . ILE B 1 104 ? -9.852 -27.125 -7.406 1 98.94 104 ILE B CA 1
ATOM 5676 C C . ILE B 1 104 ? -10.922 -26.328 -8.156 1 98.94 104 ILE B C 1
ATOM 5678 O O . ILE B 1 104 ? -10.789 -26.078 -9.359 1 98.94 104 ILE B O 1
ATOM 5682 N N . ALA B 1 105 ? -11.945 -25.922 -7.453 1 98.94 105 ALA B N 1
ATOM 5683 C CA . ALA B 1 105 ? -13.016 -25.141 -8.078 1 98.94 105 ALA B CA 1
ATOM 5684 C C . ALA B 1 105 ? -12.477 -23.859 -8.672 1 98.94 105 ALA B C 1
ATOM 5686 O O . ALA B 1 105 ? -12.852 -23.469 -9.781 1 98.94 105 ALA B O 1
ATOM 5687 N N . THR B 1 106 ? -11.648 -23.188 -7.91 1 98.94 106 THR B N 1
ATOM 5688 C CA . THR B 1 106 ? -11.055 -21.922 -8.352 1 98.94 106 THR B CA 1
ATOM 5689 C C . THR B 1 106 ? -10.18 -22.141 -9.586 1 98.94 106 THR B C 1
ATOM 5691 O O . THR B 1 106 ? -10.25 -21.375 -10.547 1 98.94 106 THR B O 1
ATOM 5694 N N . ALA B 1 107 ? -9.391 -23.172 -9.586 1 98.88 107 ALA B N 1
ATOM 5695 C CA . ALA B 1 107 ? -8.5 -23.469 -10.703 1 98.88 107 ALA B CA 1
ATOM 5696 C C . ALA B 1 107 ? -9.297 -23.781 -11.969 1 98.88 107 ALA B C 1
ATOM 5698 O O . ALA B 1 107 ? -8.938 -23.344 -13.062 1 98.88 107 ALA B O 1
ATOM 5699 N N . LEU B 1 108 ? -10.344 -24.562 -11.805 1 98.88 108 LEU B N 1
ATOM 5700 C CA . LEU B 1 108 ? -11.195 -24.891 -12.945 1 98.88 108 LEU B CA 1
ATOM 5701 C C . LEU B 1 108 ? -11.797 -23.625 -13.555 1 98.88 108 LEU B C 1
ATOM 5703 O O . LEU B 1 108 ? -11.852 -23.5 -14.773 1 98.88 108 LEU B O 1
ATOM 5707 N N . CYS B 1 109 ? -12.219 -22.766 -12.695 1 98.81 109 CYS B N 1
ATOM 5708 C CA . CYS B 1 109 ? -12.781 -21.5 -13.148 1 98.81 109 CYS B CA 1
ATOM 5709 C C . CYS B 1 109 ? -11.75 -20.719 -13.953 1 98.81 109 CYS B C 1
ATOM 5711 O O . CYS B 1 109 ? -12.055 -20.203 -15.039 1 98.81 109 CYS B O 1
ATOM 5713 N N . VAL B 1 110 ? -10.539 -20.594 -13.438 1 98.31 110 VAL B N 1
ATOM 5714 C CA . VAL B 1 110 ? -9.484 -19.859 -14.125 1 98.31 110 VAL B CA 1
ATOM 5715 C C . VAL B 1 110 ? -9.219 -20.5 -15.484 1 98.31 110 VAL B C 1
ATOM 5717 O O . VAL B 1 110 ? -9.016 -19.797 -16.484 1 98.31 110 VAL B O 1
ATOM 5720 N N . GLY B 1 111 ? -9.258 -21.781 -15.508 1 97.88 111 GLY B N 1
ATOM 5721 C CA . GLY B 1 111 ? -9.047 -22.516 -16.75 1 97.88 111 GLY B CA 1
ATOM 5722 C C . GLY B 1 111 ? -10.102 -22.219 -17.797 1 97.88 111 GLY B C 1
ATOM 5723 O O . GLY B 1 111 ? -9.875 -22.438 -18.984 1 97.88 111 GLY B O 1
ATOM 5724 N N . VAL B 1 112 ? -11.266 -21.75 -17.359 1 98.19 112 VAL B N 1
ATOM 5725 C CA . VAL B 1 112 ? -12.344 -21.391 -18.281 1 98.19 112 VAL B CA 1
ATOM 5726 C C . VAL B 1 112 ? -12.18 -19.922 -18.719 1 98.19 112 VAL B C 1
ATOM 5728 O O . VAL B 1 112 ? -12.086 -19.641 -19.922 1 98.19 112 VAL B O 1
ATOM 5731 N N . VAL B 1 113 ? -12.016 -19.016 -17.797 1 97.25 113 VAL B N 1
ATOM 5732 C CA . VAL B 1 113 ? -12.164 -17.594 -18.109 1 97.25 113 VAL B CA 1
ATOM 5733 C C . VAL B 1 113 ? -10.812 -17 -18.5 1 97.25 113 VAL B C 1
ATOM 5735 O O . VAL B 1 113 ? -10.75 -16.016 -19.219 1 97.25 113 VAL B O 1
ATOM 5738 N N . ASN B 1 114 ? -9.797 -17.594 -17.969 1 96.06 114 ASN B N 1
ATOM 5739 C CA . ASN B 1 114 ? -8.43 -17.234 -18.344 1 96.06 114 ASN B CA 1
ATOM 5740 C C . ASN B 1 114 ? -7.699 -18.422 -18.969 1 96.06 114 ASN B C 1
ATOM 5742 O O . ASN B 1 114 ? -6.582 -18.75 -18.562 1 96.06 114 ASN B O 1
ATOM 5746 N N . SER B 1 115 ? -8.289 -18.938 -19.953 1 96.25 115 SER B N 1
ATOM 5747 C CA . SER B 1 115 ? -7.812 -20.156 -20.578 1 96.25 115 SER B CA 1
ATOM 5748 C C . SER B 1 115 ? -6.461 -19.953 -21.25 1 96.25 115 SER B C 1
ATOM 5750 O O . SER B 1 115 ? -5.812 -20.922 -21.672 1 96.25 115 SER B O 1
ATOM 5752 N N . PHE B 1 116 ? -5.996 -18.75 -21.344 1 94.75 116 PHE B N 1
ATOM 5753 C CA . PHE B 1 116 ? -4.711 -18.469 -21.969 1 94.75 116 PHE B CA 1
ATOM 5754 C C . PHE B 1 116 ? -3.562 -18.891 -21.078 1 94.75 116 PHE B C 1
ATOM 5756 O O . PHE B 1 116 ? -2.422 -19.016 -21.531 1 94.75 116 PHE B O 1
ATOM 5763 N N . SER B 1 117 ? -3.873 -19.156 -19.812 1 92.5 117 SER B N 1
ATOM 5764 C CA . SER B 1 117 ? -2.756 -19.391 -18.906 1 92.5 117 SER B CA 1
ATOM 5765 C C . SER B 1 117 ? -2.84 -20.766 -18.25 1 92.5 117 SER B C 1
ATOM 5767 O O . SER B 1 117 ? -1.843 -21.281 -17.75 1 92.5 117 SER B O 1
ATOM 5769 N N . SER B 1 118 ? -4.031 -21.297 -18.203 1 95.31 118 SER B N 1
ATOM 5770 C CA . SER B 1 118 ? -4.172 -22.594 -17.531 1 95.31 118 SER B CA 1
ATOM 5771 C C . SER B 1 118 ? -5.43 -23.312 -18 1 95.31 118 SER B C 1
ATOM 5773 O O . SER B 1 118 ? -6.207 -22.781 -18.797 1 95.31 118 SER B O 1
ATOM 5775 N N . GLY B 1 119 ? -5.559 -24.578 -17.484 1 97.69 119 GLY B N 1
ATOM 5776 C CA . GLY B 1 119 ? -6.684 -25.438 -17.812 1 97.69 119 GLY B CA 1
ATOM 5777 C C . GLY B 1 119 ? -6.344 -26.922 -17.719 1 97.69 119 GLY B C 1
ATOM 5778 O O . GLY B 1 119 ? -5.176 -27.281 -17.578 1 97.69 119 GLY B O 1
ATOM 5779 N N . ILE B 1 120 ? -7.336 -27.719 -18 1 98.69 120 ILE B N 1
ATOM 5780 C CA . ILE B 1 120 ? -7.195 -29.156 -17.75 1 98.69 120 ILE B CA 1
ATOM 5781 C C . ILE B 1 120 ? -6.281 -29.766 -18.812 1 98.69 120 ILE B C 1
ATOM 5783 O O . ILE B 1 120 ? -5.852 -30.906 -18.688 1 98.69 120 ILE B O 1
ATOM 5787 N N . GLY B 1 121 ? -5.934 -29.031 -19.844 1 98.69 121 GLY B N 1
ATOM 5788 C CA . GLY B 1 121 ? -4.949 -29.453 -20.812 1 98.69 121 GLY B CA 1
ATOM 5789 C C . GLY B 1 121 ? -3.52 -29.234 -20.375 1 98.69 121 GLY B C 1
ATOM 5790 O O . GLY B 1 121 ? -2.578 -29.516 -21.109 1 98.69 121 GLY B O 1
ATOM 5791 N N . GLY B 1 122 ? -3.373 -28.719 -19.203 1 98.12 122 GLY B N 1
ATOM 5792 C CA . GLY B 1 122 ? -2.053 -28.406 -18.688 1 98.12 122 GLY B CA 1
ATOM 5793 C C . GLY B 1 122 ? -1.687 -29.203 -17.453 1 98.12 122 GLY B C 1
ATOM 5794 O O . GLY B 1 122 ? -2.066 -30.375 -17.344 1 98.12 122 GLY B O 1
ATOM 5795 N N . GLY B 1 123 ? -0.791 -28.641 -16.656 1 98.06 123 GLY B N 1
ATOM 5796 C CA . GLY B 1 123 ? -0.286 -29.25 -15.43 1 98.06 123 GLY B CA 1
ATOM 5797 C C . GLY B 1 123 ? 0.314 -28.234 -14.461 1 98.06 123 GLY B C 1
ATOM 5798 O O . GLY B 1 123 ? 0.206 -27.031 -14.672 1 98.06 123 GLY B O 1
ATOM 5799 N N . GLY B 1 124 ? 0.823 -28.797 -13.398 1 97.94 124 GLY B N 1
ATOM 5800 C CA . GLY B 1 124 ? 1.347 -27.891 -12.391 1 97.94 124 GLY B CA 1
ATOM 5801 C C . GLY B 1 124 ? 1.748 -28.594 -11.109 1 97.94 124 GLY B C 1
ATOM 5802 O O . GLY B 1 124 ? 2.174 -29.75 -11.141 1 97.94 124 GLY B O 1
ATOM 5803 N N . PHE B 1 125 ? 1.784 -27.781 -10 1 98.56 125 PHE B N 1
ATOM 5804 C CA . PHE B 1 125 ? 2.186 -28.234 -8.672 1 98.56 125 PHE B CA 1
ATOM 5805 C C . PHE B 1 125 ? 1.279 -27.641 -7.598 1 98.56 125 PHE B C 1
ATOM 5807 O O . PHE B 1 125 ? 0.832 -26.5 -7.719 1 98.56 125 PHE B O 1
ATOM 5814 N N . MET B 1 126 ? 1.028 -28.438 -6.578 1 98.44 126 MET B N 1
ATOM 5815 C CA . MET B 1 126 ? 0.313 -27.875 -5.434 1 98.44 126 MET B CA 1
ATOM 5816 C C . MET B 1 126 ? 0.883 -28.406 -4.125 1 98.44 126 MET B C 1
ATOM 5818 O O . MET B 1 126 ? 1.465 -29.5 -4.094 1 98.44 126 MET B O 1
ATOM 5822 N N . ILE B 1 127 ? 0.846 -27.625 -3.18 1 98.69 127 ILE B N 1
ATOM 5823 C CA . ILE B 1 127 ? 1.159 -28.016 -1.808 1 98.69 127 ILE B CA 1
ATOM 5824 C C . ILE B 1 127 ? -0.072 -27.812 -0.925 1 98.69 127 ILE B C 1
ATOM 5826 O O . ILE B 1 127 ? -0.788 -26.828 -1.056 1 98.69 127 ILE B O 1
ATOM 5830 N N . ILE B 1 128 ? -0.371 -28.828 -0.093 1 98.38 128 ILE B N 1
ATOM 5831 C CA . ILE B 1 128 ? -1.549 -28.859 0.767 1 98.38 128 ILE B CA 1
ATOM 5832 C C . ILE B 1 128 ? -1.126 -29.094 2.215 1 98.38 128 ILE B C 1
ATOM 5834 O O . ILE B 1 128 ? -0.462 -30.094 2.516 1 98.38 128 ILE B O 1
ATOM 5838 N N . LYS B 1 129 ? -1.466 -28.172 3.023 1 97.38 129 LYS B N 1
ATOM 5839 C CA . LYS B 1 129 ? -1.287 -28.359 4.461 1 97.38 129 LYS B CA 1
ATOM 5840 C C . LYS B 1 129 ? -2.625 -28.578 5.16 1 97.38 129 LYS B C 1
ATOM 5842 O O . LYS B 1 129 ? -3.463 -27.672 5.219 1 97.38 129 LYS B O 1
ATOM 5847 N N . PRO B 1 130 ? -2.832 -29.766 5.672 1 93.81 130 PRO B N 1
ATOM 5848 C CA . PRO B 1 130 ? -4.098 -30.031 6.359 1 93.81 130 PRO B CA 1
ATOM 5849 C C . PRO B 1 130 ? -4.215 -29.297 7.688 1 93.81 130 PRO B C 1
ATOM 5851 O O . PRO B 1 130 ? -3.219 -28.781 8.203 1 93.81 130 PRO B O 1
ATOM 5854 N N . ALA B 1 131 ? -5.531 -29.125 8.219 1 86.69 131 ALA B N 1
ATOM 5855 C CA . ALA B 1 131 ? -5.836 -28.391 9.445 1 86.69 131 ALA B CA 1
ATOM 5856 C C . ALA B 1 131 ? -5.129 -29.016 10.648 1 86.69 131 ALA B C 1
ATOM 5858 O O . ALA B 1 131 ? -4.848 -28.328 11.633 1 86.69 131 ALA B O 1
ATOM 5859 N N . SER B 1 132 ? -4.684 -30.203 10.477 1 70.25 132 SER B N 1
ATOM 5860 C CA . SER B 1 132 ? -4.316 -31.031 11.625 1 70.25 132 SER B CA 1
ATOM 5861 C C . SER B 1 132 ? -3.15 -30.422 12.391 1 70.25 132 SER B C 1
ATOM 5863 O O . SER B 1 132 ? -2.535 -29.453 11.93 1 70.25 132 SER B O 1
ATOM 5865 N N . ASP B 1 133 ? -2.762 -31.078 13.516 1 58.53 133 ASP B N 1
ATOM 5866 C CA . ASP B 1 133 ? -1.808 -30.844 14.594 1 58.53 133 ASP B CA 1
ATOM 5867 C C . ASP B 1 133 ? -0.432 -30.484 14.039 1 58.53 133 ASP B C 1
ATOM 5869 O O . ASP B 1 133 ? -0.095 -30.844 12.914 1 58.53 133 ASP B O 1
ATOM 5873 N N . ASP B 1 134 ? 0.343 -29.547 14.664 1 59.28 134 ASP B N 1
ATOM 5874 C CA . ASP B 1 134 ? 1.577 -28.781 14.562 1 59.28 134 ASP B CA 1
ATOM 5875 C C . ASP B 1 134 ? 2.662 -29.578 13.828 1 59.28 134 ASP B C 1
ATOM 5877 O O . ASP B 1 134 ? 3.545 -28.984 13.203 1 59.28 134 ASP B O 1
ATOM 5881 N N . ASN B 1 135 ? 2.268 -30.984 13.539 1 64.25 135 ASN B N 1
ATOM 5882 C CA . ASN B 1 135 ? 3.512 -31.656 13.164 1 64.25 135 ASN B CA 1
ATOM 5883 C C . ASN B 1 135 ? 3.365 -32.406 11.852 1 64.25 135 ASN B C 1
ATOM 5885 O O . ASN B 1 135 ? 4.254 -33.188 11.469 1 64.25 135 ASN B O 1
ATOM 5889 N N . GLU B 1 136 ? 2.406 -32.031 11.172 1 81.25 136 GLU B N 1
ATOM 5890 C CA . GLU B 1 136 ? 2.297 -32.812 9.945 1 81.25 136 GLU B CA 1
ATOM 5891 C C . GLU B 1 136 ? 2.973 -32.125 8.773 1 81.25 136 GLU B C 1
ATOM 5893 O O . GLU B 1 136 ? 2.834 -30.906 8.602 1 81.25 136 GLU B O 1
ATOM 5898 N N . ILE B 1 137 ? 3.805 -32.938 8.047 1 92.88 137 ILE B N 1
ATOM 5899 C CA . ILE B 1 137 ? 4.457 -32.469 6.832 1 92.88 137 ILE B CA 1
ATOM 5900 C C . ILE B 1 137 ? 3.422 -32.281 5.727 1 92.88 137 ILE B C 1
ATOM 5902 O O . ILE B 1 137 ? 2.648 -33.188 5.434 1 92.88 137 ILE B O 1
ATOM 5906 N N . PRO B 1 138 ? 3.334 -31.062 5.172 1 97.31 138 PRO B N 1
ATOM 5907 C CA . PRO B 1 138 ? 2.396 -30.859 4.066 1 97.31 138 PRO B CA 1
ATOM 5908 C C . PRO B 1 138 ? 2.631 -31.828 2.904 1 97.31 138 PRO B C 1
ATOM 5910 O O . PRO B 1 138 ? 3.736 -32.344 2.75 1 97.31 138 PRO B O 1
ATOM 5913 N N . THR B 1 139 ? 1.621 -32.031 2.172 1 97.94 139 THR B N 1
ATOM 5914 C CA . THR B 1 139 ? 1.67 -32.938 1.01 1 97.94 139 THR B CA 1
ATOM 5915 C C . THR B 1 139 ? 1.821 -32.125 -0.275 1 97.94 139 THR B C 1
ATOM 5917 O O . THR B 1 139 ? 1.188 -31.062 -0.436 1 97.94 139 THR B O 1
ATOM 5920 N N . THR B 1 140 ? 2.689 -32.594 -1.138 1 98.56 140 THR B N 1
ATOM 5921 C CA . THR B 1 140 ? 2.793 -32 -2.459 1 98.56 140 THR B CA 1
ATOM 5922 C C . THR B 1 140 ? 2.25 -32.938 -3.531 1 98.56 140 THR B C 1
ATOM 5924 O O . THR B 1 140 ? 2.334 -34.156 -3.391 1 98.56 140 THR B O 1
ATOM 5927 N N . ILE B 1 141 ? 1.667 -32.375 -4.508 1 98.81 141 ILE B N 1
ATOM 5928 C CA . ILE B 1 141 ? 1.22 -33.094 -5.684 1 98.81 141 ILE B CA 1
ATOM 5929 C C . ILE B 1 141 ? 1.816 -32.5 -6.945 1 98.81 141 ILE B C 1
ATOM 5931 O O . ILE B 1 141 ? 1.53 -31.328 -7.27 1 98.81 141 ILE B O 1
ATOM 5935 N N . ASP B 1 142 ? 2.676 -33.25 -7.582 1 98.75 142 ASP B N 1
ATOM 5936 C CA . ASP B 1 142 ? 3.236 -32.906 -8.891 1 98.75 142 ASP B CA 1
ATOM 5937 C C . ASP B 1 142 ? 2.385 -33.5 -10.016 1 98.75 142 ASP B C 1
ATOM 5939 O O . ASP B 1 142 ? 2.352 -34.719 -10.211 1 98.75 142 ASP B O 1
ATOM 5943 N N . PHE B 1 143 ? 1.736 -32.625 -10.664 1 98.75 143 PHE B N 1
ATOM 5944 C CA . PHE B 1 143 ? 0.919 -33.062 -11.789 1 98.75 143 PHE B CA 1
ATOM 5945 C C . PHE B 1 143 ? 1.397 -32.406 -13.086 1 98.75 143 PHE B C 1
ATOM 5947 O O . PHE B 1 143 ? 0.588 -32.062 -13.945 1 98.75 143 PHE B O 1
ATOM 5954 N N . ARG B 1 144 ? 2.652 -32.125 -13.125 1 98.06 144 ARG B N 1
ATOM 5955 C CA . ARG B 1 144 ? 3.318 -31.609 -14.32 1 98.06 144 ARG B CA 1
ATOM 5956 C C . ARG B 1 144 ? 3.213 -32.594 -15.477 1 98.06 144 ARG B C 1
ATOM 5958 O O . ARG B 1 144 ? 3.209 -33.812 -15.258 1 98.06 144 ARG B O 1
ATOM 5965 N N . GLU B 1 145 ? 3.205 -32.125 -16.656 1 98 145 GLU B N 1
ATOM 5966 C CA . GLU B 1 145 ? 3.066 -32.938 -17.859 1 98 145 GLU B CA 1
ATOM 5967 C C . GLU B 1 145 ? 4.293 -33.812 -18.062 1 98 145 GLU B C 1
ATOM 5969 O O . GLU B 1 145 ? 5.398 -33.469 -17.641 1 98 145 GLU B O 1
ATOM 5974 N N . THR B 1 146 ? 4.098 -34.938 -18.75 1 97.94 146 THR B N 1
ATOM 5975 C CA . THR B 1 146 ? 5.199 -35.812 -19.109 1 97.94 146 THR B CA 1
ATOM 5976 C C . THR B 1 146 ? 5.371 -35.844 -20.625 1 97.94 146 THR B C 1
ATOM 5978 O O . THR B 1 146 ? 4.402 -35.688 -21.375 1 97.94 146 THR B O 1
ATOM 5981 N N . VAL B 1 147 ? 6.586 -36.062 -21.031 1 96.56 147 VAL B N 1
ATOM 5982 C CA . VAL B 1 147 ? 6.832 -36.188 -22.453 1 96.56 147 VAL B CA 1
ATOM 5983 C C . VAL B 1 147 ? 6.602 -37.625 -22.906 1 96.56 147 VAL B C 1
ATOM 5985 O O . VAL B 1 147 ? 7.168 -38.562 -22.344 1 96.56 147 VAL B O 1
ATOM 5988 N N . PRO B 1 148 ? 5.77 -37.969 -23.875 1 92.62 148 PRO B N 1
ATOM 5989 C CA . PRO B 1 148 ? 5.348 -39.312 -24.25 1 92.62 148 PRO B CA 1
ATOM 5990 C C . PRO B 1 148 ? 6.43 -40.094 -25.016 1 92.62 148 PRO B C 1
ATOM 5992 O O . PRO B 1 148 ? 6.562 -41.312 -24.859 1 92.62 148 PRO B O 1
ATOM 5995 N N . ASN B 1 149 ? 7.172 -39.688 -25.891 1 89.19 149 ASN B N 1
ATOM 5996 C CA . ASN B 1 149 ? 8.227 -40.25 -26.719 1 89.19 149 ASN B CA 1
ATOM 5997 C C . ASN B 1 149 ? 9.469 -39.344 -26.75 1 89.19 149 ASN B C 1
ATOM 5999 O O . ASN B 1 149 ? 9.734 -38.688 -27.75 1 89.19 149 ASN B O 1
ATOM 6003 N N . GLY B 1 150 ? 10.211 -39.594 -25.797 1 88.56 150 GLY B N 1
ATOM 6004 C CA . GLY B 1 150 ? 11.328 -38.688 -25.609 1 88.56 150 GLY B CA 1
ATOM 6005 C C . GLY B 1 150 ? 12.289 -38.656 -26.781 1 88.56 150 GLY B C 1
ATOM 6006 O O . GLY B 1 150 ? 12.812 -37.625 -27.156 1 88.56 150 GLY B O 1
ATOM 6007 N N . ASP B 1 151 ? 12.461 -39.719 -27.391 1 89.69 151 ASP B N 1
ATOM 6008 C CA . ASP B 1 151 ? 13.391 -39.812 -28.516 1 89.69 151 ASP B CA 1
ATOM 6009 C C . ASP B 1 151 ? 12.852 -39.062 -29.734 1 89.69 151 ASP B C 1
ATOM 6011 O O . ASP B 1 151 ? 13.594 -38.344 -30.406 1 89.69 151 ASP B O 1
ATOM 6015 N N . TYR B 1 152 ? 11.672 -39.281 -29.984 1 90.81 152 TYR B N 1
ATOM 6016 C CA . TYR B 1 152 ? 11.023 -38.625 -31.109 1 90.81 152 TYR B CA 1
ATOM 6017 C C . TYR B 1 152 ? 11.055 -37.094 -30.922 1 90.81 152 TYR B C 1
ATOM 6019 O O . TYR B 1 152 ? 11.445 -36.375 -31.828 1 90.81 152 TYR B O 1
ATOM 6027 N N . TYR B 1 153 ? 10.703 -36.656 -29.859 1 89.69 153 TYR B N 1
ATOM 6028 C CA . TYR B 1 153 ? 10.602 -35.25 -29.578 1 89.69 153 TYR B CA 1
ATOM 6029 C C . TYR B 1 153 ? 11.984 -34.594 -29.516 1 89.69 153 TYR B C 1
ATOM 6031 O O . TYR B 1 153 ? 12.195 -33.5 -30.047 1 89.69 153 TYR B O 1
ATOM 6039 N N . SER B 1 154 ? 12.906 -35.281 -28.891 1 90.69 154 SER B N 1
ATOM 6040 C CA . SER B 1 154 ? 14.273 -34.781 -28.828 1 90.69 154 SER B CA 1
ATOM 6041 C C . SER B 1 154 ? 14.844 -34.562 -30.234 1 90.69 154 SER B C 1
ATOM 6043 O O . SER B 1 154 ? 15.453 -33.531 -30.5 1 90.69 154 SER B O 1
ATOM 6045 N N . LYS B 1 155 ? 14.656 -35.469 -31.078 1 91 155 LYS B N 1
ATOM 6046 C CA . LYS B 1 155 ? 15.148 -35.375 -32.438 1 91 155 LYS B CA 1
ATOM 6047 C C . LYS B 1 155 ? 14.492 -34.219 -33.188 1 91 155 LYS B C 1
ATOM 6049 O O . LYS B 1 155 ? 15.148 -33.5 -33.938 1 91 155 LYS B O 1
ATOM 6054 N N . ALA B 1 156 ? 13.305 -34.094 -33 1 90.75 156 ALA B N 1
ATOM 6055 C CA . ALA B 1 156 ? 12.562 -33.031 -33.656 1 90.75 156 ALA B CA 1
ATOM 6056 C C . ALA B 1 156 ? 13.078 -31.656 -33.25 1 90.75 156 ALA B C 1
ATOM 6058 O O . ALA B 1 156 ? 13.203 -30.75 -34.062 1 90.75 156 ALA B O 1
ATOM 6059 N N . PHE B 1 157 ? 13.359 -31.531 -31.969 1 89.56 157 PHE B N 1
ATOM 6060 C CA . PHE B 1 157 ? 13.797 -30.234 -31.438 1 89.56 157 PHE B CA 1
ATOM 6061 C C . PHE B 1 157 ? 15.203 -29.906 -31.922 1 89.56 157 PHE B C 1
ATOM 6063 O O . PHE B 1 157 ? 15.516 -28.734 -32.156 1 89.56 157 PHE B O 1
ATOM 6070 N N . ILE B 1 158 ? 16 -30.891 -32.031 1 86.31 158 ILE B N 1
ATOM 6071 C CA . ILE B 1 158 ? 17.359 -30.688 -32.531 1 86.31 158 ILE B CA 1
ATOM 6072 C C . ILE B 1 158 ? 17.281 -30.188 -34 1 86.31 158 ILE B C 1
ATOM 6074 O O . ILE B 1 158 ? 18.031 -29.281 -34.375 1 86.31 158 ILE B O 1
ATOM 6078 N N . ASN B 1 159 ? 16.391 -30.734 -34.688 1 89.38 159 ASN B N 1
ATOM 6079 C CA . ASN B 1 159 ? 16.234 -30.391 -36.094 1 89.38 159 ASN B CA 1
ATOM 6080 C C . ASN B 1 159 ? 15.648 -28.984 -36.281 1 89.38 159 ASN B C 1
ATOM 6082 O O . ASN B 1 159 ? 16.016 -28.266 -37.219 1 89.38 159 ASN B O 1
ATOM 6086 N N . ASP B 1 160 ? 14.664 -28.656 -35.5 1 90.94 160 ASP B N 1
ATOM 6087 C CA . ASP B 1 160 ? 13.992 -27.359 -35.594 1 90.94 160 ASP B CA 1
ATOM 6088 C C . ASP B 1 160 ? 13.516 -26.922 -34.188 1 90.94 160 ASP B C 1
ATOM 6090 O O . ASP B 1 160 ? 12.391 -27.219 -33.781 1 90.94 160 ASP B O 1
ATOM 6094 N N . PRO B 1 161 ? 14.195 -26.094 -33.594 1 84.44 161 PRO B N 1
ATOM 6095 C CA . PRO B 1 161 ? 13.898 -25.672 -32.219 1 84.44 161 PRO B CA 1
ATOM 6096 C C . PRO B 1 161 ? 12.57 -24.922 -32.094 1 84.44 161 PRO B C 1
ATOM 6098 O O . PRO B 1 161 ? 11.969 -24.891 -31.016 1 84.44 161 PRO B O 1
ATOM 6101 N N . THR B 1 162 ? 12.109 -24.359 -33.062 1 84.38 162 THR B N 1
ATOM 6102 C CA . THR B 1 162 ? 10.875 -23.594 -33.031 1 84.38 162 THR B CA 1
ATOM 6103 C C . THR B 1 162 ? 9.664 -24.5 -32.875 1 84.38 162 THR B C 1
ATOM 6105 O O . THR B 1 162 ? 8.586 -24.047 -32.469 1 84.38 162 THR B O 1
ATOM 6108 N N . LYS B 1 163 ? 9.891 -25.75 -33.125 1 88.75 163 LYS B N 1
ATOM 6109 C CA . LYS B 1 163 ? 8.789 -26.703 -33.094 1 88.75 163 LYS B CA 1
ATOM 6110 C C . LYS B 1 163 ? 8.438 -27.094 -31.641 1 88.75 163 LYS B C 1
ATOM 6112 O O . LYS B 1 163 ? 7.395 -27.703 -31.406 1 88.75 163 LYS B O 1
ATOM 6117 N N . SER B 1 164 ? 9.234 -26.672 -30.75 1 88.31 164 SER B N 1
ATOM 6118 C CA . SER B 1 164 ? 8.945 -26.984 -29.344 1 88.31 164 SER B CA 1
ATOM 6119 C C . SER B 1 164 ? 7.91 -26.031 -28.766 1 88.31 164 SER B C 1
ATOM 6121 O O . SER B 1 164 ? 7.332 -26.297 -27.719 1 88.31 164 SER B O 1
ATOM 6123 N N . GLU B 1 165 ? 7.586 -25 -29.453 1 90.69 165 GLU B N 1
ATOM 6124 C CA . GLU B 1 165 ? 6.777 -23.938 -28.875 1 90.69 165 GLU B CA 1
ATOM 6125 C C . GLU B 1 165 ? 5.301 -24.109 -29.234 1 90.69 165 GLU B C 1
ATOM 6127 O O . GLU B 1 165 ? 4.422 -23.672 -28.484 1 90.69 165 GLU B O 1
ATOM 6132 N N . LYS B 1 166 ? 5.082 -24.672 -30.375 1 94.56 166 LYS B N 1
ATOM 6133 C CA . LYS B 1 166 ? 3.709 -24.75 -30.859 1 94.56 166 LYS B CA 1
ATOM 6134 C C . LYS B 1 166 ? 3.443 -26.094 -31.531 1 94.56 166 LYS B C 1
ATOM 6136 O O . LYS B 1 166 ? 4.379 -26.797 -31.922 1 94.56 166 LYS B O 1
ATOM 6141 N N . GLY B 1 167 ? 2.189 -26.469 -31.578 1 96.06 167 GLY B N 1
ATOM 6142 C CA . GLY B 1 167 ? 1.794 -27.672 -32.281 1 96.06 167 GLY B CA 1
ATOM 6143 C C . GLY B 1 167 ? 1.948 -28.938 -31.469 1 96.06 167 GLY B C 1
ATOM 6144 O O . GLY B 1 167 ? 2.24 -28.859 -30.266 1 96.06 167 GLY B O 1
ATOM 6145 N N . GLY B 1 168 ? 1.736 -30.031 -32.125 1 96.5 168 GLY B N 1
ATOM 6146 C CA . GLY B 1 168 ? 1.683 -31.312 -31.438 1 96.5 168 GLY B CA 1
ATOM 6147 C C . GLY B 1 168 ? 2.996 -31.703 -30.797 1 96.5 168 GLY B C 1
ATOM 6148 O O . GLY B 1 168 ? 3.006 -32.375 -29.766 1 96.5 168 GLY B O 1
ATOM 6149 N N . LEU B 1 169 ? 4.098 -31.25 -31.359 1 94.88 169 LEU B N 1
ATOM 6150 C CA . LEU B 1 169 ? 5.418 -31.578 -30.828 1 94.88 169 LEU B CA 1
ATOM 6151 C C . LEU B 1 169 ? 5.66 -30.875 -29.484 1 94.88 169 LEU B C 1
ATOM 6153 O O . LEU B 1 169 ? 6.508 -31.312 -28.703 1 94.88 169 LEU B O 1
ATOM 6157 N N . SER B 1 170 ? 4.934 -29.875 -29.266 1 95.88 170 SER B N 1
ATOM 6158 C CA . SER B 1 170 ? 5.137 -29.094 -28.062 1 95.88 170 SER B CA 1
ATOM 6159 C C . SER B 1 170 ? 4.316 -29.641 -26.891 1 95.88 170 SER B C 1
ATOM 6161 O O . SER B 1 170 ? 4.496 -29.234 -25.75 1 95.88 170 SER B O 1
ATOM 6163 N N . ILE B 1 171 ? 3.479 -30.594 -27.125 1 97.69 171 ILE B N 1
ATOM 6164 C CA . ILE B 1 171 ? 2.451 -30.984 -26.156 1 97.69 171 ILE B CA 1
ATOM 6165 C C . ILE B 1 171 ? 2.949 -32.156 -25.312 1 97.69 171 ILE B C 1
ATOM 6167 O O . ILE B 1 171 ? 3.367 -33.188 -25.859 1 97.69 171 ILE B O 1
ATOM 6171 N N . GLY B 1 172 ? 2.969 -31.969 -23.984 1 97.75 172 GLY B N 1
ATOM 6172 C CA . GLY B 1 172 ? 3.1 -33.062 -23.047 1 97.75 172 GLY B CA 1
ATOM 6173 C C . GLY B 1 172 ? 1.764 -33.625 -22.594 1 97.75 172 GLY B C 1
ATOM 6174 O O . GLY B 1 172 ? 0.719 -33.031 -22.812 1 97.75 172 GLY B O 1
ATOM 6175 N N . ILE B 1 173 ? 1.779 -34.844 -22.016 1 98.69 173 ILE B N 1
ATOM 6176 C CA . ILE B 1 173 ? 0.552 -35.469 -21.516 1 98.69 173 ILE B CA 1
ATOM 6177 C C . ILE B 1 173 ? -0.002 -34.625 -20.359 1 98.69 173 ILE B C 1
ATOM 6179 O O . ILE B 1 173 ? 0.662 -34.438 -19.328 1 98.69 173 ILE B O 1
ATOM 6183 N N . PRO B 1 174 ? -1.231 -34.125 -20.469 1 98.69 174 PRO B N 1
ATOM 6184 C CA . PRO B 1 174 ? -1.782 -33.219 -19.438 1 98.69 174 PRO B CA 1
ATOM 6185 C C . PRO B 1 174 ? -1.936 -33.938 -18.094 1 98.69 174 PRO B C 1
ATOM 6187 O O . PRO B 1 174 ? -2.32 -35.094 -18.047 1 98.69 174 PRO B O 1
ATOM 6190 N N . GLY B 1 175 ? -1.645 -33.219 -16.984 1 98.75 175 GLY B N 1
ATOM 6191 C CA . GLY B 1 175 ? -1.682 -33.844 -15.68 1 98.75 175 GLY B CA 1
ATOM 6192 C C . GLY B 1 175 ? -2.637 -33.188 -14.711 1 98.75 175 GLY B C 1
ATOM 6193 O O . GLY B 1 175 ? -2.873 -33.688 -13.609 1 98.75 175 GLY B O 1
ATOM 6194 N N . GLU B 1 176 ? -3.281 -32.062 -15.055 1 98.62 176 GLU B N 1
ATOM 6195 C CA . GLU B 1 176 ? -4.027 -31.234 -14.109 1 98.62 176 GLU B CA 1
ATOM 6196 C C . GLU B 1 176 ? -5.168 -32.031 -13.469 1 98.62 176 GLU B C 1
ATOM 6198 O O . GLU B 1 176 ? -5.312 -32.031 -12.242 1 98.62 176 GLU B O 1
ATOM 6203 N N . LEU B 1 177 ? -5.945 -32.75 -14.289 1 98.81 177 LEU B N 1
ATOM 6204 C CA . LEU B 1 177 ? -7.098 -33.469 -13.758 1 98.81 177 LEU B CA 1
ATOM 6205 C C . LEU B 1 177 ? -6.648 -34.594 -12.836 1 98.81 177 LEU B C 1
ATOM 6207 O O . LEU B 1 177 ? -7.285 -34.844 -11.812 1 98.81 177 LEU B O 1
ATOM 6211 N N . ALA B 1 178 ? -5.633 -35.312 -13.234 1 98.88 178 ALA B N 1
ATOM 6212 C CA . ALA B 1 178 ? -5.109 -36.344 -12.375 1 98.88 178 ALA B CA 1
ATOM 6213 C C . ALA B 1 178 ? -4.645 -35.812 -11.031 1 98.88 178 ALA B C 1
ATOM 6215 O O . ALA B 1 178 ? -4.863 -36.406 -9.984 1 98.88 178 ALA B O 1
ATOM 6216 N N . GLY B 1 179 ? -3.988 -34.688 -11.086 1 98.88 179 GLY B N 1
ATOM 6217 C CA . GLY B 1 179 ? -3.576 -34.031 -9.852 1 98.88 179 GLY B CA 1
ATOM 6218 C C . GLY B 1 179 ? -4.746 -33.625 -8.977 1 98.88 179 GLY B C 1
ATOM 6219 O O . GLY B 1 179 ? -4.711 -33.781 -7.762 1 98.88 179 GLY B O 1
ATOM 6220 N N . PHE B 1 180 ? -5.781 -33.062 -9.578 1 98.88 180 PHE B N 1
ATOM 6221 C CA . PHE B 1 180 ? -6.969 -32.625 -8.852 1 98.88 180 PHE B CA 1
ATOM 6222 C C . PHE B 1 180 ? -7.684 -33.812 -8.211 1 98.88 180 PHE B C 1
ATOM 6224 O O . PHE B 1 180 ? -8.141 -33.719 -7.074 1 98.88 180 PHE B O 1
ATOM 6231 N N . GLU B 1 181 ? -7.742 -34.844 -8.938 1 98.81 181 GLU B N 1
ATOM 6232 C CA . GLU B 1 181 ? -8.383 -36.031 -8.375 1 98.81 181 GLU B CA 1
ATOM 6233 C C . GLU B 1 181 ? -7.605 -36.562 -7.184 1 98.81 181 GLU B C 1
ATOM 6235 O O . GLU B 1 181 ? -8.195 -36.938 -6.164 1 98.81 181 GLU B O 1
ATOM 6240 N N . ALA B 1 182 ? -6.281 -36.656 -7.344 1 98.81 182 ALA B N 1
ATOM 6241 C CA . ALA B 1 182 ? -5.449 -37.125 -6.238 1 98.81 182 ALA B CA 1
ATOM 6242 C C . ALA B 1 182 ? -5.648 -36.25 -5 1 98.81 182 ALA B C 1
ATOM 6244 O O . ALA B 1 182 ? -5.754 -36.781 -3.883 1 98.81 182 ALA B O 1
ATOM 6245 N N . ALA B 1 183 ? -5.707 -35 -5.18 1 98.81 183 ALA B N 1
ATOM 6246 C CA . ALA B 1 183 ? -5.926 -34.062 -4.082 1 98.81 183 ALA B CA 1
ATOM 6247 C C . ALA B 1 183 ? -7.301 -34.25 -3.453 1 98.81 183 ALA B C 1
ATOM 6249 O O . ALA B 1 183 ? -7.434 -34.281 -2.227 1 98.81 183 ALA B O 1
ATOM 6250 N N . TYR B 1 184 ? -8.312 -34.344 -4.281 1 98.69 184 TYR B N 1
ATOM 6251 C CA . TYR B 1 184 ? -9.688 -34.5 -3.828 1 98.69 184 TYR B CA 1
ATOM 6252 C C . TYR B 1 184 ? -9.852 -35.75 -2.99 1 98.69 184 TYR B C 1
ATOM 6254 O O . TYR B 1 184 ? -10.484 -35.719 -1.933 1 98.69 184 TYR B O 1
ATOM 6262 N N . GLN B 1 185 ? -9.289 -36.812 -3.453 1 98.31 185 GLN B N 1
ATOM 6263 C CA . GLN B 1 185 ? -9.414 -38.094 -2.771 1 98.31 185 GLN B CA 1
ATOM 6264 C C . GLN B 1 185 ? -8.766 -38.062 -1.393 1 98.31 185 GLN B C 1
ATOM 6266 O O . GLN B 1 185 ? -9.273 -38.656 -0.444 1 98.31 185 GLN B O 1
ATOM 6271 N N . LYS B 1 186 ? -7.773 -37.344 -1.306 1 97.25 186 LYS B N 1
ATOM 6272 C CA . LYS B 1 186 ? -7.008 -37.344 -0.061 1 97.25 186 LYS B CA 1
ATOM 6273 C C . LYS B 1 186 ? -7.5 -36.25 0.896 1 97.25 186 LYS B C 1
ATOM 6275 O O . LYS B 1 186 ? -7.484 -36.438 2.113 1 97.25 186 LYS B O 1
ATOM 6280 N N . PHE B 1 187 ? -7.855 -35.094 0.365 1 96.88 187 PHE B N 1
ATOM 6281 C CA . PHE B 1 187 ? -8.047 -33.938 1.24 1 96.88 187 PHE B CA 1
ATOM 6282 C C . PHE B 1 187 ? -9.383 -33.25 0.959 1 96.88 187 PHE B C 1
ATOM 6284 O O . PHE B 1 187 ? -9.758 -32.312 1.645 1 96.88 187 PHE B O 1
ATOM 6291 N N . GLY B 1 188 ? -10.023 -33.688 -0.115 1 97.38 188 GLY B N 1
ATOM 6292 C CA . GLY B 1 188 ? -11.305 -33.125 -0.477 1 97.38 188 GLY B CA 1
ATOM 6293 C C . GLY B 1 188 ? -12.484 -33.812 0.17 1 97.38 188 GLY B C 1
ATOM 6294 O O . GLY B 1 188 ? -12.367 -34.344 1.285 1 97.38 188 GLY B O 1
ATOM 6295 N N . GLY B 1 189 ? -13.656 -33.625 -0.362 1 96.62 189 GLY B N 1
ATOM 6296 C CA . GLY B 1 189 ? -14.828 -34.375 0.073 1 96.62 189 GLY B CA 1
ATOM 6297 C C . GLY B 1 189 ? -15.758 -33.562 0.948 1 96.62 189 GLY B C 1
ATOM 6298 O O . GLY B 1 189 ? -16.781 -34.062 1.414 1 96.62 189 GLY B O 1
ATOM 6299 N N . GLY B 1 190 ? -15.414 -32.344 1.238 1 97.69 190 GLY B N 1
ATOM 6300 C CA . GLY B 1 190 ? -16.375 -31.484 1.909 1 97.69 190 GLY B CA 1
ATOM 6301 C C . GLY B 1 190 ? -17.625 -31.219 1.08 1 97.69 190 GLY B C 1
ATOM 6302 O O . GLY B 1 190 ? -18.703 -31.031 1.627 1 97.69 190 GLY B O 1
ATOM 6303 N N . VAL B 1 191 ? -17.391 -31.125 -0.231 1 98.56 191 VAL B N 1
ATOM 6304 C CA . VAL B 1 191 ? -18.484 -31.109 -1.203 1 98.56 191 VAL B CA 1
ATOM 6305 C C . VAL B 1 191 ? -18.219 -32.156 -2.281 1 98.56 191 VAL B C 1
ATOM 6307 O O . VAL B 1 191 ? -17.125 -32.719 -2.371 1 98.56 191 VAL B O 1
ATOM 6310 N N . SER B 1 192 ? -19.25 -32.375 -3.049 1 98.69 192 SER B N 1
ATOM 6311 C CA . SER B 1 192 ? -19.125 -33.406 -4.055 1 98.69 192 SER B CA 1
ATOM 6312 C C . SER B 1 192 ? -18.25 -32.969 -5.219 1 98.69 192 SER B C 1
ATOM 6314 O O . SER B 1 192 ? -18.156 -31.766 -5.492 1 98.69 192 SER B O 1
ATOM 6316 N N . TRP B 1 193 ? -17.609 -33.969 -5.863 1 98.62 193 TRP B N 1
ATOM 6317 C CA . TRP B 1 193 ? -16.844 -33.719 -7.082 1 98.62 193 TRP B CA 1
ATOM 6318 C C . TRP B 1 193 ? -17.672 -32.938 -8.102 1 98.62 193 TRP B C 1
ATOM 6320 O O . TRP B 1 193 ? -17.203 -31.969 -8.688 1 98.62 193 TRP B O 1
ATOM 6330 N N . LYS B 1 194 ? -18.875 -33.281 -8.289 1 98.62 194 LYS B N 1
ATOM 6331 C CA . LYS B 1 194 ? -19.781 -32.625 -9.227 1 98.62 194 LYS B CA 1
ATOM 6332 C C . LYS B 1 194 ? -20.031 -31.172 -8.844 1 98.62 194 LYS B C 1
ATOM 6334 O O . LYS B 1 194 ? -20.062 -30.297 -9.703 1 98.62 194 LYS B O 1
ATOM 6339 N N . ARG B 1 195 ? -20.219 -30.953 -7.551 1 98.5 195 ARG B N 1
ATOM 6340 C CA . ARG B 1 195 ? -20.469 -29.594 -7.062 1 98.5 195 ARG B CA 1
ATOM 6341 C C . ARG B 1 195 ? -19.281 -28.688 -7.375 1 98.5 195 ARG B C 1
ATOM 6343 O O . ARG B 1 195 ? -19.469 -27.5 -7.641 1 98.5 195 ARG B O 1
ATOM 6350 N N . ILE B 1 196 ? -18.094 -29.219 -7.328 1 98.88 196 ILE B N 1
ATOM 6351 C CA . ILE B 1 196 ? -16.875 -28.469 -7.574 1 98.88 196 ILE B CA 1
ATOM 6352 C C . ILE B 1 196 ? -16.844 -27.984 -9.023 1 98.88 196 ILE B C 1
ATOM 6354 O O . ILE B 1 196 ? -16.422 -26.859 -9.305 1 98.88 196 ILE B O 1
ATOM 6358 N N . PHE B 1 197 ? -17.312 -28.75 -9.961 1 98.88 197 PHE B N 1
ATOM 6359 C CA . PHE B 1 197 ? -17.188 -28.5 -11.391 1 98.88 197 PHE B CA 1
ATOM 6360 C C . PHE B 1 197 ? -18.312 -27.594 -11.875 1 98.88 197 PHE B C 1
ATOM 6362 O O . PHE B 1 197 ? -18.156 -26.875 -12.859 1 98.88 197 PHE B O 1
ATOM 6369 N N . GLN B 1 198 ? -19.438 -27.562 -11.211 1 98.81 198 GLN B N 1
ATOM 6370 C CA . GLN B 1 198 ? -20.688 -27 -11.727 1 98.81 198 GLN B CA 1
ATOM 6371 C C . GLN B 1 198 ? -20.516 -25.516 -12.078 1 98.81 198 GLN B C 1
ATOM 6373 O O . GLN B 1 198 ? -20.938 -25.078 -13.141 1 98.81 198 GLN B O 1
ATOM 6378 N N . PRO B 1 199 ? -19.906 -24.75 -11.203 1 98.81 199 PRO B N 1
ATOM 6379 C CA . PRO B 1 199 ? -19.797 -23.328 -11.555 1 98.81 199 PRO B CA 1
ATOM 6380 C C . PRO B 1 199 ? -19 -23.109 -12.844 1 98.81 199 PRO B C 1
ATOM 6382 O O . PRO B 1 199 ? -19.328 -22.219 -13.633 1 98.81 199 PRO B O 1
ATOM 6385 N N . SER B 1 200 ? -17.984 -23.875 -13.047 1 98.81 200 SER B N 1
ATOM 6386 C CA . SER B 1 200 ? -17.156 -23.734 -14.234 1 98.81 200 SER B CA 1
ATOM 6387 C C . SER B 1 200 ? -17.891 -24.234 -15.477 1 98.81 200 SER B C 1
ATOM 6389 O O . SER B 1 200 ? -17.703 -23.703 -16.578 1 98.81 200 SER B O 1
ATOM 6391 N N . ILE B 1 201 ? -18.734 -25.281 -15.328 1 98.88 201 ILE B N 1
ATOM 6392 C CA . ILE B 1 201 ? -19.594 -25.734 -16.406 1 98.88 201 ILE B CA 1
ATOM 6393 C C . ILE B 1 201 ? -20.516 -24.609 -16.844 1 98.88 201 ILE B C 1
ATOM 6395 O O . ILE B 1 201 ? -20.641 -24.328 -18.047 1 98.88 201 ILE B O 1
ATOM 6399 N N . ASP B 1 202 ? -21.109 -23.938 -15.898 1 98.75 202 ASP B N 1
ATOM 6400 C CA . ASP B 1 202 ? -22.031 -22.844 -16.188 1 98.75 202 ASP B CA 1
ATOM 6401 C C . ASP B 1 202 ? -21.312 -21.688 -16.875 1 98.75 202 ASP B C 1
ATOM 6403 O O . ASP B 1 202 ? -21.844 -21.094 -17.812 1 98.75 202 ASP B O 1
ATOM 6407 N N . LEU B 1 203 ? -20.141 -21.391 -16.438 1 98.56 203 LEU B N 1
ATOM 6408 C CA . LEU B 1 203 ? -19.359 -20.312 -17.047 1 98.56 203 LEU B CA 1
ATOM 6409 C C . LEU B 1 203 ? -18.953 -20.656 -18.469 1 98.56 203 LEU B C 1
ATOM 6411 O O . LEU B 1 203 ? -19 -19.797 -19.359 1 98.56 203 LEU B O 1
ATOM 6415 N N . ALA B 1 204 ? -18.531 -21.891 -18.625 1 98.56 204 ALA B N 1
ATOM 6416 C CA . ALA B 1 204 ? -18.062 -22.297 -19.953 1 98.56 204 ALA B CA 1
ATOM 6417 C C . ALA B 1 204 ? -19.172 -22.172 -20.984 1 98.56 204 ALA B C 1
ATOM 6419 O O . ALA B 1 204 ? -18.922 -21.953 -22.172 1 98.56 204 ALA B O 1
ATOM 6420 N N . LYS B 1 205 ? -20.422 -22.297 -20.578 1 98.38 205 LYS B N 1
ATOM 6421 C CA . LYS B 1 205 ? -21.562 -22.141 -21.484 1 98.38 205 LYS B CA 1
ATOM 6422 C C . LYS B 1 205 ? -21.672 -20.719 -22 1 98.38 205 LYS B C 1
ATOM 6424 O O . LYS B 1 205 ? -22.062 -20.5 -23.141 1 98.38 205 LYS B O 1
ATOM 6429 N N . ASN B 1 206 ? -21.391 -19.859 -21.094 1 96.81 206 ASN B N 1
ATOM 6430 C CA . ASN B 1 206 ? -21.422 -18.453 -21.453 1 96.81 206 ASN B CA 1
ATOM 6431 C C . ASN B 1 206 ? -20.797 -17.578 -20.375 1 96.81 206 ASN B C 1
ATOM 6433 O O . ASN B 1 206 ? -21.281 -17.547 -19.234 1 96.81 206 ASN B O 1
ATOM 6437 N N . PHE B 1 207 ? -19.75 -16.875 -20.688 1 96.88 207 PHE B N 1
ATOM 6438 C CA . PHE B 1 207 ? -19.156 -15.977 -19.703 1 96.88 207 PHE B CA 1
ATOM 6439 C C . PHE B 1 207 ? -18.719 -14.672 -20.359 1 96.88 207 PHE B C 1
ATOM 6441 O O . PHE B 1 207 ? -18.469 -14.625 -21.562 1 96.88 207 PHE B O 1
ATOM 6448 N N . SER B 1 208 ? -18.672 -13.594 -19.578 1 95.44 208 SER B N 1
ATOM 6449 C CA . SER B 1 208 ? -18.188 -12.305 -20.047 1 95.44 208 SER B CA 1
ATOM 6450 C C . SER B 1 208 ? -16.656 -12.242 -20.031 1 95.44 208 SER B C 1
ATOM 6452 O O . SER B 1 208 ? -16.031 -12.734 -19.094 1 95.44 208 SER B O 1
ATOM 6454 N N . VAL B 1 209 ? -16.109 -11.688 -21.062 1 95.38 209 VAL B N 1
ATOM 6455 C CA . VAL B 1 209 ? -14.664 -11.57 -21.203 1 95.38 209 VAL B CA 1
ATOM 6456 C C . VAL B 1 209 ? -14.125 -10.594 -20.172 1 95.38 209 VAL B C 1
ATOM 6458 O O . VAL B 1 209 ? -14.57 -9.438 -20.109 1 95.38 209 VAL B O 1
ATOM 6461 N N . GLY B 1 210 ? -13.234 -11.023 -19.312 1 92.62 210 GLY B N 1
ATOM 6462 C CA . GLY B 1 210 ? -12.547 -10.156 -18.375 1 92.62 210 GLY B CA 1
ATOM 6463 C C . GLY B 1 210 ? -11.398 -9.383 -19 1 92.62 210 GLY B C 1
ATOM 6464 O O . GLY B 1 210 ? -11.016 -9.648 -20.141 1 92.62 210 GLY B O 1
ATOM 6465 N N . THR B 1 211 ? -10.812 -8.516 -18.25 1 88.62 211 THR B N 1
ATOM 6466 C CA . THR B 1 211 ? -9.781 -7.617 -18.75 1 88.62 211 THR B CA 1
ATOM 6467 C C . THR B 1 211 ? -8.523 -8.398 -19.125 1 88.62 211 THR B C 1
ATOM 6469 O O . THR B 1 211 ? -7.871 -8.086 -20.125 1 88.62 211 THR B O 1
ATOM 6472 N N . ALA B 1 212 ? -8.18 -9.398 -18.344 1 89.81 212 ALA B N 1
ATOM 6473 C CA . ALA B 1 212 ? -6.957 -10.156 -18.609 1 89.81 212 ALA B CA 1
ATOM 6474 C C . ALA B 1 212 ? -7.059 -10.906 -19.922 1 89.81 212 ALA B C 1
ATOM 6476 O O . ALA B 1 212 ? -6.129 -10.883 -20.734 1 89.81 212 ALA B O 1
ATOM 6477 N N . LEU B 1 213 ? -8.109 -11.547 -20.156 1 93.62 213 LEU B N 1
ATOM 6478 C CA . LEU B 1 213 ? -8.312 -12.281 -21.391 1 93.62 213 LEU B CA 1
ATOM 6479 C C . LEU B 1 213 ? -8.406 -11.32 -22.578 1 93.62 213 LEU B C 1
ATOM 6481 O O . LEU B 1 213 ? -7.84 -11.586 -23.641 1 93.62 213 LEU B O 1
ATOM 6485 N N . ALA B 1 214 ? -9.109 -10.211 -22.422 1 92.75 214 ALA B N 1
ATOM 6486 C CA . ALA B 1 214 ? -9.25 -9.203 -23.469 1 92.75 214 ALA B CA 1
ATOM 6487 C C . ALA B 1 214 ? -7.883 -8.703 -23.922 1 92.75 214 ALA B C 1
ATOM 6489 O O . ALA B 1 214 ? -7.664 -8.469 -25.109 1 92.75 214 ALA B O 1
ATOM 6490 N N . SER B 1 215 ? -7.074 -8.555 -22.969 1 88.19 215 SER B N 1
ATOM 6491 C CA . SER B 1 215 ? -5.734 -8.062 -23.281 1 88.19 215 SER B CA 1
ATOM 6492 C C . SER B 1 215 ? -4.98 -9.039 -24.172 1 88.19 215 SER B C 1
ATOM 6494 O O . SER B 1 215 ? -4.27 -8.625 -25.094 1 88.19 215 SER B O 1
ATOM 6496 N N . LYS B 1 216 ? -5.129 -10.297 -23.938 1 91.5 216 LYS B N 1
ATOM 6497 C CA . LYS B 1 216 ? -4.48 -11.312 -24.766 1 91.5 216 LYS B CA 1
ATOM 6498 C C . LYS B 1 216 ? -5.105 -11.383 -26.156 1 91.5 216 LYS B C 1
ATOM 6500 O O . LYS B 1 216 ? -4.402 -11.562 -27.141 1 91.5 216 LYS B O 1
ATOM 6505 N N . LEU B 1 217 ? -6.352 -11.172 -26.203 1 93.88 217 LEU B N 1
ATOM 6506 C CA . LEU B 1 217 ? -7.09 -11.305 -27.453 1 93.88 217 LEU B CA 1
ATOM 6507 C C . LEU B 1 217 ? -6.922 -10.062 -28.328 1 93.88 217 LEU B C 1
ATOM 6509 O O . LEU B 1 217 ? -7.23 -10.078 -29.516 1 93.88 217 LEU B O 1
ATOM 6513 N N . SER B 1 218 ? -6.426 -9 -27.719 1 90.94 218 SER B N 1
ATOM 6514 C CA . SER B 1 218 ? -6.219 -7.762 -28.469 1 90.94 218 SER B CA 1
ATOM 6515 C C . SER B 1 218 ? -4.84 -7.734 -29.125 1 90.94 218 SER B C 1
ATOM 6517 O O . SER B 1 218 ? -4.574 -6.891 -29.984 1 90.94 218 SER B O 1
ATOM 6519 N N . ASN B 1 219 ? -4.086 -8.688 -28.766 1 91.12 219 ASN B N 1
ATOM 6520 C CA . ASN B 1 219 ? -2.76 -8.789 -29.375 1 91.12 219 ASN B CA 1
ATOM 6521 C C . ASN B 1 219 ? -2.834 -9.242 -30.828 1 91.12 219 ASN B C 1
ATOM 6523 O O . ASN B 1 219 ? -3.412 -10.289 -31.125 1 91.12 219 ASN B O 1
ATOM 6527 N N . GLN B 1 220 ? -2.16 -8.531 -31.703 1 91.19 220 GLN B N 1
ATOM 6528 C CA . GLN B 1 220 ? -2.264 -8.805 -33.125 1 91.19 220 GLN B CA 1
ATOM 6529 C C . GLN B 1 220 ? -1.7 -10.18 -33.469 1 91.19 220 GLN B C 1
ATOM 6531 O O . GLN B 1 220 ? -2.225 -10.875 -34.344 1 91.19 220 GLN B O 1
ATOM 6536 N N . ASP B 1 221 ? -0.639 -10.555 -32.844 1 91.75 221 ASP B N 1
ATOM 6537 C CA . ASP B 1 221 ? -0.07 -11.875 -33.062 1 91.75 221 ASP B CA 1
ATOM 6538 C C . ASP B 1 221 ? -1.07 -12.977 -32.719 1 91.75 221 ASP B C 1
ATOM 6540 O O . ASP B 1 221 ? -1.173 -13.984 -33.406 1 91.75 221 ASP B O 1
ATOM 6544 N N . THR B 1 222 ? -1.779 -12.805 -31.656 1 93.69 222 THR B N 1
ATOM 6545 C CA . THR B 1 222 ? -2.797 -13.75 -31.203 1 93.69 222 THR B CA 1
ATOM 6546 C C . THR B 1 222 ? -3.941 -13.828 -32.219 1 93.69 222 THR B C 1
ATOM 6548 O O . THR B 1 222 ? -4.391 -14.914 -32.562 1 93.69 222 THR B O 1
ATOM 6551 N N . ILE B 1 223 ? -4.352 -12.664 -32.719 1 92.25 223 ILE B N 1
ATOM 6552 C CA . ILE B 1 223 ? -5.434 -12.594 -33.688 1 92.25 223 ILE B CA 1
ATOM 6553 C C . ILE B 1 223 ? -5.023 -13.312 -34.969 1 92.25 223 ILE B C 1
ATOM 6555 O O . ILE B 1 223 ? -5.809 -14.07 -35.562 1 92.25 223 ILE B O 1
ATOM 6559 N N . ASP B 1 224 ? -3.812 -13.141 -35.344 1 92.62 224 ASP B N 1
ATOM 6560 C CA . ASP B 1 224 ? -3.328 -13.68 -36.625 1 92.62 224 ASP B CA 1
ATOM 6561 C C . ASP B 1 224 ? -3.342 -15.203 -36.594 1 92.62 224 ASP B C 1
ATOM 6563 O O . ASP B 1 224 ? -3.869 -15.836 -37.531 1 92.62 224 ASP B O 1
ATOM 6567 N N . TRP B 1 225 ? -2.777 -15.789 -35.594 1 93.19 225 TRP B N 1
ATOM 6568 C CA . TRP B 1 225 ? -2.717 -17.25 -35.625 1 93.19 225 TRP B CA 1
ATOM 6569 C C . TRP B 1 225 ? -4.086 -17.859 -35.344 1 93.19 225 TRP B C 1
ATOM 6571 O O . TRP B 1 225 ? -4.434 -18.906 -35.875 1 93.19 225 TRP B O 1
ATOM 6581 N N . MET B 1 226 ? -4.922 -17.25 -34.562 1 94.5 226 MET B N 1
ATOM 6582 C CA . MET B 1 226 ? -6.262 -17.75 -34.281 1 94.5 226 MET B CA 1
ATOM 6583 C C . MET B 1 226 ? -7.141 -17.703 -35.531 1 94.5 226 MET B C 1
ATOM 6585 O O . MET B 1 226 ? -7.988 -18.578 -35.719 1 94.5 226 MET B O 1
ATOM 6589 N N . ASN B 1 227 ? -6.953 -16.656 -36.281 1 91.75 227 ASN B N 1
ATOM 6590 C CA . ASN B 1 227 ? -7.762 -16.469 -37.5 1 91.75 227 ASN B CA 1
ATOM 6591 C C . ASN B 1 227 ? -7.539 -17.609 -38.5 1 91.75 227 ASN B C 1
ATOM 6593 O O . ASN B 1 227 ? -8.422 -17.906 -39.281 1 91.75 227 ASN B O 1
ATOM 6597 N N . ASN B 1 228 ? -6.469 -18.203 -38.406 1 92.25 228 ASN B N 1
ATOM 6598 C CA . ASN B 1 228 ? -6.117 -19.266 -39.344 1 92.25 228 ASN B CA 1
ATOM 6599 C C . ASN B 1 228 ? -6.582 -20.625 -38.844 1 92.25 228 ASN B C 1
ATOM 6601 O O . ASN B 1 228 ? -6.359 -21.641 -39.531 1 92.25 228 ASN B O 1
ATOM 6605 N N . ARG B 1 229 ? -7.258 -20.641 -37.75 1 94.19 229 ARG B N 1
ATOM 6606 C CA . ARG B 1 229 ? -7.738 -21.891 -37.156 1 94.19 229 ARG B CA 1
ATOM 6607 C C . ARG B 1 229 ? -9.219 -21.781 -36.781 1 94.19 229 ARG B C 1
ATOM 6609 O O . ARG B 1 229 ? -9.594 -21.125 -35.812 1 94.19 229 ARG B O 1
ATOM 6616 N N . GLN B 1 230 ? -9.977 -22.547 -37.438 1 92.38 230 GLN B N 1
ATOM 6617 C CA . GLN B 1 230 ? -11.422 -22.406 -37.344 1 92.38 230 GLN B CA 1
ATOM 6618 C C . GLN B 1 230 ? -11.93 -22.625 -35.938 1 92.38 230 GLN B C 1
ATOM 6620 O O . GLN B 1 230 ? -12.844 -21.938 -35.469 1 92.38 230 GLN B O 1
ATOM 6625 N N . GLU B 1 231 ? -11.391 -23.625 -35.219 1 93.62 231 GLU B N 1
ATOM 6626 C CA . GLU B 1 231 ? -11.867 -23.953 -33.875 1 93.62 231 GLU B CA 1
ATOM 6627 C C . GLU B 1 231 ? -11.578 -22.812 -32.906 1 93.62 231 GLU B C 1
ATOM 6629 O O . GLU B 1 231 ? -12.258 -22.688 -31.875 1 93.62 231 GLU B O 1
ATOM 6634 N N . TRP B 1 232 ? -10.609 -21.969 -33.188 1 95.88 232 TRP B N 1
ATOM 6635 C CA . TRP B 1 232 ? -10.281 -20.812 -32.375 1 95.88 232 TRP B CA 1
ATOM 6636 C C . TRP B 1 232 ? -11.109 -19.609 -32.781 1 95.88 232 TRP B C 1
ATOM 6638 O O . TRP B 1 232 ? -11.688 -18.922 -31.922 1 95.88 232 TRP B O 1
ATOM 6648 N N . ARG B 1 233 ? -11.125 -19.344 -34.094 1 92.75 233 ARG B N 1
ATOM 6649 C CA . ARG B 1 233 ? -11.789 -18.172 -34.656 1 92.75 233 ARG B CA 1
ATOM 6650 C C . ARG B 1 233 ? -13.266 -18.156 -34.25 1 92.75 233 ARG B C 1
ATOM 6652 O O . ARG B 1 233 ? -13.812 -17.094 -33.938 1 92.75 233 ARG B O 1
ATOM 6659 N N . SER B 1 234 ? -13.859 -19.219 -34.25 1 91.38 234 SER B N 1
ATOM 6660 C CA . SER B 1 234 ? -15.289 -19.328 -33.969 1 91.38 234 SER B CA 1
ATOM 6661 C C . SER B 1 234 ? -15.602 -19 -32.5 1 91.38 234 SER B C 1
ATOM 6663 O O . SER B 1 234 ? -16.719 -18.609 -32.188 1 91.38 234 SER B O 1
ATOM 6665 N N . ILE B 1 235 ? -14.664 -19.109 -31.656 1 93.81 235 ILE B N 1
ATOM 6666 C CA . ILE B 1 235 ? -14.891 -18.938 -30.234 1 93.81 235 ILE B CA 1
ATOM 6667 C C . ILE B 1 235 ? -14.406 -17.562 -29.781 1 93.81 235 ILE B C 1
ATOM 6669 O O . ILE B 1 235 ? -15.109 -16.844 -29.062 1 93.81 235 ILE B O 1
ATOM 6673 N N . PHE B 1 236 ? -13.242 -17.125 -30.281 1 94.12 236 PHE B N 1
ATOM 6674 C CA . PHE B 1 236 ? -12.547 -16 -29.641 1 94.12 236 PHE B CA 1
ATOM 6675 C C . PHE B 1 236 ? -12.562 -14.781 -30.562 1 94.12 236 PHE B C 1
ATOM 6677 O O . PHE B 1 236 ? -12.281 -13.664 -30.109 1 94.12 236 PHE B O 1
ATOM 6684 N N . LEU B 1 237 ? -12.891 -15.047 -31.812 1 89.81 237 LEU B N 1
ATOM 6685 C CA . LEU B 1 237 ? -12.859 -13.938 -32.75 1 89.81 237 LEU B CA 1
ATOM 6686 C C . LEU B 1 237 ? -14.211 -13.75 -33.438 1 89.81 237 LEU B C 1
ATOM 6688 O O . LEU B 1 237 ? -14.422 -14.188 -34.562 1 89.81 237 LEU B O 1
ATOM 6692 N N . PRO B 1 238 ? -15.055 -13.07 -32.719 1 75.12 238 PRO B N 1
ATOM 6693 C CA . PRO B 1 238 ? -16.344 -12.82 -33.375 1 75.12 238 PRO B CA 1
ATOM 6694 C C . PRO B 1 238 ? -16.203 -11.953 -34.625 1 75.12 238 PRO B C 1
ATOM 6696 O O . PRO B 1 238 ? -15.211 -11.227 -34.781 1 75.12 238 PRO B O 1
ATOM 6699 N N . THR B 1 239 ? -17.047 -12.312 -35.5 1 67.56 239 THR B N 1
ATOM 6700 C CA . THR B 1 239 ? -17.062 -11.484 -36.719 1 67.56 239 THR B CA 1
ATOM 6701 C C . THR B 1 239 ? -17.891 -10.219 -36.469 1 67.56 239 THR B C 1
ATOM 6703 O O . THR B 1 239 ? -19.078 -10.297 -36.156 1 67.56 239 THR B O 1
ATOM 6706 N N . LEU B 1 240 ? -17.141 -9.133 -36.25 1 58.5 240 LEU B N 1
ATOM 6707 C CA . LEU B 1 240 ? -17.812 -7.84 -36.219 1 58.5 240 LEU B CA 1
ATOM 6708 C C . LEU B 1 240 ? -17.5 -7.02 -37.438 1 58.5 240 LEU B C 1
ATOM 6710 O O . LEU B 1 240 ? -16.328 -6.797 -37.781 1 58.5 240 LEU B O 1
ATOM 6714 N N . HIS B 1 241 ? -18.516 -6.52 -38.094 1 51.84 241 HIS B N 1
ATOM 6715 C CA . HIS B 1 241 ? -18.422 -5.723 -39.312 1 51.84 241 HIS B CA 1
ATOM 6716 C C . HIS B 1 241 ? -17.453 -6.352 -40.312 1 51.84 241 HIS B C 1
ATOM 6718 O O . HIS B 1 241 ? -16.594 -5.664 -40.875 1 51.84 241 HIS B O 1
ATOM 6724 N N . HIS B 1 242 ? -17.547 -7.523 -40.438 1 57.03 242 HIS B N 1
ATOM 6725 C CA . HIS B 1 242 ? -16.828 -8.312 -41.406 1 57.03 242 HIS B CA 1
ATOM 6726 C C . HIS B 1 242 ? -15.344 -8.422 -41.062 1 57.03 242 HIS B C 1
ATOM 6728 O O . HIS B 1 242 ? -14.516 -8.75 -41.906 1 57.03 242 HIS B O 1
ATOM 6734 N N . GLN B 1 243 ? -15.023 -7.879 -39.938 1 60.91 243 GLN B N 1
ATOM 6735 C CA . GLN B 1 243 ? -13.648 -8.039 -39.469 1 60.91 243 GLN B CA 1
ATOM 6736 C C . GLN B 1 243 ? -13.594 -8.883 -38.219 1 60.91 243 GLN B C 1
ATOM 6738 O O . GLN B 1 243 ? -14.492 -8.812 -37.375 1 60.91 243 GLN B O 1
ATOM 6743 N N . LYS B 1 244 ? -12.617 -9.695 -38.25 1 62.88 244 LYS B N 1
ATOM 6744 C CA . LYS B 1 244 ? -12.352 -10.5 -37.062 1 62.88 244 LYS B CA 1
ATOM 6745 C C . LYS B 1 244 ? -11.609 -9.68 -36 1 62.88 244 LYS B C 1
ATOM 6747 O O . LYS B 1 244 ? -10.547 -9.109 -36.281 1 62.88 244 LYS B O 1
ATOM 6752 N N . VAL B 1 245 ? -12.32 -9.461 -35 1 72.88 245 VAL B N 1
ATOM 6753 C CA . VAL B 1 245 ? -11.734 -8.656 -33.938 1 72.88 245 VAL B CA 1
ATOM 6754 C C . VAL B 1 245 ? -11.703 -9.453 -32.625 1 72.88 245 VAL B C 1
ATOM 6756 O O . VAL B 1 245 ? -12.609 -10.25 -32.375 1 72.88 245 VAL B O 1
ATOM 6759 N N . GLY B 1 246 ? -10.539 -9.336 -31.984 1 79.75 246 GLY B N 1
ATOM 6760 C CA . GLY B 1 246 ? -10.484 -9.945 -30.672 1 79.75 246 GLY B CA 1
ATOM 6761 C C . GLY B 1 246 ? -11.594 -9.477 -29.75 1 79.75 246 GLY B C 1
ATOM 6762 O O . GLY B 1 246 ? -11.961 -8.305 -29.766 1 79.75 246 GLY B O 1
ATOM 6763 N N . GLN B 1 247 ? -12.086 -10.43 -28.953 1 79.62 247 GLN B N 1
ATOM 6764 C CA . GLN B 1 247 ? -13.125 -10.086 -27.984 1 79.62 247 GLN B CA 1
ATOM 6765 C C . GLN B 1 247 ? -12.625 -9.047 -26.984 1 79.62 247 GLN B C 1
ATOM 6767 O O . GLN B 1 247 ? -11.461 -9.086 -26.578 1 79.62 247 GLN B O 1
ATOM 6772 N N . GLU B 1 248 ? -13.469 -8.07 -26.734 1 82.31 248 GLU B N 1
ATOM 6773 C CA . GLU B 1 248 ? -13.164 -6.996 -25.781 1 82.31 248 GLU B CA 1
ATOM 6774 C C . GLU B 1 248 ? -13.781 -7.266 -24.422 1 82.31 248 GLU B C 1
ATOM 6776 O O . GLU B 1 248 ? -14.656 -8.133 -24.281 1 82.31 248 GLU B O 1
ATOM 6781 N N . GLN B 1 249 ? -13.266 -6.559 -23.484 1 87.25 249 GLN B N 1
ATOM 6782 C CA . GLN B 1 249 ? -13.844 -6.664 -22.141 1 87.25 249 GLN B CA 1
ATOM 6783 C C . GLN B 1 249 ? -15.359 -6.457 -22.188 1 87.25 249 GLN B C 1
ATOM 6785 O O . GLN B 1 249 ? -15.844 -5.523 -22.828 1 87.25 249 GLN B O 1
ATOM 6790 N N . GLY B 1 250 ? -16.078 -7.355 -21.562 1 88.69 250 GLY B N 1
ATOM 6791 C CA . GLY B 1 250 ? -17.531 -7.23 -21.5 1 88.69 250 GLY B CA 1
ATOM 6792 C C . GLY B 1 250 ? -18.234 -8.047 -22.547 1 88.69 250 GLY B C 1
ATOM 6793 O O . GLY B 1 250 ? -19.438 -8.32 -22.438 1 88.69 250 GLY B O 1
ATOM 6794 N N . ASP B 1 251 ? -17.516 -8.445 -23.578 1 90.62 251 ASP B N 1
ATOM 6795 C CA . ASP B 1 251 ? -18.094 -9.359 -24.562 1 90.62 251 ASP B CA 1
ATOM 6796 C C . ASP B 1 251 ? -18.375 -10.727 -23.938 1 90.62 251 ASP B C 1
ATOM 6798 O O . ASP B 1 251 ? -17.984 -10.992 -22.797 1 90.62 251 ASP B O 1
ATOM 6802 N N . TRP B 1 252 ? -19.125 -11.531 -24.781 1 93.25 252 TRP B N 1
ATOM 6803 C CA . TRP B 1 252 ? -19.5 -12.844 -24.266 1 93.25 252 TRP B CA 1
ATOM 6804 C C . TRP B 1 252 ? -18.875 -13.953 -25.094 1 93.25 252 TRP B C 1
ATOM 6806 O O . TRP B 1 252 ? -18.797 -13.859 -26.312 1 93.25 252 TRP B O 1
ATOM 6816 N N . ILE B 1 253 ? -18.391 -14.984 -24.438 1 95.25 253 ILE B N 1
ATOM 6817 C CA . ILE B 1 253 ? -17.781 -16.156 -25.062 1 95.25 253 ILE B CA 1
ATOM 6818 C C . ILE B 1 253 ? -18.516 -17.422 -24.609 1 95.25 253 ILE B C 1
ATOM 6820 O O . ILE B 1 253 ? -18.891 -17.547 -23.453 1 95.25 253 ILE B O 1
ATOM 6824 N N . GLN B 1 254 ? -18.734 -18.219 -25.625 1 96.25 254 GLN B N 1
ATOM 6825 C CA . GLN B 1 254 ? -19.312 -19.531 -25.359 1 96.25 254 GLN B CA 1
ATOM 6826 C C . GLN B 1 254 ? -18.344 -20.641 -25.734 1 96.25 254 GLN B C 1
ATOM 6828 O O . GLN B 1 254 ? -17.922 -20.734 -26.891 1 96.25 254 GLN B O 1
ATOM 6833 N N . ARG B 1 255 ? -18 -21.469 -24.781 1 97.62 255 ARG B N 1
ATOM 6834 C CA . ARG B 1 255 ? -17.203 -22.672 -25.016 1 97.62 255 ARG B CA 1
ATOM 6835 C C . ARG B 1 255 ? -18 -23.938 -24.75 1 97.62 255 ARG B C 1
ATOM 6837 O O . ARG B 1 255 ? -17.688 -24.719 -23.859 1 97.62 255 ARG B O 1
ATOM 6844 N N . VAL B 1 256 ? -18.906 -24.172 -25.625 1 97.62 256 VAL B N 1
ATOM 6845 C CA . VAL B 1 256 ? -19.953 -25.156 -25.406 1 97.62 256 VAL B CA 1
ATOM 6846 C C . VAL B 1 256 ? -19.359 -26.562 -25.391 1 97.62 256 VAL B C 1
ATOM 6848 O O . VAL B 1 256 ? -19.75 -27.406 -24.594 1 97.62 256 VAL B O 1
ATOM 6851 N N . ASN B 1 257 ? -18.438 -26.875 -26.297 1 98.31 257 ASN B N 1
ATOM 6852 C CA . ASN B 1 257 ? -17.797 -28.188 -26.312 1 98.31 257 ASN B CA 1
ATOM 6853 C C . ASN B 1 257 ? -17.016 -28.438 -25.016 1 98.31 257 ASN B C 1
ATOM 6855 O O . ASN B 1 257 ? -17.031 -29.547 -24.484 1 98.31 257 ASN B O 1
ATOM 6859 N N . TYR B 1 258 ? -16.391 -27.391 -24.562 1 98.69 258 TYR B N 1
ATOM 6860 C CA . TYR B 1 258 ? -15.641 -27.516 -23.312 1 98.69 258 TYR B CA 1
ATOM 6861 C C . TYR B 1 258 ? -16.578 -27.719 -22.141 1 98.69 258 TYR B C 1
ATOM 6863 O O . TYR B 1 258 ? -16.281 -28.484 -21.219 1 98.69 258 TYR B O 1
ATOM 6871 N N . ALA B 1 259 ? -17.734 -27.031 -22.125 1 98.81 259 ALA B N 1
ATOM 6872 C CA . ALA B 1 259 ? -18.734 -27.219 -21.078 1 98.81 259 ALA B CA 1
ATOM 6873 C C . ALA B 1 259 ? -19.172 -28.688 -21.016 1 98.81 259 ALA B C 1
ATOM 6875 O O . ALA B 1 259 ? -19.281 -29.25 -19.922 1 98.81 259 ALA B O 1
ATOM 6876 N N . ARG B 1 260 ? -19.422 -29.203 -22.156 1 98.69 260 ARG B N 1
ATOM 6877 C CA . ARG B 1 260 ? -19.828 -30.609 -22.219 1 98.69 260 ARG B CA 1
ATOM 6878 C C . ARG B 1 260 ? -18.734 -31.516 -21.688 1 98.69 260 ARG B C 1
ATOM 6880 O O . ARG B 1 260 ? -19.016 -32.5 -20.984 1 98.69 260 ARG B O 1
ATOM 6887 N N . THR B 1 261 ? -17.547 -31.219 -22.078 1 98.88 261 THR B N 1
ATOM 6888 C CA . THR B 1 261 ? -16.406 -31.984 -21.594 1 98.88 261 THR B CA 1
ATOM 6889 C C . THR B 1 261 ? -16.344 -31.953 -20.062 1 98.88 261 THR B C 1
ATOM 6891 O O . THR B 1 261 ? -16.172 -32.969 -19.406 1 98.88 261 THR B O 1
ATOM 6894 N N . LEU B 1 262 ? -16.438 -30.766 -19.438 1 98.88 262 LEU B N 1
ATOM 6895 C CA . LEU B 1 262 ? -16.406 -30.625 -17.984 1 98.88 262 LEU B CA 1
ATOM 6896 C C . LEU B 1 262 ? -17.562 -31.391 -17.344 1 98.88 262 LEU B C 1
ATOM 6898 O O . LEU B 1 262 ? -17.422 -31.953 -16.266 1 98.88 262 LEU B O 1
ATOM 6902 N N . GLU B 1 263 ? -18.688 -31.359 -18.016 1 98.75 263 GLU B N 1
ATOM 6903 C CA . GLU B 1 263 ? -19.859 -32.094 -17.516 1 98.75 263 GLU B CA 1
ATOM 6904 C C . GLU B 1 263 ? -19.578 -33.594 -17.469 1 98.75 263 GLU B C 1
ATOM 6906 O O . GLU B 1 263 ? -19.938 -34.25 -16.5 1 98.75 263 GLU B O 1
ATOM 6911 N N . ILE B 1 264 ? -19.016 -34.094 -18.484 1 98.81 264 ILE B N 1
ATOM 6912 C CA . ILE B 1 264 ? -18.672 -35.531 -18.547 1 98.81 264 ILE B CA 1
ATOM 6913 C C . ILE B 1 264 ? -17.734 -35.875 -17.391 1 98.81 264 ILE B C 1
ATOM 6915 O O . ILE B 1 264 ? -17.938 -36.875 -16.703 1 98.81 264 ILE B O 1
ATOM 6919 N N . ILE B 1 265 ? -16.75 -35.094 -17.203 1 98.81 265 ILE B N 1
ATOM 6920 C CA . ILE B 1 265 ? -15.773 -35.312 -16.141 1 98.81 265 ILE B CA 1
ATOM 6921 C C . ILE B 1 265 ? -16.438 -35.188 -14.773 1 98.81 265 ILE B C 1
ATOM 6923 O O . ILE B 1 265 ? -16.125 -35.938 -13.852 1 98.81 265 ILE B O 1
ATOM 6927 N N . ALA B 1 266 ? -17.312 -34.188 -14.625 1 98.81 266 ALA B N 1
ATOM 6928 C CA . ALA B 1 266 ? -18.047 -34 -13.375 1 98.81 266 ALA B CA 1
ATOM 6929 C C . ALA B 1 266 ? -18.875 -35.219 -13.023 1 98.81 266 ALA B C 1
ATOM 6931 O O . ALA B 1 266 ? -18.969 -35.594 -11.852 1 98.81 266 ALA B O 1
ATOM 6932 N N . ASP B 1 267 ? -19.406 -35.875 -14.016 1 98.5 267 ASP B N 1
ATOM 6933 C CA . ASP B 1 267 ? -20.344 -36.969 -13.812 1 98.5 267 ASP B CA 1
ATOM 6934 C C . ASP B 1 267 ? -19.609 -38.312 -13.703 1 98.5 267 ASP B C 1
ATOM 6936 O O . ASP B 1 267 ? -20.016 -39.156 -12.938 1 98.5 267 ASP B O 1
ATOM 6940 N N . GLN B 1 268 ? -18.562 -38.438 -14.461 1 98.38 26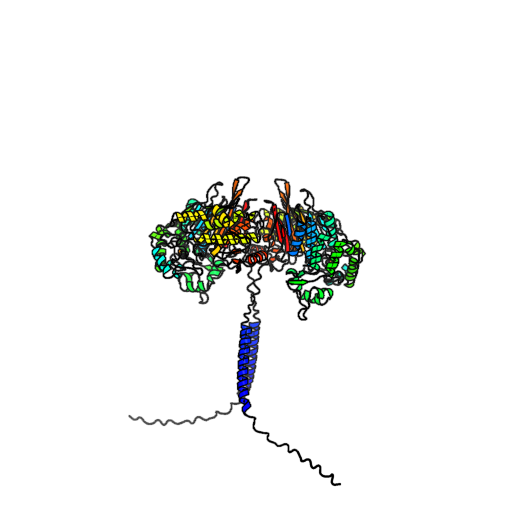8 GLN B N 1
ATOM 6941 C CA . GLN B 1 268 ? -17.984 -39.75 -14.633 1 98.38 268 GLN B CA 1
ATOM 6942 C C . GLN B 1 268 ? -16.578 -39.844 -14.039 1 98.38 268 GLN B C 1
ATOM 6944 O O . GLN B 1 268 ? -15.938 -40.875 -14.078 1 98.38 268 GLN B O 1
ATOM 6949 N N . GLY B 1 269 ? -16.156 -38.781 -13.477 1 98.19 269 GLY B N 1
ATOM 6950 C CA . GLY B 1 269 ? -14.766 -38.75 -13.023 1 98.19 269 GLY B CA 1
ATOM 6951 C C . GLY B 1 269 ? -13.781 -38.5 -14.156 1 98.19 269 GLY B C 1
ATOM 6952 O O . GLY B 1 269 ? -14.172 -38.062 -15.242 1 98.19 269 GLY B O 1
ATOM 6953 N N . ILE B 1 270 ? -12.508 -38.844 -13.914 1 98.62 270 ILE B N 1
ATOM 6954 C CA . ILE B 1 270 ? -11.492 -38.406 -14.867 1 98.62 270 ILE B CA 1
ATOM 6955 C C . ILE B 1 270 ? -11.211 -39.531 -15.867 1 98.62 270 ILE B C 1
ATOM 6957 O O . ILE B 1 270 ? -10.422 -39.344 -16.797 1 98.62 270 ILE B O 1
ATOM 6961 N N . LYS B 1 271 ? -11.812 -40.656 -15.797 1 98.06 271 LYS B N 1
ATOM 6962 C CA . LYS B 1 271 ? -11.555 -41.812 -16.641 1 98.06 271 LYS B CA 1
ATOM 6963 C C . LYS B 1 271 ? -11.766 -41.469 -18.109 1 98.06 271 LYS B C 1
ATOM 6965 O O . LYS B 1 271 ? -10.977 -41.875 -18.969 1 98.06 271 LYS B O 1
ATOM 6970 N N . PRO B 1 272 ? -12.82 -40.781 -18.5 1 98.56 272 PRO B N 1
ATOM 6971 C CA . PRO B 1 272 ? -12.992 -40.438 -19.906 1 98.56 272 PRO B CA 1
ATOM 6972 C C . PRO B 1 272 ? -11.805 -39.656 -20.469 1 98.56 272 PRO B C 1
ATOM 6974 O O . PRO B 1 272 ? -11.492 -39.75 -21.656 1 98.56 272 PRO B O 1
ATOM 6977 N N . PHE B 1 273 ? -11.164 -38.906 -19.672 1 98.75 273 PHE B N 1
ATOM 6978 C CA . PHE B 1 273 ? -10.055 -38.062 -20.094 1 98.75 273 PHE B CA 1
ATOM 6979 C C . PHE B 1 273 ? -8.797 -38.875 -20.328 1 98.75 273 PHE B C 1
ATOM 6981 O O . PHE B 1 273 ? -8.008 -38.562 -21.219 1 98.75 273 PHE B O 1
ATOM 6988 N N . TYR B 1 274 ? -8.609 -39.938 -19.609 1 98.62 274 TYR B N 1
ATOM 6989 C CA . TYR B 1 274 ? -7.344 -40.656 -19.656 1 98.62 274 TYR B CA 1
ATOM 6990 C C . TYR B 1 274 ? -7.5 -42 -20.375 1 98.62 274 TYR B C 1
ATOM 6992 O O . TYR B 1 274 ? -6.523 -42.562 -20.859 1 98.62 274 TYR B O 1
ATO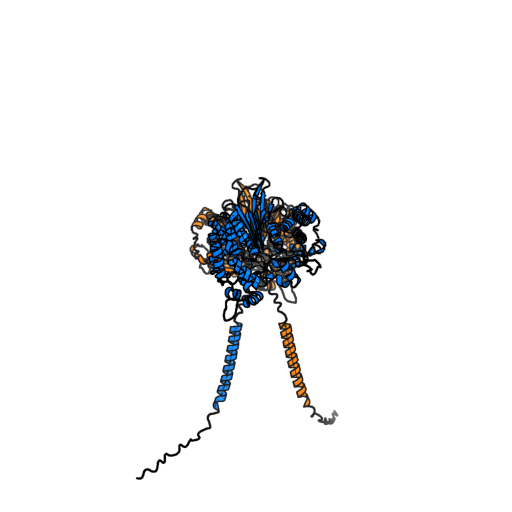M 7000 N N . GLU B 1 275 ? -8.734 -42.5 -20.453 1 98 275 GLU B N 1
ATOM 7001 C CA . GLU B 1 275 ? -8.922 -43.844 -21 1 98 275 GLU B CA 1
ATOM 7002 C C . GLU B 1 275 ? -10.102 -43.875 -21.969 1 98 275 GLU B C 1
ATOM 7004 O O . GLU B 1 275 ? -10.258 -44.844 -22.719 1 98 275 GLU B O 1
ATOM 7009 N N . GLY B 1 276 ? -10.859 -42.875 -21.984 1 98 276 GLY B N 1
ATOM 7010 C CA . GLY B 1 276 ? -12.109 -42.906 -22.734 1 98 276 GLY B CA 1
ATOM 7011 C C . GLY B 1 276 ? -12.07 -42.125 -24.016 1 98 276 GLY B C 1
ATOM 7012 O O . GLY B 1 276 ? -11.031 -42.062 -24.688 1 98 276 GLY B O 1
ATOM 7013 N N . ASP B 1 277 ? -13.281 -41.656 -24.391 1 97.5 277 ASP B N 1
ATOM 7014 C CA . ASP B 1 277 ? -13.461 -41 -25.672 1 97.5 277 ASP B CA 1
ATOM 7015 C C . ASP B 1 277 ? -12.695 -39.688 -25.734 1 97.5 277 ASP B C 1
ATOM 7017 O O . ASP B 1 277 ? -12.172 -39.312 -26.781 1 97.5 277 ASP B O 1
ATOM 7021 N N . ILE B 1 278 ? -12.656 -39.031 -24.641 1 98.69 278 ILE B N 1
ATOM 7022 C CA . ILE B 1 278 ? -11.914 -37.781 -24.625 1 98.69 278 ILE B CA 1
ATOM 7023 C C . ILE B 1 278 ? -10.43 -38.031 -24.891 1 98.69 278 ILE B C 1
ATOM 7025 O O . ILE B 1 278 ? -9.789 -37.312 -25.656 1 98.69 278 ILE B O 1
ATOM 7029 N N . ALA B 1 279 ? -9.906 -39.062 -24.266 1 98.62 279 ALA B N 1
ATOM 7030 C CA . ALA B 1 279 ? -8.516 -39.469 -24.5 1 98.62 279 ALA B CA 1
ATOM 7031 C C . ALA B 1 279 ? -8.266 -39.75 -25.984 1 98.62 279 ALA B C 1
ATOM 7033 O O . ALA B 1 279 ? -7.254 -39.312 -26.547 1 98.62 279 ALA B O 1
ATOM 7034 N N . LYS B 1 280 ? -9.164 -40.469 -26.594 1 98.56 280 LYS B N 1
ATOM 7035 C CA . LYS B 1 280 ? -9.039 -40.812 -28 1 98.56 280 LYS B CA 1
ATOM 7036 C C . LYS B 1 280 ? -9.008 -39.562 -28.859 1 98.56 280 LYS B C 1
ATOM 7038 O O . LYS B 1 280 ? -8.211 -39.438 -29.797 1 98.56 280 LYS B O 1
ATOM 7043 N N . GLN B 1 281 ? -9.883 -38.688 -28.578 1 98.62 281 GLN B N 1
ATOM 7044 C CA . GLN B 1 281 ? -9.938 -37.438 -29.312 1 98.62 281 GLN B CA 1
ATOM 7045 C C . GLN B 1 281 ? -8.633 -36.656 -29.172 1 98.62 281 GLN B C 1
ATOM 7047 O O . GLN B 1 281 ? -8.117 -36.094 -30.141 1 98.62 281 GLN B O 1
ATOM 7052 N N . LEU B 1 282 ? -8.125 -36.625 -27.984 1 98.75 282 LEU B N 1
ATOM 7053 C CA . LEU B 1 282 ? -6.895 -35.875 -27.719 1 98.75 282 LEU B CA 1
ATOM 7054 C C . LEU B 1 282 ? -5.711 -36.5 -28.438 1 98.75 282 LEU B C 1
ATOM 7056 O O . LEU B 1 282 ? -4.867 -35.812 -29 1 98.75 282 LEU B O 1
ATOM 7060 N N . VAL B 1 283 ? -5.621 -37.844 -28.391 1 98.44 283 VAL B N 1
ATOM 7061 C CA . VAL B 1 283 ? -4.559 -38.562 -29.094 1 98.44 283 VAL B CA 1
ATOM 7062 C C . VAL B 1 283 ? -4.609 -38.219 -30.578 1 98.44 283 VAL B C 1
ATOM 7064 O O . VAL B 1 283 ? -3.584 -37.906 -31.188 1 98.44 283 VAL B O 1
ATOM 7067 N N . ASP B 1 284 ? -5.809 -38.25 -31.125 1 98.5 284 ASP B N 1
ATOM 7068 C CA . ASP B 1 284 ? -5.992 -37.938 -32.531 1 98.5 284 ASP B CA 1
ATOM 7069 C C . ASP B 1 284 ? -5.566 -36.5 -32.844 1 98.5 284 ASP B C 1
ATOM 7071 O O . ASP B 1 284 ? -4.852 -36.25 -33.844 1 98.5 284 ASP B O 1
ATOM 7075 N N . THR B 1 285 ? -5.992 -35.656 -32.094 1 98.38 285 THR B N 1
ATOM 7076 C CA . THR B 1 285 ? -5.707 -34.25 -32.312 1 98.38 285 THR B CA 1
ATOM 7077 C C . THR B 1 285 ? -4.211 -33.969 -32.219 1 98.38 285 THR B C 1
ATOM 7079 O O . THR B 1 285 ? -3.641 -33.281 -33.062 1 98.38 285 THR B O 1
ATOM 7082 N N . ILE B 1 286 ? -3.525 -34.438 -31.172 1 98.31 286 ILE B N 1
ATOM 7083 C CA . ILE B 1 286 ? -2.1 -34.219 -30.969 1 98.31 286 ILE B CA 1
ATOM 7084 C C . ILE B 1 286 ? -1.309 -34.781 -32.156 1 98.31 286 ILE B C 1
ATOM 7086 O O . ILE B 1 286 ? -0.422 -34.094 -32.688 1 98.31 286 ILE B O 1
ATOM 7090 N N . ASN B 1 287 ? -1.687 -35.938 -32.594 1 97.75 287 ASN B N 1
ATOM 7091 C CA . ASN B 1 287 ? -0.977 -36.562 -33.688 1 97.75 287 ASN B CA 1
ATOM 7092 C C . ASN B 1 287 ? -1.24 -35.844 -35.031 1 97.75 287 ASN B C 1
ATOM 7094 O O . ASN B 1 287 ? -0.337 -35.719 -35.844 1 97.75 287 ASN B O 1
ATOM 7098 N N . ARG B 1 288 ? -2.406 -35.375 -35.188 1 97.44 288 ARG B N 1
ATOM 7099 C CA . ARG B 1 288 ? -2.734 -34.625 -36.375 1 97.44 288 ARG B CA 1
ATOM 7100 C C . ARG B 1 288 ? -1.917 -33.344 -36.469 1 97.44 288 ARG B C 1
ATOM 7102 O O . ARG B 1 288 ? -1.576 -32.875 -37.531 1 97.44 288 ARG B O 1
ATOM 7109 N N . GLU B 1 289 ? -1.589 -32.875 -35.375 1 96.69 289 GLU B N 1
ATOM 7110 C CA . GLU B 1 289 ? -0.866 -31.609 -35.281 1 96.69 289 GLU B CA 1
ATOM 7111 C C . GLU B 1 289 ? 0.642 -31.828 -35.219 1 96.69 289 GLU B C 1
ATOM 7113 O O . GLU B 1 289 ? 1.398 -30.938 -34.844 1 96.69 289 GLU B O 1
ATOM 7118 N N . GLY B 1 290 ? 1.087 -33 -35.438 1 94.88 290 GLY B N 1
ATOM 7119 C CA . GLY B 1 290 ? 2.504 -33.281 -35.625 1 94.88 290 GLY B CA 1
ATOM 7120 C C . GLY B 1 290 ? 3.129 -33.969 -34.406 1 94.88 290 GLY B C 1
ATOM 7121 O O . GLY B 1 290 ? 4.32 -34.312 -34.438 1 94.88 290 GLY B O 1
ATOM 7122 N N . GLY B 1 291 ? 2.307 -34.281 -33.406 1 96 291 GLY B N 1
ATOM 7123 C CA . GLY B 1 291 ? 2.82 -35 -32.25 1 96 291 GLY B CA 1
ATOM 7124 C C . GLY B 1 291 ? 2.854 -36.5 -32.438 1 96 291 GLY B C 1
ATOM 7125 O O . GLY B 1 291 ? 2.559 -37 -33.531 1 96 291 GLY B O 1
ATOM 7126 N N . LYS B 1 292 ? 3.346 -37.125 -31.453 1 96.06 292 LYS B N 1
ATOM 7127 C CA . LYS B 1 292 ? 3.352 -38.594 -31.406 1 96.06 292 LYS B CA 1
ATOM 7128 C C . LYS B 1 292 ? 3.002 -39.094 -30 1 96.06 292 LYS B C 1
ATOM 7130 O O . LYS B 1 292 ? 3.879 -39.25 -29.141 1 96.06 292 LYS B O 1
ATOM 7135 N N . VAL B 1 293 ? 1.773 -39.438 -29.891 1 97.31 293 VAL B N 1
ATOM 7136 C CA . VAL B 1 293 ? 1.259 -39.906 -28.594 1 97.31 293 VAL B CA 1
ATOM 7137 C C . VAL B 1 293 ? 0.356 -41.125 -28.812 1 97.31 293 VAL B C 1
ATOM 7139 O O . VAL B 1 293 ? -0.158 -41.344 -29.906 1 97.31 293 VAL B O 1
ATOM 7142 N N . SER B 1 294 ? 0.249 -41.906 -27.75 1 97.12 294 SER B N 1
ATOM 7143 C CA . SER B 1 294 ? -0.611 -43.094 -27.797 1 97.12 294 SER B CA 1
ATOM 7144 C C . SER B 1 294 ? -1.62 -43.094 -26.656 1 97.12 294 SER B C 1
ATOM 7146 O O . SER B 1 294 ? -1.489 -42.281 -25.703 1 97.12 294 SER B O 1
ATOM 7148 N N . MET B 1 295 ? -2.588 -43.969 -26.797 1 97.94 295 MET B N 1
ATOM 7149 C CA . MET B 1 295 ? -3.547 -44.125 -25.719 1 97.94 295 MET B CA 1
ATOM 7150 C C . MET B 1 295 ? -2.846 -44.594 -24.438 1 97.94 295 MET B C 1
ATOM 7152 O O . MET B 1 295 ? -3.26 -44.219 -23.328 1 97.94 295 MET B O 1
ATOM 7156 N N . ASP B 1 296 ? -1.823 -45.312 -24.562 1 97.62 296 ASP B N 1
ATOM 7157 C CA . ASP B 1 296 ? -1.089 -45.812 -23.406 1 97.62 296 ASP B CA 1
ATOM 7158 C C . ASP B 1 296 ? -0.429 -44.688 -22.625 1 97.62 296 ASP B C 1
ATOM 7160 O O . ASP B 1 296 ? -0.333 -44.719 -21.406 1 97.62 296 ASP B O 1
ATOM 7164 N N . ASP B 1 297 ? 0.028 -43.688 -23.344 1 97.75 297 ASP B N 1
ATOM 7165 C CA . ASP B 1 297 ? 0.615 -42.531 -22.688 1 97.75 297 ASP B CA 1
ATOM 7166 C C . ASP B 1 297 ? -0.39 -41.844 -21.75 1 97.75 297 ASP B C 1
ATOM 7168 O O . ASP B 1 297 ? -0.035 -41.438 -20.656 1 97.75 297 ASP B O 1
ATOM 7172 N N . PHE B 1 298 ? -1.622 -41.688 -22.172 1 98.44 298 PHE B N 1
ATOM 7173 C CA . PHE B 1 298 ? -2.676 -41.125 -21.359 1 98.44 298 PHE B CA 1
ATOM 7174 C C . PHE B 1 298 ? -3.053 -42.031 -20.203 1 98.44 298 PHE B C 1
ATOM 7176 O O . PHE B 1 298 ? -3.139 -41.625 -19.062 1 98.44 298 PHE B O 1
ATOM 7183 N N . ARG B 1 299 ? -3.199 -43.281 -20.5 1 97.62 299 ARG B N 1
ATOM 7184 C CA . ARG B 1 299 ? -3.664 -44.25 -19.516 1 97.62 299 ARG B CA 1
ATOM 7185 C C . ARG B 1 299 ? -2.666 -44.406 -18.375 1 97.62 299 ARG B C 1
ATOM 7187 O O . ARG B 1 299 ? -3.057 -44.625 -17.234 1 97.62 299 ARG B O 1
ATOM 7194 N N . THR B 1 300 ? -1.42 -44.25 -18.641 1 96.94 300 THR B N 1
ATOM 7195 C CA . THR B 1 300 ? -0.396 -44.594 -17.656 1 96.94 300 THR B CA 1
ATOM 7196 C C . THR B 1 300 ? 0.036 -43.312 -16.906 1 96.94 300 THR B C 1
ATOM 7198 O O . THR B 1 300 ? 0.842 -43.406 -15.969 1 96.94 300 THR B O 1
ATOM 7201 N N . TYR B 1 301 ? -0.474 -42.188 -17.312 1 98.06 301 TYR B N 1
ATOM 7202 C CA . TYR B 1 301 ? -0.096 -40.969 -16.609 1 98.06 301 TYR B CA 1
ATOM 7203 C C . TYR B 1 301 ? -0.52 -41.062 -15.141 1 98.06 301 TYR B C 1
ATOM 7205 O O . TYR B 1 301 ? -1.648 -41.438 -14.836 1 98.06 301 TYR B O 1
ATOM 7213 N N . LYS B 1 302 ? 0.388 -40.625 -14.266 1 97.69 302 LYS B N 1
ATOM 7214 C CA . LYS B 1 302 ? 0.104 -40.5 -12.836 1 97.69 302 LYS B CA 1
ATOM 7215 C C . LYS B 1 302 ? 0.778 -39.25 -12.242 1 97.69 302 LYS B C 1
ATOM 7217 O O . LYS B 1 302 ? 1.933 -38.969 -12.555 1 97.69 302 LYS B O 1
ATOM 7222 N N . PRO B 1 303 ? -0.007 -38.562 -11.406 1 98.5 303 PRO B N 1
ATOM 7223 C CA . PRO B 1 303 ? 0.686 -37.531 -10.625 1 98.5 303 PRO B CA 1
ATOM 7224 C C . PRO B 1 303 ? 1.606 -38.094 -9.562 1 98.5 303 PRO B C 1
ATOM 7226 O O . PRO B 1 303 ? 1.486 -39.281 -9.219 1 98.5 303 PRO B O 1
ATOM 7229 N N . ILE B 1 304 ? 2.541 -37.312 -9.086 1 98.56 304 ILE B N 1
ATOM 7230 C CA . ILE B 1 304 ? 3.42 -37.719 -7.996 1 98.56 304 ILE B CA 1
ATOM 7231 C C . ILE B 1 304 ? 2.977 -37.062 -6.691 1 98.56 304 ILE B C 1
ATOM 7233 O O . ILE B 1 304 ? 2.977 -35.844 -6.574 1 98.56 304 ILE B O 1
ATOM 7237 N N . VAL B 1 305 ? 2.484 -37.844 -5.762 1 98.38 305 VAL B N 1
ATOM 7238 C CA . VAL B 1 305 ? 2.131 -37.406 -4.422 1 98.38 305 VAL B CA 1
ATOM 7239 C C . VAL B 1 305 ? 3.299 -37.625 -3.467 1 98.38 305 VAL B C 1
ATOM 7241 O O . VAL B 1 305 ? 3.738 -38.781 -3.289 1 98.38 305 VAL B O 1
ATOM 7244 N N . ASP B 1 306 ? 3.809 -36.594 -2.889 1 97.44 306 ASP B N 1
ATOM 7245 C CA . ASP B 1 306 ? 5.008 -36.688 -2.064 1 97.44 306 ASP B CA 1
ATOM 7246 C C . ASP B 1 306 ? 4.945 -35.75 -0.88 1 97.44 306 ASP B C 1
ATOM 7248 O O . ASP B 1 306 ? 3.943 -35.031 -0.692 1 97.44 306 ASP B O 1
ATOM 7252 N N . ARG B 1 307 ? 5.977 -35.781 -0.062 1 97.31 307 ARG B N 1
ATOM 7253 C CA . ARG B 1 307 ? 6.113 -34.844 1.053 1 97.31 307 ARG B CA 1
ATOM 7254 C C . ARG B 1 307 ? 6.738 -33.531 0.593 1 97.31 307 ARG B C 1
ATOM 7256 O O . ARG B 1 307 ? 7.637 -33.531 -0.248 1 97.31 307 ARG B O 1
ATOM 7263 N N . ALA B 1 308 ? 6.242 -32.469 1.251 1 98.19 308 ALA B N 1
ATOM 7264 C CA . ALA B 1 308 ? 6.844 -31.156 0.979 1 98.19 308 ALA B CA 1
ATOM 7265 C C . ALA B 1 308 ? 8.281 -31.109 1.481 1 98.19 308 ALA B C 1
ATOM 7267 O O . ALA B 1 308 ? 8.641 -31.797 2.434 1 98.19 308 ALA B O 1
ATOM 7268 N N . ILE B 1 309 ? 9.102 -30.297 0.855 1 98.38 309 ILE B N 1
ATOM 7269 C CA . ILE B 1 309 ? 10.422 -29.969 1.372 1 98.38 309 ILE B CA 1
ATOM 7270 C C . ILE B 1 309 ? 10.375 -28.609 2.074 1 98.38 309 ILE B C 1
ATOM 7272 O O . ILE B 1 309 ? 9.422 -27.859 1.909 1 98.38 309 ILE B O 1
ATOM 7276 N N . ASN B 1 310 ? 11.375 -28.344 2.92 1 98.12 310 ASN B N 1
ATOM 7277 C CA . ASN B 1 310 ? 11.312 -27.094 3.67 1 98.12 310 ASN B CA 1
ATOM 7278 C C . ASN B 1 310 ? 12.703 -26.594 4.066 1 98.12 310 ASN B C 1
ATOM 7280 O O . ASN B 1 310 ? 13.688 -27.328 3.908 1 98.12 310 ASN B O 1
ATOM 7284 N N . THR B 1 311 ? 12.891 -25.453 4.367 1 98.19 311 THR B N 1
ATOM 7285 C CA . THR B 1 311 ? 13.93 -24.875 5.207 1 98.19 311 THR B CA 1
ATOM 7286 C C . THR B 1 311 ? 13.328 -23.922 6.234 1 98.19 311 THR B C 1
ATOM 7288 O O . THR B 1 311 ? 12.117 -23.672 6.227 1 98.19 311 THR B O 1
ATOM 7291 N N . THR B 1 312 ? 14.109 -23.516 7.207 1 97.5 312 THR B N 1
ATOM 7292 C CA . THR B 1 312 ? 13.688 -22.484 8.141 1 97.5 312 THR B CA 1
ATOM 7293 C C . THR B 1 312 ? 14.43 -21.172 7.867 1 97.5 312 THR B C 1
ATOM 7295 O O . THR B 1 312 ? 15.594 -21.188 7.469 1 97.5 312 THR B O 1
ATOM 7298 N N . TYR B 1 313 ? 13.781 -20.141 7.906 1 98.06 313 TYR B N 1
ATOM 7299 C CA . TYR B 1 313 ? 14.344 -18.797 8.055 1 98.06 313 TYR B CA 1
ATOM 7300 C C . TYR B 1 313 ? 14.055 -18.234 9.445 1 98.06 313 TYR B C 1
ATOM 7302 O O . TYR B 1 313 ? 13.047 -17.562 9.648 1 98.06 313 TYR B O 1
ATOM 7310 N N . HIS B 1 314 ? 15 -18.609 10.398 1 96.19 314 HIS B N 1
ATOM 7311 C CA . HIS B 1 314 ? 14.789 -18.344 11.812 1 96.19 314 HIS B CA 1
ATOM 7312 C C . HIS B 1 314 ? 13.484 -18.953 12.305 1 96.19 314 HIS B C 1
ATOM 7314 O O . HIS B 1 314 ? 13.281 -20.156 12.227 1 96.19 314 HIS B O 1
ATOM 7320 N N . GLU B 1 315 ? 12.469 -18.141 12.648 1 95.44 315 GLU B N 1
ATOM 7321 C CA . GLU B 1 315 ? 11.234 -18.625 13.25 1 95.44 315 GLU B CA 1
ATOM 7322 C C . GLU B 1 315 ? 10.195 -18.953 12.18 1 95.44 315 GLU B C 1
ATOM 7324 O O . GLU B 1 315 ? 9.031 -19.219 12.492 1 95.44 315 GLU B O 1
ATOM 7329 N N . TYR B 1 316 ? 10.586 -18.953 10.93 1 97.25 316 TYR B N 1
ATOM 7330 C CA . TYR B 1 316 ? 9.648 -19.219 9.852 1 97.25 316 TYR B CA 1
ATOM 7331 C C . TYR B 1 316 ? 10.008 -20.516 9.117 1 97.25 316 TYR B C 1
ATOM 7333 O O . TYR B 1 316 ? 11.117 -20.641 8.594 1 97.25 316 TYR B O 1
ATOM 7341 N N . ASN B 1 317 ? 9.086 -21.438 9.117 1 97.12 317 ASN B N 1
ATOM 7342 C CA . ASN B 1 317 ? 9.234 -22.672 8.367 1 97.12 317 ASN B CA 1
ATOM 7343 C C . ASN B 1 317 ? 8.594 -22.578 6.984 1 97.12 317 ASN B C 1
ATOM 7345 O O . ASN B 1 317 ? 7.375 -22.453 6.863 1 97.12 317 ASN B O 1
ATOM 7349 N N . ILE B 1 318 ? 9.375 -22.641 5.945 1 98.62 318 ILE B N 1
ATOM 7350 C CA . ILE B 1 318 ? 8.914 -22.453 4.574 1 98.62 318 ILE B CA 1
ATOM 7351 C C . ILE B 1 318 ? 8.789 -23.797 3.875 1 98.62 318 ILE B C 1
ATOM 7353 O O . ILE B 1 318 ? 9.797 -24.484 3.633 1 98.62 318 ILE B O 1
ATOM 7357 N N . TRP B 1 319 ? 7.598 -24.156 3.549 1 98.31 319 TRP B N 1
ATOM 7358 C CA . TRP B 1 319 ? 7.297 -25.391 2.85 1 98.31 319 TRP B CA 1
ATOM 7359 C C . TRP B 1 319 ? 7.07 -25.141 1.362 1 98.31 319 TRP B C 1
ATOM 7361 O O . TRP B 1 319 ? 6.465 -24.141 0.981 1 98.31 319 TRP B O 1
ATOM 7371 N N . THR B 1 320 ? 7.531 -26.062 0.521 1 98.75 320 THR B N 1
ATOM 7372 C CA . THR B 1 320 ? 7.312 -25.938 -0.917 1 98.75 320 THR B CA 1
ATOM 7373 C C . THR B 1 320 ? 7.445 -27.281 -1.607 1 98.75 320 THR B C 1
ATOM 7375 O O . THR B 1 320 ? 7.523 -28.328 -0.945 1 98.75 320 THR B O 1
ATOM 7378 N N . THR B 1 321 ? 7.316 -27.297 -2.889 1 98.19 321 THR B N 1
ATOM 7379 C CA . THR B 1 321 ? 7.391 -28.516 -3.703 1 98.19 321 THR B CA 1
ATOM 7380 C C . THR B 1 321 ? 8.836 -28.828 -4.078 1 98.19 321 THR B C 1
ATOM 7382 O O . THR B 1 321 ? 9.672 -27.922 -4.141 1 98.19 321 THR B O 1
ATOM 7385 N N . GLY B 1 322 ? 9.141 -30.078 -4.297 1 97.62 322 GLY B N 1
ATOM 7386 C CA . GLY B 1 322 ? 10.453 -30.5 -4.758 1 97.62 322 GLY B CA 1
ATOM 7387 C C . GLY B 1 322 ? 10.586 -30.5 -6.27 1 97.62 322 GLY B C 1
ATOM 7388 O O . GLY B 1 322 ? 9.617 -30.219 -6.98 1 97.62 322 GLY B O 1
ATOM 7389 N N . PRO B 1 323 ? 11.844 -30.75 -6.781 1 97 323 PRO B N 1
ATOM 7390 C CA . PRO B 1 323 ? 12.023 -30.859 -8.234 1 97 323 PRO B CA 1
ATOM 7391 C C . PRO B 1 323 ? 11.078 -31.859 -8.883 1 97 323 PRO B C 1
ATOM 7393 O O . PRO B 1 323 ? 10.688 -32.844 -8.25 1 97 323 PRO B O 1
ATOM 7396 N N . PRO B 1 324 ? 10.672 -31.656 -10.109 1 96.12 324 PRO B N 1
ATOM 7397 C CA . PRO B 1 324 ? 11.289 -30.703 -11.039 1 96.12 324 PRO B CA 1
ATOM 7398 C C . PRO B 1 324 ? 10.773 -29.281 -10.852 1 96.12 324 PRO B C 1
ATOM 7400 O O . PRO B 1 324 ? 11.141 -28.391 -11.617 1 96.12 324 PRO B O 1
ATOM 7403 N N . SER B 1 325 ? 9.867 -29.016 -9.852 1 96.31 325 SER B N 1
ATOM 7404 C CA . SER B 1 325 ? 9.578 -27.625 -9.508 1 96.31 325 SER B CA 1
ATOM 7405 C C . SER B 1 325 ? 10.812 -26.938 -8.938 1 96.31 325 SER B C 1
ATOM 7407 O O . SER B 1 325 ? 11.828 -27.578 -8.664 1 96.31 325 SER B O 1
ATOM 7409 N N . SER B 1 326 ? 10.711 -25.656 -8.789 1 96 326 SER B N 1
ATOM 7410 C CA . SER B 1 326 ? 11.898 -24.938 -8.336 1 96 326 SER B CA 1
ATOM 7411 C C . SER B 1 326 ? 11.758 -24.484 -6.883 1 96 326 SER B C 1
ATOM 7413 O O . SER B 1 326 ? 12.312 -23.469 -6.488 1 96 326 SER B O 1
ATOM 7415 N N . GLY B 1 327 ? 11.039 -25.219 -6.109 1 98 327 GLY B N 1
ATOM 7416 C CA . GLY B 1 327 ? 10.969 -24.969 -4.684 1 98 327 GLY B CA 1
ATOM 7417 C C . GLY B 1 327 ? 12.328 -24.953 -4.012 1 98 327 GLY B C 1
ATOM 7418 O O . GLY B 1 327 ? 12.602 -24.109 -3.16 1 98 327 GLY B O 1
ATOM 7419 N N . VAL B 1 328 ? 13.211 -25.875 -4.41 1 98.12 328 VAL B N 1
ATOM 7420 C CA . VAL B 1 328 ? 14.547 -26 -3.836 1 98.12 328 VAL B CA 1
ATOM 7421 C C . VAL B 1 328 ? 15.344 -24.719 -4.059 1 98.12 328 VAL B C 1
ATOM 7423 O O . VAL B 1 328 ? 16.125 -24.312 -3.207 1 98.12 328 VAL B O 1
ATOM 7426 N N . ILE B 1 329 ? 15.117 -24.125 -5.168 1 97.62 329 ILE B N 1
ATOM 7427 C CA . ILE B 1 329 ? 15.836 -22.906 -5.516 1 97.62 329 ILE B CA 1
ATOM 7428 C C . ILE B 1 329 ? 15.359 -21.75 -4.637 1 97.62 329 ILE B C 1
ATOM 7430 O O . ILE B 1 329 ? 16.172 -20.953 -4.164 1 97.62 329 ILE B O 1
ATOM 7434 N N . LEU B 1 330 ? 14.07 -21.641 -4.457 1 98.44 330 LEU B N 1
ATOM 7435 C CA . LEU B 1 330 ? 13.523 -20.625 -3.562 1 98.44 330 LEU B CA 1
ATOM 7436 C C . LEU B 1 330 ? 14.047 -20.812 -2.143 1 98.44 330 LEU B C 1
ATOM 7438 O O . LEU B 1 330 ? 14.438 -19.844 -1.484 1 98.44 330 LEU B O 1
ATOM 7442 N N . LEU B 1 331 ? 14.062 -22.062 -1.676 1 98.81 331 LEU B N 1
ATOM 7443 C CA . LEU B 1 331 ? 14.609 -22.344 -0.354 1 98.81 331 LEU B CA 1
ATOM 7444 C C . LEU B 1 331 ? 16.078 -21.969 -0.282 1 98.81 331 LEU B C 1
ATOM 7446 O O . LEU B 1 331 ? 16.562 -21.5 0.757 1 98.81 331 LEU B O 1
ATOM 7450 N N . HIS B 1 332 ? 16.797 -22.188 -1.377 1 98.81 332 HIS B N 1
ATOM 7451 C CA . HIS B 1 332 ? 18.219 -21.828 -1.437 1 98.81 332 HIS B CA 1
ATOM 7452 C C . HIS B 1 332 ? 18.406 -20.312 -1.267 1 98.81 332 HIS B C 1
ATOM 7454 O O . HIS B 1 332 ? 19.312 -19.875 -0.571 1 98.81 332 HIS B O 1
ATOM 7460 N N . ILE B 1 333 ? 17.562 -19.516 -1.873 1 98.88 333 ILE B N 1
ATOM 7461 C CA . ILE B 1 333 ? 17.609 -18.062 -1.689 1 98.88 333 ILE B CA 1
ATOM 7462 C C . ILE B 1 333 ? 17.469 -17.719 -0.206 1 98.88 333 ILE B C 1
ATOM 7464 O O . ILE B 1 333 ? 18.25 -16.922 0.327 1 98.88 333 ILE B O 1
ATOM 7468 N N . MET B 1 334 ? 16.516 -18.328 0.439 1 98.81 334 MET B N 1
ATOM 7469 C CA . MET B 1 334 ? 16.234 -18.047 1.846 1 98.81 334 MET B CA 1
ATOM 7470 C C . MET B 1 334 ? 17.406 -18.484 2.723 1 98.81 334 MET B C 1
ATOM 7472 O O . MET B 1 334 ? 17.734 -17.844 3.717 1 98.81 334 MET B O 1
ATOM 7476 N N . ASN B 1 335 ? 18.016 -19.672 2.369 1 98.88 335 ASN B N 1
ATOM 7477 C CA . ASN B 1 335 ? 19.203 -20.125 3.096 1 98.88 335 ASN B CA 1
ATOM 7478 C C . ASN B 1 335 ? 20.344 -19.141 2.973 1 98.88 335 ASN B C 1
ATOM 7480 O O . ASN B 1 335 ? 21.062 -18.891 3.943 1 98.88 335 ASN B O 1
ATOM 7484 N N . ILE B 1 336 ? 20.547 -18.594 1.78 1 98.88 336 ILE B N 1
ATOM 7485 C CA . ILE B 1 336 ? 21.609 -17.609 1.542 1 98.88 336 ILE B CA 1
ATOM 7486 C C . ILE B 1 336 ? 21.375 -16.375 2.395 1 98.88 336 ILE B C 1
ATOM 7488 O O . ILE B 1 336 ? 22.312 -15.82 2.975 1 98.88 336 ILE B O 1
ATOM 7492 N N . LEU B 1 337 ? 20.156 -15.969 2.541 1 98.75 337 LEU B N 1
ATOM 7493 C CA . LEU B 1 337 ? 19.812 -14.703 3.18 1 98.75 337 LEU B CA 1
ATOM 7494 C C . LEU B 1 337 ? 19.766 -14.852 4.695 1 98.75 337 LEU B C 1
ATOM 7496 O O . LEU B 1 337 ? 19.766 -13.859 5.426 1 98.75 337 LEU B O 1
ATOM 7500 N N . GLU B 1 338 ? 19.688 -16.078 5.195 1 98.38 338 GLU B N 1
ATOM 7501 C CA . GLU B 1 338 ? 19.422 -16.328 6.609 1 98.38 338 GLU B CA 1
ATOM 7502 C C . GLU B 1 338 ? 20.469 -15.672 7.496 1 98.38 338 GLU B C 1
ATOM 7504 O O . GLU B 1 338 ? 20.141 -15.125 8.555 1 98.38 338 GLU B O 1
ATOM 7509 N N . ARG B 1 339 ? 21.703 -15.711 7.086 1 97 339 ARG B N 1
ATOM 7510 C CA . ARG B 1 339 ? 22.797 -15.211 7.914 1 97 339 ARG B CA 1
ATOM 7511 C C . ARG B 1 339 ? 22.641 -13.719 8.188 1 97 339 ARG B C 1
ATOM 7513 O O . ARG B 1 339 ? 23.156 -13.203 9.188 1 97 339 ARG B O 1
ATOM 7520 N N . TYR B 1 340 ? 21.938 -13.016 7.344 1 97.94 340 TYR B N 1
ATOM 7521 C CA . TYR B 1 340 ? 21.859 -11.562 7.445 1 97.94 340 TYR B CA 1
ATOM 7522 C C . TYR B 1 340 ? 20.703 -11.148 8.359 1 97.94 340 TYR B C 1
ATOM 7524 O O . TYR B 1 340 ? 20.609 -9.984 8.75 1 97.94 340 TYR B O 1
ATOM 7532 N N . SER B 1 341 ? 19.797 -12.062 8.711 1 97.5 341 SER B N 1
ATOM 7533 C CA . SER B 1 341 ? 18.672 -11.773 9.586 1 97.5 341 SER B CA 1
ATOM 7534 C C . SER B 1 341 ? 17.984 -10.477 9.188 1 97.5 341 SER B C 1
ATOM 7536 O O . SER B 1 341 ? 17.766 -9.594 10.016 1 97.5 341 SER B O 1
ATOM 7538 N N . LEU B 1 342 ? 17.594 -10.422 7.918 1 97.19 342 LEU B N 1
ATOM 7539 C CA . LEU B 1 342 ? 17.109 -9.18 7.324 1 97.19 342 LEU B CA 1
ATOM 7540 C C . LEU B 1 342 ? 15.867 -8.68 8.055 1 97.19 342 LEU B C 1
ATOM 7542 O O . LEU B 1 342 ? 15.641 -7.469 8.141 1 97.19 342 LEU B O 1
ATOM 7546 N N . HIS B 1 343 ? 15.031 -9.562 8.586 1 93.25 343 HIS B N 1
ATOM 7547 C CA . HIS B 1 343 ? 13.758 -9.219 9.195 1 93.25 343 HIS B CA 1
ATOM 7548 C C . HIS B 1 343 ? 13.953 -8.531 10.547 1 93.25 343 HIS B C 1
ATOM 7550 O O . HIS B 1 343 ? 13.023 -7.941 11.094 1 93.25 343 HIS B O 1
ATOM 7556 N N . LEU B 1 344 ? 15.164 -8.641 11.117 1 94.38 344 LEU B N 1
ATOM 7557 C CA . LEU B 1 344 ? 15.469 -8.008 12.398 1 94.38 344 LEU B CA 1
ATOM 7558 C C . LEU B 1 344 ? 15.953 -6.578 12.203 1 94.38 344 LEU B C 1
ATOM 7560 O O . LEU B 1 344 ? 16.156 -5.852 13.172 1 94.38 344 LEU B O 1
ATOM 7564 N N . GLU B 1 345 ? 16.109 -6.156 10.93 1 95 345 GLU B N 1
ATOM 7565 C CA . GLU B 1 345 ? 16.5 -4.805 10.555 1 95 345 GLU B CA 1
ATOM 7566 C C . GLU B 1 345 ? 15.492 -4.176 9.602 1 95 345 GLU B C 1
ATOM 7568 O O . GLU B 1 345 ? 14.688 -4.883 8.992 1 95 345 GLU B O 1
ATOM 7573 N N . PRO B 1 346 ? 15.555 -2.785 9.539 1 95.5 346 PRO B N 1
ATOM 7574 C CA . PRO B 1 346 ? 14.703 -2.164 8.516 1 95.5 346 PRO B CA 1
ATOM 7575 C C . PRO B 1 346 ? 15.109 -2.545 7.098 1 95.5 346 PRO B C 1
ATOM 7577 O O . PRO B 1 346 ? 16.234 -3.004 6.875 1 95.5 346 PRO B O 1
ATOM 7580 N N . ARG B 1 347 ? 14.164 -2.469 6.156 1 96.69 347 ARG B N 1
ATOM 7581 C CA . ARG B 1 347 ? 14.5 -2.588 4.738 1 96.69 347 ARG B CA 1
ATOM 7582 C C . ARG B 1 347 ? 15.477 -1.5 4.316 1 96.69 347 ARG B C 1
ATOM 7584 O O . ARG B 1 347 ? 15.203 -0.31 4.473 1 96.69 347 ARG B O 1
ATOM 7591 N N . THR B 1 348 ? 16.656 -1.865 3.816 1 96.25 348 THR B N 1
ATOM 7592 C CA . THR B 1 348 ? 17.719 -0.927 3.471 1 96.25 348 THR B CA 1
ATOM 7593 C C . THR B 1 348 ? 18.234 -1.181 2.053 1 96.25 348 THR B C 1
ATOM 7595 O O . THR B 1 348 ? 17.875 -2.18 1.429 1 96.25 348 THR B O 1
ATOM 7598 N N . GLU B 1 349 ? 19.062 -0.27 1.603 1 96.44 349 GLU B N 1
ATOM 7599 C CA . GLU B 1 349 ? 19.719 -0.419 0.31 1 96.44 349 GLU B CA 1
ATOM 7600 C C . GLU B 1 349 ? 20.578 -1.677 0.273 1 96.44 349 GLU B C 1
ATOM 7602 O O . GLU B 1 349 ? 20.641 -2.369 -0.745 1 96.44 349 GLU B O 1
ATOM 7607 N N . LEU B 1 350 ? 21.219 -1.964 1.376 1 97.88 350 LEU B N 1
ATOM 7608 C CA . LEU B 1 350 ? 22.094 -3.123 1.444 1 97.88 350 LEU B CA 1
ATOM 7609 C C . LEU B 1 350 ? 21.297 -4.418 1.385 1 97.88 350 LEU B C 1
ATOM 7611 O O . LEU B 1 350 ? 21.719 -5.391 0.751 1 97.88 350 LEU B O 1
ATOM 7615 N N . SER B 1 351 ? 20.203 -4.469 2.109 1 98.06 351 SER B N 1
ATOM 7616 C CA . SER B 1 351 ? 19.375 -5.66 2.064 1 98.06 351 SER B CA 1
ATOM 7617 C C . SER B 1 351 ? 18.891 -5.945 0.645 1 98.06 351 SER B C 1
ATOM 7619 O O . SER B 1 351 ? 18.781 -7.105 0.24 1 98.06 351 SER B O 1
ATOM 7621 N N . GLU B 1 352 ? 18.562 -4.883 -0.161 1 98.12 352 GLU B N 1
ATOM 7622 C CA . GLU B 1 352 ? 18.172 -5.059 -1.554 1 98.12 352 GLU B CA 1
ATOM 7623 C C . GLU B 1 352 ? 19.297 -5.676 -2.379 1 98.12 352 GLU B C 1
ATOM 7625 O O . GLU B 1 352 ? 19.062 -6.578 -3.186 1 98.12 352 GLU B O 1
ATOM 7630 N N . HIS B 1 353 ? 20.484 -5.141 -2.182 1 98.69 353 HIS B N 1
ATOM 7631 C CA . HIS B 1 353 ? 21.656 -5.676 -2.869 1 98.69 353 HIS B CA 1
ATOM 7632 C C . HIS B 1 353 ? 21.859 -7.152 -2.549 1 98.69 353 HIS B C 1
ATOM 7634 O O . HIS B 1 353 ? 22.078 -7.965 -3.451 1 98.69 353 HIS B O 1
ATOM 7640 N N . ARG B 1 354 ? 21.812 -7.496 -1.275 1 98.81 354 ARG B N 1
ATOM 7641 C CA . ARG B 1 354 ? 22 -8.875 -0.833 1 98.81 354 ARG B CA 1
ATOM 7642 C C . ARG B 1 354 ? 20.938 -9.797 -1.418 1 98.81 354 ARG B C 1
ATOM 7644 O O . ARG B 1 354 ? 21.234 -10.938 -1.791 1 98.81 354 ARG B O 1
ATOM 7651 N N . PHE B 1 355 ? 19.766 -9.297 -1.517 1 98.75 355 PHE B N 1
ATOM 7652 C CA . PHE B 1 355 ? 18.672 -10.055 -2.133 1 98.75 355 PHE B CA 1
ATOM 7653 C C . PHE B 1 355 ? 18.984 -10.336 -3.6 1 98.75 355 PHE B C 1
ATOM 7655 O O . PHE B 1 355 ? 18.828 -11.469 -4.062 1 98.75 355 PHE B O 1
ATOM 7662 N N . ILE B 1 356 ? 19.438 -9.32 -4.324 1 98.81 356 ILE B N 1
ATOM 7663 C CA . ILE B 1 356 ? 19.766 -9.461 -5.738 1 98.81 356 ILE B CA 1
ATOM 7664 C C . ILE B 1 356 ? 20.891 -10.469 -5.914 1 98.81 356 ILE B C 1
ATOM 7666 O O . ILE B 1 356 ? 20.828 -11.328 -6.793 1 98.81 356 ILE B O 1
ATOM 7670 N N . GLU B 1 357 ? 21.891 -10.359 -5.07 1 98.88 357 GLU B N 1
ATOM 7671 C CA . GLU B 1 357 ? 23 -11.297 -5.145 1 98.88 357 GLU B CA 1
ATOM 7672 C C . GLU B 1 357 ? 22.547 -12.719 -4.859 1 98.88 357 GLU B C 1
ATOM 7674 O O . GLU B 1 357 ? 23 -13.664 -5.504 1 98.88 357 GLU B O 1
ATOM 7679 N N . ALA B 1 358 ? 21.688 -12.875 -3.904 1 98.88 358 ALA B N 1
ATOM 7680 C CA . ALA B 1 358 ? 21.141 -14.195 -3.607 1 98.88 358 ALA B CA 1
ATOM 7681 C C . ALA B 1 358 ? 20.406 -14.758 -4.812 1 98.88 358 ALA B C 1
ATOM 7683 O O . ALA B 1 358 ? 20.484 -15.961 -5.098 1 98.88 358 ALA B O 1
ATOM 7684 N N . LEU B 1 359 ? 19.672 -13.93 -5.512 1 98.56 359 LEU B N 1
ATOM 7685 C CA . LEU B 1 359 ? 18.984 -14.359 -6.723 1 98.56 359 LEU B CA 1
ATOM 7686 C C . LEU B 1 359 ? 19.969 -14.883 -7.758 1 98.56 359 LEU B C 1
ATOM 7688 O O . LEU B 1 359 ? 19.734 -15.93 -8.367 1 98.56 359 LEU B O 1
ATOM 7692 N N . LYS B 1 360 ? 21.016 -14.164 -7.957 1 98.38 360 LYS B N 1
ATOM 7693 C CA . LYS B 1 360 ? 22 -14.555 -8.961 1 98.38 360 LYS B CA 1
ATOM 7694 C C . LYS B 1 360 ? 22.594 -15.93 -8.648 1 98.38 360 LYS B C 1
ATOM 7696 O O . LYS B 1 360 ? 22.688 -16.781 -9.539 1 98.38 360 LYS B O 1
ATOM 7701 N N . TYR B 1 361 ? 22.938 -16.141 -7.402 1 98.56 361 TYR B N 1
ATOM 7702 C CA . TYR B 1 361 ? 23.484 -17.438 -7.004 1 98.56 361 TYR B CA 1
ATOM 7703 C C . TYR B 1 361 ? 22.422 -18.531 -7.133 1 98.56 361 TYR B C 1
ATOM 7705 O O . TYR B 1 361 ? 22.734 -19.656 -7.504 1 98.56 361 TYR B O 1
ATOM 7713 N N . ALA B 1 362 ? 21.234 -18.203 -6.805 1 97.94 362 ALA B N 1
ATOM 7714 C CA . ALA B 1 362 ? 20.141 -19.172 -6.902 1 97.94 362 ALA B CA 1
ATOM 7715 C C . ALA B 1 362 ? 19.891 -19.578 -8.352 1 97.94 362 ALA B C 1
ATOM 7717 O O . ALA B 1 362 ? 19.656 -20.75 -8.641 1 97.94 362 ALA B O 1
ATOM 7718 N N . PHE B 1 363 ? 19.938 -18.609 -9.219 1 96.94 363 PHE B N 1
ATOM 7719 C CA . PHE B 1 363 ? 19.734 -18.906 -10.633 1 96.94 363 PHE B CA 1
ATOM 7720 C C . PHE B 1 363 ? 20.875 -19.734 -11.195 1 96.94 363 PHE B C 1
ATOM 7722 O O . PHE B 1 363 ? 20.672 -20.562 -12.086 1 96.94 363 PHE B O 1
ATOM 7729 N N . SER B 1 364 ? 22.062 -19.469 -10.688 1 97.12 364 SER B N 1
ATOM 7730 C CA . SER B 1 364 ? 23.172 -20.344 -11.047 1 97.12 364 SER B CA 1
ATOM 7731 C C . SER B 1 364 ? 22.891 -21.781 -10.633 1 97.12 364 SER B C 1
ATOM 7733 O O . SER B 1 364 ? 23.094 -22.719 -11.422 1 97.12 364 SER B O 1
ATOM 7735 N N . ALA B 1 365 ? 22.406 -21.969 -9.469 1 97.44 365 ALA B N 1
ATOM 7736 C CA . ALA B 1 365 ? 22.109 -23.297 -8.945 1 97.44 365 ALA B CA 1
ATOM 7737 C C . ALA B 1 365 ? 20.984 -23.953 -9.734 1 97.44 365 ALA B C 1
ATOM 7739 O O . ALA B 1 365 ? 20.969 -25.172 -9.93 1 97.44 365 ALA B O 1
ATOM 7740 N N . ARG B 1 366 ? 20.031 -23.219 -10.203 1 96.19 366 ARG B N 1
ATOM 7741 C CA . ARG B 1 366 ? 18.844 -23.734 -10.906 1 96.19 366 ARG B CA 1
ATOM 7742 C C . ARG B 1 366 ? 19.25 -24.469 -12.172 1 96.19 366 ARG B C 1
ATOM 7744 O O . ARG B 1 366 ? 18.531 -25.375 -12.617 1 96.19 366 ARG B O 1
ATOM 7751 N N . THR B 1 367 ? 20.406 -24.125 -12.711 1 95.19 367 THR B N 1
ATOM 7752 C CA . THR B 1 367 ? 20.828 -24.75 -13.961 1 95.19 367 THR B CA 1
ATOM 7753 C C . THR B 1 367 ? 21.109 -26.234 -13.75 1 95.19 367 THR B C 1
ATOM 7755 O O . THR B 1 367 ? 21.219 -26.984 -14.719 1 95.19 367 THR B O 1
ATOM 7758 N N . GLU B 1 368 ? 21.141 -26.625 -12.523 1 96.06 368 GLU B N 1
ATOM 7759 C CA . GLU B 1 368 ? 21.516 -28 -12.195 1 96.06 368 GLU B CA 1
ATOM 7760 C C . GLU B 1 368 ? 20.297 -28.828 -11.773 1 96.06 368 GLU B C 1
ATOM 7762 O O . GLU B 1 368 ? 20.438 -29.953 -11.312 1 96.06 368 GLU B O 1
ATOM 7767 N N . LEU B 1 369 ? 19.156 -28.312 -11.969 1 95.69 369 LEU B N 1
ATOM 7768 C CA . LEU B 1 369 ? 17.922 -29.016 -11.602 1 95.69 369 LEU B CA 1
ATOM 7769 C C . LEU B 1 369 ? 17.469 -29.953 -12.711 1 95.69 369 LEU B C 1
ATOM 7771 O O . LEU B 1 369 ? 17.797 -29.734 -13.883 1 95.69 369 LEU B O 1
ATOM 7775 N N . GLY B 1 370 ? 16.734 -30.953 -12.375 1 96.38 370 GLY B N 1
ATOM 7776 C CA . GLY B 1 370 ? 16.094 -31.906 -13.273 1 96.38 370 GLY B CA 1
ATOM 7777 C C . GLY B 1 370 ? 15.039 -32.75 -12.594 1 96.38 370 GLY B C 1
ATOM 7778 O O . GLY B 1 370 ? 14.812 -32.625 -11.391 1 96.38 370 GLY B O 1
ATOM 7779 N N . ASP B 1 371 ? 14.406 -33.531 -13.367 1 97.62 371 ASP B N 1
ATOM 7780 C CA . ASP B 1 371 ? 13.469 -34.531 -12.836 1 97.62 371 ASP B CA 1
ATOM 7781 C C . ASP B 1 371 ? 14.195 -35.594 -12.055 1 97.62 371 ASP B C 1
ATOM 7783 O O . ASP B 1 371 ? 14.977 -36.375 -12.625 1 97.62 371 ASP B O 1
ATOM 7787 N N . PRO B 1 372 ? 13.867 -35.719 -10.781 1 97.81 372 PRO B N 1
ATOM 7788 C CA . PRO B 1 372 ? 14.633 -36.625 -9.938 1 97.81 372 PRO B CA 1
ATOM 7789 C C . PRO B 1 372 ? 14.555 -38.062 -10.422 1 97.81 372 PRO B C 1
ATOM 7791 O O . PRO B 1 372 ? 15.5 -38.844 -10.227 1 97.81 372 PRO B O 1
ATOM 7794 N N . THR B 1 373 ? 13.531 -38.438 -11.031 1 96.56 373 THR B N 1
ATOM 7795 C CA . THR B 1 373 ? 13.336 -39.812 -11.492 1 96.56 373 THR B CA 1
ATOM 7796 C C . THR B 1 373 ? 14.367 -40.188 -12.555 1 96.56 373 THR B C 1
ATOM 7798 O O . THR B 1 373 ? 14.633 -41.375 -12.789 1 96.56 373 THR B O 1
ATOM 7801 N N . PHE B 1 374 ? 14.977 -39.25 -13.109 1 97.25 374 PHE B N 1
ATOM 7802 C CA . PHE B 1 374 ? 15.867 -39.5 -14.242 1 97.25 374 PHE B CA 1
ATOM 7803 C C . PHE B 1 374 ? 17.297 -39.031 -13.914 1 97.25 374 PHE B C 1
ATOM 7805 O O . PHE B 1 374 ? 18.125 -38.875 -14.812 1 97.25 374 PHE B O 1
ATOM 7812 N N . LEU B 1 375 ? 17.531 -38.781 -12.703 1 97.69 375 LEU B N 1
ATOM 7813 C CA . LEU B 1 375 ? 18.844 -38.344 -12.266 1 97.69 375 LEU B CA 1
ATOM 7814 C C . LEU B 1 375 ? 19.594 -39.5 -11.562 1 97.69 375 LEU B C 1
ATOM 7816 O O . LEU B 1 375 ? 18.969 -40.312 -10.898 1 97.69 375 LEU B O 1
ATOM 7820 N N . ASN B 1 376 ? 20.906 -39.469 -11.664 1 97.31 376 ASN B N 1
ATOM 7821 C CA . ASN B 1 376 ? 21.719 -40.438 -10.945 1 97.31 376 ASN B CA 1
ATOM 7822 C C . ASN B 1 376 ? 22 -40 -9.516 1 97.31 376 ASN B C 1
ATOM 7824 O O . ASN B 1 376 ? 21.562 -38.906 -9.102 1 97.31 376 ASN B O 1
ATOM 7828 N N . SER B 1 377 ? 22.734 -40.812 -8.828 1 97.5 377 SER B N 1
ATOM 7829 C CA . SER B 1 377 ? 22.969 -40.562 -7.406 1 97.5 377 SER B CA 1
ATOM 7830 C C . SER B 1 377 ? 23.75 -39.281 -7.176 1 97.5 377 SER B C 1
ATOM 7832 O O . SER B 1 377 ? 23.469 -38.531 -6.238 1 97.5 377 SER B O 1
ATOM 7834 N N . THR B 1 378 ? 24.719 -39.062 -7.992 1 97.38 378 THR B N 1
ATOM 7835 C CA . THR B 1 378 ? 25.547 -37.875 -7.844 1 97.38 378 THR B CA 1
ATOM 7836 C C . THR B 1 378 ? 24.734 -36.625 -8.094 1 97.38 378 THR B C 1
ATOM 7838 O O . THR B 1 378 ? 24.891 -35.625 -7.387 1 97.38 378 THR B O 1
ATOM 7841 N N . GLN B 1 379 ? 23.891 -36.719 -9.07 1 97.06 379 GLN B N 1
ATOM 7842 C CA . GLN B 1 379 ? 23.031 -35.562 -9.422 1 97.06 379 GLN B CA 1
ATOM 7843 C C . GLN B 1 379 ? 21.984 -35.312 -8.336 1 97.06 379 GLN B C 1
ATOM 7845 O O . GLN B 1 379 ? 21.688 -34.156 -8.023 1 97.06 379 GLN B O 1
ATOM 7850 N N . LEU B 1 380 ? 21.453 -36.312 -7.777 1 97.94 380 LEU B N 1
ATOM 7851 C CA . LEU B 1 380 ? 20.5 -36.188 -6.68 1 97.94 380 LEU B CA 1
ATOM 7852 C C . LEU B 1 380 ? 21.172 -35.594 -5.445 1 97.94 380 LEU B C 1
ATOM 7854 O O . LEU B 1 380 ? 20.578 -34.781 -4.75 1 97.94 380 LEU B O 1
ATOM 7858 N N . GLU B 1 381 ? 22.422 -36 -5.172 1 97.88 381 GLU B N 1
ATOM 7859 C CA . GLU B 1 381 ? 23.188 -35.438 -4.055 1 97.88 381 GLU B CA 1
ATOM 7860 C C . GLU B 1 381 ? 23.438 -33.938 -4.246 1 97.88 381 GLU B C 1
ATOM 7862 O O . GLU B 1 381 ? 23.438 -33.188 -3.277 1 97.88 381 GLU B O 1
ATOM 7867 N N . ARG B 1 382 ? 23.656 -33.562 -5.461 1 97.75 382 ARG B N 1
ATOM 7868 C CA . ARG B 1 382 ? 23.859 -32.156 -5.762 1 97.75 382 ARG B CA 1
ATOM 7869 C C . ARG B 1 382 ? 22.609 -31.344 -5.441 1 97.75 382 ARG B C 1
ATOM 7871 O O . ARG B 1 382 ? 22.703 -30.25 -4.887 1 97.75 382 ARG B O 1
ATOM 7878 N N . ILE B 1 383 ? 21.469 -31.844 -5.812 1 97.88 383 ILE B N 1
ATOM 7879 C CA . ILE B 1 383 ? 20.203 -31.188 -5.508 1 97.88 383 ILE B CA 1
ATOM 7880 C C . ILE B 1 383 ? 20.031 -31.078 -3.996 1 97.88 383 ILE B C 1
ATOM 7882 O O . ILE B 1 383 ? 19.609 -30.031 -3.486 1 97.88 383 ILE B O 1
ATOM 7886 N N . ASN B 1 384 ? 20.406 -32.125 -3.297 1 98.12 384 ASN B N 1
ATOM 7887 C CA . ASN B 1 384 ? 20.344 -32.094 -1.84 1 98.12 384 ASN B CA 1
ATOM 7888 C C . ASN B 1 384 ? 21.297 -31.047 -1.259 1 98.12 384 ASN B C 1
ATOM 7890 O O . ASN B 1 384 ? 20.969 -30.406 -0.265 1 98.12 384 ASN B O 1
ATOM 7894 N N . LEU B 1 385 ? 22.422 -30.953 -1.859 1 98.38 385 LEU B N 1
ATOM 7895 C CA . LEU B 1 385 ? 23.391 -29.953 -1.418 1 98.38 385 LEU B CA 1
ATOM 7896 C C . LEU B 1 385 ? 22.844 -28.547 -1.618 1 98.38 385 LEU B C 1
ATOM 7898 O O . LEU B 1 385 ? 22.953 -27.703 -0.728 1 98.38 385 LEU B O 1
ATOM 7902 N N . ILE B 1 386 ? 22.234 -28.312 -2.723 1 98.25 386 ILE B N 1
ATOM 7903 C CA . ILE B 1 386 ? 21.641 -27.016 -3.027 1 98.25 386 ILE B CA 1
ATOM 7904 C C . ILE B 1 386 ? 20.562 -26.688 -2.002 1 98.25 386 ILE B C 1
ATOM 7906 O O . ILE B 1 386 ? 20.438 -25.531 -1.577 1 98.25 386 ILE B O 1
ATOM 7910 N N . HIS B 1 387 ? 19.859 -27.688 -1.582 1 98 387 HIS B N 1
ATOM 7911 C CA . HIS B 1 387 ? 18.781 -27.547 -0.618 1 98 387 HIS B CA 1
ATOM 7912 C C . HIS B 1 387 ? 19.312 -27.297 0.786 1 98 387 HIS B C 1
ATOM 7914 O O . HIS B 1 387 ? 18.609 -26.75 1.639 1 98 387 HIS B O 1
ATOM 7920 N N . SER B 1 388 ? 20.562 -27.547 1.074 1 98.5 388 SER B N 1
ATOM 7921 C CA . SER B 1 388 ? 21.109 -27.594 2.428 1 98.5 388 SER B CA 1
ATOM 7922 C C . SER B 1 388 ? 21.422 -26.203 2.945 1 98.5 388 SER B C 1
ATOM 7924 O O . SER B 1 388 ? 21.812 -25.312 2.176 1 98.5 388 SER B O 1
ATOM 7926 N N . LYS B 1 389 ? 21.312 -26 4.211 1 98.19 389 LYS B N 1
ATOM 7927 C CA . LYS B 1 389 ? 21.656 -24.75 4.879 1 98.19 389 LYS B CA 1
ATOM 7928 C C . LYS B 1 389 ? 23.156 -24.484 4.777 1 98.19 389 LYS B C 1
ATOM 7930 O O . LYS B 1 389 ? 23.578 -23.328 4.652 1 98.19 389 LYS B O 1
ATOM 7935 N N . SER B 1 390 ? 23.969 -25.547 4.902 1 98.19 390 SER B N 1
ATOM 7936 C CA . SER B 1 390 ? 25.422 -25.391 4.84 1 98.19 390 SER B CA 1
ATOM 7937 C C . SER B 1 390 ? 25.859 -24.781 3.514 1 98.19 390 SER B C 1
ATOM 7939 O O . SER B 1 390 ? 26.703 -23.891 3.484 1 98.19 390 SER B O 1
ATOM 7941 N N . PHE B 1 391 ? 25.281 -25.281 2.432 1 98.5 391 PHE B N 1
ATOM 7942 C CA . PHE B 1 391 ? 25.609 -24.734 1.123 1 98.5 391 PHE B CA 1
ATOM 7943 C C . PHE B 1 391 ? 25.156 -23.281 1.024 1 98.5 391 PHE B C 1
ATOM 7945 O O . PHE B 1 391 ? 25.906 -22.422 0.529 1 98.5 391 PHE B O 1
ATOM 7952 N N . GLY B 1 392 ? 23.922 -22.984 1.48 1 98.62 392 GLY B N 1
ATOM 7953 C CA . GLY B 1 392 ? 23.453 -21.609 1.506 1 98.62 392 GLY B CA 1
ATOM 7954 C C . GLY B 1 392 ? 24.375 -20.672 2.266 1 98.62 392 GLY B C 1
ATOM 7955 O O . GLY B 1 392 ? 24.656 -19.562 1.804 1 98.62 392 GLY B O 1
ATOM 7956 N N . ASN B 1 393 ? 24.797 -21.062 3.408 1 98.25 393 ASN B N 1
ATOM 7957 C CA . ASN B 1 393 ? 25.703 -20.266 4.23 1 98.25 393 ASN B CA 1
ATOM 7958 C C . ASN B 1 393 ? 27.031 -20.031 3.525 1 98.25 393 ASN B C 1
ATOM 7960 O O . ASN B 1 393 ? 27.594 -18.938 3.623 1 98.25 393 ASN B O 1
ATOM 7964 N N . ASN B 1 394 ? 27.562 -21.078 2.922 1 98.31 394 ASN B N 1
ATOM 7965 C CA . ASN B 1 394 ? 28.812 -20.938 2.168 1 98.31 394 ASN B CA 1
ATOM 7966 C C . ASN B 1 394 ? 28.672 -19.922 1.038 1 98.31 394 ASN B C 1
ATOM 7968 O O . ASN B 1 394 ? 29.594 -19.141 0.795 1 98.31 394 ASN B O 1
ATOM 7972 N N . ILE B 1 395 ? 27.562 -20.031 0.34 1 98.56 395 ILE B N 1
ATOM 7973 C CA . ILE B 1 395 ? 27.312 -19.094 -0.751 1 98.56 395 ILE B CA 1
ATOM 7974 C C . ILE B 1 395 ? 27.141 -17.688 -0.191 1 98.56 395 ILE B C 1
ATOM 7976 O O . ILE B 1 395 ? 27.625 -16.703 -0.772 1 98.56 395 ILE B O 1
ATOM 7980 N N . SER B 1 396 ? 26.391 -17.594 0.893 1 98.5 396 SER B N 1
ATOM 7981 C CA . SER B 1 396 ? 26.172 -16.297 1.548 1 98.5 396 SER B CA 1
ATOM 7982 C C . SER B 1 396 ? 27.484 -15.594 1.832 1 98.5 396 SER B C 1
ATOM 7984 O O . SER B 1 396 ? 27.578 -14.375 1.674 1 98.5 396 SER B O 1
ATOM 7986 N N . ALA B 1 397 ? 28.5 -16.297 2.244 1 98 397 ALA B N 1
ATOM 7987 C CA . ALA B 1 397 ? 29.797 -15.758 2.6 1 98 397 ALA B CA 1
ATOM 7988 C C . ALA B 1 397 ? 30.516 -15.195 1.372 1 98 397 ALA B C 1
ATOM 7990 O O . ALA B 1 397 ? 31.453 -14.406 1.5 1 98 397 ALA B O 1
ATOM 7991 N N . LYS B 1 398 ? 30.078 -15.516 0.224 1 98.12 398 LYS B N 1
ATOM 7992 C CA . LYS B 1 398 ? 30.703 -15.062 -1.012 1 98.12 398 LYS B CA 1
ATOM 7993 C C . LYS B 1 398 ? 30.125 -13.734 -1.475 1 98.12 398 LYS B C 1
ATOM 7995 O O . LYS B 1 398 ? 30.688 -13.07 -2.342 1 98.12 398 LYS B O 1
ATOM 8000 N N . ILE B 1 399 ? 29.016 -13.32 -0.938 1 98.56 399 ILE B N 1
ATOM 8001 C CA . ILE B 1 399 ? 28.375 -12.078 -1.347 1 98.56 399 ILE B CA 1
ATOM 8002 C C . ILE B 1 399 ? 29.219 -10.891 -0.904 1 98.56 399 ILE B C 1
ATOM 8004 O O . ILE B 1 399 ? 29.609 -10.789 0.265 1 98.56 399 ILE B O 1
ATOM 8008 N N . ASP B 1 400 ? 29.547 -10.016 -1.85 1 98.38 400 ASP B N 1
ATOM 8009 C CA . ASP B 1 400 ? 30.234 -8.75 -1.595 1 98.38 400 ASP B CA 1
ATOM 8010 C C . ASP B 1 400 ? 29.219 -7.621 -1.37 1 98.38 400 ASP B C 1
ATOM 8012 O O . ASP B 1 400 ? 28.469 -7.273 -2.273 1 98.38 400 ASP B O 1
ATOM 8016 N N . ASP B 1 401 ? 29.281 -7.043 -0.245 1 98.19 401 ASP B N 1
ATOM 8017 C CA . ASP B 1 401 ? 28.297 -6.027 0.134 1 98.19 401 ASP B CA 1
ATOM 8018 C C . ASP B 1 401 ? 28.531 -4.727 -0.639 1 98.19 401 ASP B C 1
ATOM 8020 O O . ASP B 1 401 ? 27.688 -3.838 -0.634 1 98.19 401 ASP B O 1
ATOM 8024 N N . GLN B 1 402 ? 29.594 -4.637 -1.399 1 97.56 402 GLN B N 1
ATOM 8025 C CA . GLN B 1 402 ? 29.969 -3.357 -1.994 1 97.56 402 GLN B CA 1
ATOM 8026 C C . GLN B 1 402 ? 29.781 -3.383 -3.51 1 97.56 402 GLN B C 1
ATOM 8028 O O . GLN B 1 402 ? 29.703 -2.33 -4.145 1 97.56 402 GLN B O 1
ATOM 8033 N N . LEU B 1 403 ? 29.797 -4.594 -4.051 1 96.75 403 LEU B N 1
ATOM 8034 C CA . LEU B 1 403 ? 29.766 -4.625 -5.508 1 96.75 403 LEU B CA 1
ATOM 8035 C C . LEU B 1 403 ? 29.141 -5.93 -6.008 1 96.75 403 LEU B C 1
ATOM 8037 O O . LEU B 1 403 ? 29.125 -6.926 -5.285 1 96.75 403 LEU B O 1
ATOM 8041 N N . THR B 1 404 ? 28.609 -5.898 -7.188 1 98.19 404 THR B N 1
ATOM 8042 C CA . THR B 1 404 ? 28.156 -7.078 -7.926 1 98.19 404 THR B CA 1
ATOM 8043 C C . THR B 1 404 ? 29.172 -7.445 -9.008 1 98.19 404 THR B C 1
ATOM 8045 O O . THR B 1 404 ? 30.125 -6.703 -9.266 1 98.19 404 THR B O 1
ATOM 8048 N N . TYR B 1 405 ? 29.031 -8.609 -9.625 1 97.69 405 TYR B N 1
ATOM 8049 C CA . TYR B 1 405 ? 30.016 -9.125 -10.57 1 97.69 405 TYR B CA 1
ATOM 8050 C C . TYR B 1 405 ? 29.344 -9.609 -11.844 1 97.69 405 TYR B C 1
ATOM 8052 O O . TYR B 1 405 ? 28.109 -9.641 -11.938 1 97.69 405 TYR B O 1
ATOM 8060 N N . ASP B 1 406 ? 30.172 -9.945 -12.805 1 95.94 406 ASP B N 1
ATOM 8061 C CA . ASP B 1 406 ? 29.672 -10.562 -14.031 1 95.94 406 ASP B CA 1
ATOM 8062 C C . ASP B 1 406 ? 29.25 -12.008 -13.789 1 95.94 406 ASP B C 1
ATOM 8064 O O . ASP B 1 406 ? 29.578 -12.594 -12.75 1 95.94 406 ASP B O 1
ATOM 8068 N N . TYR B 1 407 ? 28.562 -12.578 -14.75 1 94 407 TYR B N 1
ATOM 8069 C CA . TYR B 1 407 ? 27.891 -13.852 -14.555 1 94 407 TYR B CA 1
ATOM 8070 C C . TYR B 1 407 ? 28.891 -14.961 -14.234 1 94 407 TYR B C 1
ATOM 8072 O O . TYR B 1 407 ? 28.562 -15.914 -13.516 1 94 407 TYR B O 1
ATOM 8080 N N . GLN B 1 408 ? 30.172 -14.82 -14.688 1 95.19 408 GLN B N 1
ATOM 8081 C CA . GLN B 1 408 ? 31.172 -15.867 -14.5 1 95.19 408 GLN B CA 1
ATOM 8082 C C . GLN B 1 408 ? 31.5 -16.062 -13.023 1 95.19 408 GLN B C 1
ATOM 8084 O O . GLN B 1 408 ? 31.797 -17.172 -12.586 1 95.19 408 GLN B O 1
ATOM 8089 N N . HIS B 1 409 ? 31.344 -14.984 -12.344 1 96.69 409 HIS B N 1
ATOM 8090 C CA . HIS B 1 409 ? 31.625 -15.008 -10.914 1 96.69 409 HIS B CA 1
ATOM 8091 C C . HIS B 1 409 ? 30.719 -15.984 -10.188 1 96.69 409 HIS B C 1
ATOM 8093 O O . HIS B 1 409 ? 31.125 -16.625 -9.219 1 96.69 409 HIS B O 1
ATOM 8099 N N . TYR B 1 410 ? 29.531 -16.203 -10.641 1 97.38 410 TYR B N 1
ATOM 8100 C CA . TYR B 1 410 ? 28.5 -16.984 -9.977 1 97.38 410 TYR B CA 1
ATOM 8101 C C . TYR B 1 410 ? 28.516 -18.438 -10.445 1 97.38 410 TYR B C 1
ATOM 8103 O O . TYR B 1 410 ? 27.781 -19.281 -9.93 1 97.38 410 TYR B O 1
ATOM 8111 N N . GLN B 1 411 ? 29.234 -18.75 -11.469 1 94.56 411 GLN B N 1
ATOM 8112 C CA . GLN B 1 411 ? 29.641 -20.078 -11.938 1 94.56 411 GLN B CA 1
ATOM 8113 C C . GLN B 1 411 ? 28.422 -20.922 -12.305 1 94.56 411 GLN B C 1
ATOM 8115 O O . GLN B 1 411 ? 28.266 -22.047 -11.828 1 94.56 411 GLN B O 1
ATOM 8120 N N . PRO B 1 412 ? 27.547 -20.422 -13.211 1 95.31 412 PRO B N 1
ATOM 8121 C CA . PRO B 1 412 ? 26.5 -21.297 -13.719 1 95.31 412 PRO B CA 1
ATOM 8122 C C . PRO B 1 412 ? 27.047 -22.484 -14.508 1 95.31 412 PRO B C 1
ATOM 8124 O O . PRO B 1 412 ? 28 -22.344 -15.281 1 95.31 412 PRO B O 1
ATOM 8127 N N . LYS B 1 413 ? 26.5 -23.625 -14.25 1 93.19 413 LYS B N 1
ATOM 8128 C CA . LYS B 1 413 ? 26.969 -24.812 -14.961 1 93.19 413 LYS B CA 1
ATOM 8129 C C . LYS B 1 413 ? 26.375 -24.891 -16.359 1 93.19 413 LYS B C 1
ATOM 8131 O O . LYS B 1 413 ? 27.031 -25.328 -17.297 1 93.19 413 LYS B O 1
ATOM 8136 N N . TYR B 1 414 ? 25.125 -24.469 -16.484 1 91.69 414 TYR B N 1
ATOM 8137 C CA . TYR B 1 414 ? 24.406 -24.516 -17.75 1 91.69 414 TYR B CA 1
ATOM 8138 C C . TYR B 1 414 ? 23.641 -23.219 -18 1 91.69 414 TYR B C 1
ATOM 8140 O O . TYR B 1 414 ? 23.75 -22.281 -17.219 1 91.69 414 TYR B O 1
ATOM 8148 N N . ASP B 1 415 ? 22.938 -23.234 -19.125 1 86.88 415 ASP B N 1
ATOM 8149 C CA . ASP B 1 415 ? 22.188 -22.047 -19.5 1 86.88 415 ASP B CA 1
ATOM 8150 C C . ASP B 1 415 ? 20.938 -21.906 -18.656 1 86.88 415 ASP B C 1
ATOM 8152 O O . ASP B 1 415 ? 20.484 -22.859 -18.016 1 86.88 415 ASP B O 1
ATOM 8156 N N . ILE B 1 416 ? 20.484 -20.672 -18.672 1 80.62 416 ILE B N 1
ATOM 8157 C CA . ILE B 1 416 ? 19.281 -20.344 -17.922 1 80.62 416 ILE B CA 1
ATOM 8158 C C . ILE B 1 416 ? 18.047 -20.641 -18.766 1 80.62 416 ILE B C 1
ATOM 8160 O O . ILE B 1 416 ? 17.984 -20.234 -19.938 1 80.62 416 ILE B O 1
ATOM 8164 N N . VAL B 1 417 ? 17.172 -21.406 -18.203 1 73.44 417 VAL B N 1
ATOM 8165 C CA . VAL B 1 417 ? 15.93 -21.734 -18.891 1 73.44 417 VAL B CA 1
ATOM 8166 C C . VAL B 1 417 ? 14.852 -20.703 -18.547 1 73.44 417 VAL B C 1
ATOM 8168 O O . VAL B 1 417 ? 14.68 -20.359 -17.375 1 73.44 417 VAL B O 1
ATOM 8171 N N . GLU B 1 418 ? 14.227 -20.141 -19.594 1 71.06 418 GLU B N 1
ATOM 8172 C CA . GLU B 1 418 ? 13.109 -19.234 -19.328 1 71.06 418 GLU B CA 1
ATOM 8173 C C . GLU B 1 418 ? 11.773 -19.938 -19.562 1 71.06 418 GLU B C 1
ATOM 8175 O O . GLU B 1 418 ? 11.555 -20.531 -20.609 1 71.06 418 GLU B O 1
ATOM 8180 N N . ASP B 1 419 ? 11.102 -20.094 -18.516 1 69.19 419 ASP B N 1
ATOM 8181 C CA . ASP B 1 419 ? 9.727 -20.578 -18.688 1 69.19 419 ASP B CA 1
ATOM 8182 C C . ASP B 1 419 ? 8.727 -19.438 -18.5 1 69.19 419 ASP B C 1
ATOM 8184 O O . ASP B 1 419 ? 9.109 -18.297 -18.266 1 69.19 419 ASP B O 1
ATOM 8188 N N . HIS B 1 420 ? 7.352 -19.734 -18.875 1 69.88 420 HIS B N 1
ATOM 8189 C CA . HIS B 1 420 ? 6.43 -18.625 -19.078 1 69.88 420 HIS B CA 1
ATOM 8190 C C . HIS B 1 420 ? 5.152 -18.812 -18.266 1 69.88 420 HIS B C 1
ATOM 8192 O O . HIS B 1 420 ? 5.207 -19.172 -17.094 1 69.88 420 HIS B O 1
ATOM 8198 N N . GLY B 1 421 ? 4.07 -18.422 -18.844 1 64.88 421 GLY B N 1
ATOM 8199 C CA . GLY B 1 421 ? 2.697 -18.172 -18.453 1 64.88 421 GLY B CA 1
ATOM 8200 C C . GLY B 1 421 ? 2.193 -19.141 -17.391 1 64.88 421 GLY B C 1
ATOM 8201 O O . GLY B 1 421 ? 2.41 -20.344 -17.5 1 64.88 421 GLY B O 1
ATOM 8202 N N . THR B 1 422 ? 1.63 -18.688 -16.422 1 82.44 422 THR B N 1
ATOM 8203 C CA . THR B 1 422 ? 1.238 -19.484 -15.273 1 82.44 422 THR B CA 1
ATOM 8204 C C . THR B 1 422 ? 0.106 -18.797 -14.508 1 82.44 422 THR B C 1
ATOM 8206 O O . THR B 1 422 ? -0.248 -17.656 -14.797 1 82.44 422 THR B O 1
ATOM 8209 N N . THR B 1 423 ? -0.716 -19.625 -13.867 1 94.56 423 THR B N 1
ATOM 8210 C CA . THR B 1 423 ? -1.637 -19.125 -12.852 1 94.56 423 THR B CA 1
ATOM 8211 C C . THR B 1 423 ? -1.227 -19.609 -11.461 1 94.56 423 THR B C 1
ATOM 8213 O O . THR B 1 423 ? -0.464 -20.578 -11.336 1 94.56 423 THR B O 1
ATOM 8216 N N . HIS B 1 424 ? -1.627 -18.859 -10.484 1 98.06 424 HIS B N 1
ATOM 8217 C CA . HIS B 1 424 ? -1.455 -19.266 -9.102 1 98.06 424 HIS B CA 1
ATOM 8218 C C . HIS B 1 424 ? -2.686 -18.922 -8.266 1 98.06 424 HIS B C 1
ATOM 8220 O O . HIS B 1 424 ? -3.402 -17.969 -8.578 1 98.06 424 HIS B O 1
ATOM 8226 N N . LEU B 1 425 ? -2.967 -19.75 -7.254 1 98.75 425 LEU B N 1
ATOM 8227 C CA . LEU B 1 425 ? -3.994 -19.391 -6.277 1 98.75 425 LEU B CA 1
ATOM 8228 C C . LEU B 1 425 ? -3.613 -19.891 -4.887 1 98.75 425 LEU B C 1
ATOM 8230 O O . LEU B 1 425 ? -2.842 -20.844 -4.754 1 98.75 425 LEU B O 1
ATOM 8234 N N . SER B 1 426 ? -4.066 -19.266 -3.857 1 98.94 426 SER B N 1
ATOM 8235 C CA . SER B 1 426 ? -3.902 -19.609 -2.449 1 98.94 426 SER B CA 1
ATOM 8236 C C . SER B 1 426 ? -5.246 -19.625 -1.726 1 98.94 426 SER B C 1
ATOM 8238 O O . SER B 1 426 ? -6.07 -18.734 -1.91 1 98.94 426 SER B O 1
ATOM 8240 N N . VAL B 1 427 ? -5.473 -20.688 -0.896 1 98.94 427 VAL B N 1
ATOM 8241 C CA . VAL B 1 427 ? -6.754 -20.859 -0.219 1 98.94 427 VAL B CA 1
ATOM 8242 C C . VAL B 1 427 ? -6.52 -21.281 1.229 1 98.94 427 VAL B C 1
ATOM 8244 O O . VAL B 1 427 ? -5.625 -22.094 1.508 1 98.94 427 VAL B O 1
ATOM 8247 N N . ILE B 1 428 ? -7.266 -20.766 2.131 1 98.75 428 ILE B N 1
ATOM 8248 C CA . ILE B 1 428 ? -7.371 -21.266 3.492 1 98.75 428 ILE B CA 1
ATOM 8249 C C . ILE B 1 428 ? -8.836 -21.422 3.877 1 98.75 428 ILE B C 1
ATOM 8251 O O . ILE B 1 428 ? -9.664 -20.578 3.537 1 98.75 428 ILE B O 1
ATOM 8255 N N . ASP B 1 429 ? -9.219 -22.516 4.492 1 98.56 429 ASP B N 1
ATOM 8256 C CA . ASP B 1 429 ? -10.602 -22.75 4.906 1 98.56 429 ASP B CA 1
ATOM 8257 C C . ASP B 1 429 ? -10.766 -22.562 6.414 1 98.56 429 ASP B C 1
ATOM 8259 O O . ASP B 1 429 ? -9.789 -22.281 7.113 1 98.56 429 ASP B O 1
ATOM 8263 N N . LYS B 1 430 ? -11.984 -22.672 6.906 1 97.19 430 LYS B N 1
ATOM 8264 C CA . LYS B 1 430 ? -12.312 -22.422 8.305 1 97.19 430 LYS B CA 1
ATOM 8265 C C . LYS B 1 430 ? -11.727 -23.484 9.219 1 97.19 430 LYS B C 1
ATOM 8267 O O . LYS B 1 430 ? -11.625 -23.297 10.43 1 97.19 430 LYS B O 1
ATOM 8272 N N . PHE B 1 431 ? -11.312 -24.578 8.656 1 95.38 431 PHE B N 1
ATOM 8273 C CA . PHE B 1 431 ? -10.75 -25.672 9.438 1 95.38 431 PHE B CA 1
ATOM 8274 C C . PHE B 1 431 ? -9.258 -25.469 9.664 1 95.38 431 PHE B C 1
ATOM 8276 O O . PHE B 1 431 ? -8.656 -26.125 10.516 1 95.38 431 PHE B O 1
ATOM 8283 N N . GLY B 1 432 ? -8.641 -24.609 8.836 1 95.31 432 GLY B N 1
ATOM 8284 C CA . GLY B 1 432 ? -7.219 -24.312 8.961 1 95.31 432 GLY B CA 1
ATOM 8285 C C . GLY B 1 432 ? -6.379 -24.969 7.883 1 95.31 432 GLY B C 1
ATOM 8286 O O . GLY B 1 432 ? -5.152 -24.844 7.879 1 95.31 432 GLY B O 1
ATOM 8287 N N . SER B 1 433 ? -7.008 -25.703 6.969 1 97.25 433 SER B N 1
ATOM 8288 C CA . SER B 1 433 ? -6.273 -26.281 5.848 1 97.25 433 SER B CA 1
ATOM 8289 C C . SER B 1 433 ? -5.902 -25.203 4.824 1 97.25 433 SER B C 1
ATOM 8291 O O . SER B 1 433 ? -6.68 -24.281 4.582 1 97.25 433 SER B O 1
ATOM 8293 N N . VAL B 1 434 ? -4.738 -25.391 4.258 1 98.38 434 VAL B N 1
ATOM 8294 C CA . VAL B 1 434 ? -4.219 -24.391 3.32 1 98.38 434 VAL B CA 1
ATOM 8295 C C . VAL B 1 434 ? -3.768 -25.078 2.035 1 98.38 434 VAL B C 1
ATOM 8297 O O . VAL B 1 434 ? -3.182 -26.172 2.08 1 98.38 434 VAL B O 1
ATOM 8300 N N . VAL B 1 435 ? -4.066 -24.453 0.903 1 98.88 435 VAL B N 1
ATOM 8301 C CA . VAL B 1 435 ? -3.594 -24.922 -0.391 1 98.88 435 VAL B CA 1
ATOM 8302 C C . VAL B 1 435 ? -2.902 -23.797 -1.14 1 98.88 435 VAL B C 1
ATOM 8304 O O . VAL B 1 435 ? -3.402 -22.656 -1.17 1 98.88 435 VAL B O 1
ATOM 8307 N N . SER B 1 436 ? -1.77 -24.016 -1.648 1 98.88 436 SER B N 1
ATOM 8308 C CA . SER B 1 436 ? -1.047 -23.188 -2.613 1 98.88 436 SER B CA 1
ATOM 8309 C C . SER B 1 436 ? -0.825 -23.938 -3.922 1 98.88 436 SER B C 1
ATOM 8311 O O . SER B 1 436 ? -0.143 -24.969 -3.947 1 98.88 436 SER B O 1
ATOM 8313 N N . LEU B 1 437 ? -1.409 -23.406 -5.027 1 98.75 437 LEU B N 1
ATOM 8314 C CA . LEU B 1 437 ? -1.487 -24.156 -6.27 1 98.75 437 LEU B CA 1
ATOM 8315 C C . LEU B 1 437 ? -1.053 -23.297 -7.457 1 98.75 437 LEU B C 1
ATOM 8317 O O . LEU B 1 437 ? -1.53 -22.172 -7.625 1 98.75 437 LEU B O 1
ATOM 8321 N N . THR B 1 438 ? -0.115 -23.797 -8.25 1 98 438 THR B N 1
ATOM 8322 C CA . THR B 1 438 ? 0.302 -23.188 -9.508 1 98 438 THR B CA 1
ATOM 8323 C C . THR B 1 438 ? 0.053 -24.125 -10.68 1 98 438 THR B C 1
ATOM 8325 O O . THR B 1 438 ? 0.373 -25.312 -10.602 1 98 438 THR B O 1
ATOM 8328 N N . SER B 1 439 ? -0.551 -23.609 -11.688 1 97.19 439 SER B N 1
ATOM 8329 C CA . SER B 1 439 ? -0.878 -24.406 -12.875 1 97.19 439 SER B CA 1
ATOM 8330 C C . SER B 1 439 ? -0.625 -23.609 -14.148 1 97.19 439 SER B C 1
ATOM 8332 O O . SER B 1 439 ? -0.497 -22.375 -14.109 1 97.19 439 SER B O 1
ATOM 8334 N N . THR B 1 440 ? -0.485 -24.375 -15.312 1 96.56 440 THR B N 1
ATOM 8335 C CA . THR B 1 440 ? -0.141 -23.656 -16.547 1 96.56 440 THR B CA 1
ATOM 8336 C C . THR B 1 440 ? -0.466 -24.5 -17.766 1 96.56 440 THR B C 1
ATOM 8338 O O . THR B 1 440 ? -0.544 -25.734 -17.672 1 96.56 440 THR B O 1
ATOM 8341 N N . VAL B 1 441 ? -0.666 -23.75 -18.828 1 96.69 441 VAL B N 1
ATOM 8342 C CA . VAL B 1 441 ? -0.53 -24.359 -20.156 1 96.69 441 VAL B CA 1
ATOM 8343 C C . VAL B 1 441 ? 0.734 -23.828 -20.828 1 96.69 441 VAL B C 1
ATOM 8345 O O . VAL B 1 441 ? 0.931 -24.031 -22.031 1 96.69 441 VAL B O 1
ATOM 8348 N N . ASN B 1 442 ? 1.506 -23.094 -20.016 1 93.12 442 ASN B N 1
ATOM 8349 C CA . ASN B 1 442 ? 2.859 -22.641 -20.312 1 93.12 442 ASN B CA 1
ATOM 8350 C C . ASN B 1 442 ? 2.852 -21.328 -21.078 1 93.12 442 ASN B C 1
ATOM 8352 O O . ASN B 1 442 ? 2.744 -20.25 -20.484 1 93.12 442 ASN B O 1
ATOM 8356 N N . LEU B 1 443 ? 2.697 -21.328 -22.312 1 89.44 443 LEU B N 1
ATOM 8357 C CA . LEU B 1 443 ? 2.711 -20.078 -23.031 1 89.44 443 LEU B CA 1
ATOM 8358 C C . LEU B 1 443 ? 1.292 -19.578 -23.297 1 89.44 443 LEU B C 1
ATOM 8360 O O . LEU B 1 443 ? 0.325 -20.312 -23.062 1 89.44 443 LEU B O 1
ATOM 8364 N N . ASN B 1 444 ? 0.94 -18.406 -23.141 1 60.31 444 ASN B N 1
ATOM 8365 C CA . ASN B 1 444 ? -0.454 -17.969 -23.188 1 60.31 444 ASN B CA 1
ATOM 8366 C C . ASN B 1 444 ? -1.135 -18.422 -24.484 1 60.31 444 ASN B C 1
ATOM 8368 O O . ASN B 1 444 ? -2.273 -18.031 -24.75 1 60.31 444 ASN B O 1
ATOM 8372 N N . PHE B 1 445 ? -1.86 -19.656 -24.125 1 81.75 445 PHE B N 1
ATOM 8373 C CA . PHE B 1 445 ? -2.738 -20.344 -25.078 1 81.75 445 PHE B CA 1
ATOM 8374 C C . PHE B 1 445 ? -2.012 -21.5 -25.75 1 81.75 445 PHE B C 1
ATOM 8376 O O . PHE B 1 445 ? -2.582 -22.172 -26.609 1 81.75 445 PHE B O 1
ATOM 8383 N N . GLY B 1 446 ? -1.154 -21.812 -25 1 94.75 446 GLY B N 1
ATOM 8384 C CA . GLY B 1 446 ? -0.44 -23.078 -25.031 1 94.75 446 GLY B CA 1
ATOM 8385 C C . GLY B 1 446 ? 0.181 -23.391 -26.375 1 94.75 446 GLY B C 1
ATOM 8386 O O . GLY B 1 446 ? 0.901 -22.562 -26.938 1 94.75 446 GLY B O 1
ATOM 8387 N N . SER B 1 447 ? -0.076 -24.609 -26.781 1 96.69 447 SER B N 1
ATOM 8388 C CA . SER B 1 447 ? 0.479 -25.094 -28.031 1 96.69 447 SER B CA 1
ATOM 8389 C C . SER B 1 447 ? -0.247 -24.484 -29.234 1 96.69 447 SER B C 1
ATOM 8391 O O . SER B 1 447 ? 0.066 -24.797 -30.375 1 96.69 447 SER B O 1
ATOM 8393 N N . ASN B 1 448 ? -1.189 -23.656 -28.969 1 96.88 448 ASN B N 1
ATOM 8394 C CA . ASN B 1 448 ? -2.119 -23.156 -29.969 1 96.88 448 ASN B CA 1
ATOM 8395 C C . ASN B 1 448 ? -2.949 -24.266 -30.594 1 96.88 448 ASN B C 1
ATOM 8397 O O . ASN B 1 448 ? -3.359 -24.172 -31.75 1 96.88 448 ASN B O 1
ATOM 8401 N N . VAL B 1 449 ? -3.057 -25.344 -29.891 1 98 449 VAL B N 1
ATOM 8402 C CA . VAL B 1 449 ? -3.885 -26.469 -30.328 1 98 449 VAL B CA 1
ATOM 8403 C C . VAL B 1 449 ? -5.07 -26.625 -29.375 1 98 449 VAL B C 1
ATOM 8405 O O . VAL B 1 449 ? -4.891 -26.75 -28.156 1 98 449 VAL B O 1
ATOM 8408 N N . MET B 1 450 ? -6.238 -26.531 -29.938 1 98.38 450 MET B N 1
ATOM 8409 C CA . MET B 1 450 ? -7.48 -26.844 -29.234 1 98.38 450 MET B CA 1
ATOM 8410 C C . MET B 1 450 ? -8.219 -28 -29.906 1 98.38 450 MET B C 1
ATOM 8412 O O . MET B 1 450 ? -8.406 -28 -31.125 1 98.38 450 MET B O 1
ATOM 8416 N N . ASP B 1 451 ? -8.539 -28.969 -29.141 1 98.31 451 ASP B N 1
ATOM 8417 C CA . ASP B 1 451 ? -9.344 -30.031 -29.719 1 98.31 451 ASP B CA 1
ATOM 8418 C C . ASP B 1 451 ? -10.75 -29.547 -30.047 1 98.31 451 ASP B C 1
ATOM 8420 O O . ASP B 1 451 ? -11.484 -29.109 -29.172 1 98.31 451 ASP B O 1
ATOM 8424 N N . PRO B 1 452 ? -11.188 -29.641 -31.266 1 96.12 452 PRO B N 1
ATOM 8425 C CA . PRO B 1 452 ? -12.477 -29.047 -31.656 1 96.12 452 PRO B CA 1
ATOM 8426 C C . PRO B 1 452 ? -13.672 -29.812 -31.094 1 96.12 452 PRO B C 1
ATOM 8428 O O . PRO B 1 452 ? -14.766 -29.25 -30.984 1 96.12 452 PRO B O 1
ATOM 8431 N N . ASP B 1 453 ? -13.477 -31.062 -30.75 1 96.81 453 ASP B N 1
ATOM 8432 C CA . ASP B 1 453 ? -14.586 -31.875 -30.281 1 96.81 453 ASP B CA 1
ATOM 8433 C C . ASP B 1 453 ? -14.844 -31.672 -28.797 1 96.81 453 ASP B C 1
ATOM 8435 O O . ASP B 1 453 ? -15.992 -31.625 -28.344 1 96.81 453 ASP B O 1
ATOM 8439 N N . ASN B 1 454 ? -13.805 -31.531 -28.078 1 98.19 454 ASN B N 1
ATOM 8440 C CA . ASN B 1 454 ? -13.977 -31.438 -26.625 1 98.19 454 ASN B CA 1
ATOM 8441 C C . ASN B 1 454 ? -13.609 -30.062 -26.109 1 98.19 454 ASN B C 1
ATOM 8443 O O . ASN B 1 454 ? -13.93 -29.719 -24.969 1 98.19 454 ASN B O 1
ATOM 8447 N N . GLY B 1 455 ? -13 -29.219 -26.844 1 98.44 455 GLY B N 1
ATOM 8448 C CA . GLY B 1 455 ? -12.758 -27.828 -26.5 1 98.44 455 GLY B CA 1
ATOM 8449 C C . GLY B 1 455 ? -11.547 -27.625 -25.609 1 98.44 455 GLY B C 1
ATOM 8450 O O . GLY B 1 455 ? -11.305 -26.531 -25.125 1 98.44 455 GLY B O 1
ATOM 8451 N N . ILE B 1 456 ? -10.695 -28.625 -25.391 1 98.81 456 ILE B N 1
ATOM 8452 C CA . ILE B 1 456 ? -9.547 -28.547 -24.484 1 98.81 456 ILE B CA 1
ATOM 8453 C C . ILE B 1 456 ? -8.391 -27.844 -25.188 1 98.81 456 ILE B C 1
ATOM 8455 O O . ILE B 1 456 ? -8.016 -28.219 -26.312 1 98.81 456 ILE B O 1
ATOM 8459 N N . ILE B 1 457 ? -7.891 -26.812 -24.531 1 98.44 457 ILE B N 1
ATOM 8460 C CA . ILE B 1 457 ? -6.656 -26.172 -24.969 1 98.44 457 ILE B CA 1
ATOM 8461 C C . ILE B 1 457 ? -5.453 -26.922 -24.391 1 98.44 457 ILE B C 1
ATOM 8463 O O . ILE B 1 457 ? -5.363 -27.109 -23.172 1 98.44 457 ILE B O 1
ATOM 8467 N N . LEU B 1 458 ? -4.551 -27.297 -25.25 1 98.56 458 LEU B N 1
ATOM 8468 C CA . LEU B 1 458 ? -3.461 -28.188 -24.844 1 98.56 458 LEU B CA 1
ATOM 8469 C C . LEU B 1 458 ? -2.188 -27.375 -24.578 1 98.56 458 LEU B C 1
ATOM 8471 O O . LEU B 1 458 ? -1.94 -26.375 -25.25 1 98.56 458 LEU B O 1
ATOM 8475 N N . ASN B 1 459 ? -1.396 -27.891 -23.719 1 97.56 459 ASN B N 1
ATOM 8476 C CA . ASN B 1 459 ? -0.167 -27.25 -23.266 1 97.56 459 ASN B CA 1
ATOM 8477 C C . ASN B 1 459 ? 0.925 -27.312 -24.328 1 97.56 459 ASN B C 1
ATOM 8479 O O . ASN B 1 459 ? 0.772 -28.016 -25.344 1 97.56 459 ASN B O 1
ATOM 8483 N N . ASP B 1 460 ? 2.008 -26.484 -24.094 1 96.44 460 ASP B N 1
ATOM 8484 C CA . ASP B 1 460 ? 3.252 -26.625 -24.844 1 96.44 460 ASP B CA 1
ATOM 8485 C C . ASP B 1 460 ? 4.434 -26.859 -23.906 1 96.44 460 ASP B C 1
ATOM 8487 O O . ASP B 1 460 ? 5.5 -26.266 -24.078 1 96.44 460 ASP B O 1
ATOM 8491 N N . GLU B 1 461 ? 4.195 -27.719 -22.953 1 95 461 GLU B N 1
ATOM 8492 C CA . GLU B 1 461 ? 5.133 -27.906 -21.859 1 95 461 GLU B CA 1
ATOM 8493 C C . GLU B 1 461 ? 6.453 -28.484 -22.344 1 95 461 GLU B C 1
ATOM 8495 O O . GLU B 1 461 ? 7.484 -28.344 -21.688 1 95 461 GLU B O 1
ATOM 8500 N N . ASN B 1 462 ? 6.48 -29.141 -23.469 1 94.12 462 ASN B N 1
ATOM 8501 C CA . ASN B 1 462 ? 7.727 -29.703 -23.969 1 94.12 462 ASN B CA 1
ATOM 8502 C C . ASN B 1 462 ? 8.734 -28.609 -24.312 1 94.12 462 ASN B C 1
ATOM 8504 O O . ASN B 1 462 ? 9.93 -28.875 -24.469 1 94.12 462 ASN B O 1
ATOM 8508 N N . ASP B 1 463 ? 8.18 -27.422 -24.422 1 92.62 463 ASP B N 1
ATOM 8509 C CA . ASP B 1 463 ? 9.039 -26.281 -24.688 1 92.62 463 ASP B CA 1
ATOM 8510 C C . ASP B 1 463 ? 9.984 -26.016 -23.516 1 92.62 463 ASP B C 1
ATOM 8512 O O . ASP B 1 463 ? 10.984 -25.312 -23.656 1 92.62 463 ASP B O 1
ATOM 8516 N N . ASP B 1 464 ? 9.703 -26.531 -22.438 1 92.25 464 ASP B N 1
ATOM 8517 C CA . ASP B 1 464 ? 10.484 -26.266 -21.234 1 92.25 464 ASP B CA 1
ATOM 8518 C C . ASP B 1 464 ? 11.688 -27.203 -21.141 1 92.25 464 ASP B C 1
ATOM 8520 O O . ASP B 1 464 ? 12.547 -27.047 -20.281 1 92.25 464 ASP B O 1
ATOM 8524 N N . PHE B 1 465 ? 11.773 -28.125 -22.047 1 93 465 PHE B N 1
ATOM 8525 C CA . PHE B 1 465 ? 12.922 -29.016 -22.078 1 93 465 PHE B CA 1
ATOM 8526 C C . PHE B 1 465 ? 14.125 -28.328 -22.719 1 93 465 PHE B C 1
ATOM 8528 O O . PHE B 1 465 ? 13.961 -27.438 -23.547 1 93 465 PHE B O 1
ATOM 8535 N N . SER B 1 466 ? 15.234 -28.812 -22.344 1 91.06 466 SER B N 1
ATOM 8536 C CA . SER B 1 466 ? 16.469 -28.406 -23 1 91.06 466 SER B CA 1
ATOM 8537 C C . SER B 1 466 ? 16.594 -29.016 -24.391 1 91.06 466 SER B C 1
ATOM 8539 O O . SER B 1 466 ? 16.047 -30.094 -24.641 1 91.06 466 SER B O 1
ATOM 8541 N N . ILE B 1 467 ? 17.234 -28.25 -25.188 1 88.31 467 ILE B N 1
ATOM 8542 C CA . ILE B 1 467 ? 17.531 -28.75 -26.516 1 88.31 467 ILE B CA 1
ATOM 8543 C C . ILE B 1 467 ? 19.016 -29.094 -26.625 1 88.31 467 ILE B C 1
ATOM 8545 O O . ILE B 1 467 ? 19.859 -28.219 -26.453 1 88.31 467 ILE B O 1
ATOM 8549 N N . ARG B 1 468 ? 19.266 -30.297 -26.969 1 87.12 468 ARG B N 1
ATOM 8550 C CA . ARG B 1 468 ? 20.641 -30.781 -27.031 1 87.12 468 ARG B CA 1
ATOM 8551 C C . ARG B 1 468 ? 21.453 -29.984 -28.047 1 87.12 468 ARG B C 1
ATOM 8553 O O . ARG B 1 468 ? 20.984 -29.734 -29.156 1 87.12 468 ARG B O 1
ATOM 8560 N N . GLY B 1 469 ? 22.641 -29.609 -27.609 1 80.19 469 GLY B N 1
ATOM 8561 C CA . GLY B 1 469 ? 23.594 -28.969 -28.5 1 80.19 469 GLY B CA 1
ATOM 8562 C C . GLY B 1 469 ? 23.375 -27.469 -28.625 1 80.19 469 GLY B C 1
ATOM 8563 O O . GLY B 1 469 ? 24.156 -26.781 -29.266 1 80.19 469 GLY B O 1
ATOM 8564 N N . ARG B 1 470 ? 22.375 -26.953 -28.094 1 78.44 470 ARG B N 1
ATOM 8565 C CA . ARG B 1 470 ? 22.094 -25.531 -28.188 1 78.44 470 ARG B CA 1
ATOM 8566 C C . ARG B 1 470 ? 22.828 -24.766 -27.094 1 78.44 470 ARG B C 1
ATOM 8568 O O . ARG B 1 470 ? 22.828 -25.172 -25.922 1 78.44 470 ARG B O 1
ATOM 8575 N N . SER B 1 471 ? 23.547 -23.75 -27.516 1 75.69 471 SER B N 1
ATOM 8576 C CA . SER B 1 471 ? 24.234 -22.859 -26.594 1 75.69 471 SER B CA 1
ATOM 8577 C C . SER B 1 471 ? 23.734 -21.422 -26.734 1 75.69 471 SER B C 1
ATOM 8579 O O . SER B 1 471 ? 23.188 -21.047 -27.781 1 75.69 471 SER B O 1
ATOM 8581 N N . ASN B 1 472 ? 23.844 -20.641 -25.641 1 73.88 472 ASN B N 1
ATOM 8582 C CA . ASN B 1 472 ? 23.438 -19.25 -25.688 1 73.88 472 ASN B CA 1
ATOM 8583 C C . ASN B 1 472 ? 24.609 -18.344 -26.078 1 73.88 472 ASN B C 1
ATOM 8585 O O . ASN B 1 472 ? 25.641 -18.812 -26.531 1 73.88 472 ASN B O 1
ATOM 8589 N N . ALA B 1 473 ? 24.281 -17 -25.969 1 67.81 473 ALA B N 1
ATOM 8590 C CA . ALA B 1 473 ? 25.25 -15.992 -26.406 1 67.81 473 ALA B CA 1
ATOM 8591 C C . ALA B 1 473 ? 26.469 -15.977 -25.484 1 67.81 473 ALA B C 1
ATOM 8593 O O . ALA B 1 473 ? 27.5 -15.391 -25.812 1 67.81 473 ALA B O 1
ATOM 8594 N N . PHE B 1 474 ? 26.375 -16.719 -24.406 1 70.19 474 PHE B N 1
ATOM 8595 C CA . PHE B 1 474 ? 27.453 -16.719 -23.422 1 70.19 474 PHE B CA 1
ATOM 8596 C C . PHE B 1 474 ? 28.172 -18.062 -23.406 1 70.19 474 PHE B C 1
ATOM 8598 O O . PHE B 1 474 ? 28.891 -18.391 -22.469 1 70.19 474 PHE B O 1
ATOM 8605 N N . ASP B 1 475 ? 27.844 -18.906 -24.312 1 74.12 475 ASP B N 1
ATOM 8606 C CA . ASP B 1 475 ? 28.469 -20.203 -24.547 1 74.12 475 ASP B CA 1
ATOM 8607 C C . ASP B 1 475 ? 28.094 -21.188 -23.453 1 74.12 475 ASP B C 1
ATOM 8609 O O . ASP B 1 475 ? 28.891 -22.062 -23.094 1 74.12 475 ASP B O 1
ATOM 8613 N N . LEU B 1 476 ? 27.094 -20.938 -22.875 1 78.62 476 LEU B N 1
ATOM 8614 C CA . LEU B 1 476 ? 26.547 -21.922 -21.953 1 78.62 476 LEU B CA 1
ATOM 8615 C C . LEU B 1 476 ? 25.547 -22.828 -22.672 1 78.62 476 LEU B C 1
ATOM 8617 O O . LEU B 1 476 ? 24.625 -22.344 -23.344 1 78.62 476 LEU B O 1
ATOM 8621 N N . PHE B 1 477 ? 25.75 -24.062 -22.453 1 86.06 477 PHE B N 1
ATOM 8622 C CA . PHE B 1 477 ? 24.875 -25.047 -23.078 1 86.06 477 PHE B CA 1
ATOM 8623 C C . PHE B 1 477 ? 23.609 -25.266 -22.234 1 86.06 477 PHE B C 1
ATOM 8625 O O . PHE B 1 477 ? 23.625 -25.047 -21.031 1 86.06 477 PHE B O 1
ATOM 8632 N N . SER B 1 478 ? 22.609 -25.75 -23.047 1 90.19 478 SER B N 1
ATOM 8633 C CA . SER B 1 478 ? 21.406 -26.172 -22.312 1 90.19 478 SER B CA 1
ATOM 8634 C C . SER B 1 478 ? 21.703 -27.375 -21.422 1 90.19 478 SER B C 1
ATOM 8636 O O . SER B 1 478 ? 22.516 -28.234 -21.766 1 90.19 478 SER B O 1
ATOM 8638 N N . SER B 1 479 ? 21.062 -27.531 -20.344 1 93.25 479 SER B N 1
ATOM 8639 C CA . SER B 1 479 ? 21.344 -28.531 -19.328 1 93.25 479 SER B CA 1
ATOM 8640 C C . SER B 1 479 ? 20.969 -29.922 -19.828 1 93.25 479 SER B C 1
ATOM 8642 O O . SER B 1 479 ? 19.812 -30.172 -20.188 1 93.25 479 SER B O 1
ATOM 8644 N N . PRO B 1 480 ? 21.875 -30.812 -19.75 1 93.88 480 PRO B N 1
ATOM 8645 C CA . PRO B 1 480 ? 21.547 -32.188 -20.094 1 93.88 480 PRO B CA 1
ATOM 8646 C C . PRO B 1 480 ? 20.594 -32.844 -19.078 1 93.88 480 PRO B C 1
ATOM 8648 O O . PRO B 1 480 ? 20 -33.875 -19.359 1 93.88 480 PRO B O 1
ATOM 8651 N N . LEU B 1 481 ? 20.5 -32.281 -17.953 1 95.69 481 LEU B N 1
ATOM 8652 C CA . LEU B 1 481 ? 19.656 -32.844 -16.906 1 95.69 481 LEU B CA 1
ATOM 8653 C C . LEU B 1 481 ? 18.172 -32.625 -17.234 1 95.69 481 LEU B C 1
ATOM 8655 O O . LEU B 1 481 ? 17.312 -33.219 -16.625 1 95.69 481 LEU B O 1
ATOM 8659 N N . ASN B 1 482 ? 17.891 -31.859 -18.281 1 95.19 482 ASN B N 1
ATOM 8660 C CA . ASN B 1 482 ? 16.516 -31.5 -18.656 1 95.19 482 ASN B CA 1
ATOM 8661 C C . ASN B 1 482 ? 16.234 -31.828 -20.109 1 95.19 482 ASN B C 1
ATOM 8663 O O . ASN B 1 482 ? 15.375 -31.203 -20.734 1 95.19 482 ASN B O 1
ATOM 8667 N N . TYR B 1 483 ? 16.938 -32.75 -20.688 1 94.38 483 TYR B N 1
ATOM 8668 C CA . TYR B 1 483 ? 16.594 -33.25 -22.016 1 94.38 483 TYR B CA 1
ATOM 8669 C C . TYR B 1 483 ? 15.352 -34.125 -21.969 1 94.38 483 TYR B C 1
ATOM 8671 O O . TYR B 1 483 ? 15.07 -34.781 -20.969 1 94.38 483 TYR B O 1
ATOM 8679 N N . PRO B 1 484 ? 14.641 -34.156 -23.062 1 94.81 484 PRO B N 1
ATOM 8680 C CA . PRO B 1 484 ? 13.445 -35 -23.078 1 94.81 484 PRO B CA 1
ATOM 8681 C C . PRO B 1 484 ? 13.773 -36.5 -23.062 1 94.81 484 PRO B C 1
ATOM 8683 O O . PRO B 1 484 ? 14.539 -36.969 -23.906 1 94.81 484 PRO B O 1
ATOM 8686 N N . ILE B 1 485 ? 13.297 -37.125 -22.141 1 95.88 485 ILE B N 1
ATOM 8687 C CA . ILE B 1 485 ? 13.273 -38.594 -22.031 1 95.88 485 ILE B CA 1
ATOM 8688 C C . ILE B 1 485 ? 11.852 -39.062 -21.75 1 95.88 485 ILE B C 1
ATOM 8690 O O . ILE B 1 485 ? 11.125 -38.438 -20.969 1 95.88 485 ILE B O 1
ATOM 8694 N N . THR B 1 486 ? 11.492 -40.188 -22.453 1 96.56 486 THR B N 1
ATOM 8695 C CA . THR B 1 486 ? 10.117 -40.656 -22.344 1 96.56 486 THR B CA 1
ATOM 8696 C C . THR B 1 486 ? 9.695 -40.75 -20.875 1 96.56 486 THR B C 1
ATOM 8698 O O . THR B 1 486 ? 10.359 -41.406 -20.078 1 96.56 486 THR B O 1
ATOM 8701 N N . GLY B 1 487 ? 8.57 -40.031 -20.547 1 97 487 GLY B N 1
ATOM 8702 C CA . GLY B 1 487 ? 8.016 -40.062 -19.203 1 97 487 GLY B CA 1
ATOM 8703 C C . GLY B 1 487 ? 8.555 -38.969 -18.312 1 97 487 GLY B C 1
ATOM 8704 O O . GLY B 1 487 ? 8.062 -38.781 -17.203 1 97 487 GLY B O 1
ATOM 8705 N N . LYS B 1 488 ? 9.531 -38.25 -18.766 1 97.56 488 LYS B N 1
ATOM 8706 C CA . LYS B 1 488 ? 10.195 -37.219 -17.969 1 97.56 488 LYS B CA 1
ATOM 8707 C C . LYS B 1 488 ? 9.344 -35.969 -17.875 1 97.56 488 LYS B C 1
ATOM 8709 O O . LYS B 1 488 ? 8.562 -35.656 -18.781 1 97.56 488 LYS B O 1
ATOM 8714 N N . ARG B 1 489 ? 9.43 -35.312 -16.719 1 97.62 489 ARG B N 1
ATOM 8715 C CA . ARG B 1 489 ? 8.844 -33.969 -16.5 1 97.62 489 ARG B CA 1
ATOM 8716 C C . ARG B 1 489 ? 9.898 -32.875 -16.609 1 97.62 489 ARG B C 1
ATOM 8718 O O . ARG B 1 489 ? 10.992 -33.031 -16.062 1 97.62 489 ARG B O 1
ATOM 8725 N N . SER B 1 490 ? 9.57 -31.844 -17.328 1 95.12 490 SER B N 1
ATOM 8726 C CA . SER B 1 490 ? 10.523 -30.75 -17.516 1 95.12 490 SER B CA 1
ATOM 8727 C C . SER B 1 490 ? 10.641 -29.891 -16.25 1 95.12 490 SER B C 1
ATOM 8729 O O . SER B 1 490 ? 9.719 -29.844 -15.438 1 95.12 490 SER B O 1
ATOM 8731 N N . VAL B 1 491 ? 11.75 -29.219 -16.125 1 95.25 491 VAL B N 1
ATOM 8732 C CA . VAL B 1 491 ? 11.984 -28.312 -15.008 1 95.25 491 VAL B CA 1
ATOM 8733 C C . VAL B 1 491 ? 11.039 -27.109 -15.117 1 95.25 491 VAL B C 1
ATOM 8735 O O . VAL B 1 491 ? 10.766 -26.625 -16.219 1 95.25 491 VAL B O 1
ATOM 8738 N N . SER B 1 492 ? 10.523 -26.703 -13.953 1 95.06 492 SER B N 1
ATOM 8739 C CA . SER B 1 492 ? 9.609 -25.562 -13.891 1 95.06 492 SER B CA 1
ATOM 8740 C C . SER B 1 492 ? 10.07 -24.531 -12.859 1 95.06 492 SER B C 1
ATOM 8742 O O . SER B 1 492 ? 10.656 -24.906 -11.836 1 95.06 492 SER B O 1
ATOM 8744 N N . SER B 1 493 ? 9.766 -23.234 -13.102 1 94.25 493 SER B N 1
ATOM 8745 C CA . SER B 1 493 ? 10.062 -22.188 -12.141 1 94.25 493 SER B CA 1
ATOM 8746 C C . SER B 1 493 ? 9.016 -22.141 -11.031 1 94.25 493 SER B C 1
ATOM 8748 O O . SER B 1 493 ? 9.172 -21.406 -10.047 1 94.25 493 SER B O 1
ATOM 8750 N N . MET B 1 494 ? 7.938 -22.906 -11.141 1 96.19 494 MET B N 1
ATOM 8751 C CA . MET B 1 494 ? 6.863 -22.875 -10.148 1 96.19 494 MET B CA 1
ATOM 8752 C C . MET B 1 494 ? 7.391 -23.234 -8.766 1 96.19 494 MET B C 1
ATOM 8754 O O . MET B 1 494 ? 8.164 -24.172 -8.617 1 96.19 494 MET B O 1
ATOM 8758 N N . ALA B 1 495 ? 7.02 -22.422 -7.797 1 97.19 495 ALA B N 1
ATOM 8759 C CA . ALA B 1 495 ? 7.469 -22.625 -6.422 1 97.19 495 ALA B CA 1
ATOM 8760 C C . ALA B 1 495 ? 6.426 -22.125 -5.422 1 97.19 495 ALA B C 1
ATOM 8762 O O . ALA B 1 495 ? 6.711 -21.25 -4.609 1 97.19 495 ALA B O 1
ATOM 8763 N N . PRO B 1 496 ? 5.23 -22.734 -5.375 1 98.38 496 PRO B N 1
ATOM 8764 C CA . PRO B 1 496 ? 4.258 -22.344 -4.352 1 98.38 496 PRO B CA 1
ATOM 8765 C C . PRO B 1 496 ? 4.742 -22.625 -2.934 1 98.38 496 PRO B C 1
ATOM 8767 O O . PRO B 1 496 ? 5.34 -23.672 -2.684 1 98.38 496 PRO B O 1
ATOM 8770 N N . ILE B 1 497 ? 4.457 -21.688 -2.016 1 98.81 497 ILE B N 1
ATOM 8771 C CA . ILE B 1 497 ? 4.965 -21.922 -0.667 1 98.81 497 ILE B CA 1
ATOM 8772 C C . ILE B 1 497 ? 3.824 -21.797 0.342 1 98.81 497 ILE B C 1
ATOM 8774 O O . ILE B 1 497 ? 2.822 -21.125 0.072 1 98.81 497 ILE B O 1
ATOM 8778 N N . ILE B 1 498 ? 3.932 -22.484 1.437 1 98.56 498 ILE B N 1
ATOM 8779 C CA . ILE B 1 498 ? 3.209 -22.297 2.689 1 98.56 498 ILE B CA 1
ATOM 8780 C C . ILE B 1 498 ? 4.203 -22.047 3.826 1 98.56 498 ILE B C 1
ATOM 8782 O O . ILE B 1 498 ? 5.168 -22.797 3.984 1 98.56 498 ILE B O 1
ATOM 8786 N N . VAL B 1 499 ? 3.99 -21 4.582 1 98.25 499 VAL B N 1
ATOM 8787 C CA . VAL B 1 499 ? 4.922 -20.625 5.641 1 98.25 499 VAL B CA 1
ATOM 8788 C C . VAL B 1 499 ? 4.223 -20.703 6.996 1 98.25 499 VAL B C 1
ATOM 8790 O O . VAL B 1 499 ? 3.125 -20.156 7.16 1 98.25 499 VAL B O 1
ATOM 8793 N N . ASP B 1 500 ? 4.891 -21.344 7.898 1 96.06 500 ASP B N 1
ATOM 8794 C CA . ASP B 1 500 ? 4.449 -21.375 9.289 1 96.06 500 ASP B CA 1
ATOM 8795 C C . ASP B 1 500 ? 5.352 -20.516 10.164 1 96.06 500 ASP B C 1
ATOM 8797 O O . ASP B 1 500 ? 6.566 -20.469 9.961 1 96.06 500 ASP B O 1
ATOM 8801 N N . TYR B 1 501 ? 4.742 -19.812 11.055 1 95.19 501 TYR B N 1
ATOM 8802 C CA . TYR B 1 501 ? 5.48 -19.125 12.109 1 95.19 501 TYR B CA 1
ATOM 8803 C C . TYR B 1 501 ? 5.656 -20.047 13.32 1 95.19 501 TYR B C 1
ATOM 8805 O O . TYR B 1 501 ? 4.676 -20.562 13.859 1 95.19 501 TYR B O 1
ATOM 8813 N N . MET B 1 502 ? 6.91 -20.203 13.68 1 93.31 502 MET B N 1
ATOM 8814 C CA . MET B 1 502 ? 7.234 -21 14.859 1 93.31 502 MET B CA 1
ATOM 8815 C C . MET B 1 502 ? 7.469 -20.109 16.078 1 93.31 502 MET B C 1
ATOM 8817 O O . MET B 1 502 ? 8.531 -19.5 16.203 1 93.31 502 MET B O 1
ATOM 8821 N N . ASP B 1 503 ? 6.57 -20.062 16.953 1 88.69 503 ASP B N 1
ATOM 8822 C CA . ASP B 1 503 ? 6.703 -19.234 18.156 1 88.69 503 ASP B CA 1
ATOM 8823 C C . ASP B 1 503 ? 7.84 -19.734 19.031 1 88.69 503 ASP B C 1
ATOM 8825 O O . ASP B 1 503 ? 7.781 -20.844 19.578 1 88.69 503 ASP B O 1
ATOM 8829 N N . PRO B 1 504 ? 8.758 -18.922 19.25 1 85.5 504 PRO B N 1
ATOM 8830 C CA . PRO B 1 504 ? 9.906 -19.391 20.031 1 85.5 504 PRO B CA 1
ATOM 8831 C C . PRO B 1 504 ? 9.562 -19.609 21.5 1 85.5 504 PRO B C 1
ATOM 8833 O O . PRO B 1 504 ? 10.258 -20.359 22.203 1 85.5 504 PRO B O 1
ATOM 8836 N N . LEU B 1 505 ? 8.539 -18.984 21.984 1 85.38 505 LEU B N 1
ATOM 8837 C CA . LEU B 1 505 ? 8.164 -19.109 23.391 1 85.38 505 LEU B CA 1
ATOM 8838 C C . LEU B 1 505 ? 7.332 -20.359 23.641 1 85.38 505 LEU B C 1
ATOM 8840 O O . LEU B 1 505 ? 7.578 -21.094 24.594 1 85.38 505 LEU B O 1
ATOM 8844 N N . SER B 1 506 ? 6.391 -20.672 22.781 1 81.75 506 SER B N 1
ATOM 8845 C CA . SER B 1 506 ? 5.465 -21.766 23 1 81.75 506 SER B CA 1
ATOM 8846 C C . SER B 1 506 ? 5.871 -23 22.188 1 81.75 506 SER B C 1
ATOM 8848 O O . SER B 1 506 ? 5.371 -24.094 22.422 1 81.75 506 SER B O 1
ATOM 8850 N N . ASN B 1 507 ? 6.707 -22.844 21.281 1 80.94 507 ASN B N 1
ATOM 8851 C CA . ASN B 1 507 ? 7.113 -23.891 20.359 1 80.94 507 ASN B CA 1
ATOM 8852 C C . ASN B 1 507 ? 5.941 -24.375 19.516 1 80.94 507 ASN B C 1
ATOM 8854 O O . ASN B 1 507 ? 5.926 -25.531 19.062 1 80.94 507 ASN B O 1
ATOM 8858 N N . ARG B 1 508 ? 5.031 -23.578 19.5 1 84.81 508 ARG B N 1
ATOM 8859 C CA . ARG B 1 508 ? 3.896 -23.891 18.625 1 84.81 508 ARG B CA 1
ATOM 8860 C C . ARG B 1 508 ? 4.059 -23.234 17.266 1 84.81 508 ARG B C 1
ATOM 8862 O O . ARG B 1 508 ? 4.648 -22.156 17.156 1 84.81 508 ARG B O 1
ATOM 8869 N N . SER B 1 509 ? 3.59 -24 16.25 1 90.38 509 SER B N 1
ATOM 8870 C CA . SER B 1 509 ? 3.619 -23.484 14.883 1 90.38 509 SER B CA 1
ATOM 8871 C C . SER B 1 509 ? 2.229 -23.078 14.414 1 90.38 509 SER B C 1
ATOM 8873 O O . SER B 1 509 ? 1.24 -23.75 14.719 1 90.38 509 SER B O 1
ATOM 8875 N N . GLU B 1 510 ? 2.133 -21.953 13.852 1 91.75 510 GLU B N 1
ATOM 8876 C CA . GLU B 1 510 ? 0.871 -21.516 13.266 1 91.75 510 GLU B CA 1
ATOM 8877 C C . GLU B 1 510 ? 1.066 -21.031 11.828 1 91.75 510 GLU B C 1
ATOM 8879 O O . GLU B 1 510 ? 2.137 -20.531 11.477 1 91.75 510 GLU B O 1
ATOM 8884 N N . PHE B 1 511 ? -0.022 -21.234 11.062 1 95.62 511 PHE B N 1
ATOM 8885 C CA . PHE B 1 511 ? 0.006 -20.766 9.68 1 95.62 511 PHE B CA 1
ATOM 8886 C C . PHE B 1 511 ? 0.315 -19.266 9.625 1 95.62 511 PHE B C 1
ATOM 8888 O O . PHE B 1 511 ? -0.235 -18.484 10.398 1 95.62 511 PHE B O 1
ATOM 8895 N N . PHE B 1 512 ? 1.216 -18.906 8.734 1 97.19 512 PHE B N 1
ATOM 8896 C CA . PHE B 1 512 ? 1.595 -17.516 8.594 1 97.19 512 PHE B CA 1
ATOM 8897 C C . PHE B 1 512 ? 1.15 -16.953 7.246 1 97.19 512 PHE B C 1
ATOM 8899 O O . PHE B 1 512 ? 0.392 -15.992 7.184 1 97.19 512 PHE B O 1
ATOM 8906 N N . CYS 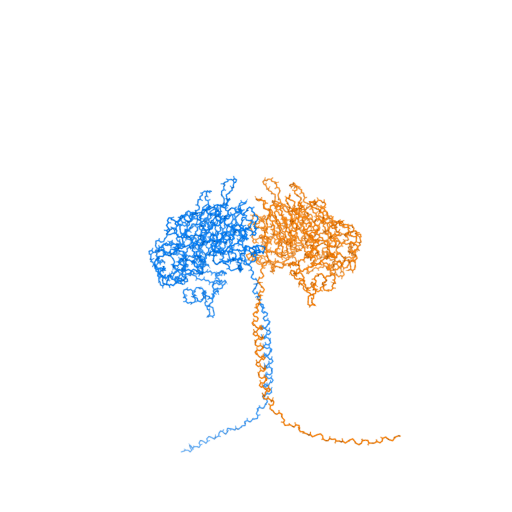B 1 513 ? 1.582 -17.594 6.152 1 98.75 513 CYS B N 1
ATOM 8907 C CA . CYS B 1 513 ? 1.123 -17.141 4.844 1 98.75 513 CYS B CA 1
ATOM 8908 C C . CYS B 1 513 ? 1.282 -18.234 3.801 1 98.75 513 CYS B C 1
ATOM 8910 O O . CYS B 1 513 ? 1.993 -19.219 4.027 1 98.75 513 CYS B O 1
ATOM 8912 N N . ALA B 1 514 ? 0.577 -18.172 2.729 1 98.88 514 ALA B N 1
ATOM 8913 C CA . ALA B 1 514 ? 0.753 -18.922 1.491 1 98.88 514 ALA B CA 1
ATOM 8914 C C . ALA B 1 514 ? 0.858 -18 0.29 1 98.88 514 ALA B C 1
ATOM 8916 O O . ALA B 1 514 ? -0.027 -17.172 0.059 1 98.88 514 ALA B O 1
ATOM 8917 N N . ILE B 1 515 ? 1.962 -18.125 -0.391 1 98.75 515 ILE B N 1
ATOM 8918 C CA . ILE B 1 515 ? 2.266 -17.203 -1.49 1 98.75 515 ILE B CA 1
ATOM 8919 C C . ILE B 1 515 ? 2.768 -18 -2.693 1 98.75 515 ILE B C 1
ATOM 8921 O O . ILE B 1 515 ? 3.518 -18.969 -2.539 1 98.75 515 ILE B O 1
ATOM 8925 N N . GLY B 1 516 ? 2.396 -17.609 -3.824 1 98.25 516 GLY B N 1
ATOM 8926 C CA . GLY B 1 516 ? 2.898 -18.078 -5.105 1 98.25 516 GLY B CA 1
ATOM 8927 C C . GLY B 1 516 ? 2.641 -17.094 -6.238 1 98.25 516 GLY B C 1
ATOM 8928 O O . GLY B 1 516 ? 1.974 -16.078 -6.047 1 98.25 516 GLY B O 1
ATOM 8929 N N . ALA B 1 517 ? 3.203 -17.438 -7.336 1 97.06 517 ALA B N 1
ATOM 8930 C CA . ALA B 1 517 ? 3.096 -16.484 -8.43 1 97.06 517 ALA B CA 1
ATOM 8931 C C . ALA B 1 517 ? 3.145 -17.188 -9.789 1 97.06 517 ALA B C 1
ATOM 8933 O O . ALA B 1 517 ? 3.646 -18.312 -9.891 1 97.06 517 ALA B O 1
ATOM 8934 N N . SER B 1 518 ? 2.559 -16.516 -10.703 1 94.19 518 SER B N 1
ATOM 8935 C CA . SER B 1 518 ? 2.846 -16.766 -12.109 1 94.19 518 SER B CA 1
ATOM 8936 C C . SER B 1 518 ? 3.932 -15.828 -12.633 1 94.19 518 SER B C 1
ATOM 8938 O O . SER B 1 518 ? 4.25 -14.828 -11.992 1 94.19 518 SER B O 1
ATOM 8940 N N . GLY B 1 519 ? 4.586 -16.234 -13.695 1 90.94 519 GLY B N 1
ATOM 8941 C CA . GLY B 1 519 ? 5.531 -15.297 -14.297 1 90.94 519 GLY B CA 1
ATOM 8942 C C . GLY B 1 519 ? 6.883 -15.922 -14.578 1 90.94 519 GLY B C 1
ATOM 8943 O O . GLY B 1 519 ? 7.906 -15.234 -14.562 1 90.94 519 GLY B O 1
ATOM 8944 N N . GLY B 1 520 ? 6.938 -17.188 -14.758 1 89.75 520 GLY B N 1
ATOM 8945 C CA . GLY B 1 520 ? 8.18 -17.859 -15.117 1 89.75 520 GLY B CA 1
ATOM 8946 C C . GLY B 1 520 ? 9.289 -17.641 -14.102 1 89.75 520 GLY B C 1
ATOM 8947 O O . GLY B 1 520 ? 9.078 -17.828 -12.898 1 89.75 520 GLY B O 1
ATOM 8948 N N . SER B 1 521 ? 10.43 -17.25 -14.633 1 88.81 521 SER B N 1
ATOM 8949 C CA . SER B 1 521 ? 11.602 -17.141 -13.766 1 88.81 521 SER B CA 1
ATOM 8950 C C . SER B 1 521 ? 11.422 -16.031 -12.742 1 88.81 521 SER B C 1
ATOM 8952 O O . SER B 1 521 ? 12.109 -16 -11.719 1 88.81 521 SER B O 1
ATOM 8954 N N . ARG B 1 522 ? 10.477 -15.203 -12.93 1 93 522 ARG B N 1
ATOM 8955 C CA . ARG B 1 522 ? 10.281 -14.062 -12.039 1 93 522 ARG B CA 1
ATOM 8956 C C . ARG B 1 522 ? 9.516 -14.477 -10.789 1 93 522 ARG B C 1
ATOM 8958 O O . ARG B 1 522 ? 9.359 -13.68 -9.859 1 93 522 ARG B O 1
ATOM 8965 N N . ILE B 1 523 ? 9.117 -15.703 -10.75 1 94.62 523 ILE B N 1
ATOM 8966 C CA . ILE B 1 523 ? 8.391 -16.219 -9.602 1 94.62 523 ILE B CA 1
ATOM 8967 C C . ILE B 1 523 ? 9.266 -16.125 -8.352 1 94.62 523 ILE B C 1
ATOM 8969 O O . ILE B 1 523 ? 8.789 -15.734 -7.281 1 94.62 523 ILE B O 1
ATOM 8973 N N . PHE B 1 524 ? 10.578 -16.359 -8.469 1 93.88 524 PHE B N 1
ATOM 8974 C CA . PHE B 1 524 ? 11.469 -16.406 -7.316 1 93.88 524 PHE B CA 1
ATOM 8975 C C . PHE B 1 524 ? 11.562 -15.039 -6.645 1 93.88 524 PHE B C 1
ATOM 8977 O O . PHE B 1 524 ? 11.383 -14.922 -5.43 1 93.88 524 PHE B O 1
ATOM 8984 N N . SER B 1 525 ? 11.828 -14.062 -7.504 1 95.94 525 SER B N 1
ATOM 8985 C CA . SER B 1 525 ? 11.977 -12.719 -6.938 1 95.94 525 SER B CA 1
ATOM 8986 C C . SER B 1 525 ? 10.648 -12.203 -6.395 1 95.94 525 SER B C 1
ATOM 8988 O O . SER B 1 525 ? 10.609 -11.578 -5.332 1 95.94 525 SER B O 1
ATOM 8990 N N . ALA B 1 526 ? 9.547 -12.492 -7.102 1 96.69 526 ALA B N 1
ATOM 8991 C CA . ALA B 1 526 ? 8.242 -11.977 -6.695 1 96.69 526 ALA B CA 1
ATOM 8992 C C . ALA B 1 526 ? 7.801 -12.594 -5.371 1 96.69 526 ALA B C 1
ATOM 8994 O O . ALA B 1 526 ? 7.371 -11.883 -4.457 1 96.69 526 ALA B O 1
ATOM 8995 N N . VAL B 1 527 ? 7.922 -13.891 -5.238 1 98.38 527 VAL B N 1
ATOM 8996 C CA . VAL B 1 527 ? 7.461 -14.617 -4.059 1 98.38 527 VAL B CA 1
ATOM 8997 C C . VAL B 1 527 ? 8.352 -14.289 -2.867 1 98.38 527 VAL B C 1
ATOM 8999 O O . VAL B 1 527 ? 7.859 -13.961 -1.783 1 98.38 527 VAL B O 1
ATOM 9002 N N . THR B 1 528 ? 9.68 -14.32 -3.041 1 98.56 528 THR B N 1
ATOM 9003 C CA . THR B 1 528 ? 10.617 -14.07 -1.954 1 98.56 528 THR B CA 1
ATOM 9004 C C . THR B 1 528 ? 10.531 -12.633 -1.47 1 98.56 528 THR B C 1
ATOM 9006 O O . THR B 1 528 ? 10.539 -12.375 -0.265 1 98.56 528 THR B O 1
ATOM 9009 N N . ALA B 1 529 ? 10.438 -11.75 -2.424 1 98.31 529 ALA B N 1
ATOM 9010 C CA . ALA B 1 529 ? 10.32 -10.344 -2.051 1 98.31 529 ALA B CA 1
ATOM 9011 C C . ALA B 1 529 ? 9.039 -10.086 -1.256 1 98.31 529 ALA B C 1
ATOM 9013 O O . ALA B 1 529 ? 9.047 -9.328 -0.284 1 98.31 529 ALA B O 1
ATOM 9014 N N . THR B 1 530 ? 7.926 -10.633 -1.687 1 98.69 530 THR B N 1
ATOM 9015 C CA . THR B 1 530 ? 6.664 -10.469 -0.976 1 98.69 530 THR B CA 1
ATOM 9016 C C . THR B 1 530 ? 6.777 -10.984 0.456 1 98.69 530 THR B C 1
ATOM 9018 O O . THR B 1 530 ? 6.336 -10.32 1.396 1 98.69 530 THR B O 1
ATOM 9021 N N . PHE B 1 531 ? 7.414 -12.156 0.614 1 98.81 531 PHE B N 1
ATOM 9022 C CA . PHE B 1 531 ? 7.613 -12.734 1.938 1 98.81 531 PHE B CA 1
ATOM 9023 C C . PHE B 1 531 ? 8.469 -11.82 2.803 1 98.81 531 PHE B C 1
ATOM 9025 O O . PHE B 1 531 ? 8.125 -11.531 3.949 1 98.81 531 PHE B O 1
ATOM 9032 N N . LEU B 1 532 ? 9.57 -11.328 2.279 1 98.69 532 LEU B N 1
ATOM 9033 C CA . LEU B 1 532 ? 10.461 -10.438 3.02 1 98.69 532 LEU B CA 1
ATOM 9034 C C . LEU B 1 532 ? 9.742 -9.156 3.426 1 98.69 532 LEU B C 1
ATOM 9036 O O . LEU B 1 532 ? 9.922 -8.664 4.543 1 98.69 532 LEU B O 1
ATOM 9040 N N . LYS B 1 533 ? 8.953 -8.648 2.553 1 98.44 533 LYS B N 1
ATOM 9041 C CA . LYS B 1 533 ? 8.227 -7.414 2.846 1 98.44 533 LYS B CA 1
ATOM 9042 C C . LYS B 1 533 ? 7.207 -7.629 3.959 1 98.44 533 LYS B C 1
ATOM 9044 O O . LYS B 1 533 ? 7 -6.746 4.793 1 98.44 533 LYS B O 1
ATOM 9049 N N . LEU B 1 534 ? 6.543 -8.766 3.963 1 98.12 534 LEU B N 1
ATOM 9050 C CA . LEU B 1 534 ? 5.684 -9.086 5.098 1 98.12 534 LEU B CA 1
ATOM 9051 C C . LEU B 1 534 ? 6.469 -9.047 6.406 1 98.12 534 LEU B C 1
ATOM 9053 O O . LEU B 1 534 ? 5.98 -8.531 7.41 1 98.12 534 LEU B O 1
ATOM 9057 N N . LEU B 1 535 ? 7.684 -9.586 6.352 1 97.31 535 LEU B N 1
ATOM 9058 C CA . LEU B 1 535 ? 8.516 -9.609 7.551 1 97.31 535 LEU B CA 1
ATOM 9059 C C . LEU B 1 535 ? 8.938 -8.195 7.945 1 97.31 535 LEU B C 1
ATOM 9061 O O . LEU B 1 535 ? 9.164 -7.922 9.125 1 97.31 535 LEU B O 1
ATOM 9065 N N . TRP B 1 536 ? 9.031 -7.336 6.953 1 97.38 536 TRP B N 1
ATOM 9066 C CA . TRP B 1 536 ? 9.438 -5.957 7.211 1 97.38 536 TRP B CA 1
ATOM 9067 C C . TRP B 1 536 ? 8.242 -5.109 7.633 1 97.38 536 TRP B C 1
ATOM 9069 O O . TRP B 1 536 ? 8.352 -3.889 7.777 1 97.38 536 TRP B O 1
ATOM 9079 N N . GLY B 1 537 ? 7.094 -5.691 7.727 1 95.94 537 GLY B N 1
ATOM 9080 C CA . GLY B 1 537 ? 5.965 -5.012 8.336 1 95.94 537 GLY B CA 1
ATOM 9081 C C . GLY B 1 537 ? 4.938 -4.535 7.324 1 95.94 537 GLY B C 1
ATOM 9082 O O . GLY B 1 537 ? 3.949 -3.896 7.691 1 95.94 537 GLY B O 1
ATOM 9083 N N . TYR B 1 538 ? 5.094 -4.828 6.074 1 97.94 538 TYR B N 1
ATOM 9084 C CA . TYR B 1 538 ? 4.09 -4.496 5.066 1 97.94 538 TYR B CA 1
ATOM 9085 C C . TYR B 1 538 ? 2.826 -5.328 5.266 1 97.94 538 TYR B C 1
ATOM 9087 O O . TYR B 1 538 ? 2.895 -6.477 5.707 1 97.94 538 TYR B O 1
ATOM 9095 N N . ASP B 1 539 ? 1.626 -4.703 4.984 1 98.25 539 ASP B N 1
ATOM 9096 C CA . ASP B 1 539 ? 0.474 -5.586 4.824 1 98.25 539 ASP B CA 1
ATOM 9097 C C . ASP B 1 539 ? 0.553 -6.359 3.512 1 98.25 539 ASP B C 1
ATOM 9099 O O . ASP B 1 539 ? 1.397 -6.066 2.662 1 98.25 539 ASP B O 1
ATOM 9103 N N . LEU B 1 540 ? -0.282 -7.316 3.373 1 98.75 540 LEU B N 1
ATOM 9104 C CA . LEU B 1 540 ? -0.156 -8.266 2.27 1 98.75 540 LEU B CA 1
ATOM 9105 C C . LEU B 1 540 ? -0.34 -7.559 0.928 1 98.75 540 LEU B C 1
ATOM 9107 O O . LEU B 1 540 ? 0.396 -7.828 -0.024 1 98.75 540 LEU B O 1
ATOM 9111 N N . SER B 1 541 ? -1.34 -6.711 0.79 1 98.38 541 SER B N 1
ATOM 9112 C CA . SER B 1 541 ? -1.568 -6.02 -0.474 1 98.38 541 SER B CA 1
ATOM 9113 C C . SER B 1 541 ? -0.389 -5.121 -0.834 1 98.38 541 SER B C 1
ATOM 9115 O O . SER B 1 541 ? 0.074 -5.129 -1.977 1 98.38 541 SER B O 1
ATOM 9117 N N . HIS B 1 542 ? 0.067 -4.352 0.115 1 98.12 542 HIS B N 1
ATOM 9118 C CA . HIS B 1 542 ? 1.224 -3.494 -0.117 1 98.12 542 HIS B CA 1
ATOM 9119 C C . HIS B 1 542 ? 2.451 -4.316 -0.497 1 98.12 542 HIS B C 1
ATOM 9121 O O . HIS B 1 542 ? 3.219 -3.922 -1.377 1 98.12 542 HIS B O 1
ATOM 9127 N N . ALA B 1 543 ? 2.672 -5.41 0.14 1 98.5 543 ALA B N 1
ATOM 9128 C CA . ALA B 1 543 ? 3.807 -6.289 -0.146 1 98.5 543 ALA B CA 1
ATOM 9129 C C . ALA B 1 543 ? 3.768 -6.781 -1.59 1 98.5 543 ALA B C 1
ATOM 9131 O O . ALA B 1 543 ? 4.809 -6.887 -2.244 1 98.5 543 ALA B O 1
ATOM 9132 N N . ILE B 1 544 ? 2.607 -7.066 -2.047 1 97.62 544 ILE B N 1
ATOM 9133 C CA . ILE B 1 544 ? 2.42 -7.609 -3.387 1 97.62 544 ILE B CA 1
ATOM 9134 C C . ILE B 1 544 ? 2.521 -6.488 -4.418 1 97.62 544 ILE B C 1
ATOM 9136 O O . ILE B 1 544 ? 3.119 -6.664 -5.48 1 97.62 544 ILE B O 1
ATOM 9140 N N . GLU B 1 545 ? 2.012 -5.301 -4.082 1 95.19 545 GLU B N 1
ATOM 9141 C CA . GLU B 1 545 ? 1.875 -4.219 -5.051 1 95.19 545 GLU B CA 1
ATOM 9142 C C . GLU B 1 545 ? 3.166 -3.41 -5.16 1 95.19 545 GLU B C 1
ATOM 9144 O O . GLU B 1 545 ? 3.393 -2.727 -6.16 1 95.19 545 GLU B O 1
ATOM 9149 N N . ASP B 1 546 ? 3.955 -3.439 -4.113 1 94.88 546 ASP B N 1
ATOM 9150 C CA . ASP B 1 546 ? 5.188 -2.658 -4.098 1 94.88 546 ASP B CA 1
ATOM 9151 C C . ASP B 1 546 ? 6.062 -2.986 -5.305 1 94.88 546 ASP B C 1
ATOM 9153 O O . ASP B 1 546 ? 6.148 -4.145 -5.723 1 94.88 546 ASP B O 1
ATOM 9157 N N . PRO B 1 547 ? 6.773 -1.978 -5.879 1 93.5 547 PRO B N 1
ATOM 9158 C CA . PRO B 1 547 ? 7.625 -2.219 -7.047 1 93.5 547 PRO B CA 1
ATOM 9159 C C . PRO B 1 547 ? 8.688 -3.285 -6.793 1 93.5 547 PRO B C 1
ATOM 9161 O O . PRO B 1 547 ? 9.258 -3.342 -5.699 1 93.5 547 PRO B O 1
ATOM 9164 N N . ARG B 1 548 ? 9.023 -4.008 -7.887 1 94.94 548 ARG B N 1
ATOM 9165 C CA . ARG B 1 548 ? 9.867 -5.188 -7.719 1 94.94 548 ARG B CA 1
ATOM 9166 C C . ARG B 1 548 ? 11.188 -5.027 -8.469 1 94.94 548 ARG B C 1
ATOM 9168 O O . ARG B 1 548 ? 11.297 -4.191 -9.367 1 94.94 548 ARG B O 1
ATOM 9175 N N . ILE B 1 549 ? 12.125 -5.859 -8.039 1 96.56 549 ILE B N 1
ATOM 9176 C CA . ILE B 1 549 ? 13.383 -6.055 -8.742 1 96.56 549 ILE B CA 1
ATOM 9177 C C . ILE B 1 549 ? 13.539 -7.527 -9.133 1 96.56 549 ILE B C 1
ATOM 9179 O O . ILE B 1 549 ? 12.961 -8.406 -8.484 1 96.56 549 ILE B O 1
ATOM 9183 N N . HIS B 1 550 ? 14.266 -7.77 -10.211 1 95.88 550 HIS B N 1
ATOM 9184 C CA . HIS B 1 550 ? 14.508 -9.133 -10.664 1 95.88 550 HIS B CA 1
ATOM 9185 C C . HIS B 1 550 ? 15.852 -9.25 -11.375 1 95.88 550 HIS B C 1
ATOM 9187 O O . HIS B 1 550 ? 16.188 -8.43 -12.227 1 95.88 550 HIS B O 1
ATOM 9193 N N . HIS B 1 551 ? 16.609 -10.18 -11 1 96.88 551 HIS B N 1
ATOM 9194 C CA . HIS B 1 551 ? 17.828 -10.586 -11.68 1 96.88 551 HIS B CA 1
ATOM 9195 C C . HIS B 1 551 ? 17.891 -12.102 -11.828 1 96.88 551 HIS B C 1
ATOM 9197 O O . HIS B 1 551 ? 17.797 -12.828 -10.836 1 96.88 551 HIS B O 1
ATOM 9203 N N . GLN B 1 552 ? 18.109 -12.602 -13.016 1 94.81 552 GLN B N 1
ATOM 9204 C CA . GLN B 1 552 ? 18.109 -14.047 -13.227 1 94.81 552 GLN B CA 1
ATOM 9205 C C . GLN B 1 552 ? 19.438 -14.516 -13.797 1 94.81 552 GLN B C 1
ATOM 9207 O O . GLN B 1 552 ? 19.5 -15.531 -14.5 1 94.81 552 GLN B O 1
ATOM 9212 N N . LEU B 1 553 ? 20.5 -13.734 -13.531 1 95.12 553 LEU B N 1
ATOM 9213 C CA . LEU B 1 553 ? 21.906 -14.008 -13.844 1 95.12 553 LEU B CA 1
ATOM 9214 C C . LEU B 1 553 ? 22.203 -13.711 -15.305 1 95.12 553 LEU B C 1
ATOM 9216 O O . LEU B 1 553 ? 23.156 -12.984 -15.617 1 95.12 553 LEU B O 1
ATOM 9220 N N . LEU B 1 554 ? 21.406 -14.305 -16.25 1 92.06 554 LEU B N 1
ATOM 9221 C CA . LEU B 1 554 ? 21.578 -14.016 -17.672 1 92.06 554 LEU B CA 1
ATOM 9222 C C . LEU B 1 554 ? 20.25 -13.602 -18.297 1 92.06 554 LEU B C 1
ATOM 9224 O O . LEU B 1 554 ? 19.25 -14.32 -18.203 1 92.06 554 LEU B O 1
ATOM 9228 N N . PRO B 1 555 ? 20.156 -12.508 -19.047 1 91.44 555 PRO B N 1
ATOM 9229 C CA . PRO B 1 555 ? 21.25 -11.547 -19.203 1 91.44 555 PRO B CA 1
ATOM 9230 C C . PRO B 1 555 ? 21.625 -10.859 -17.906 1 91.44 555 PRO B C 1
ATOM 9232 O O . PRO B 1 555 ? 20.859 -10.867 -16.938 1 91.44 555 PRO B O 1
ATOM 9235 N N . ASN B 1 556 ? 22.828 -10.414 -17.906 1 94.19 556 ASN B N 1
ATOM 9236 C CA . ASN B 1 556 ? 23.297 -9.727 -16.719 1 94.19 556 ASN B CA 1
ATOM 9237 C C . ASN B 1 556 ? 22.656 -8.352 -16.562 1 94.19 556 ASN B C 1
ATOM 9239 O O . ASN B 1 556 ? 23.344 -7.328 -16.641 1 94.19 556 ASN B O 1
ATOM 9243 N N . LEU B 1 557 ? 21.438 -8.344 -16.297 1 95.5 557 LEU B N 1
ATOM 9244 C CA . LEU B 1 557 ? 20.609 -7.145 -16.188 1 95.5 557 LEU B CA 1
ATOM 9245 C C . LEU B 1 557 ? 19.703 -7.215 -14.977 1 95.5 557 LEU B C 1
ATOM 9247 O O . LEU B 1 557 ? 19.062 -8.242 -14.727 1 95.5 557 LEU B O 1
ATOM 9251 N N . LEU B 1 558 ? 19.734 -6.137 -14.227 1 97.44 558 LEU B N 1
ATOM 9252 C CA . LEU B 1 558 ? 18.781 -5.977 -13.141 1 97.44 558 LEU B CA 1
ATOM 9253 C C . LEU B 1 558 ? 17.531 -5.254 -13.617 1 97.44 558 LEU B C 1
ATOM 9255 O O . LEU B 1 558 ? 17.578 -4.059 -13.914 1 97.44 558 LEU B O 1
ATOM 9259 N N . TYR B 1 559 ? 16.453 -5.957 -13.688 1 95.38 559 TYR B N 1
ATOM 9260 C CA . TYR B 1 559 ? 15.172 -5.336 -14.031 1 95.38 559 TYR B CA 1
ATOM 9261 C C . TYR B 1 559 ? 14.539 -4.691 -12.805 1 95.38 559 TYR B C 1
ATOM 9263 O O . TYR B 1 559 ? 14.406 -5.328 -11.758 1 95.38 559 TYR B O 1
ATOM 9271 N N . VAL B 1 560 ? 14.164 -3.432 -12.93 1 95.12 560 VAL B N 1
ATOM 9272 C CA . VAL B 1 560 ? 13.547 -2.682 -11.836 1 95.12 560 VAL B CA 1
ATOM 9273 C C . VAL B 1 560 ? 12.25 -2.039 -12.32 1 95.12 560 VAL B C 1
ATOM 9275 O O . VAL B 1 560 ? 12.227 -1.377 -13.359 1 95.12 560 VAL B O 1
ATOM 9278 N N . GLU B 1 561 ? 11.188 -2.297 -11.594 1 92.06 561 GLU B N 1
ATOM 9279 C CA . GLU B 1 561 ? 9.914 -1.688 -11.953 1 92.06 561 GLU B CA 1
ATOM 9280 C C . GLU B 1 561 ? 9.914 -0.192 -11.656 1 92.06 561 GLU B C 1
ATOM 9282 O O . GLU B 1 561 ? 10.508 0.254 -10.68 1 92.06 561 GLU B O 1
ATOM 9287 N N . ASN B 1 562 ? 9.141 0.472 -12.391 1 86.94 562 ASN B N 1
ATOM 9288 C CA . ASN B 1 562 ? 9.023 1.911 -12.18 1 86.94 562 ASN B CA 1
ATOM 9289 C C . ASN B 1 562 ? 8.453 2.23 -10.805 1 86.94 562 ASN B C 1
ATOM 9291 O O . ASN B 1 562 ? 7.723 1.422 -10.227 1 86.94 562 ASN B O 1
ATOM 9295 N N . SER B 1 563 ? 8.82 3.441 -10.234 1 83.56 563 SER B N 1
ATOM 9296 C CA . SER B 1 563 ? 8.383 3.973 -8.945 1 83.56 563 SER B CA 1
ATOM 9297 C C . SER B 1 563 ? 9.102 3.295 -7.789 1 83.56 563 SER B C 1
ATOM 9299 O O . SER B 1 563 ? 8.711 3.443 -6.629 1 83.56 563 SER B O 1
ATOM 9301 N N . TYR B 1 564 ? 10.094 2.402 -8.227 1 91.62 564 TYR B N 1
ATOM 9302 C CA . TYR B 1 564 ? 10.969 1.877 -7.184 1 91.62 564 TYR B CA 1
ATOM 9303 C C . TYR B 1 564 ? 11.648 3.01 -6.422 1 91.62 564 TYR B C 1
ATOM 9305 O O . TYR B 1 564 ? 11.883 4.086 -6.977 1 91.62 564 TYR B O 1
ATOM 9313 N N . ARG B 1 565 ? 11.945 2.816 -5.18 1 91.31 565 ARG B N 1
ATOM 9314 C CA . ARG B 1 565 ? 12.531 3.842 -4.32 1 91.31 565 ARG B CA 1
ATOM 9315 C C . ARG B 1 565 ? 13.812 4.395 -4.93 1 91.31 565 ARG B C 1
ATOM 9317 O O . ARG B 1 565 ? 14.742 3.643 -5.227 1 91.31 565 ARG B O 1
ATOM 9324 N N . PRO B 1 566 ? 13.922 5.707 -5.062 1 89.44 566 PRO B N 1
ATOM 9325 C CA . PRO B 1 566 ? 15.086 6.301 -5.727 1 89.44 566 PRO B CA 1
ATOM 9326 C C . PRO B 1 566 ? 16.375 6.109 -4.938 1 89.44 566 PRO B C 1
ATOM 9328 O O . PRO B 1 566 ? 17.453 5.945 -5.527 1 89.44 566 PRO B O 1
ATOM 9331 N N . ASP B 1 567 ? 16.281 6.152 -3.646 1 89.75 567 ASP B N 1
ATOM 9332 C CA . ASP B 1 567 ? 17.484 5.984 -2.836 1 89.75 567 ASP B CA 1
ATOM 9333 C C . ASP B 1 567 ? 18.047 4.574 -2.984 1 89.75 567 ASP B C 1
ATOM 9335 O O . ASP B 1 567 ? 19.266 4.391 -3.006 1 89.75 567 ASP B O 1
ATOM 9339 N N . PHE B 1 568 ? 17.203 3.576 -3.105 1 95.88 568 PHE B N 1
ATOM 9340 C CA . PHE B 1 568 ? 17.656 2.211 -3.355 1 95.88 568 PHE B CA 1
ATOM 9341 C C . PHE B 1 568 ? 18.312 2.098 -4.73 1 95.88 568 PHE B C 1
ATOM 9343 O O . PHE B 1 568 ? 19.344 1.449 -4.879 1 95.88 568 PHE B O 1
ATOM 9350 N N . LEU B 1 569 ? 17.719 2.758 -5.699 1 95.69 569 LEU B N 1
ATOM 9351 C CA . LEU B 1 569 ? 18.234 2.717 -7.066 1 95.69 569 LEU B CA 1
ATOM 9352 C C . LEU B 1 569 ? 19.641 3.301 -7.145 1 95.69 569 LEU B C 1
ATOM 9354 O O . LEU B 1 569 ? 20.516 2.738 -7.805 1 95.69 569 LEU B O 1
ATOM 9358 N N . GLU B 1 570 ? 19.812 4.422 -6.508 1 95.12 570 GLU B N 1
ATOM 9359 C CA . GLU B 1 570 ? 21.125 5.074 -6.504 1 95.12 570 GLU B CA 1
ATOM 9360 C C . GLU B 1 570 ? 22.188 4.172 -5.895 1 95.12 570 GLU B C 1
ATOM 9362 O O . GLU B 1 570 ? 23.312 4.105 -6.398 1 95.12 570 GLU B O 1
ATOM 9367 N N . SER B 1 571 ? 21.812 3.518 -4.844 1 97.12 571 SER B N 1
ATOM 9368 C CA . SER B 1 571 ? 22.734 2.605 -4.18 1 97.12 571 SER B CA 1
ATOM 9369 C C . SER B 1 571 ? 23.094 1.424 -5.078 1 97.12 571 SER B C 1
ATOM 9371 O O . SER B 1 571 ? 24.234 0.988 -5.121 1 97.12 571 SER B O 1
ATOM 9373 N N . LEU B 1 572 ? 22.141 0.877 -5.781 1 98.12 572 LEU B N 1
ATOM 9374 C CA . LEU B 1 572 ? 22.359 -0.266 -6.66 1 98.12 572 LEU B CA 1
ATOM 9375 C C . LEU B 1 572 ? 23.281 0.107 -7.82 1 98.12 572 LEU B C 1
ATOM 9377 O O . LEU B 1 572 ? 24.141 -0.68 -8.219 1 98.12 572 LEU B O 1
ATOM 9381 N N . VAL B 1 573 ? 23.109 1.31 -8.328 1 97.31 573 VAL B N 1
ATOM 9382 C CA . VAL B 1 573 ? 23.984 1.806 -9.391 1 97.31 573 VAL B CA 1
ATOM 9383 C C . VAL B 1 573 ? 25.406 1.928 -8.867 1 97.31 573 VAL B C 1
ATOM 9385 O O . VAL B 1 573 ? 26.359 1.514 -9.539 1 97.31 573 VAL B O 1
ATOM 9388 N N . SER B 1 574 ? 25.531 2.471 -7.691 1 97.56 574 SER B N 1
ATOM 9389 C CA . SER B 1 574 ? 26.844 2.676 -7.09 1 97.56 574 SER B CA 1
ATOM 9390 C C . SER B 1 574 ? 27.547 1.348 -6.844 1 97.56 574 SER B C 1
ATOM 9392 O O . SER B 1 574 ? 28.766 1.302 -6.738 1 97.56 574 SER B O 1
ATOM 9394 N N . LYS B 1 575 ? 26.812 0.279 -6.727 1 98.25 575 LYS B N 1
ATOM 9395 C CA . LYS B 1 575 ? 27.359 -1.053 -6.504 1 98.25 575 LYS B CA 1
ATOM 9396 C C . LYS B 1 575 ? 27.547 -1.804 -7.82 1 98.25 575 LYS B C 1
ATOM 9398 O O . LYS B 1 575 ? 27.75 -3.02 -7.824 1 98.25 575 LYS B O 1
ATOM 9403 N N . ASN B 1 576 ? 27.328 -1.139 -8.945 1 97.62 576 ASN B N 1
ATOM 9404 C CA . ASN B 1 576 ? 27.641 -1.559 -10.305 1 97.62 576 ASN B CA 1
ATOM 9405 C C . ASN B 1 576 ? 26.562 -2.457 -10.883 1 97.62 576 ASN B C 1
ATOM 9407 O O . ASN B 1 576 ? 26.828 -3.248 -11.797 1 97.62 576 ASN B O 1
ATOM 9411 N N . HIS B 1 577 ? 25.406 -2.455 -10.297 1 98.38 577 HIS B N 1
ATOM 9412 C CA . HIS B 1 577 ? 24.312 -3.16 -10.953 1 98.38 577 HIS B CA 1
ATOM 9413 C C . HIS B 1 577 ? 23.953 -2.506 -12.281 1 98.38 577 HIS B C 1
ATOM 9415 O O . HIS B 1 577 ? 23.891 -1.277 -12.375 1 98.38 577 HIS B O 1
ATOM 9421 N N . ASN B 1 578 ? 23.797 -3.309 -13.352 1 97.5 578 ASN B N 1
ATOM 9422 C CA . ASN B 1 578 ? 23.281 -2.836 -14.633 1 97.5 578 ASN B CA 1
ATOM 9423 C C . ASN B 1 578 ? 21.75 -2.828 -14.656 1 97.5 578 ASN B C 1
ATOM 9425 O O . ASN B 1 578 ? 21.125 -3.869 -14.859 1 97.5 578 ASN B O 1
ATOM 9429 N N . ILE B 1 579 ? 21.172 -1.648 -14.578 1 96.81 579 ILE B N 1
ATOM 9430 C CA . ILE B 1 579 ? 19.734 -1.545 -14.289 1 96.81 579 ILE B CA 1
ATOM 9431 C C . ILE B 1 579 ? 18.969 -1.31 -15.586 1 96.81 579 ILE B C 1
ATOM 9433 O O . ILE B 1 579 ? 19.375 -0.497 -16.422 1 96.81 579 ILE B O 1
ATOM 9437 N N . SER B 1 580 ? 17.938 -2.027 -15.773 1 94.75 580 SER B N 1
ATOM 9438 C CA . SER B 1 580 ? 16.922 -1.783 -16.797 1 94.75 580 SER B CA 1
ATOM 9439 C C . SER B 1 580 ? 15.562 -1.495 -16.156 1 94.75 580 SER B C 1
ATOM 9441 O O . SER B 1 580 ? 14.977 -2.363 -15.508 1 94.75 580 SER B O 1
ATOM 9443 N N . MET B 1 581 ? 15.047 -0.279 -16.406 1 92.12 581 MET B N 1
ATOM 9444 C CA . MET B 1 581 ? 13.734 0.082 -15.875 1 92.12 581 MET B CA 1
ATOM 9445 C C . MET B 1 581 ? 12.617 -0.537 -16.719 1 92.12 581 MET B C 1
ATOM 9447 O O . MET B 1 581 ? 12.664 -0.51 -17.938 1 92.12 581 MET B O 1
ATOM 9451 N N . ILE B 1 582 ? 11.672 -1.117 -15.977 1 88.81 582 ILE B N 1
ATOM 9452 C CA . ILE B 1 582 ? 10.547 -1.699 -16.688 1 88.81 582 ILE B CA 1
ATOM 9453 C C . ILE B 1 582 ? 9.234 -1.17 -16.109 1 88.81 582 ILE B C 1
ATOM 9455 O O . ILE B 1 582 ? 9.188 -0.752 -14.953 1 88.81 582 ILE B O 1
ATOM 9459 N N . ASP B 1 583 ? 8.266 -1.153 -16.984 1 85.69 583 ASP B N 1
ATOM 9460 C CA . ASP B 1 583 ? 6.949 -0.715 -16.531 1 85.69 583 ASP B CA 1
ATOM 9461 C C . ASP B 1 583 ? 6.316 -1.751 -15.609 1 85.69 583 ASP B C 1
ATOM 9463 O O . ASP B 1 583 ? 6.426 -2.955 -15.852 1 85.69 583 ASP B O 1
ATOM 9467 N N . ILE B 1 584 ? 5.668 -1.263 -14.617 1 77.81 584 ILE B N 1
ATOM 9468 C CA . ILE B 1 584 ? 5.07 -2.107 -13.594 1 77.81 584 ILE B CA 1
ATOM 9469 C C . ILE B 1 584 ? 3.951 -2.949 -14.203 1 77.81 584 ILE B C 1
ATOM 9471 O O . ILE B 1 584 ? 3.676 -4.059 -13.742 1 77.81 584 ILE B O 1
ATOM 9475 N N . PHE B 1 585 ? 3.275 -2.527 -15.242 1 68.12 585 PHE B N 1
ATOM 9476 C CA . PHE B 1 585 ? 2.135 -3.244 -15.805 1 68.12 585 PHE B CA 1
ATOM 9477 C C . PHE B 1 585 ? 2.592 -4.27 -16.828 1 68.12 585 PHE B C 1
ATOM 9479 O O . PHE B 1 585 ? 1.774 -5.016 -17.375 1 68.12 585 PHE B O 1
ATOM 9486 N N . TYR B 1 586 ? 3.875 -4.207 -17 1 60.84 586 TYR B N 1
ATOM 9487 C CA . TYR B 1 586 ? 4.336 -5.277 -17.875 1 60.84 586 TYR B CA 1
ATOM 9488 C C . TYR B 1 586 ? 4.258 -6.629 -17.172 1 60.84 586 TYR B C 1
ATOM 9490 O O . TYR B 1 586 ? 4.609 -7.66 -17.75 1 60.84 586 TYR B O 1
ATOM 9498 N N . GLY B 1 587 ? 3.301 -6.742 -16.391 1 58.38 587 GLY B N 1
ATOM 9499 C CA . GLY B 1 587 ? 2.738 -7.824 -15.602 1 58.38 587 GLY B CA 1
ATOM 9500 C C . GLY B 1 587 ? 3.527 -9.117 -15.711 1 58.38 587 GLY B C 1
ATOM 9501 O O . GLY B 1 587 ? 2.949 -10.195 -15.859 1 58.38 587 GLY B O 1
ATOM 9502 N N . LYS B 1 588 ? 4.801 -8.977 -15.453 1 72.81 588 LYS B N 1
ATOM 9503 C CA . LYS B 1 588 ? 5.527 -10.203 -15.773 1 72.81 588 LYS B CA 1
ATOM 9504 C C . LYS B 1 588 ? 5.383 -11.234 -14.656 1 72.81 588 LYS B C 1
ATOM 9506 O O . LYS B 1 588 ? 5.301 -12.438 -14.922 1 72.81 588 LYS B O 1
ATOM 9511 N N . ALA B 1 589 ? 5.215 -10.867 -13.461 1 90.44 589 ALA B N 1
ATOM 9512 C CA . ALA B 1 589 ? 4.93 -11.812 -12.383 1 90.44 589 ALA B CA 1
ATOM 9513 C C . ALA B 1 589 ? 3.727 -11.359 -11.562 1 90.44 589 ALA B C 1
ATOM 9515 O O . ALA B 1 589 ? 3.578 -10.172 -11.266 1 90.44 589 ALA B O 1
ATOM 9516 N N . ALA B 1 590 ? 2.783 -12.273 -11.312 1 95 590 ALA B N 1
ATOM 9517 C CA . ALA B 1 590 ? 1.577 -11.945 -10.555 1 95 590 ALA B CA 1
ATOM 9518 C C . ALA B 1 590 ? 1.436 -12.852 -9.336 1 95 590 ALA B C 1
ATOM 9520 O O . ALA B 1 590 ? 1.272 -14.062 -9.469 1 95 590 ALA B O 1
ATOM 9521 N N . VAL B 1 591 ? 1.489 -12.25 -8.172 1 97.75 591 VAL B N 1
ATOM 9522 C CA . VAL B 1 591 ? 1.447 -12.969 -6.906 1 97.75 591 VAL B CA 1
ATOM 9523 C C . VAL B 1 591 ? 0.005 -13.07 -6.414 1 97.75 591 VAL B C 1
ATOM 9525 O O . VAL B 1 591 ? -0.765 -12.109 -6.539 1 97.75 591 VAL B O 1
ATOM 9528 N N . GLN B 1 592 ? -0.433 -14.234 -5.988 1 98.56 592 GLN B N 1
ATOM 9529 C CA . GLN B 1 592 ? -1.648 -14.469 -5.215 1 98.56 592 GLN B CA 1
ATOM 9530 C C . GLN B 1 592 ? -1.32 -14.961 -3.809 1 98.56 592 GLN B C 1
ATOM 9532 O O . GLN B 1 592 ? -0.669 -15.992 -3.645 1 98.56 592 GLN B O 1
ATOM 9537 N N . GLY B 1 593 ? -1.726 -14.18 -2.773 1 98.81 593 GLY B N 1
ATOM 9538 C CA . GLY B 1 593 ? -1.279 -14.523 -1.433 1 98.81 593 GLY B CA 1
ATOM 9539 C C . GLY B 1 593 ? -2.379 -14.422 -0.393 1 98.81 593 GLY B C 1
ATOM 9540 O O . GLY B 1 593 ? -3.346 -13.68 -0.575 1 98.81 593 GLY B O 1
ATOM 9541 N N . ILE B 1 594 ? -2.254 -15.227 0.665 1 98.88 594 ILE B N 1
ATOM 9542 C CA . ILE B 1 594 ? -3.045 -15.125 1.887 1 98.88 594 ILE B CA 1
ATOM 9543 C C . ILE B 1 594 ? -2.115 -15.039 3.096 1 98.88 594 ILE B C 1
ATOM 9545 O O . ILE B 1 594 ? -0.989 -15.539 3.059 1 98.88 594 ILE B O 1
ATOM 9549 N N . HIS B 1 595 ? -2.531 -14.375 4.105 1 98.81 595 HIS B N 1
ATOM 9550 C CA . HIS B 1 595 ? -1.735 -14.109 5.301 1 98.81 595 HIS B CA 1
ATOM 9551 C C . HIS B 1 595 ? -2.604 -14.117 6.555 1 98.81 595 HIS B C 1
ATOM 9553 O O . HIS B 1 595 ? -3.703 -13.562 6.559 1 98.81 595 HIS B O 1
ATOM 9559 N N . LYS B 1 596 ? -2.17 -14.844 7.52 1 97.31 596 LYS B N 1
ATOM 9560 C CA . LYS B 1 596 ? -2.807 -14.805 8.836 1 97.31 596 LYS B CA 1
ATOM 9561 C C . LYS B 1 596 ? -2.006 -13.953 9.812 1 97.31 596 LYS B C 1
ATOM 9563 O O . LYS B 1 596 ? -0.843 -14.25 10.094 1 97.31 596 LYS B O 1
ATOM 9568 N N . ARG B 1 597 ? -2.578 -12.922 10.25 1 93.31 597 ARG B N 1
ATOM 9569 C CA . ARG B 1 597 ? -1.909 -12.125 11.273 1 93.31 597 ARG B CA 1
ATOM 9570 C C . ARG B 1 597 ? -1.929 -12.836 12.617 1 93.31 597 ARG B C 1
ATOM 9572 O O . ARG B 1 597 ? -2.988 -13 13.227 1 93.31 597 ARG B O 1
ATOM 9579 N N . VAL B 1 598 ? -0.876 -13.133 13.141 1 85.75 598 VAL B N 1
ATOM 9580 C CA . VAL B 1 598 ? -0.713 -14.023 14.289 1 85.75 598 VAL B CA 1
ATOM 9581 C C . VAL B 1 598 ? -1.282 -13.359 15.539 1 85.75 598 VAL B C 1
ATOM 9583 O O . VAL B 1 598 ? -1.82 -14.039 16.422 1 85.75 598 VAL B O 1
ATOM 9586 N N . SER B 1 599 ? -1.245 -12.047 15.625 1 83.69 599 SER B N 1
ATOM 9587 C CA . SER B 1 599 ? -1.622 -11.32 16.828 1 83.69 599 SER B CA 1
ATOM 9588 C C . SER B 1 599 ? -3.117 -11.445 17.109 1 83.69 599 SER B C 1
ATOM 9590 O O . SER B 1 599 ? -3.539 -11.453 18.266 1 83.69 599 SER B O 1
ATOM 9592 N N . ASP B 1 600 ? -3.939 -11.594 16.078 1 87.81 600 ASP B N 1
ATOM 9593 C CA . ASP B 1 600 ? -5.379 -11.562 16.328 1 87.81 600 ASP B CA 1
ATOM 9594 C C . ASP B 1 600 ? -6.098 -12.617 15.477 1 87.81 600 ASP B C 1
ATOM 9596 O O . ASP B 1 600 ? -7.309 -12.812 15.617 1 87.81 600 ASP B O 1
ATOM 9600 N N . GLY B 1 601 ? -5.402 -13.195 14.617 1 91.62 601 GLY B N 1
ATOM 9601 C CA . GLY B 1 601 ? -5.934 -14.344 13.898 1 91.62 601 GLY B CA 1
ATOM 9602 C C . GLY B 1 601 ? -6.684 -13.953 12.633 1 91.62 601 GLY B C 1
ATOM 9603 O O . GLY B 1 601 ? -7.23 -14.82 11.945 1 91.62 601 GLY B O 1
ATOM 9604 N N . TRP B 1 602 ? -6.754 -12.688 12.227 1 95.62 602 TRP B N 1
ATOM 9605 C CA . TRP B 1 602 ? -7.402 -12.258 10.992 1 95.62 602 TRP B CA 1
ATOM 9606 C C . TRP B 1 602 ? -6.703 -12.844 9.773 1 95.62 602 TRP B C 1
ATOM 9608 O O . TRP B 1 602 ? -5.473 -12.93 9.734 1 95.62 602 TRP B O 1
ATOM 9618 N N . LEU B 1 603 ? -7.547 -13.305 8.867 1 98.38 603 LEU B N 1
ATOM 9619 C CA . LEU B 1 603 ? -7.047 -13.789 7.582 1 98.38 603 LEU B CA 1
ATOM 9620 C C . LEU B 1 603 ? -7.145 -12.695 6.52 1 98.38 603 LEU B C 1
ATOM 9622 O O . LEU B 1 603 ? -8.18 -12.031 6.402 1 98.38 603 LEU B O 1
ATOM 9626 N N . PHE B 1 604 ? -6.059 -12.5 5.828 1 98.81 604 PHE B N 1
ATOM 9627 C CA . PHE B 1 604 ? -6.02 -11.5 4.766 1 98.81 604 PHE B CA 1
ATOM 9628 C C . PHE B 1 604 ? -5.742 -12.156 3.418 1 98.81 604 PHE B C 1
ATOM 9630 O O . PHE B 1 604 ? -5.027 -13.156 3.346 1 98.81 604 PHE B O 1
ATOM 9637 N N . GLY B 1 605 ? -6.344 -11.648 2.354 1 98.81 605 GLY B N 1
ATOM 9638 C CA . GLY B 1 605 ? -6.07 -12.055 0.982 1 98.81 605 GLY B CA 1
ATOM 9639 C C . GLY B 1 605 ? -5.77 -10.883 0.067 1 98.81 605 GLY B C 1
ATOM 9640 O O . GLY B 1 605 ? -6.355 -9.805 0.209 1 98.81 605 GLY B O 1
ATOM 9641 N N . SER B 1 606 ? -4.879 -11.078 -0.805 1 98.75 606 SER B N 1
ATOM 9642 C CA . SER B 1 606 ? -4.555 -10.109 -1.844 1 98.75 606 SER B CA 1
ATOM 9643 C C . SER B 1 606 ? -4.109 -10.797 -3.127 1 98.75 606 SER B C 1
ATOM 9645 O O . SER B 1 606 ? -3.51 -11.875 -3.084 1 98.75 606 SER B O 1
ATOM 9647 N N . SER B 1 607 ? -4.477 -10.227 -4.246 1 97.88 607 SER B N 1
ATOM 9648 C CA . SER B 1 607 ? -4.117 -10.688 -5.582 1 97.88 607 SER B CA 1
ATOM 9649 C C . SER B 1 607 ? -3.467 -9.57 -6.395 1 97.88 607 SER B C 1
ATOM 9651 O O . SER B 1 607 ? -3.893 -8.414 -6.324 1 97.88 607 SER B O 1
ATOM 9653 N N . ASP B 1 608 ? -2.541 -9.906 -7.109 1 96.44 608 ASP B N 1
ATOM 9654 C CA . ASP B 1 608 ? -1.689 -8.945 -7.801 1 96.44 608 ASP B CA 1
ATOM 9655 C C . ASP B 1 608 ? -2.482 -8.164 -8.844 1 96.44 608 ASP B C 1
ATOM 9657 O O . ASP B 1 608 ? -3.029 -8.75 -9.781 1 96.44 608 ASP B O 1
ATOM 9661 N N . SER B 1 609 ? -2.457 -6.855 -8.688 1 92.56 609 SER B N 1
ATOM 9662 C CA . SER B 1 609 ? -3.207 -6.012 -9.609 1 92.56 609 SER B CA 1
ATOM 9663 C C . SER B 1 609 ? -2.588 -6.027 -11.008 1 92.56 609 SER B C 1
ATOM 9665 O O . SER B 1 609 ? -3.256 -5.703 -11.992 1 92.56 609 SER B O 1
ATOM 9667 N N . ARG B 1 610 ? -1.357 -6.418 -11.125 1 90.5 610 ARG B N 1
ATOM 9668 C CA . ARG B 1 610 ? -0.652 -6.477 -12.398 1 90.5 610 ARG B CA 1
ATOM 9669 C C . ARG B 1 610 ? -1.381 -7.383 -13.391 1 90.5 610 ARG B C 1
ATOM 9671 O O . ARG B 1 610 ? -1.296 -7.18 -14.602 1 90.5 610 ARG B O 1
ATOM 9678 N N . LYS B 1 611 ? -2.051 -8.359 -12.852 1 89.62 611 LYS B N 1
ATOM 9679 C CA . LYS B 1 611 ? -2.832 -9.266 -13.688 1 89.62 611 LYS B CA 1
ATOM 9680 C C . LYS B 1 611 ? -4.324 -9.133 -13.398 1 89.62 611 LYS B C 1
ATOM 9682 O O . LYS B 1 611 ? -5.105 -10.039 -13.695 1 89.62 611 LYS B O 1
ATOM 9687 N N . LEU B 1 612 ? -4.648 -8.102 -12.664 1 90.25 612 LEU B N 1
ATOM 9688 C CA . LEU B 1 612 ? -6.02 -7.73 -12.344 1 90.25 612 LEU B CA 1
ATOM 9689 C C . LEU B 1 612 ? -6.66 -8.766 -11.422 1 90.25 612 LEU B C 1
ATOM 9691 O O . LEU B 1 612 ? -7.859 -9.039 -11.531 1 90.25 612 LEU B O 1
ATOM 9695 N N . GLY B 1 613 ? -5.844 -9.367 -10.625 1 93.75 613 GLY B N 1
ATOM 9696 C CA . GLY B 1 613 ? -6.348 -10.344 -9.672 1 93.75 613 GLY B CA 1
ATOM 9697 C C . GLY B 1 613 ? -7.23 -9.734 -8.602 1 93.75 613 GLY B C 1
ATOM 9698 O O . GLY B 1 613 ? -7.109 -8.547 -8.289 1 93.75 613 GLY B O 1
ATOM 9699 N N . ALA B 1 614 ? -8.141 -10.555 -8.062 1 96.25 614 ALA B N 1
ATOM 9700 C CA . ALA B 1 614 ? -9 -10.125 -6.973 1 96.25 614 ALA B CA 1
ATOM 9701 C C . ALA B 1 614 ? -9.289 -11.273 -6.012 1 96.25 614 ALA B C 1
ATOM 9703 O O . ALA B 1 614 ? -9.766 -12.328 -6.426 1 96.25 614 ALA B O 1
ATOM 9704 N N . PRO B 1 615 ? -8.977 -11.109 -4.762 1 98.38 615 PRO B N 1
ATOM 9705 C CA . PRO B 1 615 ? -9.258 -12.117 -3.734 1 98.38 615 PRO B CA 1
ATOM 9706 C C . PRO B 1 615 ? -10.672 -12.008 -3.178 1 98.38 615 PRO B C 1
ATOM 9708 O O . PRO B 1 615 ? -11.391 -11.055 -3.492 1 98.38 615 PRO B O 1
ATOM 9711 N N . GLU B 1 616 ? -11.047 -12.977 -2.471 1 98.44 616 GLU B N 1
ATOM 9712 C CA . GLU B 1 616 ? -12.305 -12.977 -1.73 1 98.44 616 GLU B CA 1
ATOM 9713 C C . GLU B 1 616 ? -12.141 -13.617 -0.358 1 98.44 616 GLU B C 1
ATOM 9715 O O . GLU B 1 616 ? -11.352 -14.555 -0.195 1 98.44 616 GLU B O 1
ATOM 9720 N N . ALA B 1 617 ? -12.836 -13.07 0.636 1 98.44 617 ALA B N 1
ATOM 9721 C CA . ALA B 1 617 ? -12.812 -13.594 1.999 1 98.44 617 ALA B CA 1
ATOM 9722 C C . ALA B 1 617 ? -14.219 -13.625 2.6 1 98.44 617 ALA B C 1
ATOM 9724 O O . ALA B 1 617 ? -15.141 -13.016 2.053 1 98.44 617 ALA B O 1
ATOM 9725 N N . TYR B 1 618 ? -14.383 -14.352 3.725 1 96.31 618 TYR B N 1
ATOM 9726 C CA . TYR B 1 618 ? -15.648 -14.312 4.445 1 96.31 618 TYR B CA 1
ATOM 9727 C C . TYR B 1 618 ? -15.445 -14.578 5.93 1 96.31 618 TYR B C 1
ATOM 9729 O O . TYR B 1 618 ? -14.453 -15.195 6.324 1 96.31 618 TYR B O 1
#

Secondary structure (DSSP, 8-state):
------------------GGGTTHHHHHHHHHHHHHHHHHHHHHHHHHHHHSS--------S-PPPP---EEESS-EEE-S-HHHHHHHHHHHHTT--HHHHHHHHHHHHHHHTTTT--TTSEEEEEEE-SS-TTPPPEEEE---B-S-HHHHHHHHHH-GGGGTSSGGGPPBP-HHHHHHHHHHHH--SS-HHHHHHHHHHHHHSEE--HHHHHHHT-HHHHHHHHT-HHHHHHH--EETTEE-PPPTT-EE--HHHHHHHHHHHHH-SHHHHTSHHHHHHHHHHHHTT----HHHHHT---EEEEPEEEEETTEEEEEPPTTSSHHHHHHHHHHHHTT-GGGS---HHHHHHHHHHHHHHHHHHTT---GGG--HHHHHHHHHHHSHHHHHHHHTT--SS----GGGG--SSPPP-----EEEEEE-TTS-EEEEEEE-SSTTTTS-B-TTT-PBPP-GGGGS--TT-B-TTSPBPPGGGS--TTPPPP-----EEEEEE-TTT--EEEEEEEEEESTTHHHHHHHHHHHHHHTT--HHHHHHS--EE--SSS--EEEETT--HHHHHHHHHTT--EEEE-GGG---EEEEEEE-TTT--EEEEE-GGGT---EE-/------------------STTTTHHHHHHHHHHHHHHHHHHHHHHHHHHHHSS--------S--------EEESS-EEE-S-HHHHHHHHHHHHTT--HHHHHHHHHHHHHHHTTTT--TTSEEEEEEE-SS-TTPPPEEEE---B-S-HHHHHHHHHH-GGGGTSSGGGPPBP-HHHHHHHHHHHH--SS-HHHHHHHHHHHHHSEE--HHHHHHHT-HHHHHHHHT-HHHHHHH--EETTEE-PPPTT-EE--HHHHHHHHHHHHH-SHHHHTSHHHHHHHHHHHHTT----HHHHHT---EEEEPEEEEETTEEEEEPPTTSSHHHHHHHHHHHHTTTGGGS---HHHHHHHHHHHHHHHHHHTT---GGG--HHHHHHHHHHHSHHHHHHHHTT--TT----GGGG--SSPPP-----EEEEEE-TTS-EEEEEEE-SSTTTTS-B-TTT-PBPP-GGGGS--TT-B-TTSPBPPGGGS--TTPPPP-----EEEEEE-TTT--EEEEEEEEEESTTHHHHHHHHHHHHHHTT--HHHHHHS--EE--SSS--EEEETT--HHHHHHHHHTT--EEEE-GGG---EEEEEEE-TTT--EEEEE-GGGT---EE-

Nearest PDB structures (foldseek):
  2e0w-assembly1_A  TM=9.185E-01  e=9.106E-42  Escherichia coli K-12
  2e0w-assembly2_B  TM=9.213E-01  e=1.788E-41  Escherichia coli K-12
  4y23-assembly1_A  TM=8.637E-01  e=3.269E-40  Bacillus licheniformis
  2i3o-assembly2_C  TM=8.895E-01  e=1.758E-32  Thermoplasma acidophilum
  2i3o-assembly2_D  TM=8.714E-01  e=5.228E-32  Thermoplasma acidophilum

InterPro domains:
  IPR000101 Gamma-glutamyltranspeptidase [PTHR11686] (32-618)
  IPR000101 Gamma-glutamyltranspeptidase [TIGR00066] (76-610)
  IPR029055 Nucleophile aminohydrolases, N-terminal [SSF56235] (70-617)
  IPR043137 Gamma-glutamyltranspeptidase, small subunit, C-terminal domain [G3DSA:3.60.20.40] (417-618)
  IPR043138 Gamma-glutamyltranspeptidase, large subunit [G3DSA:1.10.246.130] (308-415)
  IPR055262 Gamma-glutamyltranspeptidase, conserved site [PS00462] (422-446)

pLDDT: mean 88.23, std 19.76, range [18.62, 98.94]